Protein AF-A0A959DG23-F1 (afdb_monomer_lite)

Structure (mmCIF, N/CA/C/O backbone):
data_AF-A0A959DG23-F1
#
_entry.id   AF-A0A959DG23-F1
#
loop_
_atom_site.group_PDB
_atom_site.id
_atom_site.type_symbol
_atom_site.label_atom_id
_atom_site.label_alt_id
_atom_site.label_comp_id
_atom_site.label_asym_id
_atom_site.label_entity_id
_atom_site.label_seq_id
_atom_site.pdbx_PDB_ins_code
_atom_site.Cartn_x
_atom_site.Cartn_y
_atom_site.Cartn_z
_atom_site.occupancy
_atom_site.B_iso_or_equiv
_atom_site.auth_seq_id
_atom_site.auth_comp_id
_atom_site.auth_asym_id
_atom_site.auth_atom_id
_atom_site.pdbx_PDB_model_num
ATOM 1 N N . MET A 1 1 ? 65.368 54.607 -29.425 1.00 32.09 1 MET A N 1
ATOM 2 C CA . MET A 1 1 ? 64.258 55.514 -29.789 1.00 32.09 1 MET A CA 1
ATOM 3 C C . MET A 1 1 ? 63.628 55.018 -31.084 1.00 32.09 1 MET A C 1
ATOM 5 O O . MET A 1 1 ? 64.367 54.838 -32.037 1.00 32.09 1 MET A O 1
ATOM 9 N N . LYS A 1 2 ? 62.295 54.864 -31.063 1.00 32.72 2 LYS A N 1
ATOM 10 C CA . LYS A 1 2 ? 61.325 54.755 -32.176 1.00 32.72 2 LYS A CA 1
ATOM 11 C C . LYS A 1 2 ? 61.283 53.463 -33.031 1.00 32.72 2 LYS A C 1
ATOM 13 O O . LYS A 1 2 ? 62.199 53.140 -33.769 1.00 32.72 2 LYS A O 1
ATOM 18 N N . THR A 1 3 ? 60.146 52.776 -32.896 1.00 34.28 3 THR A N 1
ATOM 19 C CA . THR A 1 3 ? 59.499 51.735 -33.731 1.00 34.28 3 THR A CA 1
ATOM 20 C C . THR A 1 3 ? 58.866 52.343 -35.016 1.00 34.28 3 THR A C 1
ATOM 22 O O . THR A 1 3 ? 58.896 53.569 -35.134 1.00 34.28 3 THR A O 1
ATOM 25 N N . PRO A 1 4 ? 58.104 51.612 -35.874 1.00 60.53 4 PRO A N 1
ATOM 26 C CA . PRO A 1 4 ? 58.336 50.338 -36.592 1.00 60.53 4 PRO A CA 1
ATOM 27 C C . PRO A 1 4 ? 57.905 50.412 -38.102 1.00 60.53 4 PRO A C 1
ATOM 29 O O . PRO A 1 4 ? 57.636 51.490 -38.628 1.00 60.53 4 PRO A O 1
ATOM 32 N N . THR A 1 5 ? 57.712 49.238 -38.734 1.00 37.28 5 THR A N 1
ATOM 33 C CA . THR A 1 5 ? 56.614 48.824 -39.661 1.00 37.28 5 THR A CA 1
ATOM 34 C C . THR A 1 5 ? 56.884 48.491 -41.148 1.00 37.28 5 THR A C 1
ATOM 36 O O . THR A 1 5 ? 57.410 49.292 -41.909 1.00 37.28 5 THR A O 1
ATOM 39 N N . PHE A 1 6 ? 56.298 47.336 -41.516 1.00 33.09 6 PHE A N 1
ATOM 40 C CA . PHE A 1 6 ? 55.725 46.877 -42.794 1.00 33.09 6 PHE A CA 1
ATOM 41 C C . PHE A 1 6 ? 56.570 46.108 -43.835 1.00 33.09 6 PHE A C 1
ATOM 43 O O . PHE A 1 6 ? 57.507 46.625 -44.427 1.00 33.09 6 PHE A O 1
ATOM 50 N N . LEU A 1 7 ? 56.028 44.915 -44.151 1.00 34.06 7 LEU A N 1
ATOM 51 C CA . LEU A 1 7 ? 55.887 44.317 -45.489 1.00 34.06 7 LEU A CA 1
ATOM 52 C C . LEU A 1 7 ? 56.872 43.209 -45.907 1.00 34.06 7 LEU A C 1
ATOM 54 O O . LEU A 1 7 ? 57.701 43.460 -46.764 1.00 34.06 7 LEU A O 1
ATOM 58 N N . ILE A 1 8 ? 56.684 41.963 -45.437 1.00 36.12 8 ILE A N 1
ATOM 59 C CA . ILE A 1 8 ? 56.881 40.755 -46.275 1.00 36.12 8 ILE A CA 1
ATOM 60 C C . ILE A 1 8 ? 55.876 39.680 -45.839 1.00 36.12 8 ILE A C 1
ATOM 62 O O . ILE A 1 8 ? 56.111 38.894 -44.928 1.00 36.12 8 ILE A O 1
ATOM 66 N N . GLY A 1 9 ? 54.730 39.677 -46.505 1.00 37.44 9 GLY A N 1
ATOM 67 C CA . GLY A 1 9 ? 53.753 38.602 -46.499 1.00 37.44 9 GLY A CA 1
ATOM 68 C C . GLY A 1 9 ? 53.149 38.588 -47.889 1.00 37.44 9 GLY A C 1
ATOM 69 O O . GLY A 1 9 ? 52.270 39.392 -48.147 1.00 37.44 9 GLY A O 1
ATOM 70 N N . PHE A 1 10 ? 53.744 37.802 -48.784 1.00 34.94 10 PHE A N 1
ATOM 71 C CA . PHE A 1 10 ? 53.268 37.321 -50.089 1.00 34.94 10 PHE A CA 1
ATOM 72 C C . PHE A 1 10 ? 54.523 36.836 -50.834 1.00 34.94 10 PHE A C 1
ATOM 74 O O . PHE A 1 10 ? 55.535 37.525 -50.811 1.00 34.94 10 PHE A O 1
ATOM 81 N N . ILE A 1 11 ? 54.451 35.691 -51.517 1.00 34.09 11 ILE A N 1
ATOM 82 C CA . ILE A 1 11 ? 55.553 34.984 -52.214 1.00 34.09 11 ILE A CA 1
ATOM 83 C C . ILE A 1 11 ? 56.313 33.978 -51.328 1.00 34.09 11 ILE A C 1
ATOM 85 O O . ILE A 1 11 ? 57.493 34.132 -51.038 1.00 34.09 11 ILE A O 1
ATOM 89 N N . LEU A 1 12 ? 55.623 32.903 -50.933 1.00 31.89 12 LEU A N 1
ATOM 90 C CA . LEU A 1 12 ? 56.209 31.554 -50.798 1.00 31.89 12 LEU A CA 1
ATOM 91 C C . LEU A 1 12 ? 55.110 30.466 -50.806 1.00 31.89 12 LEU A C 1
ATOM 93 O O . LEU A 1 12 ? 55.182 29.471 -50.099 1.00 31.89 12 LEU A O 1
ATOM 97 N N . CYS A 1 13 ? 54.079 30.661 -51.639 1.00 31.84 13 CYS A N 1
ATOM 98 C CA . CYS A 1 13 ? 53.029 29.677 -51.937 1.00 31.84 13 CYS A CA 1
ATOM 99 C C . CYS A 1 13 ? 53.093 29.281 -53.414 1.00 31.84 13 CYS A C 1
ATOM 101 O O . CYS A 1 13 ? 52.196 29.648 -54.157 1.00 31.84 13 CYS A O 1
ATOM 103 N N . LEU A 1 14 ? 54.158 28.608 -53.858 1.00 35.09 14 LEU A N 1
ATOM 104 C CA . LEU A 1 14 ? 54.204 27.868 -55.130 1.00 35.09 14 LEU A CA 1
ATOM 105 C C . LEU A 1 14 ? 55.539 27.112 -55.193 1.00 35.09 14 LEU A C 1
ATOM 107 O O . LEU A 1 14 ? 56.569 27.735 -55.425 1.00 35.09 14 LEU A O 1
ATOM 111 N N . ALA A 1 15 ? 55.476 25.793 -54.973 1.00 33.84 15 ALA A N 1
ATOM 112 C CA . ALA A 1 15 ? 56.473 24.754 -55.291 1.00 33.84 15 ALA A CA 1
ATOM 113 C C . ALA A 1 15 ? 56.880 23.866 -54.103 1.00 33.84 15 ALA A C 1
ATOM 115 O O . ALA A 1 15 ? 58.055 23.800 -53.782 1.00 33.84 15 ALA A O 1
ATOM 116 N N . MET A 1 16 ? 55.927 23.133 -53.514 1.00 33.03 16 MET A N 1
ATOM 117 C CA . MET A 1 16 ? 56.118 21.734 -53.082 1.00 33.03 16 MET A CA 1
ATOM 118 C C . MET A 1 16 ? 54.756 21.030 -53.119 1.00 33.03 16 MET A C 1
ATOM 120 O O . MET A 1 16 ? 54.117 20.792 -52.102 1.00 33.03 16 MET A O 1
ATOM 124 N N . GLY A 1 17 ? 54.277 20.765 -54.336 1.00 38.03 17 GLY A N 1
ATOM 125 C CA . GLY A 1 17 ? 53.218 19.794 -54.565 1.00 38.03 17 GLY A CA 1
ATOM 126 C C . GLY A 1 17 ? 53.837 18.405 -54.635 1.00 38.03 17 GLY A C 1
ATOM 127 O O . GLY A 1 17 ? 54.447 18.059 -55.643 1.00 38.03 17 GLY A O 1
ATOM 128 N N . VAL A 1 18 ? 53.672 17.621 -53.574 1.00 33.09 18 VAL A N 1
ATOM 129 C CA . VAL A 1 18 ? 53.654 16.159 -53.645 1.00 33.09 18 VAL A CA 1
ATOM 130 C C . VAL A 1 18 ? 52.468 15.713 -52.805 1.00 33.09 18 VAL A C 1
ATOM 132 O O . VAL A 1 18 ? 52.364 16.065 -51.634 1.00 33.09 18 VAL A O 1
ATOM 135 N N . ASN A 1 19 ? 51.557 14.997 -53.461 1.00 39.34 19 ASN A N 1
ATOM 136 C CA . ASN A 1 19 ? 50.374 14.365 -52.898 1.00 39.34 19 ASN A CA 1
ATOM 137 C C . ASN A 1 19 ? 50.638 13.743 -51.522 1.00 39.34 19 ASN A C 1
ATOM 139 O O . ASN A 1 19 ? 51.314 12.721 -51.419 1.00 39.34 19 ASN A O 1
ATOM 143 N N . THR A 1 20 ? 49.971 14.268 -50.506 1.00 28.95 20 THR A N 1
ATOM 144 C CA . THR A 1 20 ? 49.436 13.451 -49.424 1.00 28.95 20 THR A CA 1
ATOM 145 C C . THR A 1 20 ? 47.932 13.672 -49.425 1.00 28.95 20 THR A C 1
ATOM 147 O O . THR A 1 20 ? 47.417 14.618 -48.837 1.00 28.95 20 THR A O 1
ATOM 150 N N . TYR A 1 21 ? 47.206 12.796 -50.126 1.00 32.31 21 TYR A N 1
ATOM 151 C CA . TYR A 1 21 ? 45.848 12.494 -49.694 1.00 32.31 21 TYR A CA 1
ATOM 152 C C . TYR A 1 21 ? 46.001 12.015 -48.253 1.00 32.31 21 TYR A C 1
ATOM 154 O O . TYR A 1 21 ? 46.529 10.928 -48.019 1.00 32.31 21 TYR A O 1
ATOM 162 N N . ALA A 1 22 ? 45.652 12.863 -47.288 1.00 31.81 22 ALA A N 1
ATOM 163 C CA . ALA A 1 22 ? 45.417 12.394 -45.939 1.00 31.81 22 ALA A CA 1
ATOM 164 C C . ALA A 1 22 ? 44.300 11.358 -46.075 1.00 31.81 22 ALA A C 1
ATOM 166 O O . ALA A 1 22 ? 43.160 11.713 -46.371 1.00 31.81 22 ALA A O 1
ATOM 167 N N . GLN A 1 23 ? 44.651 10.073 -45.970 1.00 31.20 23 GLN A N 1
ATOM 168 C CA . GLN A 1 23 ? 43.669 9.038 -45.694 1.00 31.20 23 GLN A CA 1
ATOM 169 C C . GLN A 1 23 ? 42.925 9.522 -44.453 1.00 31.20 23 GLN A C 1
ATOM 171 O O . GLN A 1 23 ? 43.528 9.637 -43.388 1.00 31.20 23 GLN A O 1
ATOM 176 N N . LYS A 1 24 ? 41.653 9.900 -44.624 1.00 34.75 24 LYS A N 1
ATOM 177 C CA . LYS A 1 24 ? 40.711 10.088 -43.520 1.00 34.75 24 LYS A CA 1
ATOM 178 C C . LYS A 1 24 ? 40.863 8.811 -42.688 1.00 34.75 24 LYS A C 1
ATOM 180 O O . LYS A 1 24 ? 40.666 7.725 -43.237 1.00 34.75 24 LYS A O 1
ATOM 185 N N . GLU A 1 25 ? 41.379 8.919 -41.461 1.00 31.08 25 GLU A N 1
ATOM 186 C CA . GLU A 1 25 ? 41.498 7.755 -40.581 1.00 31.08 25 GLU A CA 1
ATOM 187 C C . GLU A 1 25 ? 40.115 7.116 -40.534 1.00 31.08 25 GLU A C 1
ATOM 189 O O . GLU A 1 25 ? 39.143 7.771 -40.161 1.00 31.08 25 GLU A O 1
ATOM 194 N N . ILE A 1 26 ? 40.021 5.878 -41.021 1.00 36.66 26 ILE A N 1
ATOM 195 C CA . ILE A 1 26 ? 38.779 5.114 -41.012 1.00 36.66 26 ILE A CA 1
ATOM 196 C C . ILE A 1 26 ? 38.348 5.061 -39.544 1.00 36.66 26 ILE A C 1
ATOM 198 O O . ILE A 1 26 ? 39.135 4.559 -38.728 1.00 36.66 26 ILE A O 1
ATOM 202 N N . PRO A 1 27 ? 37.165 5.589 -39.175 1.00 39.25 27 PRO A N 1
ATOM 203 C CA . PRO A 1 27 ? 36.674 5.478 -37.814 1.00 39.25 27 PRO A CA 1
ATOM 204 C C . PRO A 1 27 ? 36.734 4.007 -37.423 1.00 39.25 27 PRO A C 1
ATOM 206 O O . PRO A 1 27 ? 36.262 3.144 -38.166 1.00 39.25 27 PRO A O 1
ATOM 209 N N . LYS A 1 28 ? 37.374 3.698 -36.292 1.00 38.91 28 LYS A N 1
ATOM 210 C CA . LYS A 1 28 ? 37.347 2.349 -35.725 1.00 38.91 28 LYS A CA 1
ATOM 211 C C . LYS A 1 28 ? 35.874 1.998 -35.513 1.00 38.91 28 LYS A C 1
ATOM 213 O O . LYS A 1 28 ? 35.286 2.434 -34.529 1.00 38.91 28 LYS A O 1
ATOM 218 N N . VAL A 1 29 ? 35.283 1.235 -36.432 1.00 47.34 29 VAL A N 1
ATOM 219 C CA . VAL A 1 29 ? 34.018 0.548 -36.176 1.00 47.34 29 VAL A CA 1
ATOM 220 C C . VAL A 1 29 ? 34.244 -0.228 -34.890 1.00 47.34 29 VAL A C 1
ATOM 222 O O . VAL A 1 29 ? 35.260 -0.922 -34.767 1.00 47.34 29 VAL A O 1
ATOM 225 N N . ALA A 1 30 ? 33.374 -0.008 -33.908 1.00 50.06 30 ALA A N 1
ATOM 226 C CA . ALA A 1 30 ? 33.490 -0.608 -32.594 1.00 50.06 30 ALA A CA 1
ATOM 227 C C . ALA A 1 30 ? 33.718 -2.118 -32.761 1.00 50.06 30 ALA A C 1
ATOM 229 O O . ALA A 1 30 ? 32.874 -2.835 -33.284 1.00 50.06 30 ALA A O 1
ATOM 230 N N . GLY A 1 31 ? 34.904 -2.600 -32.383 1.00 56.78 31 GLY A N 1
ATOM 231 C CA . GLY A 1 31 ? 35.269 -4.015 -32.506 1.00 56.78 31 GLY A CA 1
ATOM 232 C C . GLY A 1 31 ? 34.566 -4.917 -31.484 1.00 56.78 31 GLY A C 1
ATOM 233 O O . GLY A 1 31 ? 34.978 -6.066 -31.328 1.00 56.78 31 GLY A O 1
ATOM 234 N N . GLY A 1 32 ? 33.582 -4.380 -30.755 1.00 75.31 32 GLY A N 1
ATOM 235 C CA . GLY A 1 32 ? 32.770 -5.079 -29.769 1.00 75.31 32 GLY A CA 1
ATOM 236 C C . GLY A 1 32 ? 31.591 -5.828 -30.392 1.00 75.31 32 GLY A C 1
ATOM 237 O O . GLY A 1 32 ? 31.325 -5.764 -31.592 1.00 75.31 32 GLY A O 1
ATOM 238 N N . ASN A 1 33 ? 30.889 -6.586 -29.561 1.00 89.12 33 ASN A N 1
ATOM 239 C CA . ASN A 1 33 ? 29.695 -7.326 -29.942 1.00 89.12 33 ASN A CA 1
ATOM 240 C C . ASN A 1 33 ? 28.491 -6.387 -30.095 1.00 89.12 33 ASN A C 1
ATOM 242 O O . ASN A 1 33 ? 28.399 -5.352 -29.436 1.00 89.12 33 ASN A O 1
ATOM 246 N N . VAL A 1 34 ? 27.531 -6.799 -30.924 1.00 90.94 34 VAL A N 1
ATOM 247 C CA . VAL A 1 34 ? 26.253 -6.099 -31.094 1.00 90.94 34 VAL A CA 1
ATOM 248 C C . VAL A 1 34 ? 25.162 -6.851 -30.343 1.00 90.94 34 VAL A C 1
ATOM 250 O O . VAL A 1 34 ? 24.983 -8.057 -30.527 1.00 90.94 34 VAL A O 1
ATOM 253 N N . TYR A 1 35 ? 24.404 -6.131 -29.525 1.00 94.31 35 TYR A N 1
ATOM 254 C CA . TYR A 1 35 ? 23.214 -6.632 -28.852 1.00 94.31 35 TYR A CA 1
ATOM 255 C C . TYR A 1 35 ? 22.010 -5.808 -29.286 1.00 94.31 35 TYR A C 1
ATOM 257 O O . TYR A 1 35 ? 22.102 -4.583 -29.332 1.00 94.31 35 TYR A O 1
ATOM 265 N N . ALA A 1 36 ? 20.875 -6.449 -29.557 1.00 95.19 36 ALA A N 1
ATOM 266 C CA . ALA A 1 36 ? 19.651 -5.734 -29.899 1.00 95.19 36 ALA A CA 1
ATOM 267 C C . ALA A 1 36 ? 18.432 -6.274 -29.148 1.00 95.19 36 ALA A C 1
ATOM 269 O O . ALA A 1 36 ? 18.193 -7.483 -29.119 1.00 95.19 36 ALA A O 1
ATOM 270 N N . VAL A 1 37 ? 17.639 -5.361 -28.588 1.00 97.94 37 VAL A N 1
ATOM 271 C CA . VAL A 1 37 ? 16.274 -5.625 -28.118 1.00 97.94 37 VAL A CA 1
ATOM 272 C C . VAL A 1 37 ? 15.323 -4.915 -29.075 1.00 97.94 37 VAL A C 1
ATOM 274 O O . VAL A 1 37 ? 15.371 -3.694 -29.209 1.00 97.94 37 VAL A O 1
ATOM 277 N N . ILE A 1 38 ? 14.497 -5.694 -29.769 1.00 98.38 38 ILE A N 1
ATOM 278 C CA . ILE A 1 38 ? 13.658 -5.248 -30.884 1.00 98.38 38 ILE A CA 1
ATOM 279 C C . ILE A 1 38 ? 12.207 -5.569 -30.540 1.00 98.38 38 ILE A C 1
ATOM 281 O O . ILE A 1 38 ? 11.853 -6.731 -30.341 1.00 98.38 38 ILE A O 1
ATOM 285 N N . VAL A 1 39 ? 11.371 -4.542 -30.443 1.00 98.44 39 VAL A N 1
ATOM 286 C CA . VAL A 1 39 ? 10.000 -4.645 -29.935 1.00 98.44 39 VAL A CA 1
ATOM 287 C C . VAL A 1 39 ? 9.024 -4.101 -30.967 1.00 98.44 39 VAL A C 1
ATOM 289 O O . VAL A 1 39 ? 9.216 -2.992 -31.461 1.00 98.44 39 VAL A O 1
ATOM 292 N N . GLY A 1 40 ? 7.972 -4.862 -31.268 1.00 97.44 40 GLY A N 1
ATOM 293 C CA . GLY A 1 40 ? 6.925 -4.457 -32.207 1.00 97.44 40 GLY A CA 1
ATOM 294 C C . GLY A 1 40 ? 5.552 -4.943 -31.779 1.00 97.44 40 GLY A C 1
ATOM 295 O O . GLY A 1 40 ? 5.332 -6.147 -31.660 1.00 97.44 40 GLY A O 1
ATOM 296 N N . ILE A 1 41 ? 4.614 -4.035 -31.524 1.00 96.81 41 ILE A N 1
ATOM 297 C CA . ILE A 1 41 ? 3.311 -4.405 -30.957 1.00 96.81 41 ILE A CA 1
ATOM 298 C C . ILE A 1 41 ? 2.200 -3.852 -31.835 1.00 96.81 41 ILE A C 1
ATOM 300 O O . ILE A 1 41 ? 1.977 -2.646 -31.864 1.00 96.81 41 ILE A O 1
ATOM 304 N N . SER A 1 42 ? 1.491 -4.742 -32.527 1.00 94.62 42 SER A N 1
ATOM 305 C CA . SER A 1 42 ? 0.270 -4.398 -33.262 1.00 94.62 42 SER A CA 1
ATOM 306 C C . SER A 1 42 ? -0.987 -4.870 -32.553 1.00 94.62 42 SER A C 1
ATOM 308 O O . SER A 1 42 ? -1.952 -4.121 -32.503 1.00 94.62 42 SER A O 1
ATOM 310 N N . ASP A 1 43 ? -0.956 -6.061 -31.960 1.00 94.62 43 ASP A N 1
ATOM 311 C CA . ASP A 1 43 ? -2.062 -6.636 -31.191 1.00 94.62 43 ASP A CA 1
ATOM 312 C C . ASP A 1 43 ? -1.911 -6.275 -29.704 1.00 94.62 43 ASP A C 1
ATOM 314 O O . ASP A 1 43 ? -1.032 -6.797 -29.001 1.00 94.62 43 ASP A O 1
ATOM 318 N N . TYR A 1 44 ? -2.745 -5.347 -29.235 1.00 92.06 44 TYR A N 1
ATOM 319 C CA . TYR A 1 44 ? -2.808 -4.896 -27.850 1.00 92.06 44 TYR A CA 1
ATOM 320 C C . TYR A 1 44 ? -4.009 -5.523 -27.146 1.00 92.06 44 TYR A C 1
ATOM 322 O O . TYR A 1 44 ? -5.149 -5.434 -27.589 1.00 92.06 44 TYR A O 1
ATOM 330 N N . ARG A 1 45 ? -3.796 -6.063 -25.943 1.00 89.38 45 ARG A N 1
ATOM 331 C CA . ARG A 1 45 ? -4.874 -6.730 -25.198 1.00 89.38 45 ARG A CA 1
ATOM 332 C C . ARG A 1 45 ? -6.024 -5.795 -24.828 1.00 89.38 45 ARG A C 1
ATOM 334 O O . ARG A 1 45 ? -7.180 -6.209 -24.822 1.00 89.38 45 ARG A O 1
ATOM 341 N N . ASN A 1 46 ? -5.696 -4.566 -24.425 1.00 82.31 46 ASN A N 1
ATOM 342 C CA . ASN A 1 46 ? -6.655 -3.651 -23.794 1.00 82.31 46 ASN A CA 1
ATOM 343 C C . ASN A 1 46 ? -6.667 -2.236 -24.406 1.00 82.31 46 ASN A C 1
ATOM 345 O O . ASN A 1 46 ? -7.452 -1.381 -23.983 1.00 82.31 46 ASN A O 1
ATOM 349 N N . ILE A 1 47 ? -5.786 -1.968 -25.370 1.00 84.06 47 ILE A N 1
ATOM 350 C CA . ILE A 1 47 ? -5.640 -0.688 -26.078 1.00 84.06 47 ILE A CA 1
ATOM 351 C C . ILE A 1 47 ? -5.897 -0.949 -27.568 1.00 84.06 47 ILE A C 1
ATOM 353 O O . ILE A 1 47 ? -5.949 -2.095 -27.985 1.00 84.06 47 ILE A O 1
ATOM 357 N N . ASN A 1 48 ? -6.159 0.096 -28.352 1.00 86.75 48 ASN A N 1
ATOM 358 C CA . ASN A 1 48 ? -6.438 -0.056 -29.778 1.00 86.75 48 ASN A CA 1
ATOM 359 C C . ASN A 1 48 ? -5.220 -0.620 -30.525 1.00 86.75 48 ASN A C 1
ATOM 361 O O . ASN A 1 48 ? -4.103 -0.150 -30.310 1.00 86.75 48 ASN A O 1
ATOM 365 N N . ASP A 1 49 ? -5.467 -1.540 -31.450 1.00 90.56 49 ASP A N 1
ATOM 366 C CA . ASP A 1 49 ? -4.428 -2.175 -32.259 1.00 90.56 49 ASP A CA 1
ATOM 367 C C . ASP A 1 49 ? -3.757 -1.220 -33.260 1.00 90.56 49 ASP A C 1
ATOM 369 O O . ASP A 1 49 ? -4.325 -0.206 -33.687 1.00 90.56 49 ASP A O 1
ATOM 373 N N . LEU A 1 50 ? -2.537 -1.584 -33.655 1.00 90.81 50 LEU A N 1
ATOM 374 C CA . LEU A 1 50 ? -1.800 -1.030 -34.793 1.00 90.81 50 LEU A CA 1
ATOM 375 C C . LEU A 1 50 ? -1.816 -2.029 -35.957 1.00 90.81 50 LEU A C 1
ATOM 377 O O . LEU A 1 50 ? -2.355 -3.126 -35.840 1.00 90.81 50 LEU A O 1
ATOM 381 N N . SER A 1 51 ? -1.290 -1.638 -37.117 1.00 92.00 51 SER A N 1
ATOM 382 C CA . SER A 1 51 ? -1.399 -2.462 -38.332 1.00 92.00 51 SER A CA 1
ATOM 383 C C . SER A 1 51 ? -0.116 -3.204 -38.713 1.00 92.00 51 SER A C 1
ATOM 385 O O . SER A 1 51 ? -0.202 -4.271 -39.329 1.00 92.00 51 SER A O 1
ATOM 387 N N . PHE A 1 52 ? 1.051 -2.626 -38.427 1.00 94.25 52 PHE A N 1
ATOM 388 C CA . PHE A 1 52 ? 2.342 -3.049 -38.974 1.00 94.25 52 PHE A CA 1
ATOM 389 C C . PHE A 1 52 ? 3.513 -2.951 -37.988 1.00 94.25 52 PHE A C 1
ATOM 391 O O . PHE A 1 52 ? 4.615 -3.344 -38.353 1.00 94.25 52 PHE A O 1
ATOM 398 N N . ALA A 1 53 ? 3.316 -2.478 -36.756 1.00 94.56 53 ALA A N 1
ATOM 399 C CA . ALA A 1 53 ? 4.393 -2.321 -35.775 1.00 94.56 53 ALA A CA 1
ATOM 400 C C . ALA A 1 53 ? 5.136 -3.633 -35.437 1.00 94.56 53 ALA A C 1
ATOM 402 O O . ALA A 1 53 ? 6.328 -3.624 -35.140 1.00 94.56 53 ALA A O 1
ATOM 403 N N . ASP A 1 54 ? 4.456 -4.780 -35.506 1.00 95.62 54 ASP A N 1
ATOM 404 C CA . ASP A 1 54 ? 5.074 -6.098 -35.330 1.00 95.62 54 ASP A CA 1
ATOM 405 C C . ASP A 1 54 ? 5.930 -6.483 -36.545 1.00 95.62 54 ASP A C 1
ATOM 407 O O . ASP A 1 54 ? 7.074 -6.904 -36.382 1.00 95.62 54 ASP A O 1
ATOM 411 N N . ARG A 1 55 ? 5.428 -6.245 -37.762 1.00 94.06 55 ARG A N 1
ATOM 412 C CA . ARG A 1 55 ? 6.178 -6.440 -39.016 1.00 94.06 55 ARG A CA 1
ATOM 413 C C . ARG A 1 55 ? 7.389 -5.522 -39.121 1.00 94.06 55 ARG A C 1
ATOM 415 O O . ARG A 1 55 ? 8.426 -5.927 -39.632 1.00 94.06 55 ARG A O 1
ATOM 422 N N . ASP A 1 56 ? 7.254 -4.293 -38.643 1.00 95.81 56 ASP A N 1
ATOM 423 C CA . ASP A 1 56 ? 8.326 -3.309 -38.554 1.00 95.81 56 ASP A CA 1
ATOM 424 C C . ASP A 1 56 ? 9.485 -3.845 -37.693 1.00 95.81 56 ASP A C 1
ATOM 426 O O . ASP A 1 56 ? 10.643 -3.819 -38.118 1.00 95.81 56 ASP A O 1
ATOM 430 N N . ALA A 1 57 ? 9.172 -4.434 -36.534 1.00 96.44 57 ALA A N 1
ATOM 431 C CA . ALA A 1 57 ? 10.153 -5.105 -35.684 1.00 96.44 57 ALA A CA 1
ATOM 432 C C . ALA A 1 57 ? 10.753 -6.365 -36.327 1.00 96.44 57 ALA A C 1
ATOM 434 O O . ALA A 1 57 ? 11.959 -6.588 -36.218 1.00 96.44 57 ALA A O 1
ATOM 435 N N . GLU A 1 58 ? 9.953 -7.187 -37.011 1.00 94.94 58 GLU A N 1
ATOM 436 C CA . GLU A 1 58 ? 10.450 -8.367 -37.734 1.00 94.94 58 GLU A CA 1
ATOM 437 C C . GLU A 1 58 ? 11.444 -7.977 -38.837 1.00 94.94 58 GLU A C 1
ATOM 439 O O . GLU A 1 58 ? 12.532 -8.550 -38.915 1.00 94.94 58 GLU A O 1
ATOM 444 N N . ALA A 1 59 ? 11.122 -6.957 -39.636 1.00 93.06 59 ALA A N 1
ATOM 445 C CA . ALA A 1 59 ? 11.987 -6.467 -40.706 1.00 93.06 59 ALA A CA 1
ATOM 446 C C . ALA A 1 59 ? 13.278 -5.829 -40.166 1.00 93.06 59 ALA A C 1
ATOM 448 O O . ALA A 1 59 ? 14.358 -6.043 -40.720 1.00 93.06 59 ALA A O 1
ATOM 449 N N . PHE A 1 60 ? 13.196 -5.091 -39.053 1.00 94.38 60 PHE A N 1
ATOM 450 C CA . PHE A 1 60 ? 14.383 -4.564 -38.379 1.00 94.38 60 PHE A CA 1
ATOM 451 C C . PHE A 1 60 ? 15.253 -5.680 -37.787 1.00 94.38 60 PHE A C 1
ATOM 453 O O . PHE A 1 60 ? 16.477 -5.619 -37.880 1.00 94.38 60 PHE A O 1
ATOM 460 N N . SER A 1 61 ? 14.644 -6.733 -37.236 1.00 94.12 61 SER A N 1
ATOM 461 C CA . SER A 1 61 ? 15.368 -7.918 -36.759 1.00 94.12 61 SER A CA 1
ATOM 462 C C . SER A 1 61 ? 16.123 -8.620 -37.884 1.00 94.12 61 SER A C 1
ATOM 464 O O . SER A 1 61 ? 17.316 -8.887 -37.744 1.00 94.12 61 SER A O 1
ATOM 466 N N . GLU A 1 62 ? 15.475 -8.825 -39.035 1.00 90.81 62 GLU A N 1
ATOM 467 C CA . GLU A 1 62 ? 16.117 -9.414 -40.214 1.00 90.81 62 GLU A CA 1
ATOM 468 C C . GLU A 1 62 ? 17.274 -8.540 -40.729 1.00 90.81 62 GLU A C 1
ATOM 470 O O . GLU A 1 62 ? 18.340 -9.060 -41.061 1.00 90.81 62 GLU A O 1
ATOM 475 N N . TYR A 1 63 ? 17.119 -7.211 -40.719 1.00 89.19 63 TYR A N 1
ATOM 476 C CA . TYR A 1 63 ? 18.206 -6.288 -41.052 1.00 89.19 63 TYR A CA 1
ATOM 477 C C . TYR A 1 63 ? 19.424 -6.466 -40.131 1.00 89.19 63 TYR A C 1
ATOM 479 O O . TYR A 1 63 ? 20.554 -6.563 -40.621 1.00 89.19 63 TYR A O 1
ATOM 487 N N . ILE A 1 64 ? 19.221 -6.529 -38.809 1.00 88.25 64 ILE A N 1
ATOM 488 C CA . ILE A 1 64 ? 20.335 -6.700 -37.867 1.00 88.25 64 ILE A CA 1
ATOM 489 C C . ILE A 1 64 ? 20.985 -8.078 -38.036 1.00 88.25 64 ILE A C 1
ATOM 491 O O . ILE A 1 64 ? 22.210 -8.149 -38.037 1.00 88.25 64 ILE A O 1
ATOM 495 N N . ASP A 1 65 ? 20.210 -9.147 -38.227 1.00 85.94 65 ASP A N 1
ATOM 496 C CA . ASP A 1 65 ? 20.739 -10.506 -38.421 1.00 85.94 65 ASP A CA 1
ATOM 497 C C . ASP A 1 65 ? 21.605 -10.613 -39.691 1.00 85.94 65 ASP A C 1
ATOM 499 O O . ASP A 1 65 ? 22.696 -11.186 -39.673 1.00 85.94 65 ASP A O 1
ATOM 503 N N . ILE A 1 66 ? 21.177 -9.977 -40.790 1.00 83.69 66 ILE A N 1
ATOM 504 C CA . ILE A 1 66 ? 21.946 -9.919 -42.043 1.00 83.69 66 ILE A CA 1
ATOM 505 C C . ILE A 1 66 ? 23.230 -9.098 -41.871 1.00 83.69 66 ILE A C 1
ATOM 507 O O . ILE A 1 66 ? 24.293 -9.507 -42.345 1.00 83.69 66 ILE A O 1
ATOM 511 N N . THR A 1 67 ? 23.132 -7.932 -41.230 1.00 81.44 67 THR A N 1
ATOM 512 C CA . THR A 1 67 ? 24.248 -6.980 -41.099 1.00 81.44 67 THR A CA 1
ATOM 513 C C . THR A 1 67 ? 25.279 -7.457 -40.079 1.00 81.44 67 THR A C 1
ATOM 515 O O . THR A 1 67 ? 26.486 -7.318 -40.279 1.00 81.44 67 THR A O 1
ATOM 518 N N . PHE A 1 68 ? 24.808 -8.080 -39.001 1.00 85.19 68 PHE A N 1
ATOM 519 C CA . PHE A 1 68 ? 25.610 -8.568 -37.891 1.00 85.19 68 PHE A CA 1
ATOM 520 C C . PHE A 1 68 ? 25.233 -10.024 -37.566 1.00 85.19 68 PHE A C 1
ATOM 522 O O . PHE A 1 68 ? 24.600 -10.277 -36.545 1.00 85.19 68 PHE A O 1
ATOM 529 N N . PRO A 1 69 ? 25.707 -11.021 -38.340 1.00 82.69 69 PRO A N 1
ATOM 530 C CA . PRO A 1 69 ? 25.345 -12.437 -38.141 1.00 82.69 69 PRO A CA 1
ATOM 531 C C . PRO A 1 69 ? 25.770 -13.051 -36.796 1.00 82.69 69 PRO A C 1
ATOM 533 O O . PRO A 1 69 ? 25.465 -14.203 -36.500 1.00 82.69 69 PRO A O 1
ATOM 536 N N . LYS A 1 70 ? 26.563 -12.319 -36.005 1.00 85.81 70 LYS A N 1
ATOM 537 C CA . LYS A 1 70 ? 26.984 -12.690 -34.645 1.00 85.81 70 LYS A CA 1
ATOM 538 C C . LYS A 1 70 ? 26.316 -11.832 -33.568 1.00 85.81 70 LYS A C 1
ATOM 540 O O . LYS A 1 70 ? 26.682 -11.954 -32.400 1.00 85.81 70 LYS A O 1
ATOM 545 N N . ALA A 1 71 ? 25.401 -10.941 -33.946 1.00 87.56 71 ALA A N 1
ATOM 546 C CA . ALA A 1 71 ? 24.670 -10.127 -32.997 1.00 87.56 71 ALA A CA 1
ATOM 547 C C . ALA A 1 71 ? 23.786 -11.006 -32.119 1.00 87.56 71 ALA A C 1
ATOM 549 O O . ALA A 1 71 ? 23.245 -12.028 -32.543 1.00 87.56 71 ALA A O 1
ATOM 550 N N . ARG A 1 72 ? 23.618 -10.580 -30.873 1.00 92.69 72 ARG A N 1
ATOM 551 C CA . ARG A 1 72 ? 22.685 -11.212 -29.954 1.00 92.69 72 ARG A CA 1
ATOM 552 C C . ARG A 1 72 ? 21.364 -10.459 -29.975 1.00 92.69 72 ARG A C 1
ATOM 554 O O . ARG A 1 72 ? 21.275 -9.346 -29.459 1.00 92.69 72 ARG A O 1
ATOM 561 N N . LEU A 1 73 ? 20.350 -11.091 -30.556 1.00 91.50 73 LEU A N 1
ATOM 562 C CA . LEU A 1 73 ? 19.046 -10.485 -30.809 1.00 91.50 73 LEU A CA 1
ATOM 563 C C . LEU A 1 73 ? 17.984 -11.045 -29.870 1.00 91.50 73 LEU A C 1
ATOM 565 O O . LEU A 1 73 ? 17.888 -12.256 -29.668 1.00 91.50 73 LEU A O 1
ATOM 569 N N . VAL A 1 74 ? 17.159 -10.153 -29.331 1.00 95.75 74 VAL A N 1
ATOM 570 C CA . VAL A 1 74 ? 15.897 -10.497 -28.680 1.00 95.75 74 VAL A CA 1
ATOM 571 C C . VAL A 1 74 ? 14.791 -9.726 -29.385 1.00 95.75 74 VAL A C 1
ATOM 573 O O . VAL A 1 74 ? 14.714 -8.505 -29.269 1.00 95.75 74 VAL A O 1
ATOM 576 N N . THR A 1 75 ? 13.942 -10.439 -30.123 1.00 97.12 75 THR A N 1
ATOM 577 C CA . THR A 1 75 ? 12.785 -9.860 -30.816 1.00 97.12 75 THR A CA 1
ATOM 578 C C . THR A 1 75 ? 11.511 -10.265 -30.092 1.00 97.12 75 THR A C 1
ATOM 580 O O . THR A 1 75 ? 11.272 -11.454 -29.891 1.00 97.12 75 THR A O 1
ATOM 583 N N . LEU A 1 76 ? 10.713 -9.280 -29.686 1.00 97.81 76 LEU A N 1
ATOM 584 C CA . LEU A 1 76 ? 9.448 -9.473 -28.983 1.00 97.81 76 LEU A CA 1
ATOM 585 C C . LEU A 1 76 ? 8.327 -8.826 -29.796 1.00 97.81 76 LEU A C 1
ATOM 587 O O . LEU A 1 76 ? 8.321 -7.606 -29.973 1.00 97.81 76 LEU A O 1
ATOM 591 N N . THR A 1 77 ? 7.370 -9.631 -30.260 1.00 97.56 77 THR A N 1
ATOM 592 C CA . THR A 1 77 ? 6.195 -9.131 -30.982 1.00 97.56 77 THR A CA 1
ATOM 593 C C . THR A 1 77 ? 4.879 -9.477 -30.295 1.00 97.56 77 THR A C 1
ATOM 595 O O . THR A 1 77 ? 4.723 -10.562 -29.725 1.00 97.56 77 THR A O 1
ATOM 598 N N . ASN A 1 78 ? 3.917 -8.550 -30.354 1.00 96.19 78 ASN A N 1
ATOM 599 C CA . ASN A 1 78 ? 2.546 -8.730 -29.856 1.00 96.19 78 ASN A CA 1
ATOM 600 C C . ASN A 1 78 ? 2.516 -9.292 -28.416 1.00 96.19 78 ASN A C 1
ATOM 602 O O . ASN A 1 78 ? 3.148 -8.723 -27.531 1.00 96.19 78 ASN A O 1
ATOM 606 N N . GLU A 1 79 ? 1.846 -10.424 -28.163 1.00 95.00 79 GLU A N 1
ATOM 607 C CA . GLU A 1 79 ? 1.754 -11.057 -26.832 1.00 95.00 79 GLU A CA 1
ATOM 608 C C . GLU A 1 79 ? 3.124 -11.314 -26.166 1.00 95.00 79 GLU A C 1
ATOM 610 O O . GLU A 1 79 ? 3.252 -11.263 -24.937 1.00 95.00 79 GLU A O 1
ATOM 615 N N . GLN A 1 80 ? 4.175 -11.546 -26.961 1.00 95.38 80 GLN A N 1
ATOM 616 C CA . GLN A 1 80 ? 5.533 -11.752 -26.447 1.00 95.38 80 GLN A CA 1
ATOM 617 C C . GLN A 1 80 ? 6.140 -10.466 -25.880 1.00 95.38 80 GLN A C 1
ATOM 619 O O . GLN A 1 80 ? 7.028 -10.543 -25.036 1.00 95.38 80 GLN A O 1
ATOM 624 N N . ALA A 1 81 ? 5.673 -9.299 -26.319 1.00 95.06 81 ALA A N 1
ATOM 625 C CA . ALA A 1 81 ? 6.095 -7.979 -25.868 1.00 95.06 81 ALA A CA 1
ATOM 626 C C . ALA A 1 81 ? 5.200 -7.470 -24.722 1.00 95.06 81 ALA A C 1
ATOM 628 O O . ALA A 1 81 ? 4.604 -6.393 -24.792 1.00 95.06 81 ALA A O 1
ATOM 629 N N . ASN A 1 82 ? 5.099 -8.269 -23.658 1.00 92.44 82 ASN A N 1
ATOM 630 C CA . ASN A 1 82 ? 4.530 -7.850 -22.375 1.00 92.44 82 ASN A CA 1
ATOM 631 C C . ASN A 1 82 ? 5.597 -7.182 -21.486 1.00 92.44 82 ASN A C 1
ATOM 633 O O . ASN A 1 82 ? 6.793 -7.230 -21.792 1.00 92.44 82 ASN A O 1
ATOM 637 N N . SER A 1 83 ? 5.181 -6.532 -20.395 1.00 89.25 83 SER A N 1
ATOM 638 C CA . SER A 1 83 ? 6.104 -5.762 -19.548 1.00 89.25 83 SER A CA 1
ATOM 639 C C . SER A 1 83 ? 7.225 -6.607 -18.946 1.00 89.25 83 SER A C 1
ATOM 641 O O . SER A 1 83 ? 8.379 -6.173 -18.919 1.00 89.25 83 SER A O 1
ATOM 643 N N . ASP A 1 84 ? 6.915 -7.827 -18.507 1.00 86.00 84 ASP A N 1
ATOM 644 C CA . ASP A 1 84 ? 7.870 -8.679 -17.799 1.00 86.00 84 ASP A CA 1
ATOM 645 C C . ASP A 1 84 ? 8.958 -9.207 -18.743 1.00 86.00 84 ASP A C 1
ATOM 647 O O . ASP A 1 84 ? 10.149 -9.182 -18.411 1.00 86.00 84 ASP A O 1
ATOM 651 N N . THR A 1 85 ? 8.567 -9.669 -19.935 1.00 90.88 85 THR A N 1
ATOM 652 C CA . THR A 1 85 ? 9.502 -10.174 -20.953 1.00 90.88 85 THR A CA 1
ATOM 653 C C . THR A 1 85 ? 10.391 -9.065 -21.499 1.00 90.88 85 THR A C 1
ATOM 655 O O . THR A 1 85 ? 11.595 -9.280 -21.645 1.00 90.88 85 THR A O 1
ATOM 658 N N . LEU A 1 86 ? 9.833 -7.875 -21.735 1.00 94.06 86 LEU A N 1
ATOM 659 C CA . LEU A 1 86 ? 10.587 -6.711 -22.193 1.00 94.06 86 LEU A CA 1
ATOM 660 C C . LEU A 1 86 ? 11.651 -6.288 -21.174 1.00 94.06 86 LEU A C 1
ATOM 662 O O . LEU A 1 86 ? 12.819 -6.131 -21.534 1.00 94.06 86 LEU A O 1
ATOM 666 N N . LEU A 1 87 ? 11.281 -6.154 -19.898 1.00 90.88 87 LEU A N 1
ATOM 667 C CA . LEU A 1 87 ? 12.234 -5.796 -18.844 1.00 90.88 87 LEU A CA 1
ATOM 668 C C . LEU A 1 87 ? 13.355 -6.833 -18.724 1.00 90.88 87 LEU A C 1
ATOM 670 O O . LEU A 1 87 ? 14.528 -6.463 -18.663 1.00 90.88 87 LEU A O 1
ATOM 674 N N . ASN A 1 88 ? 13.024 -8.128 -18.752 1.00 89.56 88 ASN A N 1
ATOM 675 C CA . ASN A 1 88 ? 14.027 -9.195 -18.711 1.00 89.56 88 ASN A CA 1
ATOM 676 C C . ASN A 1 88 ? 14.980 -9.150 -19.920 1.00 89.56 88 ASN A C 1
ATOM 678 O O . ASN A 1 88 ? 16.186 -9.310 -19.738 1.00 89.56 88 ASN A O 1
ATOM 682 N N . ALA A 1 89 ? 14.465 -8.896 -21.128 1.00 93.88 89 ALA A N 1
ATOM 683 C CA . ALA A 1 89 ? 15.279 -8.775 -22.339 1.00 93.88 89 ALA A CA 1
ATOM 684 C C . ALA A 1 89 ? 16.275 -7.609 -22.250 1.00 93.88 89 ALA A C 1
ATOM 686 O O . ALA A 1 89 ? 17.452 -7.772 -22.580 1.00 93.88 89 ALA A O 1
ATOM 687 N N . LEU A 1 90 ? 15.821 -6.456 -21.748 1.00 94.44 90 LEU A N 1
ATOM 688 C CA . LEU A 1 90 ? 16.674 -5.293 -21.511 1.00 94.44 90 LEU A CA 1
ATOM 689 C C . LEU A 1 90 ? 17.771 -5.606 -20.487 1.00 94.44 90 LEU A C 1
ATOM 691 O O . LEU A 1 90 ? 18.941 -5.350 -20.761 1.00 94.44 90 LEU A O 1
ATOM 695 N N . TYR A 1 91 ? 17.436 -6.205 -19.339 1.00 92.19 91 TYR A N 1
ATOM 696 C CA . TYR A 1 91 ? 18.442 -6.594 -18.344 1.00 92.19 91 TYR A CA 1
ATOM 697 C C . TYR A 1 91 ? 19.471 -7.580 -18.901 1.00 92.19 91 TYR A C 1
ATOM 699 O O . TYR A 1 91 ? 20.665 -7.398 -18.672 1.00 92.19 91 TYR A O 1
ATOM 707 N N . ASP A 1 92 ? 19.031 -8.604 -19.635 1.00 90.06 92 ASP A N 1
ATOM 708 C CA . ASP A 1 92 ? 19.935 -9.608 -20.198 1.00 90.06 92 ASP A CA 1
ATOM 709 C C . ASP A 1 92 ? 20.973 -8.953 -21.124 1.00 90.06 92 ASP A C 1
ATOM 711 O O . ASP A 1 92 ? 22.162 -9.239 -20.997 1.00 90.06 92 ASP A O 1
ATOM 715 N N . VAL A 1 93 ? 20.547 -8.042 -22.004 1.00 92.69 93 VAL A N 1
ATOM 716 C CA . VAL A 1 93 ? 21.439 -7.334 -22.935 1.00 92.69 93 VAL A CA 1
ATOM 717 C C . VAL A 1 93 ? 22.343 -6.320 -22.222 1.00 92.69 93 VAL A C 1
ATOM 719 O O . VAL A 1 93 ? 23.550 -6.304 -22.460 1.00 92.69 93 VAL A O 1
ATOM 722 N N . LEU A 1 94 ? 21.794 -5.498 -21.323 1.00 92.81 94 LEU A N 1
ATOM 723 C CA . LEU A 1 94 ? 22.549 -4.442 -20.637 1.00 92.81 94 LEU A CA 1
ATOM 724 C C . LEU A 1 94 ? 23.600 -5.001 -19.661 1.00 92.81 94 LEU A C 1
ATOM 726 O O . LEU A 1 94 ? 24.662 -4.402 -19.481 1.00 92.81 94 LEU A O 1
ATOM 730 N N . ILE A 1 95 ? 23.325 -6.144 -19.025 1.00 92.00 95 ILE A N 1
ATOM 731 C CA . ILE A 1 95 ? 24.277 -6.807 -18.120 1.00 92.00 95 ILE A CA 1
ATOM 732 C C . ILE A 1 95 ? 25.361 -7.544 -18.916 1.00 92.00 95 ILE A C 1
ATOM 734 O O . ILE A 1 95 ? 26.526 -7.549 -18.506 1.00 92.00 95 ILE A O 1
ATOM 738 N N . ASP A 1 96 ? 25.000 -8.158 -20.047 1.00 90.50 96 ASP A N 1
ATOM 739 C CA . ASP A 1 96 ? 25.946 -8.932 -20.854 1.00 90.50 96 ASP A CA 1
ATOM 740 C C . ASP A 1 96 ? 26.932 -8.090 -21.646 1.00 90.50 96 ASP A C 1
ATOM 742 O O . ASP A 1 96 ? 28.050 -8.562 -21.856 1.00 90.50 96 ASP A O 1
ATOM 746 N N . SER A 1 97 ? 26.568 -6.863 -22.014 1.00 90.50 97 SER A N 1
ATOM 747 C CA . SER A 1 97 ? 27.466 -5.955 -22.723 1.00 90.50 97 SER A CA 1
ATOM 748 C C . SER A 1 97 ? 28.766 -5.688 -21.953 1.00 90.50 97 SER A C 1
ATOM 750 O O . SER A 1 97 ? 28.782 -5.549 -20.722 1.00 90.50 97 SER A O 1
ATOM 752 N N . ASP A 1 98 ? 29.862 -5.606 -22.694 1.00 88.06 98 ASP A N 1
ATOM 753 C CA . ASP A 1 98 ? 31.207 -5.262 -22.249 1.00 88.06 98 ASP A CA 1
ATOM 754 C C . ASP A 1 98 ? 31.694 -3.961 -22.905 1.00 88.06 98 ASP A C 1
ATOM 756 O O . ASP A 1 98 ? 30.969 -3.270 -23.631 1.00 88.06 98 ASP A O 1
ATOM 760 N N . GLN A 1 99 ? 32.931 -3.585 -22.581 1.00 87.12 99 GLN A N 1
ATOM 761 C CA . GLN A 1 99 ? 33.514 -2.343 -23.058 1.00 87.12 99 GLN A CA 1
ATOM 762 C C . GLN A 1 99 ? 33.633 -2.308 -24.582 1.00 87.12 99 GLN A C 1
ATOM 764 O O . GLN A 1 99 ? 34.211 -3.209 -25.187 1.00 87.12 99 GLN A O 1
ATOM 769 N N . GLY A 1 100 ? 33.113 -1.235 -25.184 1.00 84.06 100 GLY A N 1
ATOM 770 C CA . GLY A 1 100 ? 33.118 -1.030 -26.633 1.00 84.06 100 GLY A CA 1
ATOM 771 C C . GLY A 1 100 ? 32.073 -1.836 -27.413 1.00 84.06 100 GLY A C 1
ATOM 772 O O . GLY A 1 100 ? 32.115 -1.812 -28.640 1.00 84.06 100 GLY A O 1
ATOM 773 N N . ASP A 1 101 ? 31.155 -2.538 -26.742 1.00 91.19 101 ASP A N 1
ATOM 774 C CA . ASP A 1 101 ? 30.001 -3.176 -27.389 1.00 91.19 101 ASP A CA 1
ATOM 775 C C . ASP A 1 101 ? 28.956 -2.135 -27.839 1.00 91.19 101 ASP A C 1
ATOM 777 O O . ASP A 1 101 ? 28.881 -1.030 -27.294 1.00 91.19 101 ASP A O 1
ATOM 781 N N . THR A 1 102 ? 28.107 -2.505 -28.800 1.00 91.50 102 THR A N 1
ATOM 782 C CA . THR A 1 102 ? 26.973 -1.688 -29.261 1.00 91.50 102 THR A CA 1
ATOM 783 C C . THR A 1 102 ? 25.656 -2.317 -28.819 1.00 91.50 102 THR A C 1
ATOM 785 O O . THR A 1 102 ? 25.415 -3.508 -29.020 1.00 91.50 102 THR A O 1
ATOM 788 N N . ILE A 1 103 ? 24.783 -1.506 -28.232 1.00 94.38 103 ILE A N 1
ATOM 789 C CA . ILE A 1 103 ? 23.475 -1.888 -27.708 1.00 94.38 103 ILE A CA 1
ATOM 790 C C . ILE A 1 103 ? 22.409 -1.126 -28.489 1.00 94.38 103 ILE A C 1
ATOM 792 O O . ILE A 1 103 ? 22.365 0.102 -28.462 1.00 94.38 103 ILE A O 1
ATOM 796 N N . ILE A 1 104 ? 21.534 -1.857 -29.169 1.00 95.69 104 ILE A N 1
ATOM 797 C CA . ILE A 1 104 ? 20.456 -1.306 -29.984 1.00 95.69 104 ILE A CA 1
ATOM 798 C C . ILE A 1 104 ? 19.124 -1.577 -29.288 1.00 95.69 104 ILE A C 1
ATOM 800 O O . ILE A 1 104 ? 18.790 -2.723 -28.983 1.00 95.69 104 ILE A O 1
ATOM 804 N N . PHE A 1 105 ? 18.342 -0.529 -29.060 1.00 97.69 105 PHE A N 1
ATOM 805 C CA . PHE A 1 105 ? 16.957 -0.647 -28.624 1.00 97.69 105 PHE A CA 1
ATOM 806 C C . PHE A 1 105 ? 16.035 -0.116 -29.719 1.00 97.69 105 PHE A C 1
ATOM 808 O O . PHE A 1 105 ? 16.019 1.082 -29.997 1.00 97.69 105 PHE A O 1
ATOM 815 N N . TYR A 1 106 ? 15.283 -1.015 -30.347 1.00 98.00 106 TYR A N 1
ATOM 816 C CA . TYR A 1 106 ? 14.274 -0.680 -31.344 1.00 98.00 106 TYR A CA 1
ATOM 817 C C . TYR A 1 106 ? 12.883 -0.916 -30.756 1.00 98.00 106 TYR A C 1
ATOM 819 O O . TYR A 1 106 ? 12.607 -1.998 -30.233 1.00 98.00 106 TYR A O 1
ATOM 827 N N . PHE A 1 107 ? 12.000 0.072 -30.864 1.00 97.62 107 PHE A N 1
ATOM 828 C CA . PHE A 1 107 ? 10.619 -0.031 -30.404 1.00 97.62 107 PHE A CA 1
ATOM 829 C C . PHE A 1 107 ? 9.660 0.557 -31.440 1.00 97.62 107 PHE A C 1
ATOM 831 O O . PHE A 1 107 ? 9.781 1.732 -31.773 1.00 97.62 107 PHE A O 1
ATOM 838 N N . SER A 1 108 ? 8.680 -0.230 -31.886 1.00 95.94 108 SER A N 1
ATOM 839 C CA . SER A 1 108 ? 7.537 0.219 -32.688 1.00 95.94 108 SER A CA 1
ATOM 840 C C . SER A 1 108 ? 6.230 -0.115 -31.969 1.00 95.94 108 SER A C 1
ATOM 842 O O . SER A 1 108 ? 5.976 -1.269 -31.609 1.00 95.94 108 SER A O 1
ATOM 844 N N . GLY A 1 109 ? 5.414 0.905 -31.697 1.00 92.75 109 GLY A N 1
ATOM 845 C CA . GLY A 1 109 ? 4.207 0.745 -30.890 1.00 92.75 109 GLY A CA 1
ATOM 846 C C . GLY A 1 109 ? 3.582 2.056 -30.411 1.00 92.75 109 GLY A C 1
ATOM 847 O O . GLY A 1 109 ? 3.936 3.155 -30.841 1.00 92.75 109 GLY A O 1
ATOM 848 N N . HIS A 1 110 ? 2.640 1.948 -29.475 1.00 89.06 110 HIS A N 1
ATOM 849 C CA . HIS A 1 110 ? 2.082 3.095 -28.758 1.00 89.06 110 HIS A CA 1
ATOM 850 C C . HIS A 1 110 ? 3.081 3.671 -27.751 1.00 89.06 110 HIS A C 1
ATOM 852 O O . HIS A 1 110 ? 3.758 2.941 -27.023 1.00 89.06 110 HIS A O 1
ATOM 858 N N . GLY A 1 111 ? 3.118 5.000 -27.673 1.00 85.31 111 GLY A N 1
ATOM 859 C CA . GLY A 1 111 ? 3.906 5.748 -26.700 1.00 85.31 111 GLY A CA 1
ATOM 860 C C . GLY A 1 111 ? 3.107 6.950 -26.218 1.00 85.31 111 GLY A C 1
ATOM 861 O O . GLY A 1 111 ? 2.568 7.700 -27.030 1.00 85.31 111 GLY A O 1
ATOM 862 N N . ASP A 1 112 ? 3.014 7.132 -24.905 1.00 78.50 112 ASP A N 1
ATOM 863 C CA . ASP A 1 112 ? 2.094 8.099 -24.301 1.00 78.50 112 ASP A CA 1
ATOM 864 C C . ASP A 1 112 ? 2.667 8.701 -23.007 1.00 78.50 112 ASP A C 1
ATOM 866 O O . ASP A 1 112 ? 3.651 8.201 -22.460 1.00 78.50 112 ASP A O 1
ATOM 870 N N . CYS A 1 113 ? 2.079 9.793 -22.527 1.00 71.94 113 CYS A N 1
ATOM 871 C CA . CYS A 1 113 ? 2.509 10.506 -21.326 1.00 71.94 113 CYS A CA 1
ATOM 872 C C . CYS A 1 113 ? 1.326 10.827 -20.406 1.00 71.94 113 CYS A C 1
ATOM 874 O O . CYS A 1 113 ? 0.244 11.186 -20.870 1.00 71.94 113 CYS A O 1
ATOM 876 N N . GLU A 1 114 ? 1.541 10.763 -19.093 1.00 67.06 114 GLU A N 1
ATOM 877 C CA . GLU A 1 114 ? 0.523 11.156 -18.115 1.00 67.06 114 GLU A CA 1
ATOM 878 C C . GLU A 1 114 ? 0.443 12.685 -18.014 1.00 67.06 114 GLU A C 1
ATOM 880 O O . GLU A 1 114 ? 1.337 13.333 -17.477 1.00 67.06 114 GLU A O 1
ATOM 885 N N . SER A 1 115 ? -0.620 13.292 -18.537 1.00 59.81 115 SER A N 1
ATOM 886 C CA . SER A 1 115 ? -0.715 14.754 -18.662 1.00 59.81 115 SER A CA 1
ATOM 887 C C . SER A 1 115 ? -1.205 15.471 -17.397 1.00 59.81 115 SER A C 1
ATOM 889 O O . SER A 1 115 ? -1.045 16.692 -17.294 1.00 59.81 115 SER A O 1
ATOM 891 N N . ALA A 1 116 ? -1.785 14.746 -16.432 1.00 56.53 116 ALA A N 1
ATOM 892 C CA . ALA A 1 116 ? -2.391 15.334 -15.236 1.00 56.53 116 ALA A CA 1
ATOM 893 C C . ALA A 1 116 ? -1.376 15.775 -14.166 1.00 56.53 116 ALA A C 1
ATOM 895 O O . ALA A 1 116 ? -1.723 16.538 -13.261 1.00 56.53 116 ALA A O 1
ATOM 896 N N . LEU A 1 117 ? -0.119 15.343 -14.273 1.00 59.78 117 LEU A N 1
ATOM 897 C CA . LEU A 1 117 ? 0.952 15.739 -13.362 1.00 59.78 117 LEU A CA 1
ATOM 898 C C . LEU A 1 117 ? 1.849 16.832 -13.939 1.00 59.78 117 LEU A C 1
ATOM 900 O O . LEU A 1 117 ? 1.902 17.060 -15.140 1.00 59.78 117 LEU A O 1
ATOM 904 N N . VAL A 1 118 ? 2.613 17.488 -13.063 1.00 56.50 118 VAL A N 1
ATOM 905 C CA . VAL A 1 118 ? 3.623 18.482 -13.466 1.00 56.50 118 VAL A CA 1
ATOM 906 C C . VAL A 1 118 ? 4.843 17.820 -14.120 1.00 56.50 118 VAL A C 1
ATOM 908 O O . VAL A 1 118 ? 5.425 18.393 -15.032 1.00 56.50 118 VAL A O 1
ATOM 911 N N . ASN A 1 119 ? 5.232 16.624 -13.665 1.00 59.72 119 ASN A N 1
ATOM 912 C CA . ASN A 1 119 ? 6.410 15.892 -14.152 1.00 59.72 119 ASN A CA 1
ATOM 913 C C . ASN A 1 119 ? 6.131 14.974 -15.356 1.00 59.72 119 ASN A C 1
ATOM 915 O O . ASN A 1 119 ? 7.082 14.473 -15.938 1.00 59.72 119 ASN A O 1
ATOM 919 N N . GLN A 1 120 ? 4.857 14.762 -15.696 1.00 69.94 120 GLN A N 1
ATOM 920 C CA . GLN A 1 120 ? 4.369 14.054 -16.884 1.00 69.94 120 GLN A CA 1
ATOM 921 C C . GLN A 1 120 ? 5.184 12.820 -17.304 1.00 69.94 120 GLN A C 1
ATOM 923 O O . GLN A 1 120 ? 5.833 12.844 -18.354 1.00 69.94 120 GLN A O 1
ATOM 928 N N . PRO A 1 121 ? 5.175 11.735 -16.505 1.00 74.56 121 PRO A N 1
ATOM 929 C CA . PRO A 1 121 ? 5.934 10.536 -16.840 1.00 74.56 121 PRO A CA 1
ATOM 930 C C . PRO A 1 121 ? 5.504 9.982 -18.204 1.00 74.56 121 PRO A C 1
ATOM 932 O O . PRO A 1 121 ? 4.311 9.919 -18.517 1.00 74.56 121 PRO A O 1
ATOM 935 N N . GLY A 1 122 ? 6.491 9.599 -19.013 1.00 85.12 122 GLY A N 1
ATOM 936 C CA . GLY A 1 122 ? 6.291 9.016 -20.336 1.00 85.12 122 GLY A CA 1
ATOM 937 C C . GLY A 1 122 ? 6.496 7.503 -20.344 1.00 85.12 122 GLY A C 1
ATOM 938 O O . GLY A 1 122 ? 7.303 6.959 -19.581 1.00 85.12 122 GLY A O 1
ATOM 939 N N . PHE A 1 123 ? 5.771 6.832 -21.233 1.00 88.62 123 PHE A N 1
ATOM 940 C CA . PHE A 1 123 ? 5.673 5.380 -21.299 1.00 88.62 123 PHE A CA 1
ATOM 941 C C . PHE A 1 123 ? 5.719 4.879 -22.743 1.00 88.62 123 PHE A C 1
ATOM 943 O O . PHE A 1 123 ? 5.118 5.472 -23.641 1.00 88.62 123 PHE A O 1
ATOM 950 N N . LEU A 1 124 ? 6.383 3.743 -22.938 1.00 92.38 124 LEU A N 1
ATOM 951 C CA . LEU A 1 124 ? 6.254 2.888 -24.115 1.00 92.38 124 LEU A CA 1
ATOM 952 C C . LEU A 1 124 ? 5.322 1.729 -23.742 1.00 92.38 124 LEU A C 1
ATOM 954 O O . LEU A 1 124 ? 5.593 0.996 -22.784 1.00 92.38 124 LEU A O 1
ATOM 958 N N . LEU A 1 125 ? 4.186 1.609 -24.432 1.00 92.12 125 LEU A N 1
ATOM 959 C CA . LEU A 1 125 ? 3.102 0.719 -24.009 1.00 92.12 125 LEU A CA 1
ATOM 960 C C . LEU A 1 125 ? 3.345 -0.707 -24.513 1.00 92.12 125 LEU A C 1
ATOM 962 O O . LEU A 1 125 ? 3.602 -0.917 -25.699 1.00 92.12 125 LEU A O 1
ATOM 966 N N . THR A 1 126 ? 3.220 -1.679 -23.614 1.00 94.19 126 THR A N 1
ATOM 967 C CA . THR A 1 126 ? 3.360 -3.116 -23.879 1.00 94.19 126 THR A CA 1
ATOM 968 C C . THR A 1 126 ? 2.004 -3.758 -24.183 1.00 94.19 126 THR A C 1
ATOM 970 O O . THR A 1 126 ? 0.951 -3.160 -23.956 1.00 94.19 126 THR A O 1
ATOM 973 N N . HIS A 1 127 ? 2.000 -4.993 -24.695 1.00 93.62 127 HIS A N 1
ATOM 974 C CA . HIS A 1 127 ? 0.769 -5.711 -25.064 1.00 93.62 127 HIS A CA 1
ATOM 975 C C . HIS A 1 127 ? -0.273 -5.771 -23.929 1.00 93.62 127 HIS A C 1
ATOM 977 O O . HIS A 1 127 ? -1.480 -5.729 -24.169 1.00 93.62 127 HIS A O 1
ATOM 983 N N . ASP A 1 128 ? 0.188 -5.867 -22.685 1.00 91.38 128 ASP A N 1
ATOM 984 C CA . ASP A 1 128 ? -0.609 -6.012 -21.471 1.00 91.38 128 ASP A CA 1
ATOM 985 C C . ASP A 1 128 ? -0.927 -4.690 -20.750 1.00 91.38 128 ASP A C 1
ATOM 987 O O . ASP A 1 128 ? -1.604 -4.713 -19.716 1.00 91.38 128 ASP A O 1
ATOM 991 N N . THR A 1 129 ? -0.523 -3.539 -21.301 1.00 90.19 129 THR A N 1
ATOM 992 C CA . THR A 1 129 ? -0.829 -2.224 -20.722 1.00 90.19 129 THR A CA 1
ATOM 993 C C . THR A 1 129 ? -2.345 -2.010 -20.591 1.00 90.19 129 THR A C 1
ATOM 995 O O . THR A 1 129 ? -3.089 -2.218 -21.555 1.00 90.19 129 THR A O 1
ATOM 998 N N . PRO A 1 130 ? -2.852 -1.575 -19.420 1.00 86.75 130 PRO A N 1
ATOM 999 C CA . PRO A 1 130 ? -4.260 -1.236 -19.263 1.00 86.75 130 PRO A CA 1
ATOM 1000 C C . PRO A 1 130 ? -4.560 0.181 -19.808 1.00 86.75 130 PRO A C 1
ATOM 1002 O O . PRO A 1 130 ? -3.741 1.091 -19.670 1.00 86.75 130 PRO A O 1
ATOM 1005 N N . PRO A 1 131 ? -5.757 0.422 -20.374 1.00 80.31 131 PRO A N 1
ATOM 1006 C CA . PRO A 1 131 ? -6.060 1.609 -21.185 1.00 80.31 131 PRO A CA 1
ATOM 1007 C C . PRO A 1 131 ? -6.112 2.936 -20.424 1.00 80.31 131 PRO A C 1
ATOM 1009 O O . PRO A 1 131 ? -6.099 3.990 -21.054 1.00 80.31 131 PRO A O 1
ATOM 1012 N N . HIS A 1 132 ? -6.202 2.890 -19.093 1.00 77.94 132 HIS A N 1
ATOM 1013 C CA . HIS A 1 132 ? -6.371 4.068 -18.237 1.00 77.94 132 HIS A CA 1
ATOM 1014 C C . HIS A 1 132 ? -5.319 4.151 -17.119 1.00 77.94 132 HIS A C 1
ATOM 1016 O O . HIS A 1 132 ? -5.465 4.962 -16.210 1.00 77.94 132 HIS A O 1
ATOM 1022 N N . ASN A 1 133 ? -4.296 3.283 -17.117 1.00 81.81 133 ASN A N 1
ATOM 1023 C CA . ASN A 1 133 ? -3.292 3.268 -16.047 1.00 81.81 133 ASN A CA 1
ATOM 1024 C C . ASN A 1 133 ? -1.945 2.677 -16.488 1.00 81.81 133 ASN A C 1
ATOM 1026 O O . ASN A 1 133 ? -1.648 1.503 -16.266 1.00 81.81 133 ASN A O 1
ATOM 1030 N N . TYR A 1 134 ? -1.084 3.490 -17.088 1.00 84.94 134 TYR A N 1
ATOM 1031 C CA . TYR A 1 134 ? 0.141 2.964 -17.691 1.00 84.94 134 TYR A CA 1
ATOM 1032 C C . TYR A 1 134 ? 1.190 2.472 -16.675 1.00 84.94 134 TYR A C 1
ATOM 1034 O O . TYR A 1 134 ? 2.048 1.676 -17.034 1.00 84.94 134 TYR A O 1
ATOM 1042 N N . LEU A 1 135 ? 1.103 2.824 -15.388 1.00 83.00 135 LEU A N 1
ATOM 1043 C CA . LEU A 1 135 ? 2.132 2.503 -14.378 1.00 83.00 135 LEU A CA 1
ATOM 1044 C C . LEU A 1 135 ? 2.316 1.014 -14.055 1.00 83.00 135 LEU A C 1
ATOM 1046 O O . LEU A 1 135 ? 3.289 0.650 -13.389 1.00 83.00 135 LEU A O 1
ATOM 1050 N N . ILE A 1 136 ? 1.363 0.160 -14.426 1.00 81.00 136 ILE A N 1
ATOM 1051 C CA . ILE A 1 136 ? 1.319 -1.226 -13.939 1.00 81.00 136 ILE A CA 1
ATOM 1052 C C . ILE A 1 136 ? 2.001 -2.206 -14.886 1.00 81.00 136 ILE A C 1
ATOM 1054 O O . ILE A 1 136 ? 2.660 -3.123 -14.403 1.00 81.00 136 ILE A O 1
ATOM 1058 N N . ALA A 1 137 ? 1.855 -2.002 -16.193 1.00 87.12 137 ALA A N 1
ATOM 1059 C CA . ALA A 1 137 ? 2.335 -2.916 -17.223 1.00 87.12 137 ALA A CA 1
ATOM 1060 C C . ALA A 1 137 ? 2.726 -2.118 -18.470 1.00 87.12 137 ALA A C 1
ATOM 1062 O O . ALA A 1 137 ? 2.038 -2.166 -19.477 1.00 87.12 137 ALA A O 1
ATOM 1063 N N . SER A 1 138 ? 3.758 -1.285 -18.364 1.00 89.62 138 SER A N 1
ATOM 1064 C CA . SER A 1 138 ? 4.375 -0.573 -19.490 1.00 89.62 138 SER A CA 1
ATOM 1065 C C . SER A 1 138 ? 5.847 -0.300 -19.172 1.00 89.62 138 SER A C 1
ATOM 1067 O O . SER A 1 138 ? 6.274 -0.451 -18.022 1.00 89.62 138 SER A O 1
ATOM 1069 N N . LEU A 1 139 ? 6.631 0.109 -20.170 1.00 91.50 139 LEU A N 1
ATOM 1070 C CA . LEU A 1 139 ? 8.008 0.543 -19.955 1.00 91.50 139 LEU A CA 1
ATOM 1071 C C . LEU A 1 139 ? 8.039 2.056 -19.723 1.00 91.50 139 LEU A C 1
ATOM 1073 O O . LEU A 1 139 ? 7.866 2.845 -20.654 1.00 91.50 139 LEU A O 1
ATOM 1077 N N . ARG A 1 140 ? 8.291 2.470 -18.478 1.00 90.12 140 ARG A N 1
ATOM 1078 C CA . ARG A 1 140 ? 8.516 3.881 -18.149 1.00 90.12 140 ARG A CA 1
ATOM 1079 C C . ARG A 1 140 ? 9.853 4.337 -18.728 1.00 90.12 140 ARG A C 1
ATOM 1081 O O . ARG A 1 140 ? 10.877 3.680 -18.546 1.00 90.12 140 ARG A O 1
ATOM 1088 N N . ILE A 1 141 ? 9.855 5.492 -19.382 1.00 90.62 141 ILE A N 1
ATOM 1089 C CA . ILE A 1 141 ? 11.046 6.023 -20.057 1.00 90.62 141 ILE A CA 1
ATOM 1090 C C . ILE A 1 141 ? 12.158 6.362 -19.047 1.00 90.62 141 ILE A C 1
ATOM 1092 O O . ILE A 1 141 ? 13.328 6.085 -19.308 1.00 90.62 141 ILE A O 1
ATOM 1096 N N . ASP A 1 142 ? 11.798 6.874 -17.866 1.00 88.38 142 ASP A N 1
ATOM 1097 C CA . ASP A 1 142 ? 12.749 7.123 -16.773 1.00 88.38 142 ASP A CA 1
ATOM 1098 C C . ASP A 1 142 ? 13.417 5.835 -16.269 1.00 88.38 142 ASP A C 1
ATOM 1100 O O . ASP A 1 142 ? 14.610 5.833 -15.951 1.00 88.38 142 ASP A O 1
ATOM 1104 N N . ASP A 1 143 ? 12.665 4.728 -16.218 1.00 89.38 143 ASP A N 1
ATOM 1105 C CA . ASP A 1 143 ? 13.196 3.428 -15.802 1.00 89.38 143 ASP A CA 1
ATOM 1106 C C . ASP A 1 143 ? 14.174 2.902 -16.859 1.00 89.38 143 ASP A C 1
ATOM 1108 O O . ASP A 1 143 ? 15.271 2.474 -16.507 1.00 89.38 143 ASP A O 1
ATOM 1112 N N . LEU A 1 144 ? 13.847 3.030 -18.153 1.00 93.25 144 LEU A N 1
ATOM 1113 C CA . LEU A 1 144 ? 14.761 2.689 -19.250 1.00 93.25 144 LEU A CA 1
ATOM 1114 C C . LEU A 1 144 ? 16.069 3.492 -19.171 1.00 93.25 144 LEU A C 1
ATOM 1116 O O . LEU A 1 144 ? 17.155 2.911 -19.242 1.00 93.25 144 LEU A O 1
ATOM 1120 N N . LYS A 1 145 ? 15.990 4.815 -18.975 1.00 93.81 145 LYS A N 1
ATOM 1121 C CA . LYS A 1 145 ? 17.182 5.663 -18.820 1.00 93.81 145 LYS A CA 1
ATOM 1122 C C . LYS A 1 145 ? 18.007 5.252 -17.600 1.00 93.81 145 LYS A C 1
ATOM 1124 O O . LYS A 1 145 ? 19.230 5.146 -17.688 1.00 93.81 145 LYS A O 1
ATOM 1129 N N . SER A 1 146 ? 17.345 4.981 -16.477 1.00 92.00 146 SER A N 1
ATOM 1130 C CA . SER A 1 146 ? 17.997 4.554 -15.236 1.00 92.00 146 SER A CA 1
ATOM 1131 C C . SER A 1 146 ? 18.663 3.182 -15.366 1.00 92.00 146 SER A C 1
ATOM 1133 O O . SER A 1 146 ? 19.747 2.978 -14.819 1.00 92.00 146 SER A O 1
ATOM 1135 N N . MET A 1 147 ? 18.059 2.255 -16.117 1.00 91.50 147 MET A N 1
ATOM 1136 C CA . MET A 1 147 ? 18.656 0.961 -16.456 1.00 91.50 147 MET A CA 1
ATOM 1137 C C . MET A 1 147 ? 19.927 1.151 -17.283 1.00 91.50 147 MET A C 1
ATOM 1139 O O . MET A 1 147 ? 20.974 0.619 -16.918 1.00 91.50 147 MET A O 1
ATOM 1143 N N . ILE A 1 148 ? 19.867 1.946 -18.355 1.00 92.94 148 ILE A N 1
ATOM 1144 C CA . ILE A 1 148 ? 21.034 2.220 -19.204 1.00 92.94 148 ILE A CA 1
ATOM 1145 C C . ILE A 1 148 ? 22.161 2.852 -18.380 1.00 92.94 148 ILE A C 1
ATOM 1147 O O . ILE A 1 148 ? 23.279 2.342 -18.395 1.00 92.94 148 ILE A O 1
ATOM 1151 N N . ALA A 1 149 ? 21.869 3.881 -17.581 1.00 91.19 149 ALA A N 1
ATOM 1152 C CA . ALA A 1 149 ? 22.865 4.501 -16.709 1.00 91.19 149 ALA A CA 1
ATOM 1153 C C . ALA A 1 149 ? 23.476 3.493 -15.716 1.00 91.19 149 ALA A C 1
ATOM 1155 O O . ALA A 1 149 ? 24.689 3.424 -15.568 1.00 91.19 149 ALA A O 1
ATOM 1156 N N . SER A 1 150 ? 22.658 2.643 -15.089 1.00 88.62 150 SER A N 1
ATOM 1157 C CA . SER A 1 150 ? 23.135 1.706 -14.060 1.00 88.62 150 SER A CA 1
ATOM 1158 C C . SER A 1 150 ? 24.065 0.613 -14.595 1.00 88.62 150 SER A C 1
ATOM 1160 O O . SER A 1 150 ? 24.951 0.166 -13.870 1.00 88.62 150 SER A O 1
ATOM 1162 N N . TYR A 1 151 ? 23.851 0.152 -15.831 1.00 89.00 151 TYR A N 1
ATOM 1163 C CA . TYR A 1 151 ? 24.554 -1.018 -16.373 1.00 89.00 151 TYR A CA 1
ATOM 1164 C C . TYR A 1 151 ? 25.527 -0.702 -17.505 1.00 89.00 151 TYR A C 1
ATOM 1166 O O . TYR A 1 151 ? 26.340 -1.562 -17.838 1.00 89.00 151 TYR A O 1
ATOM 1174 N N . VAL A 1 152 ? 25.462 0.488 -18.102 1.00 88.25 152 VAL A N 1
ATOM 1175 C CA . VAL A 1 152 ? 26.299 0.867 -19.251 1.00 88.25 152 VAL A CA 1
ATOM 1176 C C . VAL A 1 152 ? 27.278 1.987 -18.907 1.00 88.25 152 VAL A C 1
ATOM 1178 O O . VAL A 1 152 ? 28.367 2.043 -19.484 1.00 88.25 152 VAL A O 1
ATOM 1181 N N . GLU A 1 153 ? 26.954 2.856 -17.944 1.00 81.44 153 GLU A N 1
ATOM 1182 C CA . GLU A 1 153 ? 27.853 3.942 -17.550 1.00 81.44 153 GLU A CA 1
ATOM 1183 C C . GLU A 1 153 ? 29.200 3.384 -17.055 1.00 81.44 153 GLU A C 1
ATOM 1185 O O . GLU A 1 153 ? 29.269 2.476 -16.227 1.00 81.44 153 GLU A O 1
ATOM 1190 N N . GLY A 1 154 ? 30.296 3.898 -17.618 1.00 80.12 154 GLY A N 1
ATOM 1191 C CA . GLY A 1 154 ? 31.655 3.421 -17.344 1.00 80.12 154 GLY A CA 1
ATOM 1192 C C . GLY A 1 154 ? 32.130 2.238 -18.198 1.00 80.12 154 GLY A C 1
ATOM 1193 O O . GLY A 1 154 ? 33.312 1.909 -18.127 1.00 80.12 154 GLY A O 1
ATOM 1194 N N . LYS A 1 155 ? 31.272 1.627 -19.031 1.00 83.44 155 LYS A N 1
ATOM 1195 C CA . LYS A 1 155 ? 31.693 0.610 -20.013 1.00 83.44 155 LYS A CA 1
ATOM 1196 C C . LYS A 1 155 ? 32.162 1.209 -21.341 1.00 83.44 155 LYS A C 1
ATOM 1198 O O . LYS A 1 155 ? 32.733 0.489 -22.135 1.00 83.44 155 LYS A O 1
ATOM 1203 N N . GLU A 1 156 ? 31.913 2.486 -21.630 1.00 82.00 156 GLU A N 1
ATOM 1204 C CA . GLU A 1 156 ? 32.131 3.059 -22.979 1.00 82.00 156 GLU A CA 1
ATOM 1205 C C . GLU A 1 156 ? 31.374 2.304 -24.099 1.00 82.00 156 GLU A C 1
ATOM 1207 O O . GLU A 1 156 ? 31.692 2.468 -25.275 1.00 82.00 156 GLU A O 1
ATOM 1212 N N . SER A 1 157 ? 30.382 1.468 -23.758 1.00 86.19 157 SER A N 1
ATOM 1213 C CA . SER A 1 157 ? 29.504 0.835 -24.744 1.00 86.19 157 SER A CA 1
ATOM 1214 C C . SER A 1 157 ? 28.599 1.892 -25.373 1.00 86.19 157 SER A C 1
ATOM 1216 O O . SER A 1 157 ? 28.158 2.841 -24.717 1.00 86.19 157 SER A O 1
ATOM 1218 N N . GLU A 1 158 ? 28.294 1.713 -26.648 1.00 88.50 158 GLU A N 1
ATOM 1219 C CA . GLU A 1 158 ? 27.411 2.601 -27.385 1.00 88.50 158 GLU A CA 1
ATOM 1220 C C . GLU A 1 158 ? 25.957 2.152 -27.255 1.00 88.50 158 GLU A C 1
ATOM 1222 O O . GLU A 1 158 ? 25.656 0.976 -27.430 1.00 88.50 158 GLU A O 1
ATOM 1227 N N . VAL A 1 159 ? 25.048 3.093 -26.988 1.00 92.56 159 VAL A N 1
ATOM 1228 C CA . VAL A 1 159 ? 23.604 2.836 -26.973 1.00 92.56 159 VAL A CA 1
ATOM 1229 C C . VAL A 1 159 ? 22.938 3.627 -28.093 1.00 92.56 159 VAL A C 1
ATOM 1231 O O . VAL A 1 159 ? 23.069 4.853 -28.150 1.00 92.56 159 VAL A O 1
ATOM 1234 N N . ILE A 1 160 ? 22.225 2.914 -28.967 1.00 94.44 160 ILE A N 1
ATOM 1235 C CA . ILE A 1 160 ? 21.469 3.465 -30.095 1.00 94.44 160 ILE A CA 1
ATOM 1236 C C . ILE A 1 160 ? 19.995 3.111 -29.912 1.00 94.44 160 ILE A C 1
ATOM 1238 O O . ILE A 1 160 ? 19.636 1.941 -29.775 1.00 94.44 160 ILE A O 1
ATOM 1242 N N . LEU A 1 161 ? 19.134 4.122 -29.914 1.00 96.62 161 LEU A N 1
ATOM 1243 C CA . LEU A 1 161 ? 17.697 3.977 -29.734 1.00 96.62 161 LEU A CA 1
ATOM 1244 C C . LEU A 1 161 ? 16.965 4.380 -31.017 1.00 96.62 161 LEU A C 1
ATOM 1246 O O . LEU A 1 161 ? 17.144 5.490 -31.515 1.00 96.62 161 LEU A O 1
ATOM 1250 N N . PHE A 1 162 ? 16.095 3.504 -31.513 1.00 96.56 162 PHE A N 1
ATOM 1251 C CA . PHE A 1 162 ? 15.158 3.778 -32.602 1.00 96.56 162 PHE A CA 1
ATOM 1252 C C . PHE A 1 162 ? 13.737 3.624 -32.062 1.00 96.56 162 PHE A C 1
ATOM 1254 O O . PHE A 1 162 ? 13.285 2.509 -31.806 1.00 96.56 162 PHE A O 1
ATOM 1261 N N . ILE A 1 163 ? 13.039 4.739 -31.854 1.00 95.12 163 ILE A N 1
ATOM 1262 C CA . ILE A 1 163 ? 11.714 4.751 -31.231 1.00 95.12 163 ILE A CA 1
ATOM 1263 C C . ILE A 1 163 ? 10.675 5.230 -32.246 1.00 95.12 163 ILE A C 1
ATOM 1265 O O . ILE A 1 163 ? 10.520 6.428 -32.501 1.00 95.12 163 ILE A O 1
ATOM 1269 N N . ASP A 1 164 ? 9.929 4.278 -32.797 1.00 92.56 164 ASP A N 1
ATOM 1270 C CA . ASP A 1 164 ? 8.732 4.496 -33.602 1.00 92.56 164 ASP A CA 1
ATOM 1271 C C . ASP A 1 164 ? 7.473 4.479 -32.720 1.00 92.56 164 ASP A C 1
ATOM 1273 O O . ASP A 1 164 ? 6.603 3.615 -32.823 1.00 92.56 164 ASP A O 1
ATOM 1277 N N . ALA A 1 165 ? 7.406 5.434 -31.787 1.00 78.38 165 ALA A N 1
ATOM 1278 C CA . ALA A 1 165 ? 6.306 5.554 -30.835 1.00 78.38 165 ALA A CA 1
ATOM 1279 C C . ALA A 1 165 ? 5.907 7.016 -30.620 1.00 78.38 165 ALA A C 1
ATOM 1281 O O . ALA A 1 165 ? 6.500 7.749 -29.833 1.00 78.38 165 ALA A O 1
ATOM 1282 N N . CYS A 1 166 ? 4.865 7.429 -31.338 1.00 66.12 166 CYS A N 1
ATOM 1283 C CA . CYS A 1 166 ? 4.230 8.744 -31.213 1.00 66.12 166 CYS A CA 1
ATOM 1284 C C . CYS A 1 166 ? 2.696 8.650 -31.252 1.00 66.12 166 CYS A C 1
ATOM 1286 O O . CYS A 1 166 ? 2.017 9.646 -31.489 1.00 66.12 166 CYS A O 1
ATOM 1288 N N . ARG A 1 167 ? 2.123 7.452 -31.105 1.00 63.25 167 ARG A N 1
ATOM 1289 C CA . ARG A 1 167 ? 0.669 7.278 -31.102 1.00 63.25 167 ARG A CA 1
ATOM 1290 C C . ARG A 1 167 ? 0.157 7.488 -29.687 1.00 63.25 167 ARG A C 1
ATOM 1292 O O . ARG A 1 167 ? 0.406 6.659 -28.818 1.00 63.25 167 ARG A O 1
ATOM 1299 N N . ALA A 1 168 ? -0.504 8.626 -29.483 1.00 56.19 168 ALA A N 1
ATOM 1300 C CA . ALA A 1 168 ? -1.185 8.948 -28.239 1.00 56.19 168 ALA A CA 1
ATOM 1301 C C . ALA A 1 168 ? -2.165 7.819 -27.886 1.00 56.19 168 ALA A C 1
ATOM 1303 O O . ALA A 1 168 ? -3.033 7.474 -28.689 1.00 56.19 168 ALA A O 1
ATOM 1304 N N . GLY A 1 169 ? -2.012 7.240 -26.697 1.00 52.56 169 GLY A N 1
ATOM 1305 C CA . GLY A 1 169 ? -3.011 6.353 -26.121 1.00 52.56 169 GLY A CA 1
ATOM 1306 C C . GLY A 1 169 ? -4.228 7.143 -25.622 1.00 52.56 169 GLY A C 1
ATOM 1307 O O . GLY A 1 169 ? -4.300 8.372 -25.711 1.00 52.56 169 GLY A O 1
ATOM 1308 N N . LYS A 1 170 ? -5.217 6.435 -25.065 1.00 55.31 170 LYS A N 1
ATOM 1309 C CA . LYS A 1 170 ? -6.510 7.016 -24.645 1.00 55.31 170 LYS A CA 1
ATOM 1310 C C . LYS A 1 170 ? -6.384 8.130 -23.590 1.00 55.31 170 LYS A C 1
ATOM 1312 O O . LYS A 1 170 ? -7.294 8.952 -23.485 1.00 55.31 170 LYS A O 1
ATOM 1317 N N . LEU A 1 171 ? -5.297 8.167 -22.809 1.00 54.28 171 LEU A N 1
ATOM 1318 C CA . LEU A 1 171 ? -5.070 9.193 -21.780 1.00 54.28 171 LEU A CA 1
ATOM 1319 C C . LEU A 1 171 ? -4.764 10.577 -22.383 1.00 54.28 171 LEU A C 1
ATOM 1321 O O . LEU A 1 171 ? -5.242 11.585 -21.859 1.00 54.28 171 LEU A O 1
ATOM 1325 N N . ALA A 1 172 ? -4.054 10.644 -23.512 1.00 48.09 172 ALA A N 1
ATOM 1326 C CA . ALA A 1 172 ? -3.761 11.905 -24.197 1.00 48.09 172 ALA A CA 1
ATOM 1327 C C . ALA A 1 172 ? -4.919 12.427 -25.075 1.00 48.09 172 ALA A C 1
ATOM 1329 O O . ALA A 1 172 ? -4.975 13.621 -25.367 1.00 48.09 172 ALA A O 1
ATOM 1330 N N . GLU A 1 173 ? -5.888 11.585 -25.454 1.00 48.81 173 GLU A N 1
ATOM 1331 C CA . GLU A 1 173 ? -7.005 11.984 -26.332 1.00 48.81 173 GLU A CA 1
ATOM 1332 C C . GLU A 1 173 ? -8.038 12.924 -25.670 1.00 48.81 173 GLU A C 1
ATOM 1334 O O . GLU A 1 173 ? -8.816 13.567 -26.378 1.00 48.81 173 GLU A O 1
ATOM 1339 N N . ARG A 1 174 ? -8.092 13.025 -24.328 1.00 50.28 174 ARG A N 1
ATOM 1340 C CA . ARG A 1 174 ? -9.224 13.663 -23.615 1.00 50.28 174 ARG A CA 1
ATOM 1341 C C . ARG A 1 174 ? -8.967 15.021 -22.953 1.00 50.28 174 ARG A C 1
ATOM 1343 O O . ARG A 1 174 ? -9.941 15.639 -22.527 1.00 50.28 174 ARG A O 1
ATOM 1350 N N . ASN A 1 175 ? -7.737 15.543 -22.925 1.00 42.97 175 ASN A N 1
ATOM 1351 C CA . ASN A 1 175 ? -7.451 16.885 -22.396 1.00 42.97 175 ASN A CA 1
ATOM 1352 C C . ASN A 1 175 ? -6.845 17.806 -23.465 1.00 42.97 175 ASN A C 1
ATOM 1354 O O . ASN A 1 175 ? -5.894 17.463 -24.156 1.00 42.97 175 ASN A O 1
ATOM 1358 N N . THR A 1 176 ? -7.395 19.016 -23.584 1.00 38.84 176 THR A N 1
ATOM 1359 C CA . THR A 1 176 ? -7.127 20.049 -24.605 1.00 38.84 176 THR A CA 1
ATOM 1360 C C . THR A 1 176 ? -5.737 20.711 -24.519 1.00 38.84 176 THR A C 1
ATOM 1362 O O . THR A 1 176 ? -5.614 21.929 -24.660 1.00 38.84 176 THR A O 1
ATOM 1365 N N . ARG A 1 177 ? -4.668 19.947 -24.273 1.00 43.00 177 ARG A N 1
ATOM 1366 C CA . ARG A 1 177 ? -3.274 20.409 -24.310 1.00 43.00 177 ARG A CA 1
ATOM 1367 C C . ARG A 1 177 ? -2.397 19.376 -25.025 1.00 43.00 177 ARG A C 1
ATOM 1369 O O . ARG A 1 177 ? -1.899 18.487 -24.362 1.00 43.00 177 ARG A O 1
ATOM 1376 N N . GLY A 1 178 ? -2.225 19.559 -26.340 1.00 44.50 178 GLY A N 1
ATOM 1377 C CA . GLY A 1 178 ? -1.090 19.098 -27.167 1.00 44.50 178 GLY A CA 1
ATOM 1378 C C . GLY A 1 178 ? -0.737 17.594 -27.170 1.00 44.50 178 GLY A C 1
ATOM 1379 O O . GLY A 1 178 ? -0.382 17.059 -26.127 1.00 44.50 178 GLY A O 1
ATOM 1380 N N . PRO A 1 179 ? -0.733 16.899 -28.324 1.00 44.31 179 PRO A N 1
ATOM 1381 C CA . PRO A 1 179 ? -0.222 15.528 -28.398 1.00 44.31 179 PRO A CA 1
ATOM 1382 C C . PRO A 1 179 ? 1.302 15.445 -28.126 1.00 44.31 179 PRO A C 1
ATOM 1384 O O . PRO A 1 179 ? 2.065 16.311 -28.519 1.00 44.31 179 PRO A O 1
ATOM 1387 N N . SER A 1 180 ? 1.771 14.352 -27.521 1.00 54.56 180 SER A N 1
ATOM 1388 C CA . SER A 1 180 ? 3.178 13.901 -27.407 1.00 54.56 180 SER A CA 1
ATOM 1389 C C . SER A 1 180 ? 4.188 14.787 -26.646 1.00 54.56 180 SER A C 1
ATOM 1391 O O . SER A 1 180 ? 5.110 15.363 -27.231 1.00 54.56 180 SER A O 1
ATOM 1393 N N . ASN A 1 181 ? 4.115 14.772 -25.306 1.00 64.50 181 ASN A N 1
ATOM 1394 C CA . ASN A 1 181 ? 5.282 15.068 -24.455 1.00 64.50 181 ASN A CA 1
ATOM 1395 C C . ASN A 1 181 ? 6.274 13.893 -24.369 1.00 64.50 181 ASN A C 1
ATOM 1397 O O . ASN A 1 181 ? 7.406 14.094 -23.938 1.00 64.50 181 ASN A O 1
ATOM 1401 N N . THR A 1 182 ? 5.904 12.693 -24.833 1.00 74.19 182 THR A N 1
ATOM 1402 C CA . THR A 1 182 ? 6.777 11.506 -24.865 1.00 74.19 182 THR A CA 1
ATOM 1403 C C . THR A 1 182 ? 8.037 11.744 -25.699 1.00 74.19 182 THR A C 1
ATOM 1405 O O . THR A 1 182 ? 9.139 11.478 -25.225 1.00 74.19 182 THR A O 1
ATOM 1408 N N . ALA A 1 183 ? 7.902 12.320 -26.900 1.00 79.56 183 ALA A N 1
ATOM 1409 C CA . ALA A 1 183 ? 9.048 12.681 -27.740 1.00 79.56 183 ALA A CA 1
ATOM 1410 C C . ALA A 1 183 ? 9.956 13.727 -27.066 1.00 79.56 183 ALA A C 1
ATOM 1412 O O . ALA A 1 183 ? 11.174 13.570 -27.054 1.00 79.56 183 ALA A O 1
ATOM 1413 N N . SER A 1 184 ? 9.374 14.757 -26.439 1.00 81.31 184 SER A N 1
ATOM 1414 C CA . SER A 1 184 ? 10.133 15.762 -25.678 1.00 81.31 184 SER A CA 1
ATOM 1415 C C . SER A 1 184 ? 10.898 15.137 -24.510 1.00 81.31 184 SER A C 1
ATOM 1417 O O . SER A 1 184 ? 12.053 15.481 -24.274 1.00 81.31 184 SER A O 1
ATOM 1419 N N . LEU A 1 185 ? 10.269 14.210 -23.783 1.00 83.44 185 LEU A N 1
ATOM 1420 C CA . LEU A 1 185 ? 10.886 13.510 -22.661 1.00 83.44 185 LEU A CA 1
ATOM 1421 C C . LEU A 1 185 ? 12.047 12.622 -23.125 1.00 83.44 185 LEU A C 1
ATOM 1423 O O . LEU A 1 185 ? 13.115 12.668 -22.521 1.00 83.44 185 LEU A O 1
ATOM 1427 N N . LEU A 1 186 ? 11.866 11.870 -24.216 1.00 87.81 186 LEU A N 1
ATOM 1428 C CA . LEU A 1 186 ? 12.926 11.056 -24.820 1.00 87.81 186 LEU A CA 1
ATOM 1429 C C . LEU A 1 186 ? 14.123 11.919 -25.234 1.00 87.81 186 LEU A C 1
ATOM 1431 O O . LEU A 1 186 ? 15.249 11.598 -24.870 1.00 87.81 186 LEU A O 1
ATOM 1435 N N . LEU A 1 187 ? 13.891 13.042 -25.919 1.00 87.88 187 LEU A N 1
ATOM 1436 C CA . LEU A 1 187 ? 14.964 13.961 -26.320 1.00 87.88 187 LEU A CA 1
ATOM 1437 C C . LEU A 1 187 ? 15.713 14.549 -25.118 1.00 87.88 187 LEU A C 1
ATOM 1439 O O . LEU A 1 187 ? 16.929 14.692 -25.169 1.00 87.88 187 LEU A O 1
ATOM 1443 N N . ASN A 1 188 ? 14.999 14.875 -24.037 1.00 87.50 188 ASN A N 1
ATOM 1444 C CA . ASN A 1 188 ? 15.605 15.447 -22.836 1.00 87.50 188 ASN A CA 1
ATOM 1445 C C . ASN A 1 188 ? 16.403 14.420 -22.019 1.00 87.50 188 ASN A C 1
ATOM 1447 O O . ASN A 1 188 ? 17.434 14.767 -21.451 1.00 87.50 188 ASN A O 1
ATOM 1451 N N . LEU A 1 189 ? 15.914 13.181 -21.904 1.00 89.06 189 LEU A N 1
ATOM 1452 C CA . LEU A 1 189 ? 16.549 12.145 -21.082 1.00 89.06 189 LEU A CA 1
ATOM 1453 C C . LEU A 1 189 ? 17.707 11.445 -21.794 1.00 89.06 189 LEU A C 1
ATOM 1455 O O . LEU A 1 189 ? 18.653 11.015 -21.136 1.00 89.06 189 LEU A O 1
ATOM 1459 N N . PHE A 1 190 ? 17.634 11.309 -23.117 1.00 90.69 190 PHE A N 1
ATOM 1460 C CA . PHE A 1 190 ? 18.639 10.626 -23.932 1.00 90.69 190 PHE A CA 1
ATOM 1461 C C . PHE A 1 190 ? 19.495 11.629 -24.708 1.00 90.69 190 PHE A C 1
ATOM 1463 O O . PHE A 1 190 ? 19.703 11.495 -25.912 1.00 90.69 190 PHE A O 1
ATOM 1470 N N . ASP A 1 191 ? 19.975 12.658 -24.005 1.00 84.62 191 ASP A N 1
ATOM 1471 C CA . ASP A 1 191 ? 20.785 13.748 -24.554 1.00 84.62 191 ASP A CA 1
ATOM 1472 C C . ASP A 1 191 ? 22.213 13.309 -24.951 1.00 84.62 191 ASP A C 1
ATOM 1474 O O . ASP A 1 191 ? 22.852 13.954 -25.785 1.00 84.62 191 ASP A O 1
ATOM 1478 N N . LYS A 1 192 ? 22.700 12.195 -24.392 1.00 84.44 192 LYS A N 1
ATOM 1479 C CA . LYS A 1 192 ? 24.053 11.649 -24.613 1.00 84.44 192 LYS A CA 1
ATOM 1480 C C . LYS A 1 192 ? 24.090 10.428 -25.531 1.00 84.44 192 LYS A C 1
ATOM 1482 O O . LYS A 1 192 ? 25.149 10.098 -26.063 1.00 84.44 192 LYS A O 1
ATOM 1487 N N . GLU A 1 193 ? 22.974 9.727 -25.667 1.00 91.81 193 GLU A N 1
ATOM 1488 C CA . GLU A 1 193 ? 22.835 8.543 -26.507 1.00 91.81 193 GLU A CA 1
ATOM 1489 C C . GLU A 1 193 ? 22.467 8.924 -27.948 1.00 91.81 193 GLU A C 1
ATOM 1491 O O . GLU A 1 193 ? 21.965 10.019 -28.213 1.00 91.81 193 GLU A O 1
ATOM 1496 N N . VAL A 1 194 ? 22.703 8.010 -28.893 1.00 93.56 194 VAL A N 1
ATOM 1497 C CA . VAL A 1 194 ? 22.198 8.178 -30.260 1.00 93.56 194 VAL A CA 1
ATOM 1498 C C . VAL A 1 194 ? 20.723 7.795 -30.251 1.00 93.56 194 VAL A C 1
ATOM 1500 O O . VAL A 1 194 ? 20.380 6.647 -29.977 1.00 93.56 194 VAL A O 1
ATOM 1503 N N . LEU A 1 195 ? 19.842 8.746 -30.539 1.00 95.06 195 LEU A N 1
ATOM 1504 C CA . LEU A 1 195 ? 18.394 8.561 -30.498 1.00 95.06 195 LEU A CA 1
ATOM 1505 C C . LEU A 1 195 ? 17.781 8.999 -31.823 1.00 95.06 195 LEU A C 1
ATOM 1507 O O . LEU A 1 195 ? 17.965 10.139 -32.235 1.00 95.06 195 LEU A O 1
ATOM 1511 N N . PHE A 1 196 ? 16.983 8.134 -32.439 1.00 95.06 196 PHE A N 1
ATOM 1512 C CA . PHE A 1 196 ? 16.124 8.445 -33.575 1.00 95.06 196 PHE A CA 1
ATOM 1513 C C . PHE A 1 196 ? 14.661 8.259 -33.172 1.00 95.06 196 PHE A C 1
ATOM 1515 O O . PHE A 1 196 ? 14.249 7.173 -32.766 1.00 95.06 196 PHE A O 1
ATOM 1522 N N . LEU A 1 197 ? 13.877 9.324 -33.301 1.00 93.81 197 LEU A N 1
ATOM 1523 C CA . LEU A 1 197 ? 12.442 9.354 -33.043 1.00 93.81 197 LEU A CA 1
ATOM 1524 C C . LEU A 1 197 ? 11.678 9.476 -34.353 1.00 93.81 197 LEU A C 1
ATOM 1526 O O . LEU A 1 197 ? 12.055 10.258 -35.232 1.00 93.81 197 LEU A O 1
ATOM 1530 N N . SER A 1 198 ? 10.554 8.771 -34.454 1.00 91.69 198 SER A N 1
ATOM 1531 C CA . SER A 1 198 ? 9.742 8.805 -35.668 1.00 91.69 198 SER A CA 1
ATOM 1532 C C . SER A 1 198 ? 9.081 10.151 -35.949 1.00 91.69 198 SER A C 1
ATOM 1534 O O . SER A 1 198 ? 8.762 10.425 -37.107 1.00 91.69 198 SER A O 1
ATOM 1536 N N . CYS A 1 199 ? 8.883 11.003 -34.939 1.00 85.75 199 CYS A N 1
ATOM 1537 C CA . CYS A 1 199 ? 8.191 12.280 -35.089 1.00 85.75 199 CYS A CA 1
ATOM 1538 C C . CYS A 1 199 ? 8.656 13.353 -34.075 1.00 85.75 199 CYS A C 1
ATOM 1540 O O . CYS A 1 199 ? 9.194 13.026 -33.014 1.00 85.75 199 CYS A O 1
ATOM 1542 N N . THR A 1 200 ? 8.410 14.640 -34.359 1.00 83.50 200 THR A N 1
ATOM 1543 C CA . THR A 1 200 ? 8.573 15.736 -33.385 1.00 83.50 200 THR A CA 1
ATOM 1544 C C . THR A 1 200 ? 7.460 15.706 -32.333 1.00 83.50 200 THR A C 1
ATOM 1546 O O . THR A 1 200 ? 6.372 15.196 -32.616 1.00 83.50 200 THR A O 1
ATOM 1549 N N . PRO A 1 201 ? 7.643 16.356 -31.167 1.00 75.56 201 PRO A N 1
ATOM 1550 C CA . PRO A 1 201 ? 6.539 16.602 -30.237 1.00 75.56 201 PRO A CA 1
ATOM 1551 C C . PRO A 1 201 ? 5.310 17.195 -30.953 1.00 75.56 201 PRO A C 1
ATOM 1553 O O . PRO A 1 201 ? 5.458 18.068 -31.809 1.00 75.56 201 PRO A O 1
ATOM 1556 N N . ASN A 1 202 ? 4.096 16.769 -30.592 1.00 72.00 202 ASN A N 1
ATOM 1557 C CA . ASN A 1 202 ? 2.820 17.153 -31.232 1.00 72.00 202 ASN A CA 1
ATOM 1558 C C . ASN A 1 202 ? 2.522 16.592 -32.629 1.00 72.00 202 ASN A C 1
ATOM 1560 O O . ASN A 1 202 ? 1.533 17.006 -33.234 1.00 72.00 202 ASN A O 1
ATOM 1564 N N . GLN A 1 203 ? 3.291 15.620 -33.117 1.00 80.56 203 GLN A N 1
ATOM 1565 C CA . GLN A 1 203 ? 2.955 14.843 -34.316 1.00 80.56 203 GLN A CA 1
ATOM 1566 C C . GLN A 1 203 ? 2.642 13.378 -33.972 1.00 80.56 203 GLN A C 1
ATOM 1568 O O . GLN A 1 203 ? 2.913 12.915 -32.866 1.00 80.56 203 GLN A O 1
ATOM 1573 N N . LEU A 1 204 ? 2.053 12.654 -34.929 1.00 81.62 204 LEU A N 1
ATOM 1574 C CA . LEU A 1 204 ? 1.770 11.219 -34.832 1.00 81.62 204 LEU A CA 1
ATOM 1575 C C . LEU A 1 204 ? 2.616 10.456 -35.857 1.00 81.62 204 LEU A C 1
ATOM 1577 O O . LEU A 1 204 ? 2.801 10.934 -36.978 1.00 81.62 204 LEU A O 1
ATOM 1581 N N . SER A 1 205 ? 3.077 9.257 -35.493 1.00 85.69 205 SER A N 1
ATOM 1582 C CA . SER A 1 205 ? 3.740 8.354 -36.443 1.00 85.69 205 SER A CA 1
ATOM 1583 C C . SER A 1 205 ? 2.715 7.577 -37.272 1.00 85.69 205 SER A C 1
ATOM 1585 O O . SER A 1 205 ? 1.784 6.977 -36.719 1.00 85.69 205 SER A O 1
ATOM 1587 N N . GLN A 1 206 ? 2.868 7.599 -38.597 1.00 88.44 206 GLN A N 1
ATOM 1588 C CA . GLN A 1 206 ? 1.912 7.043 -39.554 1.00 88.44 206 GLN A CA 1
ATOM 1589 C C . GLN A 1 206 ? 2.261 5.619 -39.988 1.00 88.44 206 GLN A C 1
ATOM 1591 O O . GLN A 1 206 ? 3.421 5.269 -40.181 1.00 88.44 206 GLN A O 1
ATOM 1596 N N . GLU A 1 207 ? 1.221 4.825 -40.234 1.00 89.25 207 GLU A N 1
ATOM 1597 C CA . GLU A 1 207 ? 1.297 3.535 -40.924 1.00 89.25 207 GLU A CA 1
ATOM 1598 C C . GLU A 1 207 ? 0.622 3.648 -42.284 1.00 89.25 207 GLU A C 1
ATOM 1600 O O . GLU A 1 207 ? -0.439 4.267 -42.411 1.00 89.25 207 GLU A O 1
ATOM 1605 N N . LYS A 1 208 ? 1.217 3.021 -43.298 1.00 90.19 208 LYS A N 1
ATOM 1606 C CA . LYS A 1 208 ? 0.676 3.021 -44.655 1.00 90.19 208 LYS A CA 1
ATOM 1607 C C . LYS A 1 208 ? 0.543 1.601 -45.171 1.00 90.19 208 LYS A C 1
ATOM 1609 O O . LYS A 1 208 ? 1.533 0.902 -45.355 1.00 90.19 208 LYS A O 1
ATOM 1614 N N . SER A 1 209 ? -0.689 1.203 -45.479 1.00 88.38 209 SER A N 1
ATOM 1615 C CA . SER A 1 209 ? -0.983 -0.113 -46.059 1.00 88.38 209 SER A CA 1
ATOM 1616 C C . SER A 1 209 ? -0.284 -0.338 -47.398 1.00 88.38 209 SER A C 1
ATOM 1618 O O . SER A 1 209 ? 0.170 -1.443 -47.667 1.00 88.38 209 SER A O 1
ATOM 1620 N N . GLU A 1 210 ? -0.123 0.718 -48.197 1.00 90.31 210 GLU A N 1
ATOM 1621 C CA . GLU A 1 210 ? 0.658 0.714 -49.442 1.00 90.31 210 GLU A CA 1
ATOM 1622 C C . GLU A 1 210 ? 2.147 0.383 -49.231 1.00 90.31 210 GLU A C 1
ATOM 1624 O O . GLU A 1 210 ? 2.781 -0.148 -50.139 1.00 90.31 210 GLU A O 1
ATOM 1629 N N . LEU A 1 211 ? 2.690 0.641 -48.035 1.00 87.06 211 LEU A N 1
ATOM 1630 C CA . LEU A 1 211 ? 4.063 0.290 -47.664 1.00 87.06 211 LEU A CA 1
ATOM 1631 C C . LEU A 1 211 ? 4.149 -1.028 -46.885 1.00 87.06 211 LEU A C 1
ATOM 1633 O O . LEU A 1 211 ? 5.244 -1.550 -46.745 1.00 87.06 211 LEU A O 1
ATOM 1637 N N . ASN A 1 212 ? 3.031 -1.561 -46.371 1.00 89.25 212 ASN A N 1
ATOM 1638 C CA . ASN A 1 212 ? 2.992 -2.662 -45.392 1.00 89.25 212 ASN A CA 1
ATOM 1639 C C . ASN A 1 212 ? 3.850 -2.429 -44.129 1.00 89.25 212 ASN A C 1
ATOM 1641 O O . ASN A 1 212 ? 4.230 -3.396 -43.471 1.00 89.25 212 ASN A O 1
ATOM 1645 N N . HIS A 1 213 ? 4.116 -1.164 -43.799 1.00 91.25 213 HIS A N 1
ATOM 1646 C CA . HIS A 1 213 ? 5.041 -0.729 -42.753 1.00 91.25 213 HIS A CA 1
ATOM 1647 C C . HIS A 1 213 ? 4.592 0.601 -42.123 1.00 91.25 213 HIS A C 1
ATOM 1649 O O . HIS A 1 213 ? 3.811 1.366 -42.716 1.00 91.25 213 HIS A O 1
ATOM 1655 N N . GLY A 1 214 ? 5.134 0.913 -40.945 1.00 92.38 214 GLY A N 1
ATOM 1656 C CA . GLY A 1 214 ? 5.245 2.281 -40.447 1.00 92.38 214 GLY A CA 1
ATOM 1657 C C . GLY A 1 214 ? 6.115 3.122 -41.385 1.00 92.38 214 GLY A C 1
ATOM 1658 O O . GLY A 1 214 ? 7.139 2.659 -41.889 1.00 92.38 214 GLY A O 1
ATOM 1659 N N . VAL A 1 215 ? 5.719 4.370 -41.664 1.00 94.31 215 VAL A N 1
ATOM 1660 C CA . VAL A 1 215 ? 6.435 5.213 -42.643 1.00 94.31 215 VAL A CA 1
ATOM 1661 C C . VAL A 1 215 ? 7.868 5.489 -42.192 1.00 94.31 215 VAL A C 1
ATOM 1663 O O . VAL A 1 215 ? 8.786 5.451 -43.010 1.00 94.31 215 VAL A O 1
ATOM 1666 N N . PHE A 1 216 ? 8.068 5.727 -40.893 1.00 95.38 216 PHE A N 1
ATOM 1667 C CA . PHE A 1 216 ? 9.400 5.911 -40.330 1.00 95.38 216 PHE A CA 1
ATOM 1668 C C . PHE A 1 216 ? 10.251 4.654 -40.478 1.00 95.38 216 PHE A C 1
ATOM 1670 O O . PHE A 1 216 ? 11.332 4.738 -41.053 1.00 95.38 216 PHE A O 1
ATOM 1677 N N . THR A 1 217 ? 9.757 3.499 -40.022 1.00 94.88 217 THR A N 1
ATOM 1678 C CA . THR A 1 217 ? 10.513 2.243 -40.098 1.00 94.88 217 THR A CA 1
ATOM 1679 C C . THR A 1 217 ? 10.846 1.852 -41.539 1.00 94.88 217 THR A C 1
ATOM 1681 O O . THR A 1 217 ? 11.983 1.479 -41.823 1.00 94.88 217 THR A O 1
ATOM 1684 N N . TYR A 1 218 ? 9.913 2.025 -42.479 1.00 94.38 218 TYR A N 1
ATOM 1685 C CA . TYR A 1 218 ? 10.170 1.803 -43.903 1.00 94.38 218 TYR A CA 1
ATOM 1686 C C . TYR A 1 218 ? 11.350 2.639 -44.420 1.00 94.38 218 TYR A C 1
ATOM 1688 O O . TYR A 1 218 ? 12.266 2.111 -45.054 1.00 94.38 218 TYR A O 1
ATOM 1696 N N . CYS A 1 219 ? 11.345 3.948 -44.143 1.00 95.19 219 CYS A N 1
ATOM 1697 C CA . CYS A 1 219 ? 12.437 4.834 -44.538 1.00 95.19 219 CYS A CA 1
ATOM 1698 C C . CYS A 1 219 ? 13.730 4.476 -43.796 1.00 95.19 219 CYS A C 1
ATOM 1700 O O . CYS A 1 219 ? 14.783 4.401 -44.417 1.00 95.19 219 CYS A O 1
ATOM 1702 N N . LEU A 1 220 ? 13.664 4.186 -42.496 1.00 94.50 220 LEU A N 1
ATOM 1703 C CA . LEU A 1 220 ? 14.816 3.781 -41.695 1.00 94.50 220 LEU A CA 1
ATOM 1704 C C . LEU A 1 220 ? 15.529 2.572 -42.301 1.00 94.50 220 LEU A C 1
ATOM 1706 O O . LEU A 1 220 ? 16.733 2.641 -42.528 1.00 94.50 220 LEU A O 1
ATOM 1710 N N . LEU A 1 221 ? 14.797 1.510 -42.640 1.00 91.88 221 LEU A N 1
ATOM 1711 C CA . LEU A 1 221 ? 15.375 0.311 -43.248 1.00 91.88 221 LEU A CA 1
ATOM 1712 C C . LEU A 1 221 ? 16.048 0.615 -44.591 1.00 91.88 221 LEU A C 1
ATOM 1714 O O . LEU A 1 221 ? 17.148 0.126 -44.840 1.00 91.88 221 LEU A O 1
ATOM 1718 N N . LYS A 1 222 ? 15.452 1.466 -45.438 1.00 89.88 222 LYS A N 1
ATOM 1719 C CA . LYS A 1 222 ? 16.083 1.888 -46.702 1.00 89.88 222 LYS A CA 1
ATOM 1720 C C . LYS A 1 222 ? 17.346 2.713 -46.492 1.00 89.88 222 LYS A C 1
ATOM 1722 O O . LYS A 1 222 ? 18.344 2.472 -47.172 1.00 89.88 222 LYS A O 1
ATOM 1727 N N . GLY A 1 223 ? 17.302 3.658 -45.555 1.00 90.88 223 GLY A N 1
ATOM 1728 C CA . GLY A 1 223 ? 18.436 4.504 -45.197 1.00 90.88 223 GLY A CA 1
ATOM 1729 C C . GLY A 1 223 ? 19.611 3.674 -44.688 1.00 90.88 223 GLY A C 1
ATOM 1730 O O . GLY A 1 223 ? 20.709 3.778 -45.229 1.00 90.88 223 GLY A O 1
ATOM 1731 N N . LEU A 1 224 ? 19.342 2.781 -43.731 1.00 88.44 224 LEU A N 1
ATOM 1732 C CA . LEU A 1 224 ? 20.298 1.810 -43.188 1.00 88.44 224 LEU A CA 1
ATOM 1733 C C . LEU A 1 224 ? 20.845 0.847 -44.256 1.00 88.44 224 LEU A C 1
ATOM 1735 O O . LEU A 1 224 ? 21.996 0.430 -44.188 1.00 88.44 224 LEU A O 1
ATOM 1739 N N . SER A 1 225 ? 20.051 0.554 -45.286 1.00 83.31 225 SER A N 1
ATOM 1740 C CA . SER A 1 225 ? 20.448 -0.256 -46.445 1.00 83.31 225 SER A CA 1
ATOM 1741 C C . SER A 1 225 ? 21.177 0.541 -47.537 1.00 83.31 225 SER A C 1
ATOM 1743 O O . SER A 1 225 ? 21.177 0.129 -48.696 1.00 83.31 225 SER A O 1
ATOM 1745 N N . GLY A 1 226 ? 21.743 1.706 -47.206 1.00 83.56 226 GLY A N 1
ATOM 1746 C CA . GLY A 1 226 ? 22.635 2.473 -48.082 1.00 83.56 226 GLY A CA 1
ATOM 1747 C C . GLY A 1 226 ? 22.003 3.649 -48.822 1.00 83.56 226 GLY A C 1
ATOM 1748 O O . GLY A 1 226 ? 22.728 4.417 -49.442 1.00 83.56 226 GLY A O 1
ATOM 1749 N N . HIS A 1 227 ? 20.685 3.864 -48.739 1.00 88.00 227 HIS A N 1
ATOM 1750 C CA . HIS A 1 227 ? 20.068 5.029 -49.397 1.00 88.00 227 HIS A CA 1
ATOM 1751 C C . HIS A 1 227 ? 20.409 6.351 -48.700 1.00 88.00 227 HIS A C 1
ATOM 1753 O O . HIS A 1 227 ? 20.279 7.413 -49.306 1.00 88.00 227 HIS A O 1
ATOM 1759 N N . ALA A 1 228 ? 20.823 6.285 -47.434 1.00 90.38 228 ALA A N 1
ATOM 1760 C CA . ALA A 1 228 ? 21.254 7.447 -46.674 1.00 90.38 228 ALA A CA 1
ATOM 1761 C C . ALA A 1 228 ? 22.755 7.750 -46.827 1.00 90.38 228 ALA A C 1
ATOM 1763 O O . ALA A 1 228 ? 23.167 8.843 -46.455 1.00 90.38 228 ALA A O 1
ATOM 1764 N N . ASP A 1 229 ? 23.555 6.834 -47.391 1.00 87.12 229 ASP A N 1
ATOM 1765 C CA . ASP A 1 229 ? 24.993 7.027 -47.622 1.00 87.12 229 ASP A CA 1
ATOM 1766 C C . ASP A 1 229 ? 25.218 7.981 -48.809 1.00 87.12 229 ASP A C 1
ATOM 1768 O O . ASP A 1 229 ? 25.357 7.579 -49.969 1.00 87.12 229 ASP A O 1
ATOM 1772 N N . ALA A 1 230 ? 25.184 9.280 -48.510 1.00 85.06 230 ALA A N 1
ATOM 1773 C CA . ALA A 1 230 ? 25.268 10.347 -49.499 1.00 85.06 230 ALA A CA 1
ATOM 1774 C C . ALA A 1 230 ? 26.692 10.546 -50.035 1.00 85.06 230 ALA A C 1
ATOM 1776 O O . ALA A 1 230 ? 26.866 11.094 -51.127 1.00 85.06 230 ALA A O 1
ATOM 1777 N N . ASN A 1 231 ? 27.706 10.159 -49.260 1.00 84.75 231 ASN A N 1
ATOM 1778 C CA . ASN A 1 231 ? 29.111 10.331 -49.614 1.00 84.75 231 ASN A CA 1
ATOM 1779 C C . ASN A 1 231 ? 29.723 9.074 -50.281 1.00 84.75 231 ASN A C 1
ATOM 1781 O O . ASN A 1 231 ? 30.799 9.170 -50.880 1.00 84.75 231 ASN A O 1
ATOM 1785 N N . HIS A 1 232 ? 29.002 7.946 -50.248 1.00 83.50 232 HIS A N 1
ATOM 1786 C CA . HIS A 1 232 ? 29.356 6.647 -50.820 1.00 83.50 232 HIS A CA 1
ATOM 1787 C C . HIS A 1 232 ? 30.632 6.023 -50.233 1.00 83.50 232 HIS A C 1
ATOM 1789 O O . HIS A 1 232 ? 31.368 5.320 -50.938 1.00 83.50 232 HIS A O 1
ATOM 1795 N N . ASP A 1 233 ? 30.925 6.280 -48.957 1.00 79.62 233 ASP A N 1
ATOM 1796 C CA . ASP A 1 233 ? 32.066 5.707 -48.240 1.00 79.62 233 ASP A CA 1
ATOM 1797 C C . ASP A 1 233 ? 31.732 4.395 -47.502 1.00 79.62 233 ASP A C 1
ATOM 1799 O O . ASP A 1 233 ? 32.643 3.722 -47.010 1.00 79.62 233 ASP A O 1
ATOM 1803 N N . ASN A 1 234 ? 30.470 3.949 -47.563 1.00 75.88 234 ASN A N 1
ATOM 1804 C CA . ASN A 1 234 ? 29.902 2.766 -46.904 1.00 75.88 234 ASN A CA 1
ATOM 1805 C C . ASN A 1 234 ? 29.837 2.849 -45.368 1.00 75.88 234 ASN A C 1
ATOM 1807 O O . ASN A 1 234 ? 29.509 1.846 -44.719 1.00 75.88 234 ASN A O 1
ATOM 1811 N N . PHE A 1 235 ? 30.118 4.010 -44.776 1.00 79.44 235 PHE A N 1
ATOM 1812 C CA . PHE A 1 235 ? 29.888 4.293 -43.366 1.00 79.44 235 PHE A CA 1
ATOM 1813 C C . PHE A 1 235 ? 28.708 5.244 -43.242 1.00 79.44 235 PHE A C 1
ATOM 1815 O O . PHE A 1 235 ? 28.725 6.341 -43.774 1.00 79.44 235 PHE A O 1
ATOM 1822 N N . LEU A 1 236 ? 27.677 4.832 -42.507 1.00 87.00 236 LEU A N 1
ATOM 1823 C CA . LEU A 1 236 ? 26.504 5.674 -42.330 1.00 87.00 236 LEU A CA 1
ATOM 1824 C C . LEU A 1 236 ? 26.643 6.532 -41.070 1.00 87.00 236 LEU A C 1
ATOM 1826 O O . LEU A 1 236 ? 26.498 6.018 -39.956 1.00 87.00 236 LEU A O 1
ATOM 1830 N N . GLU A 1 237 ? 26.907 7.829 -41.232 1.00 90.50 237 GLU A N 1
ATOM 1831 C CA . GLU A 1 237 ? 26.966 8.784 -40.118 1.00 90.50 237 GLU A CA 1
ATOM 1832 C C . GLU A 1 237 ? 25.555 9.174 -39.613 1.00 90.50 237 GLU A C 1
ATOM 1834 O O . GLU A 1 237 ? 24.559 9.125 -40.345 1.00 90.50 237 GLU A O 1
ATOM 1839 N N . VAL A 1 238 ? 25.449 9.602 -38.346 1.00 92.00 238 VAL A N 1
ATOM 1840 C CA . VAL A 1 238 ? 24.194 10.073 -37.725 1.00 92.00 238 VAL A CA 1
ATOM 1841 C C . VAL A 1 238 ? 23.561 11.183 -38.562 1.00 92.00 238 VAL A C 1
ATOM 1843 O O . VAL A 1 238 ? 22.352 11.170 -38.791 1.00 92.00 238 VAL A O 1
ATOM 1846 N N . GLU A 1 239 ? 24.363 12.137 -39.037 1.00 93.81 239 GLU A N 1
ATOM 1847 C CA . GLU A 1 239 ? 23.885 13.270 -39.831 1.00 93.81 239 GLU A CA 1
ATOM 1848 C C . GLU A 1 239 ? 23.329 12.854 -41.197 1.00 93.81 239 GLU A C 1
ATOM 1850 O O . GLU A 1 239 ? 22.348 13.436 -41.666 1.00 93.81 239 GLU A O 1
ATOM 1855 N N . GLU A 1 240 ? 23.925 11.846 -41.828 1.00 93.50 240 GLU A N 1
ATOM 1856 C CA . GLU A 1 240 ? 23.486 11.322 -43.121 1.00 93.50 240 GLU A CA 1
ATOM 1857 C C . GLU A 1 240 ? 22.131 10.632 -42.996 1.00 93.50 240 GLU A C 1
ATOM 1859 O O . GLU A 1 240 ? 21.175 10.991 -43.692 1.00 93.50 240 GLU A O 1
ATOM 1864 N N . LEU A 1 241 ? 22.005 9.728 -42.019 1.00 94.31 241 LEU A N 1
ATOM 1865 C CA . LEU A 1 241 ? 20.738 9.066 -41.732 1.00 94.31 241 LEU A CA 1
ATOM 1866 C C . LEU A 1 241 ? 19.663 10.070 -41.300 1.00 94.31 241 LEU A C 1
ATOM 1868 O O . LEU A 1 241 ? 18.522 9.979 -41.753 1.00 94.31 241 LEU A O 1
ATOM 1872 N N . ARG A 1 242 ? 20.014 11.066 -40.477 1.00 95.19 242 ARG A N 1
ATOM 1873 C CA . ARG A 1 242 ? 19.089 12.125 -40.047 1.00 95.19 242 ARG A CA 1
ATOM 1874 C C . ARG A 1 242 ? 18.532 12.908 -41.234 1.00 95.19 242 ARG A C 1
ATOM 1876 O O . ARG A 1 242 ? 17.324 13.136 -41.281 1.00 95.19 242 ARG A O 1
ATOM 1883 N N . ARG A 1 243 ? 19.381 13.344 -42.173 1.00 95.06 243 ARG A N 1
ATOM 1884 C CA . ARG A 1 243 ? 18.943 14.093 -43.367 1.00 95.06 243 ARG A CA 1
ATOM 1885 C C . ARG A 1 243 ? 18.040 13.248 -44.252 1.00 95.06 243 ARG A C 1
ATOM 1887 O O . ARG A 1 243 ? 16.954 13.698 -44.599 1.00 95.06 243 ARG A O 1
ATOM 1894 N N . TYR A 1 244 ? 18.453 12.016 -44.536 1.00 95.88 244 TYR A N 1
ATOM 1895 C CA . TYR A 1 244 ? 17.668 11.087 -45.340 1.00 95.88 244 TYR A CA 1
ATOM 1896 C C . TYR A 1 244 ? 16.279 10.839 -44.739 1.00 95.88 244 TYR A C 1
ATOM 1898 O O . TYR A 1 244 ? 15.265 10.964 -45.424 1.00 95.88 244 TYR A O 1
ATOM 1906 N N . LEU A 1 245 ? 16.220 10.536 -43.438 1.00 96.19 245 LEU A N 1
ATOM 1907 C CA . LEU A 1 245 ? 14.959 10.323 -42.731 1.00 96.19 245 LEU A CA 1
ATOM 1908 C C . LEU A 1 245 ? 14.086 11.577 -42.755 1.00 96.19 245 LEU A C 1
ATOM 1910 O O . LEU A 1 245 ? 12.887 11.472 -43.006 1.00 96.19 245 LEU A O 1
ATOM 1914 N N . LEU A 1 246 ? 14.673 12.752 -42.508 1.00 95.88 246 LEU A N 1
ATOM 1915 C CA . LEU A 1 246 ? 13.950 14.018 -42.539 1.00 95.88 246 LEU A CA 1
ATOM 1916 C C . LEU A 1 246 ? 13.269 14.236 -43.891 1.00 95.88 246 LEU A C 1
ATOM 1918 O O . LEU A 1 246 ? 12.086 14.574 -43.906 1.00 95.88 246 LEU A O 1
ATOM 1922 N N . ASP A 1 247 ? 13.976 14.010 -44.994 1.00 95.19 247 ASP A N 1
ATOM 1923 C CA . ASP A 1 247 ? 13.446 14.223 -46.339 1.00 95.19 247 ASP A CA 1
ATOM 1924 C C . ASP A 1 247 ? 12.392 13.164 -46.703 1.00 95.19 247 ASP A C 1
ATOM 1926 O O . ASP A 1 247 ? 11.240 13.507 -46.984 1.00 95.19 247 ASP A O 1
ATOM 1930 N N . GLU A 1 248 ? 12.728 11.874 -46.606 1.00 96.50 248 GLU A N 1
ATOM 1931 C CA . GLU A 1 248 ? 11.862 10.784 -47.072 1.00 96.50 248 GLU A CA 1
ATOM 1932 C C . GLU A 1 248 ? 10.604 10.599 -46.217 1.00 96.50 248 GLU A C 1
ATOM 1934 O O . GLU A 1 248 ? 9.516 10.370 -46.753 1.00 96.50 248 GLU A O 1
ATOM 1939 N N . VAL A 1 249 ? 10.710 10.700 -44.887 1.00 95.50 249 VAL A N 1
ATOM 1940 C CA . VAL A 1 249 ? 9.536 10.582 -44.005 1.00 95.50 249 VAL A CA 1
ATOM 1941 C C . VAL A 1 249 ? 8.623 11.791 -44.189 1.00 95.50 249 VAL A C 1
ATOM 1943 O O . VAL A 1 249 ? 7.405 11.628 -44.313 1.00 95.50 249 VAL A O 1
ATOM 1946 N N . SER A 1 250 ? 9.188 13.001 -44.276 1.00 93.56 250 SER A N 1
ATOM 1947 C CA . SER A 1 250 ? 8.391 14.209 -44.509 1.00 93.56 250 SER A CA 1
ATOM 1948 C C . SER A 1 250 ? 7.703 14.168 -45.870 1.00 93.56 250 SER A C 1
ATOM 1950 O O . SER A 1 250 ? 6.542 14.549 -45.975 1.00 93.56 250 SER A O 1
ATOM 1952 N N . GLU A 1 251 ? 8.366 13.689 -46.920 1.00 94.69 251 GLU A N 1
ATOM 1953 C CA . GLU A 1 251 ? 7.752 13.564 -48.241 1.00 94.69 251 GLU A CA 1
ATOM 1954 C C . GLU A 1 251 ? 6.625 12.523 -48.244 1.00 94.69 251 GLU A C 1
ATOM 1956 O O . GLU A 1 251 ? 5.490 12.838 -48.614 1.00 94.69 251 GLU A O 1
ATOM 1961 N N . LYS A 1 252 ? 6.885 11.304 -47.750 1.00 94.12 252 LYS A N 1
ATOM 1962 C CA . LYS A 1 252 ? 5.904 10.204 -47.773 1.00 94.12 252 LYS A CA 1
ATOM 1963 C C . LYS A 1 252 ? 4.689 10.442 -46.882 1.00 94.12 252 LYS A C 1
ATOM 1965 O O . LYS A 1 252 ? 3.638 9.859 -47.151 1.00 94.12 252 LYS A O 1
ATOM 1970 N N . THR A 1 253 ? 4.802 11.285 -45.857 1.00 92.94 253 THR A N 1
ATOM 1971 C CA . THR A 1 253 ? 3.682 11.671 -44.978 1.00 92.94 253 THR A CA 1
ATOM 1972 C C . THR A 1 253 ? 3.024 12.997 -45.359 1.00 92.94 253 THR A C 1
ATOM 1974 O O . THR A 1 253 ? 2.129 13.463 -44.655 1.00 92.94 253 THR A O 1
ATOM 1977 N N . GLY A 1 254 ? 3.451 13.650 -46.447 1.00 92.81 254 GLY A N 1
ATOM 1978 C CA . GLY A 1 254 ? 2.941 14.977 -46.801 1.00 92.81 254 GLY A CA 1
ATOM 1979 C C . GLY A 1 254 ? 3.233 16.033 -45.724 1.00 92.81 254 GLY A C 1
ATOM 1980 O O . GLY A 1 254 ? 2.417 16.925 -45.497 1.00 92.81 254 GLY A O 1
ATOM 1981 N N . ARG A 1 255 ? 4.389 15.918 -45.057 1.00 90.12 255 ARG A N 1
ATOM 1982 C CA . ARG A 1 255 ? 4.917 16.776 -43.979 1.00 90.12 255 ARG A CA 1
ATOM 1983 C C . ARG A 1 255 ? 4.100 16.766 -42.688 1.00 90.12 255 ARG A C 1
ATOM 1985 O O . ARG A 1 255 ? 4.156 17.715 -41.912 1.00 90.12 255 ARG A O 1
ATOM 1992 N N . GLN A 1 256 ? 3.343 15.699 -42.456 1.00 87.19 256 GLN A N 1
ATOM 1993 C CA . GLN A 1 256 ? 2.603 15.496 -41.208 1.00 87.19 256 GLN A CA 1
ATOM 1994 C C . GLN A 1 256 ? 3.448 14.813 -40.125 1.00 87.19 256 GLN A C 1
ATOM 1996 O O . GLN A 1 256 ? 3.102 14.885 -38.947 1.00 87.19 256 GLN A O 1
ATOM 2001 N N . GLN A 1 257 ? 4.548 14.172 -40.523 1.00 89.38 257 GLN A N 1
ATOM 2002 C CA . GLN A 1 257 ? 5.504 13.512 -39.648 1.00 89.38 257 GLN A CA 1
ATOM 2003 C C . GLN A 1 257 ? 6.920 13.991 -39.981 1.00 89.38 257 GLN A C 1
ATOM 2005 O O . GLN A 1 257 ? 7.336 13.988 -41.139 1.00 89.38 257 GLN A O 1
ATOM 2010 N N . THR A 1 258 ? 7.654 14.404 -38.957 1.00 91.81 258 THR A N 1
ATOM 2011 C CA . THR A 1 258 ? 9.004 14.957 -39.038 1.00 91.81 258 THR A CA 1
ATOM 2012 C C . THR A 1 258 ? 9.882 14.206 -38.040 1.00 91.81 258 THR A C 1
ATOM 2014 O O . THR A 1 258 ? 9.730 14.431 -36.842 1.00 91.81 258 THR A O 1
ATOM 2017 N N . PRO A 1 259 ? 10.768 13.299 -38.476 1.00 92.44 259 PRO A N 1
ATOM 2018 C CA . PRO A 1 259 ? 11.617 12.555 -37.555 1.00 92.44 259 PRO A CA 1
ATOM 2019 C C . PRO A 1 259 ? 12.635 13.478 -36.879 1.00 92.44 259 PRO A C 1
ATOM 2021 O O . PRO A 1 259 ? 13.051 14.497 -37.440 1.00 92.44 259 PRO A O 1
ATOM 2024 N N . VAL A 1 260 ? 13.035 13.114 -35.663 1.00 91.12 260 VAL A N 1
ATOM 2025 C CA . VAL A 1 260 ? 13.985 13.886 -34.850 1.00 91.12 260 VAL A CA 1
ATOM 2026 C C . VAL A 1 260 ? 15.105 12.978 -34.385 1.00 91.12 260 VAL A C 1
ATOM 2028 O O . VAL A 1 260 ? 14.869 11.824 -34.040 1.00 91.12 260 VAL A O 1
ATOM 2031 N N . THR A 1 261 ? 16.319 13.515 -34.346 1.00 91.75 261 THR A N 1
ATOM 2032 C CA . THR A 1 261 ? 17.508 12.776 -33.929 1.00 91.75 261 THR A CA 1
ATOM 2033 C C . THR A 1 261 ? 18.264 13.546 -32.858 1.00 91.75 261 THR A C 1
ATOM 2035 O O . THR A 1 261 ? 18.327 14.775 -32.913 1.00 91.75 261 THR A O 1
ATOM 2038 N N . ASN A 1 262 ? 18.870 12.817 -31.926 1.00 89.19 262 ASN A N 1
ATOM 2039 C CA . ASN A 1 262 ? 19.905 13.308 -31.030 1.00 89.19 262 ASN A CA 1
ATOM 2040 C C . ASN A 1 262 ? 21.163 12.420 -31.122 1.00 89.19 262 ASN A C 1
ATOM 2042 O O . ASN A 1 262 ? 21.057 11.230 -31.418 1.00 89.19 262 ASN A O 1
ATOM 2046 N N . GLY A 1 263 ? 22.341 13.004 -30.895 1.00 87.69 263 GLY A N 1
ATOM 2047 C CA . GLY A 1 263 ? 23.638 12.323 -30.979 1.00 87.69 263 GLY A CA 1
ATOM 2048 C C . GLY A 1 263 ? 24.703 13.144 -31.711 1.00 87.69 263 GLY A C 1
ATOM 2049 O O . GLY A 1 263 ? 24.397 14.150 -32.351 1.00 87.69 263 GLY A O 1
ATOM 2050 N N . ASP A 1 264 ? 25.965 12.715 -31.611 1.00 87.69 264 ASP A N 1
ATOM 2051 C CA . ASP A 1 264 ? 27.082 13.324 -32.347 1.00 87.69 264 ASP A CA 1
ATOM 2052 C C . ASP A 1 264 ? 26.876 13.139 -33.868 1.00 87.69 264 ASP A C 1
ATOM 2054 O O . ASP A 1 264 ? 26.828 11.994 -34.326 1.00 87.69 264 ASP A O 1
ATOM 2058 N N . PRO A 1 265 ? 26.759 14.230 -34.658 1.00 87.75 265 PRO A N 1
ATOM 2059 C CA . PRO A 1 265 ? 26.485 14.169 -36.095 1.00 87.75 265 PRO A CA 1
ATOM 2060 C C . PRO A 1 265 ? 27.478 13.325 -36.902 1.00 87.75 265 PRO A C 1
ATOM 2062 O O . PRO A 1 265 ? 27.086 12.756 -37.917 1.00 87.75 265 PRO A O 1
ATOM 2065 N N . LEU A 1 266 ? 28.739 13.250 -36.463 1.00 86.38 266 LEU A N 1
ATOM 2066 C CA . LEU A 1 266 ? 29.820 12.549 -37.171 1.00 86.38 266 LEU A CA 1
ATOM 2067 C C . LEU A 1 266 ? 29.993 11.098 -36.712 1.00 86.38 266 LEU A C 1
ATOM 2069 O O . LEU A 1 266 ? 30.914 10.403 -37.143 1.00 86.38 266 LEU A O 1
ATOM 2073 N N . LYS A 1 267 ? 29.147 10.633 -35.791 1.00 86.38 267 LYS A N 1
ATOM 2074 C CA . LYS A 1 267 ? 29.219 9.268 -35.288 1.00 86.38 267 LYS A CA 1
ATOM 2075 C C . LYS A 1 267 ? 28.646 8.298 -36.314 1.00 86.38 267 LYS A C 1
ATOM 2077 O O . LYS A 1 267 ? 27.592 8.556 -36.882 1.00 86.38 267 LYS A O 1
ATOM 2082 N N . VAL A 1 268 ? 29.316 7.170 -36.525 1.00 82.62 268 VAL A N 1
ATOM 2083 C CA . VAL A 1 268 ? 28.819 6.100 -37.402 1.00 82.62 268 VAL A CA 1
ATOM 2084 C C . VAL A 1 268 ? 27.728 5.318 -36.668 1.00 82.62 268 VAL A C 1
ATOM 2086 O O . VAL A 1 268 ? 27.965 4.839 -35.564 1.00 82.62 268 VAL A O 1
ATOM 2089 N N . VAL A 1 269 ? 26.545 5.191 -37.274 1.00 77.06 269 VAL A N 1
ATOM 2090 C CA . VAL A 1 269 ? 25.370 4.528 -36.688 1.00 77.06 269 VAL A CA 1
ATOM 2091 C C . VAL A 1 269 ? 25.472 3.010 -36.839 1.00 77.06 269 VAL A C 1
ATOM 2093 O O . VAL A 1 269 ? 25.502 2.306 -35.837 1.00 77.06 269 VAL A O 1
ATOM 2096 N N . LEU A 1 270 ? 25.531 2.494 -38.075 1.00 70.19 270 LEU A N 1
ATOM 2097 C CA . LEU A 1 270 ? 25.659 1.064 -38.417 1.00 70.19 270 LEU A CA 1
ATOM 2098 C C . LEU A 1 270 ? 26.334 0.909 -39.800 1.00 70.19 270 LEU A C 1
ATOM 2100 O O . LEU A 1 270 ? 26.377 1.860 -40.578 1.00 70.19 270 LEU A O 1
ATOM 2104 N N . MET A 1 271 ? 26.864 -0.281 -40.115 1.00 64.62 271 MET A N 1
ATOM 2105 C CA . MET A 1 271 ? 27.440 -0.590 -41.438 1.00 64.62 271 MET A CA 1
ATOM 2106 C C . MET A 1 271 ? 26.349 -0.985 -42.441 1.00 64.62 271 MET A C 1
ATOM 2108 O O . MET A 1 271 ? 25.400 -1.669 -42.071 1.00 64.62 271 MET A O 1
ATOM 2112 N N . CYS A 1 272 ? 26.513 -0.604 -43.709 1.00 56.19 272 CYS A N 1
ATOM 2113 C CA . CYS A 1 272 ? 25.593 -0.945 -44.796 1.00 56.19 272 CYS A CA 1
ATOM 2114 C C . CYS A 1 272 ? 25.844 -2.386 -45.302 1.00 56.19 272 CYS A C 1
ATOM 2116 O O . CYS A 1 272 ? 26.927 -2.655 -45.836 1.00 56.19 272 CYS A O 1
ATOM 2118 N N . PRO A 1 273 ? 24.900 -3.341 -45.172 1.00 55.06 273 PRO A N 1
ATOM 2119 C CA . PRO A 1 273 ? 24.965 -4.583 -45.940 1.00 55.06 273 PRO A CA 1
ATOM 2120 C C . PRO A 1 273 ? 24.676 -4.290 -47.425 1.00 55.06 273 PRO A C 1
ATOM 2122 O O . PRO A 1 273 ? 23.961 -3.345 -47.739 1.00 55.06 273 PRO A O 1
ATOM 2125 N N . GLU A 1 274 ? 25.203 -5.106 -48.350 1.00 58.19 274 GLU A N 1
ATOM 2126 C CA . GLU A 1 274 ? 24.982 -4.978 -49.808 1.00 58.19 274 GLU A CA 1
ATOM 2127 C C . GLU A 1 274 ? 23.541 -4.526 -50.156 1.00 58.19 274 GLU A C 1
ATOM 2129 O O . GLU A 1 274 ? 22.584 -5.235 -49.825 1.00 58.19 274 GLU A O 1
ATOM 2134 N N . MET A 1 275 ? 23.391 -3.376 -50.841 1.00 54.72 275 MET A N 1
ATOM 2135 C CA . MET A 1 275 ? 22.103 -2.694 -51.111 1.00 54.72 275 MET A CA 1
ATOM 2136 C C . MET A 1 275 ? 20.961 -3.621 -51.576 1.00 54.72 275 MET A C 1
ATOM 2138 O O . MET A 1 275 ? 19.800 -3.404 -51.227 1.00 54.72 275 MET A O 1
ATOM 2142 N N . GLU A 1 276 ? 21.265 -4.670 -52.349 1.00 54.75 276 GLU A N 1
ATOM 2143 C CA . GLU A 1 276 ? 20.271 -5.619 -52.876 1.00 54.75 276 GLU A CA 1
ATOM 2144 C C . GLU A 1 276 ? 19.555 -6.437 -51.784 1.00 54.75 276 GLU A C 1
ATOM 2146 O O . GLU A 1 276 ? 18.378 -6.770 -51.935 1.00 54.75 276 GLU A O 1
ATOM 2151 N N . LYS A 1 277 ? 20.226 -6.752 -50.667 1.00 55.47 277 LYS A N 1
ATOM 2152 C CA . LYS A 1 277 ? 19.631 -7.529 -49.562 1.00 55.47 277 LYS A CA 1
ATOM 2153 C C . LYS A 1 277 ? 18.701 -6.679 -48.704 1.00 55.47 277 LYS A C 1
ATOM 2155 O O . LYS A 1 277 ? 17.657 -7.172 -48.289 1.00 55.47 277 LYS A O 1
ATOM 2160 N N . GLY A 1 278 ? 19.047 -5.411 -48.490 1.00 52.78 278 GLY A N 1
ATOM 2161 C CA . GLY A 1 278 ? 18.236 -4.472 -47.718 1.00 52.78 278 GLY A CA 1
ATOM 2162 C C . GLY A 1 278 ? 16.927 -4.072 -48.408 1.00 52.78 278 GLY A C 1
ATOM 2163 O O . GLY A 1 278 ? 15.883 -3.980 -47.767 1.00 52.78 278 GLY A O 1
ATOM 2164 N N . LEU A 1 279 ? 16.936 -3.936 -49.740 1.00 53.56 279 LEU A N 1
ATOM 2165 C CA . LEU A 1 279 ? 15.727 -3.667 -50.533 1.00 53.56 279 LEU A CA 1
ATOM 2166 C C . LEU A 1 279 ? 14.696 -4.805 -50.446 1.00 53.56 279 LEU A C 1
ATOM 2168 O O . LEU A 1 279 ? 13.499 -4.539 -50.315 1.00 53.56 279 LEU A O 1
ATOM 2172 N N . ALA A 1 280 ? 15.152 -6.063 -50.423 1.00 59.66 280 ALA A N 1
ATOM 2173 C CA . ALA A 1 280 ? 14.280 -7.233 -50.316 1.00 59.66 280 ALA A CA 1
ATOM 2174 C C . ALA A 1 280 ? 13.469 -7.280 -49.003 1.00 59.66 280 ALA A C 1
ATOM 2176 O O . ALA A 1 280 ? 12.384 -7.867 -48.994 1.00 59.66 280 ALA A O 1
ATOM 2177 N N . LEU A 1 281 ? 13.958 -6.642 -47.930 1.00 59.34 281 LEU A N 1
ATOM 2178 C CA . LEU A 1 281 ? 13.264 -6.519 -46.637 1.00 59.34 281 LEU A CA 1
ATOM 2179 C C . LEU A 1 281 ? 12.042 -5.601 -46.726 1.00 59.34 281 LEU A C 1
ATOM 2181 O O . LEU A 1 281 ? 11.044 -5.833 -46.056 1.00 59.34 281 LEU A O 1
ATOM 2185 N N . THR A 1 282 ? 12.096 -4.595 -47.603 1.00 56.28 282 THR A N 1
ATOM 2186 C CA . THR A 1 282 ? 10.991 -3.649 -47.830 1.00 56.28 282 THR A CA 1
ATOM 2187 C C . THR A 1 282 ? 9.974 -4.126 -48.875 1.00 56.28 282 THR A C 1
ATOM 2189 O O . THR A 1 282 ? 8.937 -3.490 -49.058 1.00 56.28 282 THR A O 1
ATOM 2192 N N . GLU A 1 283 ? 10.258 -5.238 -49.570 1.00 53.31 283 GLU A N 1
ATOM 2193 C CA . GLU A 1 283 ? 9.446 -5.772 -50.678 1.00 53.31 283 GLU A CA 1
ATOM 2194 C C . GLU A 1 283 ? 8.801 -7.144 -50.379 1.00 53.31 283 GLU A C 1
ATOM 2196 O O . GLU A 1 283 ? 7.779 -7.492 -50.977 1.00 53.31 283 GLU A O 1
ATOM 2201 N N . LYS A 1 284 ? 9.341 -7.944 -49.444 1.00 49.25 284 LYS A N 1
ATOM 2202 C CA . LYS A 1 284 ? 8.810 -9.279 -49.104 1.00 49.25 284 LYS A CA 1
ATOM 2203 C C . LYS A 1 284 ? 7.728 -9.243 -48.023 1.00 49.25 284 LYS A C 1
ATOM 2205 O O . LYS A 1 284 ? 7.938 -9.639 -46.884 1.00 49.25 284 LYS A O 1
ATOM 2210 N N . GLY A 1 285 ? 6.499 -8.943 -48.426 1.00 44.47 285 GLY A N 1
ATOM 2211 C CA . GLY A 1 285 ? 5.322 -9.432 -47.707 1.00 44.47 285 GLY A CA 1
ATOM 2212 C C . GLY A 1 285 ? 5.005 -10.875 -48.111 1.00 44.47 285 GLY A C 1
ATOM 2213 O O . GLY A 1 285 ? 4.273 -11.055 -49.078 1.00 44.47 285 GLY A O 1
ATOM 2214 N N . ASN A 1 286 ? 5.552 -11.904 -47.439 1.00 33.56 286 ASN A N 1
ATOM 2215 C CA . ASN A 1 286 ? 4.937 -13.249 -47.403 1.00 33.56 286 ASN A CA 1
ATOM 2216 C C . ASN A 1 286 ? 5.606 -14.264 -46.445 1.00 33.56 286 ASN A C 1
ATOM 2218 O O . ASN A 1 286 ? 6.729 -14.712 -46.663 1.00 33.56 286 ASN A O 1
ATOM 2222 N N . ASN A 1 287 ? 4.801 -14.744 -45.488 1.00 34.78 287 ASN A N 1
ATOM 2223 C CA . ASN A 1 287 ? 4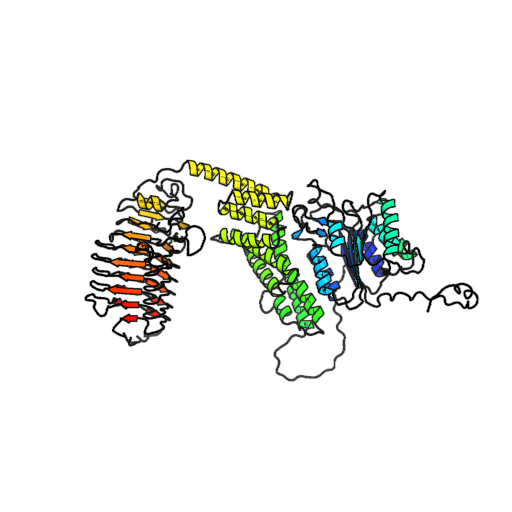.706 -16.128 -45.000 1.00 34.78 287 ASN A CA 1
ATOM 2224 C C . ASN A 1 287 ? 6.006 -16.910 -44.730 1.00 34.78 287 ASN A C 1
ATOM 2226 O O . ASN A 1 287 ? 6.266 -17.941 -45.358 1.00 34.78 287 ASN A O 1
ATOM 2230 N N . LYS A 1 288 ? 6.718 -16.561 -43.658 1.00 31.95 288 LYS A N 1
ATOM 2231 C CA . LYS A 1 288 ? 7.390 -17.579 -42.841 1.00 31.95 288 LYS A CA 1
ATOM 2232 C C . LYS A 1 288 ? 6.921 -17.455 -41.398 1.00 31.95 288 LYS A C 1
ATOM 2234 O O . LYS A 1 288 ? 7.285 -16.528 -40.694 1.00 31.95 288 LYS A O 1
ATOM 2239 N N . ARG A 1 289 ? 6.109 -18.422 -40.954 1.00 30.22 289 ARG A N 1
ATOM 2240 C CA . ARG A 1 289 ? 5.925 -18.687 -39.522 1.00 30.22 289 ARG A CA 1
ATOM 2241 C C . ARG A 1 289 ? 7.302 -18.994 -38.944 1.00 30.22 289 ARG A C 1
ATOM 2243 O O . ARG A 1 289 ? 7.867 -20.041 -39.262 1.00 30.22 289 ARG A O 1
ATOM 2250 N N . PHE A 1 290 ? 7.830 -18.088 -38.133 1.00 31.00 290 PHE A N 1
ATOM 2251 C CA . PHE A 1 290 ? 9.074 -18.319 -37.419 1.00 31.00 290 PHE A CA 1
ATOM 2252 C C . PHE A 1 290 ? 8.893 -19.459 -36.414 1.00 31.00 290 PHE A C 1
ATOM 2254 O O . PHE A 1 290 ? 7.882 -19.567 -35.713 1.00 31.00 290 PHE A O 1
ATOM 2261 N N . HIS A 1 291 ? 9.859 -20.374 -36.409 1.00 27.61 291 HIS A N 1
ATOM 2262 C CA . HIS A 1 291 ? 9.917 -21.459 -35.445 1.00 27.61 291 HIS A CA 1
ATOM 2263 C C . HIS A 1 291 ? 10.100 -20.899 -34.031 1.00 27.61 291 HIS A C 1
ATOM 2265 O O . HIS A 1 291 ? 10.853 -19.953 -33.824 1.00 27.61 291 HIS A O 1
ATOM 2271 N N . ARG A 1 292 ? 9.414 -21.533 -33.068 1.00 24.97 292 ARG A N 1
ATOM 2272 C CA . ARG A 1 292 ? 9.641 -21.383 -31.623 1.00 24.97 292 ARG A CA 1
ATOM 2273 C C . ARG A 1 292 ? 11.143 -21.233 -31.326 1.00 24.97 292 ARG A C 1
ATOM 2275 O O . ARG A 1 292 ? 11.895 -22.115 -31.751 1.00 24.97 292 ARG A O 1
ATOM 2282 N N . PRO A 1 293 ? 11.570 -20.244 -30.524 1.00 28.80 293 PRO A N 1
ATOM 2283 C CA . PRO A 1 293 ? 12.857 -20.341 -29.859 1.00 28.80 293 PRO A CA 1
ATOM 2284 C C . PRO A 1 293 ? 12.820 -21.582 -28.962 1.00 28.80 293 PRO A C 1
ATOM 2286 O O . PRO A 1 293 ? 11.881 -21.766 -28.180 1.00 28.80 293 PRO A O 1
ATOM 2289 N N . ALA A 1 294 ? 13.809 -22.461 -29.091 1.00 25.36 294 ALA A N 1
ATOM 2290 C CA . ALA A 1 294 ? 14.056 -23.451 -28.054 1.00 25.36 294 ALA A CA 1
ATOM 2291 C C . ALA A 1 294 ? 14.455 -22.710 -26.760 1.00 25.36 294 ALA A C 1
ATOM 2293 O O . ALA A 1 294 ? 15.120 -21.672 -26.841 1.00 25.36 294 ALA A O 1
ATOM 2294 N N . PRO A 1 295 ? 14.081 -23.213 -25.569 1.00 27.67 295 PRO A N 1
ATOM 2295 C CA . PRO A 1 295 ? 14.693 -22.758 -24.327 1.00 27.67 295 PRO A CA 1
ATOM 2296 C C . PRO A 1 295 ? 16.215 -22.875 -24.450 1.00 27.67 295 PRO A C 1
ATOM 2298 O O . PRO A 1 295 ? 16.701 -23.843 -25.030 1.00 27.67 295 PRO A O 1
ATOM 2301 N N . PHE A 1 296 ? 16.946 -21.900 -23.908 1.00 33.75 296 PHE A N 1
ATOM 2302 C CA . PHE A 1 296 ? 18.409 -21.889 -23.856 1.00 33.75 296 PHE A CA 1
ATOM 2303 C C . PHE A 1 296 ? 18.966 -23.257 -23.411 1.00 33.75 296 PHE A C 1
ATOM 2305 O O . PHE A 1 296 ? 18.934 -23.588 -22.224 1.00 33.75 296 PHE A O 1
ATOM 2312 N N . GLU A 1 297 ? 19.509 -24.041 -24.346 1.00 28.00 297 GLU A N 1
ATOM 2313 C CA . GLU A 1 297 ? 20.380 -25.165 -24.012 1.00 28.00 297 GLU A CA 1
ATOM 2314 C C . GLU A 1 297 ? 21.758 -24.612 -23.638 1.00 28.00 297 GLU A C 1
ATOM 2316 O O . GLU A 1 297 ? 22.440 -23.954 -24.422 1.00 28.00 297 GLU A O 1
ATOM 2321 N N . GLN A 1 298 ? 22.153 -24.863 -22.392 1.00 31.61 298 GLN A N 1
ATOM 2322 C CA . GLN A 1 298 ? 23.492 -24.591 -21.891 1.00 31.61 298 GLN A CA 1
ATOM 2323 C C . GLN A 1 298 ? 24.437 -25.679 -22.418 1.00 31.61 298 GLN A C 1
ATOM 2325 O O . GLN A 1 298 ? 24.312 -26.840 -22.030 1.00 31.61 298 GLN A O 1
ATOM 2330 N N . HIS A 1 299 ? 25.404 -25.324 -23.263 1.00 26.81 299 HIS A N 1
ATOM 2331 C CA . HIS A 1 299 ? 26.548 -26.197 -23.529 1.00 26.81 299 HIS A CA 1
ATOM 2332 C C . HIS A 1 299 ? 27.632 -25.969 -22.459 1.00 26.81 299 HIS A C 1
ATOM 2334 O O . HIS A 1 299 ? 28.165 -24.861 -22.379 1.00 26.81 299 HIS A O 1
ATOM 2340 N N . PRO A 1 300 ? 27.999 -26.980 -21.649 1.00 29.20 300 PRO A N 1
ATOM 2341 C CA . PRO A 1 300 ? 29.186 -26.904 -20.806 1.00 29.20 300 PRO A CA 1
ATOM 2342 C C . PRO A 1 300 ? 30.448 -27.216 -21.636 1.00 29.20 300 PRO A C 1
ATOM 2344 O O . PRO A 1 300 ? 30.409 -28.113 -22.484 1.00 29.20 300 PRO A O 1
ATOM 2347 N N . PRO A 1 301 ? 31.592 -26.548 -21.404 1.00 31.58 301 PRO A N 1
ATOM 2348 C CA . PRO A 1 301 ? 32.857 -26.980 -21.979 1.00 31.58 301 PRO A CA 1
ATOM 2349 C C . PRO A 1 301 ? 33.326 -28.277 -21.303 1.00 31.58 301 PRO A C 1
ATOM 2351 O O . PRO A 1 301 ? 33.556 -28.336 -20.096 1.00 31.58 301 PRO A O 1
ATOM 2354 N N . SER A 1 302 ? 33.479 -29.333 -22.099 1.00 32.78 302 SER A N 1
ATOM 2355 C CA . SER A 1 302 ? 34.092 -30.597 -21.695 1.00 32.78 302 SER A CA 1
ATOM 2356 C C . SER A 1 302 ? 35.614 -30.457 -21.642 1.00 32.78 302 SER A C 1
ATOM 2358 O O . SER A 1 302 ? 36.239 -30.286 -22.689 1.00 32.78 302 SER A O 1
ATOM 2360 N N . ASN A 1 303 ? 36.189 -30.520 -20.437 1.00 34.53 303 ASN A N 1
ATOM 2361 C CA . ASN A 1 303 ? 37.401 -31.274 -20.066 1.00 34.53 303 ASN A CA 1
ATOM 2362 C C . ASN A 1 303 ? 38.018 -30.682 -18.788 1.00 34.53 303 ASN A C 1
ATOM 2364 O O . ASN A 1 303 ? 38.654 -29.631 -18.831 1.00 34.53 303 ASN A O 1
ATOM 2368 N N . ALA A 1 304 ? 37.902 -31.397 -17.668 1.00 30.80 304 ALA A N 1
ATOM 2369 C CA . ALA A 1 304 ? 38.743 -31.189 -16.491 1.00 30.80 304 ALA A CA 1
ATOM 2370 C C . ALA A 1 304 ? 39.188 -32.553 -15.925 1.00 30.80 304 ALA A C 1
ATOM 2372 O O . ALA A 1 304 ? 38.420 -33.514 -16.025 1.00 30.80 304 ALA A O 1
ATOM 2373 N N . PRO A 1 305 ? 40.419 -32.673 -15.389 1.00 29.62 305 PRO A N 1
ATOM 2374 C CA . PRO A 1 305 ? 40.999 -33.947 -14.987 1.00 29.62 305 PRO A CA 1
ATOM 2375 C C . PRO A 1 305 ? 40.466 -34.428 -13.635 1.00 29.62 305 PRO A C 1
ATOM 2377 O O . PRO A 1 305 ? 40.145 -33.640 -12.749 1.00 29.62 305 PRO A O 1
ATOM 2380 N N . ASP A 1 306 ? 40.444 -35.749 -13.504 1.00 30.12 306 ASP A N 1
ATOM 2381 C CA . ASP A 1 306 ? 40.054 -36.526 -12.334 1.00 30.12 306 ASP A CA 1
ATOM 2382 C C . ASP A 1 306 ? 41.043 -36.352 -11.163 1.00 30.12 306 ASP A C 1
ATOM 2384 O O . ASP A 1 306 ? 42.241 -36.595 -11.318 1.00 30.12 306 ASP A O 1
ATOM 2388 N N . PHE A 1 307 ? 40.538 -35.964 -9.987 1.00 30.02 307 PHE A N 1
ATOM 2389 C CA . PHE A 1 307 ? 41.207 -36.160 -8.698 1.00 30.02 307 PHE A CA 1
ATOM 2390 C C . PHE A 1 307 ? 40.175 -36.484 -7.606 1.00 30.02 307 PHE A C 1
ATOM 2392 O O . PHE A 1 307 ? 39.297 -35.687 -7.277 1.00 30.02 307 PHE A O 1
ATOM 2399 N N . SER A 1 308 ? 40.320 -37.686 -7.042 1.00 27.09 308 SER A N 1
ATOM 2400 C CA . SER A 1 308 ? 39.516 -38.264 -5.957 1.00 27.09 308 SER A CA 1
ATOM 2401 C C . SER A 1 308 ? 39.799 -37.627 -4.570 1.00 27.09 308 SER A C 1
ATOM 2403 O O . SER A 1 308 ? 40.798 -36.921 -4.418 1.00 27.09 308 SER A O 1
ATOM 2405 N N . PRO A 1 309 ? 38.947 -37.867 -3.550 1.00 38.62 309 PRO A N 1
ATOM 2406 C CA . PRO A 1 309 ? 38.483 -36.844 -2.612 1.00 38.62 309 PRO A CA 1
ATOM 2407 C C . PRO A 1 309 ? 39.224 -36.805 -1.270 1.00 38.62 309 PRO A C 1
ATOM 2409 O O . PRO A 1 309 ? 39.750 -37.810 -0.799 1.00 38.62 309 PRO A O 1
ATOM 2412 N N . ASN A 1 310 ? 39.125 -35.659 -0.588 1.00 29.50 310 ASN A N 1
ATOM 2413 C CA . ASN A 1 310 ? 39.268 -35.582 0.865 1.00 29.50 310 ASN A CA 1
ATOM 2414 C C . ASN A 1 310 ? 37.933 -35.152 1.487 1.00 29.50 310 ASN A C 1
ATOM 2416 O O . ASN A 1 310 ? 37.295 -34.190 1.056 1.00 29.50 310 ASN A O 1
ATOM 2420 N N . VAL A 1 311 ? 37.498 -35.945 2.458 1.00 35.69 311 VAL A N 1
ATOM 2421 C CA . VAL A 1 311 ? 36.159 -35.979 3.042 1.00 35.69 311 VAL A CA 1
ATOM 2422 C C . VAL A 1 311 ? 36.123 -35.021 4.229 1.00 35.69 311 VAL A C 1
ATOM 2424 O O . VAL A 1 311 ? 36.606 -35.398 5.284 1.00 35.69 311 VAL A O 1
ATOM 2427 N N . ASP A 1 312 ? 35.601 -33.800 4.040 1.00 33.78 312 ASP A N 1
ATOM 2428 C CA . ASP A 1 312 ? 35.177 -32.912 5.150 1.00 33.78 312 ASP A CA 1
ATOM 2429 C C . ASP A 1 312 ? 34.244 -31.731 4.754 1.00 33.78 312 ASP A C 1
ATOM 2431 O O . ASP A 1 312 ? 33.981 -30.843 5.561 1.00 33.78 312 ASP A O 1
ATOM 2435 N N . ASN A 1 313 ? 33.658 -31.708 3.547 1.00 33.97 313 ASN A N 1
ATOM 2436 C CA . ASN A 1 313 ? 32.657 -30.698 3.152 1.00 33.97 313 ASN A CA 1
ATOM 2437 C C . ASN A 1 313 ? 31.310 -31.360 2.828 1.00 33.97 313 ASN A C 1
ATOM 2439 O O . ASN A 1 313 ? 31.136 -31.944 1.759 1.00 33.97 313 ASN A O 1
ATOM 2443 N N . LEU A 1 314 ? 30.325 -31.232 3.716 1.00 36.16 314 LEU A N 1
ATOM 2444 C CA . LEU A 1 314 ? 28.932 -31.543 3.393 1.00 36.16 314 LEU A CA 1
ATOM 2445 C C . LEU A 1 314 ? 28.396 -30.512 2.373 1.00 36.16 314 LEU A C 1
ATOM 2447 O O . LEU A 1 314 ? 28.023 -29.401 2.734 1.00 36.16 314 LEU A O 1
ATOM 2451 N N . LEU A 1 315 ? 28.411 -30.919 1.095 1.00 48.41 315 LEU A N 1
ATOM 2452 C CA . LEU A 1 315 ? 27.573 -30.490 -0.042 1.00 48.41 315 LEU A CA 1
ATOM 2453 C C . LEU A 1 315 ? 27.415 -28.971 -0.272 1.00 48.41 315 LEU A C 1
ATOM 2455 O O . LEU A 1 315 ? 26.332 -28.417 -0.095 1.00 48.41 315 LEU A O 1
ATOM 2459 N N . ARG A 1 316 ? 28.458 -28.295 -0.773 1.00 67.69 316 ARG A N 1
ATOM 2460 C CA . ARG A 1 316 ? 28.260 -27.033 -1.510 1.00 67.69 316 ARG A CA 1
ATOM 2461 C C . ARG A 1 316 ? 27.991 -27.363 -2.976 1.00 67.69 316 ARG A C 1
ATOM 2463 O O . ARG A 1 316 ? 28.846 -27.964 -3.618 1.00 67.69 316 ARG A O 1
ATOM 2470 N N . LEU A 1 317 ? 26.807 -26.993 -3.463 1.00 82.44 317 LEU A N 1
ATOM 2471 C CA . LEU A 1 317 ? 26.454 -27.065 -4.884 1.00 82.44 317 LEU A CA 1
ATOM 2472 C C . LEU A 1 317 ? 27.453 -26.251 -5.718 1.00 82.44 317 LEU A C 1
ATOM 2474 O O . LEU A 1 317 ? 27.941 -25.215 -5.251 1.00 82.44 317 LEU A O 1
ATOM 2478 N N . SER A 1 318 ? 27.733 -26.689 -6.946 1.00 91.12 318 SER A N 1
ATOM 2479 C CA . SER A 1 318 ? 28.503 -25.867 -7.886 1.00 91.12 318 SER A CA 1
ATOM 2480 C C . SER A 1 318 ? 27.714 -24.601 -8.265 1.00 91.12 318 SER A C 1
ATOM 2482 O O . SER A 1 318 ? 26.480 -24.601 -8.178 1.00 91.12 318 SER A O 1
ATOM 2484 N N . PRO A 1 319 ? 28.369 -23.510 -8.704 1.00 93.06 319 PRO A N 1
ATOM 2485 C CA . PRO A 1 319 ? 27.660 -22.330 -9.199 1.00 93.06 319 PRO A CA 1
ATOM 2486 C C . PRO A 1 319 ? 26.638 -22.676 -10.295 1.00 93.06 319 PRO A C 1
ATOM 2488 O O . PRO A 1 319 ? 25.506 -22.195 -10.251 1.00 93.06 319 PRO A O 1
ATOM 2491 N N . GLU A 1 320 ? 26.972 -23.574 -11.224 1.00 93.62 320 GLU A N 1
ATOM 2492 C CA . GLU A 1 320 ? 26.057 -24.032 -12.278 1.00 93.62 320 GLU A CA 1
ATOM 2493 C C . GLU A 1 320 ? 24.828 -24.749 -11.705 1.00 93.62 320 GLU A C 1
ATOM 2495 O O . GLU A 1 320 ? 23.703 -24.517 -12.152 1.00 93.62 320 GLU A O 1
ATOM 2500 N N . GLU A 1 321 ? 25.013 -25.587 -10.682 1.00 94.12 321 GLU A N 1
ATOM 2501 C CA . GLU A 1 321 ? 23.909 -26.256 -9.992 1.00 94.12 321 GLU A CA 1
ATOM 2502 C C . GLU A 1 321 ? 23.017 -25.262 -9.241 1.00 94.12 321 GLU A C 1
ATOM 2504 O O . GLU A 1 321 ? 21.790 -25.367 -9.316 1.00 94.12 321 GLU A O 1
ATOM 2509 N N . VAL A 1 322 ? 23.605 -24.273 -8.556 1.00 94.81 322 VAL A N 1
ATOM 2510 C CA . VAL A 1 322 ? 22.858 -23.198 -7.880 1.00 94.81 322 VAL A CA 1
ATOM 2511 C C . VAL A 1 322 ? 22.033 -22.405 -8.892 1.00 94.81 322 VAL A C 1
ATOM 2513 O O . VAL A 1 322 ? 20.844 -22.180 -8.667 1.00 94.81 322 VAL A O 1
ATOM 2516 N N . LEU A 1 323 ? 22.626 -22.028 -10.028 1.00 95.00 323 LEU A N 1
ATOM 2517 C CA . LEU A 1 323 ? 21.934 -21.303 -11.095 1.00 95.00 323 LEU A CA 1
ATOM 2518 C C . LEU A 1 323 ? 20.786 -22.135 -11.683 1.00 95.00 323 LEU A C 1
ATOM 2520 O O . LEU A 1 323 ? 19.669 -21.641 -11.833 1.00 95.00 323 LEU A O 1
ATOM 2524 N N . LYS A 1 324 ? 21.019 -23.421 -11.957 1.00 96.31 324 LYS A N 1
ATOM 2525 C CA . LYS A 1 324 ? 19.983 -24.336 -12.451 1.00 96.31 324 LYS A CA 1
ATOM 2526 C C . LYS A 1 324 ? 18.810 -24.439 -11.476 1.00 96.31 324 LYS A C 1
ATOM 2528 O O . LYS A 1 324 ? 17.657 -24.327 -11.891 1.00 96.31 324 LYS A O 1
ATOM 2533 N N . LYS A 1 325 ? 19.086 -24.624 -10.183 1.00 96.62 325 LYS A N 1
ATOM 2534 C CA . LYS A 1 325 ? 18.042 -24.698 -9.153 1.00 96.62 325 LYS A CA 1
ATOM 2535 C C . LYS A 1 325 ? 17.303 -23.374 -8.965 1.00 96.62 325 LYS A C 1
ATOM 2537 O O . LYS A 1 325 ? 16.088 -23.385 -8.778 1.00 96.62 325 LYS A O 1
ATOM 2542 N N . PHE A 1 326 ? 18.002 -22.246 -9.073 1.00 96.94 326 PHE A N 1
ATOM 2543 C CA . PHE A 1 326 ? 17.393 -20.919 -9.085 1.00 96.94 326 PHE A CA 1
ATOM 2544 C C . PHE A 1 326 ? 16.341 -20.796 -10.195 1.00 96.94 326 PHE A C 1
ATOM 2546 O O . PHE A 1 326 ? 15.193 -20.467 -9.903 1.00 96.94 326 PHE A O 1
ATOM 2553 N N . HIS A 1 327 ? 16.688 -21.143 -11.440 1.00 95.12 327 HIS A N 1
ATOM 2554 C CA . HIS A 1 327 ? 15.742 -21.110 -12.562 1.00 95.12 327 HIS A CA 1
ATOM 2555 C C . HIS A 1 327 ? 14.551 -22.053 -12.357 1.00 95.12 327 HIS A C 1
ATOM 2557 O O . HIS A 1 327 ? 13.410 -21.638 -12.543 1.00 95.12 327 HIS A O 1
ATOM 2563 N N . GLN A 1 328 ? 14.788 -23.276 -11.872 1.00 96.25 328 GLN A N 1
ATOM 2564 C CA . GLN A 1 328 ? 13.708 -24.213 -11.537 1.00 96.25 328 GLN A CA 1
ATOM 2565 C C . GLN A 1 328 ? 12.755 -23.661 -10.467 1.00 96.25 328 GLN A C 1
ATOM 2567 O O . GLN A 1 328 ? 11.558 -23.947 -10.495 1.00 96.25 328 GLN A O 1
ATOM 2572 N N . CYS A 1 329 ? 13.263 -22.887 -9.506 1.00 96.38 329 CYS A N 1
ATOM 2573 C CA . CYS A 1 329 ? 12.426 -22.244 -8.497 1.00 96.38 329 CYS A CA 1
ATOM 2574 C C . CYS A 1 329 ? 11.581 -21.112 -9.082 1.00 96.38 329 CYS A C 1
ATOM 2576 O O . CYS A 1 329 ? 10.414 -20.997 -8.706 1.00 96.38 329 CYS A O 1
ATOM 2578 N N . LEU A 1 330 ? 12.133 -20.314 -10.005 1.00 93.06 330 LEU A N 1
ATOM 2579 C CA . LEU A 1 330 ? 11.368 -19.286 -10.717 1.00 93.06 330 LEU A CA 1
ATOM 2580 C C . LEU A 1 330 ? 10.218 -19.915 -11.514 1.00 93.06 330 LEU A C 1
ATOM 2582 O O . LEU A 1 330 ? 9.074 -19.508 -11.341 1.00 93.06 330 LEU A O 1
ATOM 2586 N N . GLU A 1 331 ? 10.489 -20.969 -12.291 1.00 91.94 331 GLU A N 1
ATOM 2587 C CA . GLU A 1 331 ? 9.473 -21.685 -13.084 1.00 91.94 331 GLU A CA 1
ATOM 2588 C C . GLU A 1 331 ? 8.338 -22.259 -12.223 1.00 91.94 331 GLU A C 1
ATOM 2590 O O . GLU A 1 331 ? 7.177 -22.270 -12.630 1.00 91.94 331 GLU A O 1
ATOM 2595 N N . LYS A 1 332 ? 8.657 -22.719 -11.008 1.00 92.44 332 LYS A N 1
ATOM 2596 C CA . LYS A 1 332 ? 7.669 -23.228 -10.043 1.00 92.44 332 LYS A CA 1
ATOM 2597 C C . LYS A 1 332 ? 6.938 -22.123 -9.269 1.00 92.44 332 LYS A C 1
ATOM 2599 O O . LYS A 1 332 ? 5.982 -22.425 -8.559 1.00 92.44 332 LYS A O 1
ATOM 2604 N N . GLY A 1 333 ? 7.392 -20.871 -9.343 1.00 91.62 333 GLY A N 1
ATOM 2605 C CA . GLY A 1 333 ? 6.903 -19.772 -8.504 1.00 91.62 333 GLY A CA 1
ATOM 2606 C C . GLY A 1 333 ? 7.336 -19.860 -7.031 1.00 91.62 333 GLY A C 1
ATOM 2607 O O . GLY A 1 333 ? 6.756 -19.190 -6.171 1.00 91.62 333 GLY A O 1
ATOM 2608 N N . ASN A 1 334 ? 8.357 -20.666 -6.720 1.00 94.69 334 ASN A N 1
ATOM 2609 C CA . ASN A 1 334 ? 8.944 -20.797 -5.385 1.00 94.69 334 ASN A CA 1
ATOM 2610 C C . ASN A 1 334 ? 9.957 -19.667 -5.156 1.00 94.69 334 ASN A C 1
ATOM 2612 O O . ASN A 1 334 ? 11.169 -19.871 -5.215 1.00 94.69 334 ASN A O 1
ATOM 2616 N N . LEU A 1 335 ? 9.473 -18.445 -4.931 1.00 95.31 335 LEU A N 1
ATOM 2617 C CA . LEU A 1 335 ? 10.342 -17.262 -4.894 1.00 95.31 335 LEU A CA 1
ATOM 2618 C C . LEU A 1 335 ? 11.055 -17.084 -3.548 1.00 95.31 335 LEU A C 1
ATOM 2620 O O . LEU A 1 335 ? 12.267 -16.885 -3.503 1.00 95.31 335 LEU A O 1
ATOM 2624 N N . ILE A 1 336 ? 10.304 -17.189 -2.449 1.00 93.88 336 ILE A N 1
ATOM 2625 C CA . ILE A 1 336 ? 10.791 -16.955 -1.072 1.00 93.88 336 ILE A CA 1
ATOM 2626 C C . ILE A 1 336 ? 10.440 -18.089 -0.099 1.00 93.88 336 ILE A C 1
ATOM 2628 O O . ILE A 1 336 ? 10.787 -18.024 1.079 1.00 93.88 336 ILE A O 1
ATOM 2632 N N . ALA A 1 337 ? 9.702 -19.094 -0.569 1.00 89.50 337 ALA A N 1
ATOM 2633 C CA . ALA A 1 337 ? 9.273 -20.240 0.215 1.00 89.50 337 ALA A CA 1
ATOM 2634 C C . ALA A 1 337 ? 9.245 -21.502 -0.669 1.00 89.50 337 ALA A C 1
ATOM 2636 O O . ALA A 1 337 ? 8.866 -21.383 -1.838 1.00 89.50 337 ALA A O 1
ATOM 2637 N N . PRO A 1 338 ? 9.583 -22.686 -0.120 1.00 91.69 338 PRO A N 1
ATOM 2638 C CA . PRO A 1 338 ? 10.151 -22.914 1.221 1.00 91.69 338 PRO A CA 1
ATOM 2639 C C . PRO A 1 338 ? 11.552 -22.285 1.386 1.00 91.69 338 PRO A C 1
ATOM 2641 O O . PRO A 1 338 ? 12.226 -21.988 0.405 1.00 91.69 338 PRO A O 1
ATOM 2644 N N . ALA A 1 339 ? 11.967 -21.998 2.625 1.00 85.81 339 ALA A N 1
ATOM 2645 C CA . ALA A 1 339 ? 13.141 -21.153 2.908 1.00 85.81 339 ALA A CA 1
ATOM 2646 C C . ALA A 1 339 ? 14.488 -21.751 2.444 1.00 85.81 339 ALA A C 1
ATOM 2648 O O . ALA A 1 339 ? 15.458 -21.018 2.253 1.00 85.81 339 ALA A O 1
ATOM 2649 N N . ASP A 1 340 ? 14.539 -23.067 2.273 1.00 86.94 340 ASP A N 1
ATOM 2650 C CA . ASP A 1 340 ? 15.690 -23.877 1.873 1.00 86.94 340 ASP A CA 1
ATOM 2651 C C . ASP A 1 340 ? 15.629 -24.371 0.415 1.00 86.94 340 ASP A C 1
ATOM 2653 O O . ASP A 1 340 ? 16.592 -24.952 -0.073 1.00 86.94 340 ASP A O 1
ATOM 2657 N N . ASP A 1 341 ? 14.529 -24.120 -0.301 1.00 92.44 341 ASP A N 1
ATOM 2658 C CA . ASP A 1 341 ? 14.367 -24.495 -1.712 1.00 92.44 341 ASP A CA 1
ATOM 2659 C C . ASP A 1 341 ? 13.516 -23.452 -2.453 1.00 92.44 341 ASP A C 1
ATOM 2661 O O . ASP A 1 341 ? 12.382 -23.691 -2.876 1.00 92.44 341 ASP A O 1
ATOM 2665 N N . CYS A 1 342 ? 14.064 -22.240 -2.560 1.00 95.19 342 CYS A N 1
ATOM 2666 C CA . CYS A 1 342 ? 13.445 -21.132 -3.281 1.00 95.19 342 CYS A CA 1
ATOM 2667 C C . CYS A 1 342 ? 14.468 -20.290 -4.050 1.00 95.19 342 CYS A C 1
ATOM 2669 O O . CYS A 1 342 ? 15.675 -20.342 -3.803 1.00 95.19 342 CYS A O 1
ATOM 2671 N N . ALA A 1 343 ? 13.983 -19.464 -4.975 1.00 96.69 343 ALA A N 1
ATOM 2672 C CA . ALA A 1 343 ? 14.829 -18.623 -5.811 1.00 96.69 343 ALA A CA 1
ATOM 2673 C C . ALA A 1 343 ? 15.684 -17.658 -4.972 1.00 96.69 343 ALA A C 1
ATOM 2675 O O . ALA A 1 343 ? 16.883 -17.544 -5.205 1.00 96.69 343 ALA A O 1
ATOM 2676 N N . ASN A 1 344 ? 15.126 -17.029 -3.933 1.00 95.75 344 ASN A N 1
ATOM 2677 C CA . ASN A 1 344 ? 15.899 -16.163 -3.040 1.00 95.75 344 ASN A CA 1
ATOM 2678 C C . ASN A 1 344 ? 17.011 -16.923 -2.289 1.00 95.75 344 ASN A C 1
ATOM 2680 O O . ASN A 1 344 ? 18.103 -16.390 -2.112 1.00 95.75 344 ASN A O 1
ATOM 2684 N N . HIS A 1 345 ? 16.766 -18.176 -1.893 1.00 94.44 345 HIS A N 1
ATOM 2685 C CA . HIS A 1 345 ? 17.770 -19.023 -1.243 1.00 94.44 345 HIS A CA 1
ATOM 2686 C C . HIS A 1 345 ? 18.963 -19.293 -2.170 1.00 94.44 345 HIS A C 1
ATOM 2688 O O . HIS A 1 345 ? 20.110 -19.027 -1.807 1.00 94.44 345 HIS A O 1
ATOM 2694 N N . TYR A 1 346 ? 18.698 -19.748 -3.397 1.00 95.69 346 TYR A N 1
ATOM 2695 C CA . TYR A 1 346 ? 19.756 -20.011 -4.376 1.00 95.69 346 TYR A CA 1
ATOM 2696 C C . TYR A 1 346 ? 20.436 -18.729 -4.860 1.00 95.69 346 TYR A C 1
ATOM 2698 O O . TYR A 1 346 ? 21.654 -18.712 -5.029 1.00 95.69 346 TYR A O 1
ATOM 2706 N N . PHE A 1 347 ? 19.693 -17.625 -4.988 1.00 96.25 347 PHE A N 1
ATOM 2707 C CA . PHE A 1 347 ? 20.287 -16.314 -5.224 1.00 96.25 347 PHE A CA 1
ATOM 2708 C C . PHE A 1 347 ? 21.304 -15.980 -4.139 1.00 96.25 347 PHE A C 1
ATOM 2710 O O . PHE A 1 347 ? 22.436 -15.662 -4.476 1.00 96.25 347 PHE A O 1
ATOM 2717 N N . GLN A 1 348 ? 20.965 -16.097 -2.853 1.00 93.38 348 GLN A N 1
ATOM 2718 C CA . GLN A 1 348 ? 21.882 -15.765 -1.757 1.00 93.38 348 GLN A CA 1
ATOM 2719 C C . GLN A 1 348 ? 23.138 -16.650 -1.721 1.00 93.38 348 GLN A C 1
ATOM 2721 O O . GLN A 1 348 ? 24.204 -16.152 -1.366 1.00 93.38 348 GLN A O 1
ATOM 2726 N N . GLN A 1 349 ? 23.041 -17.915 -2.137 1.00 92.38 349 GLN A N 1
ATOM 2727 C CA . GLN A 1 349 ? 24.185 -18.835 -2.194 1.00 92.38 349 GLN A CA 1
ATOM 2728 C C . GLN A 1 349 ? 25.127 -18.603 -3.376 1.00 92.38 349 GLN A C 1
ATOM 2730 O O . GLN A 1 349 ? 26.290 -19.000 -3.307 1.00 92.38 349 GLN A O 1
ATOM 2735 N N . TYR A 1 350 ? 24.643 -17.992 -4.459 1.00 94.19 350 TYR A N 1
ATOM 2736 C CA . TYR A 1 350 ? 25.442 -17.831 -5.669 1.00 94.19 350 TYR A CA 1
ATOM 2737 C C . TYR A 1 350 ? 26.658 -16.912 -5.425 1.00 94.19 350 TYR A C 1
ATOM 2739 O O . TYR A 1 350 ? 26.492 -15.870 -4.775 1.00 94.19 350 TYR A O 1
ATOM 2747 N N . PRO A 1 351 ? 27.862 -17.242 -5.927 1.00 91.38 351 PRO A N 1
ATOM 2748 C CA . PRO A 1 351 ? 29.063 -16.446 -5.675 1.00 91.38 351 PRO A CA 1
ATOM 2749 C C . PRO A 1 351 ? 28.955 -14.998 -6.175 1.00 91.38 351 PRO A C 1
ATOM 2751 O O . PRO A 1 351 ? 28.279 -14.713 -7.164 1.00 91.38 351 PRO A O 1
ATOM 2754 N N . SER A 1 352 ? 29.651 -14.085 -5.491 1.00 90.06 352 SER A N 1
ATOM 2755 C CA . SER A 1 352 ? 29.707 -12.650 -5.830 1.00 90.06 352 SER A CA 1
ATOM 2756 C C . SER A 1 352 ? 31.088 -12.207 -6.336 1.00 90.06 352 SER A C 1
ATOM 2758 O O . SER A 1 352 ? 31.391 -11.016 -6.337 1.00 90.06 352 SER A O 1
ATOM 2760 N N . ASP A 1 353 ? 31.957 -13.149 -6.704 1.00 89.94 353 ASP A N 1
ATOM 2761 C CA . ASP A 1 353 ? 33.264 -12.843 -7.288 1.00 89.94 353 ASP A CA 1
ATOM 2762 C C . ASP A 1 353 ? 33.144 -12.310 -8.730 1.00 89.94 353 ASP A C 1
ATOM 2764 O O . ASP A 1 353 ? 32.079 -12.344 -9.352 1.00 89.94 353 ASP A O 1
ATOM 2768 N N . SER A 1 354 ? 34.250 -11.793 -9.267 1.00 87.00 354 SER A N 1
ATOM 2769 C CA . SER A 1 354 ? 34.281 -11.154 -10.587 1.00 87.00 354 SER A CA 1
ATOM 2770 C C . SER A 1 354 ? 33.870 -12.079 -11.734 1.00 87.00 354 SER A C 1
ATOM 2772 O O . SER A 1 354 ? 33.278 -11.592 -12.696 1.00 87.00 354 SER A O 1
ATOM 2774 N N . LEU A 1 355 ? 34.136 -13.388 -11.636 1.00 89.69 355 LEU A N 1
ATOM 2775 C CA . LEU A 1 355 ? 33.772 -14.369 -12.661 1.00 89.69 355 LEU A CA 1
ATOM 2776 C C . LEU A 1 355 ? 32.251 -14.573 -12.713 1.00 89.69 355 LEU A C 1
ATOM 2778 O O . LEU A 1 355 ? 31.673 -14.703 -13.789 1.00 89.69 355 LEU A O 1
ATOM 2782 N N . HIS A 1 356 ? 31.591 -14.553 -11.555 1.00 91.88 356 HIS A N 1
ATOM 2783 C CA . HIS A 1 356 ? 30.161 -14.838 -11.421 1.00 91.88 356 HIS A CA 1
ATOM 2784 C C . HIS A 1 356 ? 29.268 -13.587 -11.387 1.00 91.88 356 HIS A C 1
ATOM 2786 O O . HIS A 1 356 ? 28.042 -13.714 -11.445 1.00 91.88 356 HIS A O 1
ATOM 2792 N N . ARG A 1 357 ? 29.855 -12.383 -11.337 1.00 90.56 357 ARG A N 1
ATOM 2793 C CA . ARG A 1 357 ? 29.147 -11.100 -11.181 1.00 90.56 357 ARG A CA 1
ATOM 2794 C C . ARG A 1 357 ? 27.978 -10.915 -12.154 1.00 90.56 357 ARG A C 1
ATOM 2796 O O . ARG A 1 357 ? 26.870 -10.646 -11.703 1.00 90.56 357 ARG A O 1
ATOM 2803 N N . LYS A 1 358 ? 28.188 -11.111 -13.464 1.00 91.00 358 LYS A N 1
ATOM 2804 C CA . LYS A 1 358 ? 27.129 -10.930 -14.482 1.00 91.00 358 LYS A CA 1
ATOM 2805 C C . LYS A 1 358 ? 25.938 -11.862 -14.244 1.00 91.00 358 LYS A C 1
ATOM 2807 O O . LYS A 1 358 ? 24.788 -11.433 -14.266 1.00 91.00 358 LYS A O 1
ATOM 2812 N N . ASN A 1 359 ? 26.202 -13.137 -13.953 1.00 92.81 359 ASN A N 1
ATOM 2813 C CA . ASN A 1 359 ? 25.140 -14.096 -13.643 1.00 92.81 359 ASN A CA 1
ATOM 2814 C C . ASN A 1 359 ? 24.412 -13.724 -12.346 1.00 92.81 359 ASN A C 1
ATOM 2816 O O . ASN A 1 359 ? 23.186 -13.784 -12.306 1.00 92.81 359 ASN A O 1
ATOM 2820 N N . LYS A 1 360 ? 25.136 -13.274 -11.314 1.00 94.00 360 LYS A N 1
ATOM 2821 C CA . LYS A 1 360 ? 24.535 -12.802 -10.060 1.00 94.00 360 LYS A CA 1
ATOM 2822 C C . LYS A 1 360 ? 23.600 -11.610 -10.292 1.00 94.00 360 LYS A C 1
ATOM 2824 O O . LYS A 1 360 ? 22.495 -11.597 -9.756 1.00 94.00 360 LYS A O 1
ATOM 2829 N N . GLU A 1 361 ? 24.011 -10.639 -11.102 1.00 92.25 361 GLU A N 1
ATOM 2830 C CA . GLU A 1 361 ? 23.197 -9.468 -11.451 1.00 92.25 361 GLU A CA 1
ATOM 2831 C C . GLU A 1 361 ? 21.938 -9.858 -12.235 1.00 92.25 361 GLU A C 1
ATOM 2833 O O . GLU A 1 361 ? 20.846 -9.391 -11.913 1.00 92.25 361 GLU A O 1
ATOM 2838 N N . LYS A 1 362 ? 22.042 -10.790 -13.189 1.00 92.38 362 LYS A N 1
ATOM 2839 C CA . LYS A 1 362 ? 20.865 -11.328 -13.891 1.00 92.38 362 LYS A CA 1
ATOM 2840 C C . LYS A 1 362 ? 19.920 -12.076 -12.963 1.00 92.38 362 LYS A C 1
ATOM 2842 O O . LYS A 1 362 ? 18.705 -11.926 -13.078 1.00 92.38 362 LYS A O 1
ATOM 2847 N N . MET A 1 363 ? 20.453 -12.881 -12.042 1.00 94.94 363 MET A N 1
ATOM 2848 C CA . MET A 1 363 ? 19.633 -13.558 -11.037 1.00 94.94 363 MET A CA 1
ATOM 2849 C C . MET A 1 363 ? 18.890 -12.537 -10.170 1.00 94.94 363 MET A C 1
ATOM 2851 O O . MET A 1 363 ? 17.702 -12.717 -9.918 1.00 94.94 363 MET A O 1
ATOM 2855 N N . LEU A 1 364 ? 19.557 -11.453 -9.755 1.00 94.31 364 LEU A N 1
ATOM 2856 C CA . LEU A 1 364 ? 18.931 -10.367 -9.001 1.00 94.31 364 LEU A CA 1
ATOM 2857 C C . LEU A 1 364 ? 17.785 -9.727 -9.795 1.00 94.31 364 LEU A C 1
ATOM 2859 O O . LEU A 1 364 ? 16.674 -9.633 -9.277 1.00 94.31 364 LEU A O 1
ATOM 2863 N N . ALA A 1 365 ? 18.037 -9.338 -11.048 1.00 91.50 365 ALA A N 1
ATOM 2864 C CA . ALA A 1 365 ? 17.038 -8.715 -11.913 1.00 91.50 365 ALA A CA 1
ATOM 2865 C C . ALA A 1 365 ? 15.808 -9.618 -12.115 1.00 91.50 365 ALA A C 1
ATOM 2867 O O . ALA A 1 365 ? 14.680 -9.188 -11.875 1.00 91.50 365 ALA A O 1
ATOM 2868 N N . ARG A 1 366 ? 16.022 -10.898 -12.454 1.00 92.31 366 ARG A N 1
ATOM 2869 C CA . ARG A 1 366 ? 14.941 -11.882 -12.643 1.00 92.31 366 ARG A CA 1
ATOM 2870 C C . ARG A 1 366 ? 14.154 -12.135 -11.360 1.00 92.31 366 ARG A C 1
ATOM 2872 O O . ARG A 1 366 ? 12.930 -12.207 -11.398 1.00 92.31 366 ARG A O 1
ATOM 2879 N N . LEU A 1 367 ? 14.840 -12.243 -10.220 1.00 94.88 367 LEU A N 1
ATOM 2880 C CA . LEU A 1 367 ? 14.184 -12.433 -8.929 1.00 94.88 367 LEU A CA 1
ATOM 2881 C C . LEU A 1 367 ? 13.324 -11.220 -8.557 1.00 94.88 367 LEU A C 1
ATOM 2883 O O . LEU A 1 367 ? 12.188 -11.399 -8.133 1.00 94.88 367 LEU A O 1
ATOM 2887 N N . ILE A 1 368 ? 13.832 -9.995 -8.725 1.00 92.88 368 ILE A N 1
ATOM 2888 C CA . ILE A 1 368 ? 13.060 -8.773 -8.456 1.00 92.88 368 ILE A CA 1
ATOM 2889 C C . ILE A 1 368 ? 11.832 -8.699 -9.362 1.00 92.88 368 ILE A C 1
ATOM 2891 O O . ILE A 1 368 ? 10.749 -8.397 -8.864 1.00 92.88 368 ILE A O 1
ATOM 2895 N N . ASN A 1 369 ? 11.986 -9.001 -10.653 1.00 89.62 369 ASN A N 1
ATOM 2896 C CA . ASN A 1 369 ? 10.882 -8.974 -11.607 1.00 89.62 369 ASN A CA 1
ATOM 2897 C C . ASN A 1 369 ? 9.772 -9.966 -11.203 1.00 89.62 369 ASN A C 1
ATOM 2899 O O . ASN A 1 369 ? 8.616 -9.580 -11.044 1.00 89.62 369 ASN A O 1
ATOM 2903 N N . GLU A 1 370 ? 10.132 -11.210 -10.870 1.00 91.12 370 GLU A N 1
ATOM 2904 C CA . GLU A 1 370 ? 9.162 -12.206 -10.392 1.00 91.12 370 GLU A CA 1
ATOM 2905 C C . GLU A 1 370 ? 8.519 -11.840 -9.043 1.00 91.12 370 GLU A C 1
ATOM 2907 O O . GLU A 1 370 ? 7.326 -12.067 -8.838 1.00 91.12 370 GLU A O 1
ATOM 2912 N N . LEU A 1 371 ? 9.268 -11.230 -8.116 1.00 92.56 371 LEU A N 1
ATOM 2913 C CA . LEU A 1 371 ? 8.717 -10.743 -6.843 1.00 92.56 371 LEU A CA 1
ATOM 2914 C C . LEU A 1 371 ? 7.748 -9.564 -7.034 1.00 92.56 371 LEU A C 1
ATOM 2916 O O . LEU A 1 371 ? 6.836 -9.375 -6.228 1.00 92.56 371 LEU A O 1
ATOM 2920 N N . LEU A 1 372 ? 7.938 -8.761 -8.083 1.00 89.94 372 LEU A N 1
ATOM 2921 C CA . LEU A 1 372 ? 7.042 -7.667 -8.456 1.00 89.94 372 LEU A CA 1
ATOM 2922 C C . LEU A 1 372 ? 5.784 -8.169 -9.168 1.00 89.94 372 LEU A C 1
ATOM 2924 O O . LEU A 1 372 ? 4.714 -7.579 -8.976 1.00 89.94 372 LEU A O 1
ATOM 2928 N N . ARG A 1 373 ? 5.887 -9.267 -9.923 1.00 87.50 373 ARG A N 1
ATOM 2929 C CA . ARG A 1 373 ? 4.819 -9.820 -10.766 1.00 87.50 373 ARG A CA 1
ATOM 2930 C C . ARG A 1 373 ? 3.497 -9.988 -10.023 1.00 87.50 373 ARG A C 1
ATOM 2932 O O . ARG A 1 373 ? 2.466 -9.490 -10.472 1.00 87.50 373 ARG A O 1
ATOM 2939 N N . LYS A 1 374 ? 3.515 -10.583 -8.820 1.00 85.94 374 LYS A N 1
ATOM 2940 C CA . LYS A 1 374 ? 2.283 -10.798 -8.036 1.00 85.94 374 LYS A CA 1
ATOM 2941 C C . LYS A 1 374 ? 1.601 -9.490 -7.631 1.00 85.94 374 LYS A C 1
ATOM 2943 O O . LYS A 1 374 ? 0.375 -9.409 -7.624 1.00 85.94 374 LYS A O 1
ATOM 2948 N N . SER A 1 375 ? 2.379 -8.456 -7.307 1.00 88.56 375 SER A N 1
ATOM 2949 C CA . SER A 1 375 ? 1.824 -7.130 -7.011 1.00 88.56 375 SER A CA 1
ATOM 2950 C C . SER A 1 375 ? 1.205 -6.475 -8.251 1.00 88.56 375 SER A C 1
ATOM 2952 O O . SER A 1 375 ? 0.165 -5.830 -8.133 1.00 88.56 375 SER A O 1
ATOM 2954 N N . GLY A 1 376 ? 1.793 -6.696 -9.434 1.00 87.88 376 GLY A N 1
ATOM 2955 C CA . GLY A 1 376 ? 1.242 -6.270 -10.722 1.00 87.88 376 GLY A CA 1
ATOM 2956 C C . GLY A 1 376 ? -0.093 -6.946 -11.037 1.00 87.88 376 GLY A C 1
ATOM 2957 O O . GLY A 1 376 ? -1.059 -6.256 -11.347 1.00 87.88 376 GLY A O 1
ATOM 2958 N N . GLU A 1 377 ? -0.198 -8.266 -10.850 1.00 88.44 377 GLU A N 1
ATOM 2959 C CA . GLU A 1 377 ? -1.459 -9.011 -11.018 1.00 88.44 377 GLU A CA 1
ATOM 2960 C C . GLU A 1 377 ? -2.581 -8.468 -10.122 1.00 88.44 377 GLU A C 1
ATOM 2962 O O . GLU A 1 377 ? -3.708 -8.274 -10.577 1.00 88.44 377 GLU A O 1
ATOM 2967 N N . ILE A 1 378 ? -2.277 -8.209 -8.843 1.00 91.19 378 ILE A N 1
ATOM 2968 C CA . ILE A 1 378 ? -3.246 -7.648 -7.889 1.00 91.19 378 ILE A CA 1
ATOM 2969 C C . ILE A 1 378 ? -3.698 -6.260 -8.343 1.00 91.19 378 ILE A C 1
ATOM 2971 O O . ILE A 1 378 ? -4.887 -5.963 -8.282 1.00 91.19 378 ILE A O 1
ATOM 2975 N N . LEU A 1 379 ? -2.769 -5.423 -8.810 1.00 90.56 379 LEU A N 1
ATOM 2976 C CA . LEU A 1 379 ? -3.075 -4.088 -9.321 1.00 90.56 379 LEU A CA 1
ATOM 2977 C C . LEU A 1 379 ? -3.942 -4.137 -10.584 1.00 90.56 379 LEU A C 1
ATOM 2979 O O . LEU A 1 379 ? -4.927 -3.408 -10.662 1.00 90.56 379 LEU A O 1
ATOM 2983 N N . LEU A 1 380 ? -3.636 -5.016 -11.542 1.00 88.81 380 LEU A N 1
ATOM 2984 C CA . LEU A 1 380 ? -4.474 -5.213 -12.730 1.00 88.81 380 LEU A CA 1
ATOM 2985 C C . LEU A 1 380 ? -5.884 -5.654 -12.331 1.00 88.81 380 LEU A C 1
ATOM 2987 O O . LEU A 1 380 ? -6.867 -5.061 -12.773 1.00 88.81 380 LEU A O 1
ATOM 2991 N N . LYS A 1 381 ? -5.991 -6.642 -11.436 1.00 90.81 381 LYS A N 1
ATOM 2992 C CA . LYS A 1 381 ? -7.281 -7.118 -10.931 1.00 90.81 381 LYS A CA 1
ATOM 2993 C C . LYS A 1 381 ? -8.061 -6.007 -10.232 1.00 90.81 381 LYS A C 1
ATOM 2995 O O . LYS A 1 381 ? -9.243 -5.826 -10.495 1.00 90.81 381 LYS A O 1
ATOM 3000 N N . TYR A 1 382 ? -7.386 -5.223 -9.398 1.00 92.12 382 TYR A N 1
ATOM 3001 C CA . TYR A 1 382 ? -7.970 -4.071 -8.723 1.00 92.12 382 TYR A CA 1
ATOM 3002 C C . TYR A 1 382 ? -8.528 -3.037 -9.708 1.00 92.12 382 TYR A C 1
ATOM 3004 O O . TYR A 1 382 ? -9.617 -2.509 -9.495 1.00 92.12 382 TYR A O 1
ATOM 3012 N N . ILE A 1 383 ? -7.812 -2.760 -10.797 1.00 89.56 383 ILE A N 1
ATOM 3013 C CA . ILE A 1 383 ? -8.252 -1.794 -11.807 1.00 89.56 383 ILE A CA 1
ATOM 3014 C C . ILE A 1 383 ? -9.469 -2.286 -12.582 1.00 89.56 383 ILE A C 1
ATOM 3016 O O . ILE A 1 383 ? -10.369 -1.485 -12.831 1.00 89.56 383 ILE A O 1
ATOM 3020 N N . TYR A 1 384 ? -9.496 -3.564 -12.959 1.00 87.81 384 TYR A N 1
ATOM 3021 C CA . TYR A 1 384 ? -10.561 -4.118 -13.796 1.00 87.81 384 TYR A CA 1
ATOM 3022 C C . TYR A 1 384 ? -11.800 -4.553 -13.012 1.00 87.81 384 TYR A C 1
ATOM 3024 O O . TYR A 1 384 ? -12.913 -4.457 -13.520 1.00 87.81 384 TYR A O 1
ATOM 3032 N N . GLU A 1 385 ? -11.626 -5.026 -11.782 1.00 90.38 385 GLU A N 1
ATOM 3033 C CA . GLU A 1 385 ? -12.678 -5.702 -11.014 1.00 90.38 385 GLU A CA 1
ATOM 3034 C C . GLU A 1 385 ? -12.938 -5.046 -9.643 1.00 90.38 385 GLU A C 1
ATOM 3036 O O . GLU A 1 385 ? -13.868 -5.428 -8.924 1.00 90.38 385 GLU A O 1
ATOM 3041 N N . GLY A 1 386 ? -12.141 -4.042 -9.268 1.00 88.12 386 GLY A N 1
ATOM 3042 C CA . GLY A 1 386 ? -12.195 -3.395 -7.961 1.00 88.12 386 GLY A CA 1
ATOM 3043 C C . GLY A 1 386 ? -11.587 -4.252 -6.848 1.00 88.12 386 GLY A C 1
ATOM 3044 O O . GLY A 1 386 ? -11.104 -5.363 -7.056 1.00 88.12 386 GLY A O 1
ATOM 3045 N N . HIS A 1 387 ? -11.621 -3.750 -5.611 1.00 85.38 387 HIS A N 1
ATOM 3046 C CA . HIS A 1 387 ? -11.028 -4.470 -4.476 1.00 85.38 387 HIS A CA 1
ATOM 3047 C C . HIS A 1 387 ? -11.749 -5.794 -4.163 1.00 85.38 387 HIS A C 1
ATOM 3049 O O . HIS A 1 387 ? -11.135 -6.740 -3.689 1.00 85.38 387 HIS A O 1
ATOM 3055 N N . SER A 1 388 ? -13.050 -5.904 -4.445 1.00 83.69 388 SER A N 1
ATOM 3056 C CA . SER A 1 388 ? -13.872 -7.043 -4.002 1.00 83.69 388 SER A CA 1
ATOM 3057 C C . SER A 1 388 ? -13.436 -8.415 -4.531 1.00 83.69 388 SER A C 1
ATOM 3059 O O . SER A 1 388 ? -13.746 -9.431 -3.910 1.00 83.69 388 SER A O 1
ATOM 3061 N N . SER A 1 389 ? -12.707 -8.460 -5.646 1.00 83.38 389 SER A N 1
ATOM 3062 C CA . SER A 1 389 ? -12.259 -9.707 -6.257 1.00 83.38 389 SER A CA 1
ATOM 3063 C C . SER A 1 389 ? -10.872 -10.160 -5.785 1.00 83.38 389 SER A C 1
ATOM 3065 O O . SER A 1 389 ? -10.421 -11.255 -6.135 1.00 83.38 389 SER A O 1
ATOM 3067 N N . ILE A 1 390 ? -10.176 -9.361 -4.975 1.00 88.06 390 ILE A N 1
ATOM 3068 C CA . ILE A 1 390 ? -8.811 -9.646 -4.524 1.00 88.06 390 ILE A CA 1
ATOM 3069 C C . ILE A 1 390 ? -8.852 -10.574 -3.308 1.00 88.06 390 ILE A C 1
ATOM 3071 O O . ILE A 1 390 ? -9.570 -10.338 -2.336 1.00 88.06 390 ILE A O 1
ATOM 3075 N N . LEU A 1 391 ? -8.059 -11.647 -3.348 1.00 83.56 391 LEU A N 1
ATOM 3076 C CA . LEU A 1 391 ? -8.000 -12.603 -2.248 1.00 83.56 391 LEU A CA 1
ATOM 3077 C C . LEU A 1 391 ? -7.113 -12.061 -1.111 1.00 83.56 391 LEU A C 1
ATOM 3079 O O . LEU A 1 391 ? -5.979 -11.650 -1.370 1.00 83.56 391 LEU A O 1
ATOM 3083 N N . PRO A 1 392 ? -7.541 -12.148 0.164 1.00 81.62 392 PRO A N 1
ATOM 3084 C CA . PRO A 1 392 ? -6.748 -11.671 1.304 1.00 81.62 392 PRO A CA 1
ATOM 3085 C C . PRO A 1 392 ? -5.338 -12.281 1.374 1.00 81.62 392 PRO A C 1
ATOM 3087 O O . PRO A 1 392 ? -4.362 -11.605 1.709 1.00 81.62 392 PRO A O 1
ATOM 3090 N N . ALA A 1 393 ? -5.229 -13.570 1.036 1.00 82.69 393 ALA A N 1
ATOM 3091 C CA . ALA A 1 393 ? -3.966 -14.301 1.028 1.00 82.69 393 ALA A CA 1
ATOM 3092 C C . ALA A 1 393 ? -2.975 -13.754 -0.016 1.00 82.69 393 ALA A C 1
ATOM 3094 O O . ALA A 1 393 ? -1.772 -13.721 0.253 1.00 82.69 393 ALA A O 1
ATOM 3095 N N . ASP A 1 394 ? -3.472 -13.276 -1.162 1.00 86.75 394 ASP A N 1
ATOM 3096 C CA . ASP A 1 394 ? -2.640 -12.728 -2.236 1.00 86.75 394 ASP A CA 1
ATOM 3097 C C . ASP A 1 394 ? -1.991 -11.405 -1.814 1.00 86.75 394 ASP A C 1
ATOM 3099 O O . ASP A 1 394 ? -0.784 -11.238 -1.995 1.00 86.75 394 ASP A O 1
ATOM 3103 N N . CYS A 1 395 ? -2.736 -10.508 -1.154 1.00 86.75 395 CYS A N 1
ATOM 3104 C CA . CYS A 1 395 ? -2.179 -9.266 -0.603 1.00 86.75 395 CYS A CA 1
ATOM 3105 C C . CYS A 1 395 ? -1.072 -9.546 0.422 1.00 86.75 395 CYS A C 1
ATOM 3107 O O . CYS A 1 395 ? 0.015 -8.970 0.352 1.00 86.75 395 CYS A O 1
ATOM 3109 N N . GLY A 1 396 ? -1.320 -10.465 1.363 1.00 86.75 396 GLY A N 1
ATOM 3110 C CA . GLY A 1 396 ? -0.335 -10.831 2.382 1.00 86.75 396 GLY A CA 1
ATOM 3111 C C . GLY A 1 396 ? 0.941 -11.444 1.794 1.00 86.75 396 GLY A C 1
ATOM 3112 O O . GLY A 1 396 ? 2.036 -11.181 2.301 1.00 86.75 396 GLY A O 1
ATOM 3113 N N . LYS A 1 397 ? 0.815 -12.237 0.722 1.00 89.75 397 LYS A N 1
ATOM 3114 C CA . LYS A 1 397 ? 1.949 -12.807 -0.017 1.00 89.75 397 LYS A CA 1
ATOM 3115 C C . LYS A 1 397 ? 2.743 -11.714 -0.738 1.00 89.75 397 LYS A C 1
ATOM 3117 O O . LYS A 1 397 ? 3.939 -11.584 -0.483 1.00 89.75 397 LYS A O 1
ATOM 3122 N N . ALA A 1 398 ? 2.075 -10.868 -1.522 1.00 91.94 398 ALA A N 1
ATOM 3123 C CA . ALA A 1 398 ? 2.717 -9.800 -2.284 1.00 91.94 398 ALA A CA 1
ATOM 3124 C C . ALA A 1 398 ? 3.457 -8.788 -1.386 1.00 91.94 398 ALA A C 1
ATOM 3126 O O . ALA A 1 398 ? 4.584 -8.404 -1.683 1.00 91.94 398 ALA A O 1
ATOM 3127 N N . ILE A 1 399 ? 2.901 -8.414 -0.224 1.00 91.00 399 ILE A N 1
ATOM 3128 C CA . ILE A 1 399 ? 3.586 -7.521 0.735 1.00 91.00 399 ILE A CA 1
ATOM 3129 C C . ILE A 1 399 ? 4.917 -8.120 1.220 1.00 91.00 399 ILE A C 1
ATOM 3131 O O . ILE A 1 399 ? 5.892 -7.383 1.410 1.00 91.00 399 ILE A O 1
ATOM 3135 N N . LYS A 1 400 ? 4.967 -9.441 1.450 1.00 91.00 400 LYS A N 1
ATOM 3136 C CA . LYS A 1 400 ? 6.193 -10.146 1.860 1.00 91.00 400 LYS A CA 1
ATOM 3137 C C . LYS A 1 400 ? 7.199 -10.210 0.714 1.00 91.00 400 LYS A C 1
ATOM 3139 O O . LYS A 1 400 ? 8.375 -9.952 0.949 1.00 91.00 400 LYS A O 1
ATOM 3144 N N . GLU A 1 401 ? 6.742 -10.499 -0.499 1.00 94.25 401 GLU A N 1
ATOM 3145 C CA . GLU A 1 401 ? 7.587 -10.558 -1.697 1.00 94.25 401 GLU A CA 1
ATOM 3146 C C . GLU A 1 401 ? 8.218 -9.197 -2.012 1.00 94.25 401 GLU A C 1
ATOM 3148 O O . GLU A 1 401 ? 9.437 -9.112 -2.147 1.00 94.25 401 GLU A O 1
ATOM 3153 N N . LEU A 1 402 ? 7.442 -8.109 -1.975 1.00 93.56 402 LEU A N 1
ATOM 3154 C CA . LEU A 1 402 ? 7.966 -6.748 -2.145 1.00 93.56 402 LEU A CA 1
ATOM 3155 C C . LEU A 1 402 ? 8.944 -6.349 -1.033 1.00 93.56 402 LEU A C 1
ATOM 3157 O O . LEU A 1 402 ? 9.911 -5.633 -1.289 1.00 93.56 402 LEU A O 1
ATOM 3161 N N . ARG A 1 403 ? 8.740 -6.828 0.205 1.00 93.31 403 ARG A N 1
ATOM 3162 C CA . ARG A 1 403 ? 9.702 -6.609 1.300 1.00 93.31 403 ARG A CA 1
ATOM 3163 C C . ARG A 1 403 ? 11.049 -7.250 0.984 1.00 93.31 403 ARG A C 1
ATOM 3165 O O . ARG A 1 403 ? 12.076 -6.617 1.217 1.00 93.31 403 ARG A O 1
ATOM 3172 N N . VAL A 1 404 ? 11.032 -8.482 0.473 1.00 93.81 404 VAL A N 1
ATOM 3173 C CA . VAL A 1 404 ? 12.249 -9.176 0.043 1.00 93.81 404 VAL A CA 1
ATOM 3174 C C . VAL A 1 404 ? 12.874 -8.426 -1.128 1.00 93.81 404 VAL A C 1
ATOM 3176 O O . VAL A 1 404 ? 14.029 -8.036 -1.008 1.00 93.81 404 VAL A O 1
ATOM 3179 N N . ALA A 1 405 ? 12.114 -8.101 -2.178 1.00 93.94 405 ALA A N 1
ATOM 3180 C CA . ALA A 1 405 ? 12.618 -7.363 -3.339 1.00 93.94 405 ALA A CA 1
ATOM 3181 C C . ALA A 1 405 ? 13.320 -6.056 -2.936 1.00 93.94 405 ALA A C 1
ATOM 3183 O O . ALA A 1 405 ? 14.448 -5.803 -3.349 1.00 93.94 405 ALA A O 1
ATOM 3184 N N . ARG A 1 406 ? 12.708 -5.271 -2.039 1.00 93.12 406 ARG A N 1
ATOM 3185 C CA . ARG A 1 406 ? 13.295 -4.026 -1.525 1.00 93.12 406 ARG A CA 1
ATOM 3186 C C . ARG A 1 406 ? 14.571 -4.252 -0.711 1.00 93.12 406 ARG A C 1
ATOM 3188 O O . ARG A 1 406 ? 15.444 -3.398 -0.727 1.00 93.12 406 ARG A O 1
ATOM 3195 N N . SER A 1 407 ? 14.687 -5.373 0.002 1.00 93.06 407 SER A N 1
ATOM 3196 C CA . SER A 1 407 ? 15.897 -5.712 0.769 1.00 93.06 407 SER A CA 1
ATOM 3197 C C . SER A 1 407 ? 17.073 -6.168 -0.099 1.00 93.06 407 SER A C 1
ATOM 3199 O O . SER A 1 407 ? 18.209 -6.148 0.366 1.00 93.06 407 SER A O 1
ATOM 3201 N N . LEU A 1 408 ? 16.807 -6.571 -1.346 1.00 92.25 408 LEU A N 1
ATOM 3202 C CA . LEU A 1 408 ? 17.826 -7.040 -2.286 1.00 92.25 408 LEU A CA 1
ATOM 3203 C C . LEU A 1 408 ? 18.533 -5.897 -3.033 1.00 92.25 408 LEU A C 1
ATOM 3205 O O . LEU A 1 408 ? 19.552 -6.143 -3.673 1.00 92.25 408 LEU A O 1
ATOM 3209 N N . ILE A 1 409 ? 18.019 -4.665 -2.953 1.00 90.38 409 ILE A N 1
ATOM 3210 C CA . ILE A 1 409 ? 18.561 -3.493 -3.654 1.00 90.38 409 ILE A CA 1
ATOM 3211 C C . ILE A 1 409 ? 18.827 -2.326 -2.695 1.00 90.38 409 ILE A C 1
ATOM 3213 O O . ILE A 1 409 ? 18.115 -2.162 -1.702 1.00 90.38 409 ILE A O 1
ATOM 3217 N N . PRO A 1 410 ? 19.835 -1.481 -2.970 1.00 87.75 410 PRO A N 1
ATOM 3218 C CA . PRO A 1 410 ? 20.108 -0.313 -2.142 1.00 87.75 410 PRO A CA 1
ATOM 3219 C C . PRO A 1 410 ? 19.033 0.779 -2.317 1.00 87.75 410 PRO A C 1
ATOM 3221 O O . PRO A 1 410 ? 18.410 0.858 -3.377 1.00 87.75 410 PRO A O 1
ATOM 3224 N N . PRO A 1 411 ? 18.866 1.699 -1.344 1.00 83.62 411 PRO A N 1
ATOM 3225 C CA . PRO A 1 411 ? 17.909 2.810 -1.436 1.00 83.62 411 PRO A CA 1
ATOM 3226 C C . PRO A 1 411 ? 18.073 3.736 -2.650 1.00 83.62 411 PRO A C 1
ATOM 3228 O O . PRO A 1 411 ? 17.116 4.395 -3.046 1.00 83.62 411 PRO A O 1
ATOM 3231 N N . GLY A 1 412 ? 19.279 3.802 -3.227 1.00 81.75 412 GLY A N 1
ATOM 3232 C CA . GLY A 1 412 ? 19.568 4.579 -4.438 1.00 81.75 412 GLY A CA 1
ATOM 3233 C C . GLY A 1 412 ? 19.219 3.869 -5.750 1.00 81.75 412 GLY A C 1
ATOM 3234 O O . GLY A 1 412 ? 19.318 4.482 -6.805 1.00 81.75 412 GLY A O 1
ATOM 3235 N N . HIS A 1 413 ? 18.827 2.594 -5.710 1.00 86.94 413 HIS A N 1
ATOM 3236 C CA . HIS A 1 413 ? 18.428 1.856 -6.905 1.00 86.94 413 HIS A CA 1
ATOM 3237 C C . HIS A 1 413 ? 17.100 2.402 -7.451 1.00 86.94 413 HIS A C 1
ATOM 3239 O O . HIS A 1 413 ? 16.163 2.623 -6.684 1.00 86.94 413 HIS A O 1
ATOM 3245 N N . PHE A 1 414 ? 16.981 2.556 -8.771 1.00 83.62 414 PHE A N 1
ATOM 3246 C CA . PHE A 1 414 ? 15.823 3.199 -9.411 1.00 83.62 414 PHE A CA 1
ATOM 3247 C C . PHE A 1 414 ? 14.476 2.529 -9.066 1.00 83.62 414 PHE A C 1
ATOM 3249 O O . PHE A 1 414 ? 13.515 3.211 -8.722 1.00 83.62 414 PHE A O 1
ATOM 3256 N N . LEU A 1 415 ? 14.426 1.192 -8.997 1.00 86.44 415 LEU A N 1
ATOM 3257 C CA . LEU A 1 415 ? 13.221 0.457 -8.565 1.00 86.44 415 LEU A CA 1
ATOM 3258 C C . LEU A 1 415 ? 12.856 0.595 -7.075 1.00 86.44 415 LEU A C 1
ATOM 3260 O O . LEU A 1 415 ? 11.742 0.233 -6.694 1.00 86.44 415 LEU A O 1
ATOM 3264 N N . TYR A 1 416 ? 13.750 1.080 -6.205 1.00 87.88 416 TYR A N 1
ATOM 3265 C CA . TYR A 1 416 ? 13.530 1.067 -4.751 1.00 87.88 416 TYR A CA 1
ATOM 3266 C C . TYR A 1 416 ? 12.260 1.826 -4.352 1.00 87.88 416 TYR A C 1
ATOM 3268 O O . TYR A 1 416 ? 11.453 1.337 -3.556 1.00 87.88 416 TYR A O 1
ATOM 3276 N N . ARG A 1 417 ? 12.057 3.006 -4.949 1.00 88.44 417 ARG A N 1
ATOM 3277 C CA . ARG A 1 417 ? 10.883 3.854 -4.705 1.00 88.44 417 ARG A CA 1
ATOM 3278 C C . ARG A 1 417 ? 9.601 3.207 -5.223 1.00 88.44 417 ARG A C 1
ATOM 3280 O O . ARG A 1 417 ? 8.627 3.127 -4.478 1.00 88.44 417 ARG A O 1
ATOM 3287 N N . THR A 1 418 ? 9.623 2.658 -6.435 1.00 85.81 418 THR A N 1
ATOM 3288 C CA . TH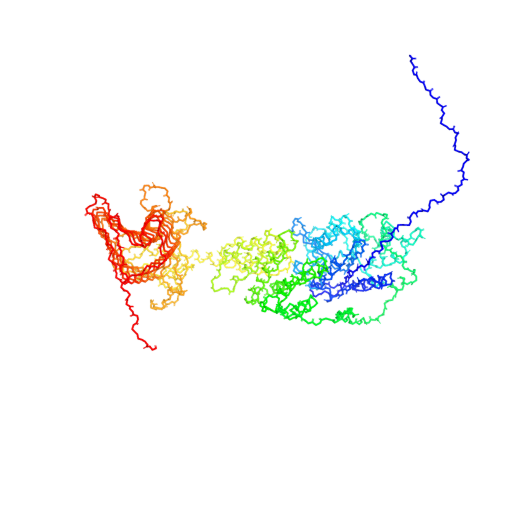R A 1 418 ? 8.474 1.963 -7.037 1.00 85.81 418 THR A CA 1
ATOM 3289 C C . THR A 1 418 ? 8.027 0.770 -6.189 1.00 85.81 418 THR A C 1
ATOM 3291 O O . THR A 1 418 ? 6.837 0.612 -5.912 1.00 85.81 418 THR A O 1
ATOM 3294 N N . ILE A 1 419 ? 8.974 -0.041 -5.701 1.00 91.75 419 ILE A N 1
ATOM 3295 C CA . ILE A 1 419 ? 8.684 -1.180 -4.815 1.00 91.75 419 ILE A CA 1
ATOM 3296 C C . ILE A 1 419 ? 8.093 -0.695 -3.485 1.00 91.75 419 ILE A C 1
ATOM 3298 O O . ILE A 1 419 ? 7.113 -1.268 -3.002 1.00 91.75 419 ILE A O 1
ATOM 3302 N N . ALA A 1 420 ? 8.659 0.364 -2.897 1.00 92.19 420 ALA A N 1
ATOM 3303 C CA . ALA A 1 420 ? 8.162 0.937 -1.649 1.00 92.19 420 ALA A CA 1
ATOM 3304 C C . ALA A 1 420 ? 6.724 1.462 -1.791 1.00 92.19 420 ALA A C 1
ATOM 3306 O O . ALA A 1 420 ? 5.877 1.116 -0.969 1.00 92.19 420 ALA A O 1
ATOM 3307 N N . SER A 1 421 ? 6.427 2.215 -2.855 1.00 93.56 421 SER A N 1
ATOM 3308 C CA . SER A 1 421 ? 5.077 2.728 -3.102 1.00 93.56 421 SER A CA 1
ATOM 3309 C C . SER A 1 421 ? 4.061 1.595 -3.289 1.00 93.56 421 SER A C 1
ATOM 3311 O O . SER A 1 421 ? 3.031 1.583 -2.616 1.00 93.56 421 SER A O 1
ATOM 3313 N N . LYS A 1 422 ? 4.368 0.573 -4.105 1.00 93.50 422 LYS A N 1
ATOM 3314 C CA . LYS A 1 422 ? 3.486 -0.599 -4.278 1.00 93.50 422 LYS A CA 1
ATOM 3315 C C . LYS A 1 422 ? 3.253 -1.349 -2.962 1.00 93.50 422 LYS A C 1
ATOM 3317 O O . LYS A 1 422 ? 2.138 -1.789 -2.690 1.00 93.50 422 LYS A O 1
ATOM 3322 N N . GLN A 1 423 ? 4.280 -1.475 -2.121 1.00 93.75 423 GLN A N 1
ATOM 3323 C CA . GLN A 1 423 ? 4.153 -2.122 -0.815 1.00 93.75 423 GLN A CA 1
ATOM 3324 C C . GLN A 1 423 ? 3.222 -1.347 0.126 1.00 93.75 423 GLN A C 1
ATOM 3326 O O . GLN A 1 423 ? 2.387 -1.959 0.795 1.00 93.75 423 GLN A O 1
ATOM 3331 N N . LEU A 1 424 ? 3.357 -0.021 0.171 1.00 95.44 424 LEU A N 1
ATOM 3332 C CA . LEU A 1 424 ? 2.517 0.870 0.971 1.00 95.44 424 LEU A CA 1
ATOM 3333 C C . LEU A 1 424 ? 1.060 0.857 0.492 1.00 95.44 424 LEU A C 1
ATOM 3335 O O . LEU A 1 424 ? 0.145 0.726 1.307 1.00 95.44 424 LEU A O 1
ATOM 3339 N N . PHE A 1 425 ? 0.846 0.879 -0.825 1.00 96.06 425 PHE A N 1
ATOM 3340 C CA . PHE A 1 425 ? -0.475 0.698 -1.421 1.00 96.06 425 PHE A CA 1
ATOM 3341 C C . PHE A 1 425 ? -1.132 -0.614 -0.976 1.00 96.06 425 PHE A C 1
ATOM 3343 O O . PHE A 1 425 ? -2.256 -0.607 -0.473 1.00 96.06 425 PHE A O 1
ATOM 3350 N N . LEU A 1 426 ? -0.419 -1.740 -1.096 1.00 94.88 426 LEU A N 1
ATOM 3351 C CA . LEU A 1 426 ? -0.950 -3.042 -0.687 1.00 94.88 426 LEU A CA 1
ATOM 3352 C C . LEU A 1 426 ? -1.238 -3.109 0.817 1.00 94.88 426 LEU A C 1
ATOM 3354 O O . LEU A 1 426 ? -2.162 -3.812 1.221 1.00 94.88 426 LEU A O 1
ATOM 3358 N N . HIS A 1 427 ? -0.486 -2.380 1.648 1.00 91.44 427 HIS A N 1
ATOM 3359 C CA . HIS A 1 427 ? -0.769 -2.274 3.080 1.00 91.44 427 HIS A CA 1
ATOM 3360 C C . HIS A 1 427 ? -2.118 -1.593 3.345 1.00 91.44 427 HIS A C 1
ATOM 3362 O O . HIS A 1 427 ? -2.902 -2.085 4.159 1.00 91.44 427 HIS A O 1
ATOM 3368 N N . GLY A 1 428 ? -2.410 -0.502 2.630 1.00 93.31 428 GLY A N 1
ATOM 3369 C CA . GLY A 1 428 ? -3.710 0.168 2.686 1.00 93.31 428 GLY A CA 1
ATOM 3370 C C . GLY A 1 428 ? -4.843 -0.729 2.189 1.00 93.31 428 GLY A C 1
ATOM 3371 O O . GLY A 1 428 ? -5.826 -0.939 2.898 1.00 93.31 428 GLY A O 1
ATOM 3372 N N . LEU A 1 429 ? -4.658 -1.347 1.021 1.00 94.06 429 LEU A N 1
ATOM 3373 C CA . LEU A 1 429 ? -5.628 -2.265 0.419 1.00 94.06 429 LEU A CA 1
ATOM 3374 C C . LEU A 1 429 ? -5.921 -3.487 1.311 1.00 94.06 429 LEU A C 1
ATOM 3376 O O . LEU A 1 429 ? -7.051 -3.967 1.368 1.00 94.06 429 LEU A O 1
ATOM 3380 N N . ALA A 1 430 ? -4.928 -3.995 2.045 1.00 92.50 430 ALA A N 1
ATOM 3381 C CA . ALA A 1 430 ? -5.105 -5.146 2.928 1.00 92.50 430 ALA A CA 1
ATOM 3382 C C . ALA A 1 430 ? -6.121 -4.899 4.060 1.00 92.50 430 ALA A C 1
ATOM 3384 O O . ALA A 1 430 ? -6.699 -5.864 4.570 1.00 92.50 430 ALA A O 1
ATOM 3385 N N . GLN A 1 431 ? -6.392 -3.639 4.427 1.00 92.00 431 GLN A N 1
ATOM 3386 C CA . GLN A 1 431 ? -7.354 -3.306 5.485 1.00 92.00 431 GLN A CA 1
ATOM 3387 C C . GLN A 1 431 ? -8.794 -3.696 5.139 1.00 92.00 431 GLN A C 1
ATOM 3389 O O . GLN A 1 431 ? -9.600 -3.900 6.044 1.00 92.00 431 GLN A O 1
ATOM 3394 N N . HIS A 1 432 ? -9.122 -3.902 3.862 1.00 88.00 432 HIS A N 1
ATOM 3395 C CA . HIS A 1 432 ? -10.427 -4.442 3.464 1.00 88.00 432 HIS A CA 1
ATOM 3396 C C . HIS A 1 432 ? -10.685 -5.865 3.973 1.00 88.00 432 HIS A C 1
ATOM 3398 O O . HIS A 1 432 ? -11.842 -6.270 4.076 1.00 88.00 432 HIS A O 1
ATOM 3404 N N . TYR A 1 433 ? -9.635 -6.625 4.299 1.00 87.06 433 TYR A N 1
ATOM 3405 C CA . TYR A 1 433 ? -9.727 -8.070 4.535 1.00 87.06 433 TYR A CA 1
ATOM 3406 C C . TYR A 1 433 ? -9.439 -8.507 5.970 1.00 87.06 433 TYR A C 1
ATOM 3408 O O . TYR A 1 433 ? -9.446 -9.703 6.266 1.00 87.06 433 TYR A O 1
ATOM 3416 N N . VAL A 1 434 ? -9.159 -7.564 6.865 1.00 82.81 434 VAL A N 1
ATOM 3417 C CA . VAL A 1 434 ? -8.876 -7.860 8.272 1.00 82.81 434 VAL A CA 1
ATOM 3418 C C . VAL A 1 434 ? -10.137 -7.718 9.122 1.00 82.81 434 VAL A C 1
ATOM 3420 O O . VAL A 1 434 ? -11.012 -6.906 8.835 1.00 82.81 434 VAL A O 1
ATOM 3423 N N . ALA A 1 435 ? -10.237 -8.509 10.194 1.00 79.88 435 ALA A N 1
ATOM 3424 C CA . ALA A 1 435 ? -11.423 -8.529 11.060 1.00 79.88 435 ALA A CA 1
ATOM 3425 C C . ALA A 1 435 ? -11.709 -7.171 11.734 1.00 79.88 435 ALA A C 1
ATOM 3427 O O . ALA A 1 435 ? -12.867 -6.838 11.981 1.00 79.88 435 ALA A O 1
ATOM 3428 N N . SER A 1 436 ? -10.655 -6.390 11.990 1.00 84.75 436 SER A N 1
ATOM 3429 C CA . SER A 1 436 ? -10.718 -5.054 12.588 1.00 84.75 436 SER A CA 1
ATOM 3430 C C . SER A 1 436 ? -9.876 -4.078 11.758 1.00 84.75 436 SER A C 1
ATOM 3432 O O . SER A 1 436 ? -8.710 -3.872 12.094 1.00 84.75 436 SER A O 1
ATOM 3434 N N . PRO A 1 437 ? -10.424 -3.516 10.663 1.00 87.44 437 PRO A N 1
ATOM 3435 C CA . PRO A 1 437 ? -9.694 -2.602 9.786 1.00 87.44 437 PRO A CA 1
ATOM 3436 C C . PRO A 1 437 ? -9.209 -1.346 10.512 1.00 87.44 437 PRO A C 1
ATOM 3438 O O . PRO A 1 437 ? -10.006 -0.644 11.144 1.00 87.44 437 PRO A O 1
ATOM 3441 N N . ASP A 1 438 ? -7.925 -1.030 10.362 1.00 91.00 438 ASP A N 1
ATOM 3442 C CA . ASP A 1 438 ? -7.349 0.250 10.769 1.00 91.00 438 ASP A CA 1
ATOM 3443 C C . ASP A 1 438 ? -7.263 1.188 9.558 1.00 91.00 438 ASP A C 1
ATOM 3445 O O . ASP A 1 438 ? -6.256 1.278 8.854 1.00 91.00 438 ASP A O 1
ATOM 3449 N N . TRP A 1 439 ? -8.368 1.889 9.298 1.00 92.81 439 TRP A N 1
ATOM 3450 C CA . TRP A 1 439 ? -8.461 2.821 8.174 1.00 92.81 439 TRP A CA 1
ATOM 3451 C C . TRP A 1 439 ? -7.558 4.050 8.325 1.00 92.81 439 TRP A C 1
ATOM 3453 O O . TRP A 1 439 ? -7.240 4.673 7.316 1.00 92.81 439 TRP A O 1
ATOM 3463 N N . GLN A 1 440 ? -7.133 4.402 9.544 1.00 92.62 440 GLN A N 1
ATOM 3464 C CA . GLN A 1 440 ? -6.203 5.515 9.733 1.00 92.62 440 GLN A CA 1
ATOM 3465 C C . GLN A 1 440 ? -4.799 5.093 9.301 1.00 92.62 440 GLN A C 1
ATOM 3467 O O . GLN A 1 440 ? -4.187 5.773 8.482 1.00 92.62 440 GLN A O 1
ATOM 3472 N N . SER A 1 441 ? -4.351 3.914 9.740 1.00 89.69 441 SER A N 1
ATOM 3473 C CA . SER A 1 441 ? -3.090 3.327 9.280 1.00 89.69 441 SER A CA 1
ATOM 3474 C C . SER A 1 441 ? -3.068 3.093 7.760 1.00 89.69 441 SER A C 1
ATOM 3476 O O . SER A 1 441 ? -2.036 3.319 7.119 1.00 89.69 441 SER A O 1
ATOM 3478 N N . ALA A 1 442 ? -4.206 2.714 7.155 1.00 93.81 442 ALA A N 1
ATOM 3479 C CA . ALA A 1 442 ? -4.333 2.667 5.695 1.00 93.81 442 ALA A CA 1
ATOM 3480 C C . ALA A 1 442 ? -4.092 4.033 5.051 1.00 93.81 442 ALA A C 1
ATOM 3482 O O . ALA A 1 442 ? -3.305 4.113 4.112 1.00 93.81 442 ALA A O 1
ATOM 3483 N N . ILE A 1 443 ? -4.743 5.096 5.541 1.00 96.69 443 ILE A N 1
ATOM 3484 C CA . ILE A 1 443 ? -4.543 6.452 5.014 1.00 96.69 443 ILE A CA 1
ATOM 3485 C C . ILE A 1 443 ? -3.081 6.869 5.132 1.00 96.69 443 ILE A C 1
ATOM 3487 O O . ILE A 1 443 ? -2.544 7.411 4.171 1.00 96.69 443 ILE A O 1
ATOM 3491 N N . ASP A 1 444 ? -2.441 6.620 6.272 1.00 93.38 444 ASP A N 1
ATOM 3492 C CA . ASP A 1 444 ? -1.051 7.021 6.496 1.00 93.38 444 ASP A CA 1
ATOM 3493 C C . ASP A 1 444 ? -0.112 6.310 5.506 1.00 93.38 444 ASP A C 1
ATOM 3495 O O . ASP A 1 444 ? 0.685 6.961 4.832 1.00 93.38 444 ASP A O 1
ATOM 3499 N N . SER A 1 445 ? -0.299 4.998 5.315 1.00 93.88 445 SER A N 1
ATOM 3500 C CA . SER A 1 445 ? 0.463 4.214 4.330 1.00 93.88 445 SER A CA 1
ATOM 3501 C C . SER A 1 445 ? 0.211 4.690 2.896 1.00 93.88 445 SER A C 1
ATOM 3503 O O . SER A 1 445 ? 1.137 4.858 2.106 1.00 93.88 445 SER A O 1
ATOM 3505 N N . LEU A 1 446 ? -1.052 4.921 2.533 1.00 97.94 446 LEU A N 1
ATOM 3506 C CA . LEU A 1 446 ? -1.428 5.330 1.182 1.00 97.94 446 LEU A CA 1
ATOM 3507 C C . LEU A 1 446 ? -0.978 6.761 0.858 1.00 97.94 446 LEU A C 1
ATOM 3509 O O . LEU A 1 446 ? -0.636 7.037 -0.289 1.00 97.94 446 LEU A O 1
ATOM 3513 N N . LYS A 1 447 ? -0.933 7.661 1.847 1.00 97.44 447 LYS A N 1
ATOM 3514 C CA . LYS A 1 447 ? -0.350 9.000 1.688 1.00 97.44 447 LYS A CA 1
ATOM 3515 C C . LYS A 1 447 ? 1.134 8.916 1.366 1.00 97.44 447 LYS A C 1
ATOM 3517 O O . LYS A 1 447 ? 1.564 9.518 0.392 1.00 97.44 447 LYS A O 1
ATOM 3522 N N . GLU A 1 448 ? 1.886 8.110 2.113 1.00 95.38 448 GLU A N 1
ATOM 3523 C CA . GLU A 1 448 ? 3.303 7.874 1.817 1.00 95.38 448 GLU A CA 1
ATOM 3524 C C . GLU A 1 448 ? 3.480 7.245 0.418 1.00 95.38 448 GLU A C 1
ATOM 3526 O O . GLU A 1 448 ? 4.378 7.622 -0.332 1.00 95.38 448 GLU A O 1
ATOM 3531 N N . SER A 1 449 ? 2.575 6.347 0.005 1.00 95.56 449 SER A N 1
ATOM 3532 C CA . SER A 1 449 ? 2.579 5.763 -1.346 1.00 95.56 449 SER A CA 1
ATOM 3533 C C . SER A 1 449 ? 2.453 6.821 -2.448 1.00 95.56 449 SER A C 1
ATOM 3535 O O . SER A 1 449 ? 3.248 6.787 -3.392 1.00 95.56 449 SER A O 1
ATOM 3537 N N . VAL A 1 450 ? 1.505 7.761 -2.333 1.00 94.69 450 VAL A N 1
ATOM 3538 C CA . VAL A 1 450 ? 1.305 8.825 -3.337 1.00 94.69 450 VAL A CA 1
ATOM 3539 C C . VAL A 1 450 ? 2.331 9.954 -3.234 1.00 94.69 450 VAL A C 1
ATOM 3541 O O . VAL A 1 450 ? 2.571 10.644 -4.215 1.00 94.69 450 VAL A O 1
ATOM 3544 N N . GLU A 1 451 ? 2.985 10.141 -2.086 1.00 93.50 451 GLU A N 1
ATOM 3545 C CA . GLU A 1 451 ? 4.147 11.034 -1.980 1.00 93.50 451 GLU A CA 1
ATOM 3546 C C . GLU A 1 451 ? 5.356 10.476 -2.743 1.00 93.50 451 GLU A C 1
ATOM 3548 O O . GLU A 1 451 ? 6.101 11.228 -3.373 1.00 93.50 451 GLU A O 1
ATOM 3553 N N . ILE A 1 452 ? 5.542 9.152 -2.713 1.00 90.56 452 ILE A N 1
ATOM 3554 C CA . ILE A 1 452 ? 6.608 8.471 -3.456 1.00 90.56 452 ILE A CA 1
ATOM 3555 C C . ILE A 1 452 ? 6.278 8.386 -4.950 1.00 90.56 452 ILE A C 1
ATOM 3557 O O . ILE A 1 452 ? 7.162 8.613 -5.774 1.00 90.56 452 ILE A O 1
ATOM 3561 N N . GLU A 1 453 ? 5.034 8.045 -5.294 1.00 88.88 453 GLU A N 1
ATOM 3562 C CA . GLU A 1 453 ? 4.556 7.905 -6.673 1.00 88.88 453 GLU A CA 1
ATOM 3563 C C . GLU A 1 453 ? 3.256 8.709 -6.877 1.00 88.88 453 GLU A C 1
ATOM 3565 O O . GLU A 1 453 ? 2.159 8.145 -6.812 1.00 88.88 453 GLU A O 1
ATOM 3570 N N . PRO A 1 454 ? 3.353 10.026 -7.148 1.00 89.50 454 PRO A N 1
ATOM 3571 C CA . PRO A 1 454 ? 2.187 10.901 -7.322 1.00 89.50 454 PRO A CA 1
ATOM 3572 C C . PRO A 1 454 ? 1.292 10.537 -8.509 1.00 89.50 454 PRO A C 1
ATOM 3574 O O . PRO A 1 454 ? 0.167 11.014 -8.607 1.00 89.50 454 PRO A O 1
ATOM 3577 N N . SER A 1 455 ? 1.783 9.699 -9.422 1.00 86.12 455 SER A N 1
ATOM 3578 C CA . SER A 1 455 ? 1.033 9.225 -10.587 1.00 86.12 455 SER A CA 1
ATOM 3579 C C . SER A 1 455 ? 0.119 8.036 -10.277 1.00 86.12 455 SER A C 1
ATOM 3581 O O . SER A 1 455 ? -0.729 7.682 -11.095 1.00 86.12 455 SER A O 1
ATOM 3583 N N . ALA A 1 456 ? 0.231 7.434 -9.086 1.00 90.56 456 ALA A N 1
ATOM 3584 C CA . ALA A 1 456 ? -0.507 6.239 -8.687 1.00 90.56 456 ALA A CA 1
ATOM 3585 C C . ALA A 1 456 ? -2.005 6.512 -8.428 1.00 90.56 456 ALA A C 1
ATOM 3587 O O . ALA A 1 456 ? -2.473 6.514 -7.287 1.00 90.56 456 ALA A O 1
ATOM 3588 N N . SER A 1 457 ? -2.794 6.680 -9.492 1.00 92.19 457 SER A N 1
ATOM 3589 C CA . SER A 1 457 ? -4.252 6.899 -9.430 1.00 92.19 457 SER A CA 1
ATOM 3590 C C . SER A 1 457 ? -4.990 5.837 -8.603 1.00 92.19 457 SER A C 1
ATOM 3592 O O . SER A 1 457 ? -5.917 6.153 -7.853 1.00 92.19 457 SER A O 1
ATOM 3594 N N . TYR A 1 458 ? -4.531 4.583 -8.654 1.00 93.94 458 TYR A N 1
ATOM 3595 C CA . TYR A 1 458 ? -5.077 3.477 -7.866 1.00 93.94 458 TYR A CA 1
ATOM 3596 C C . TYR A 1 458 ? -4.956 3.697 -6.347 1.00 93.94 458 TYR A C 1
ATOM 3598 O O . TYR A 1 458 ? -5.855 3.302 -5.599 1.00 93.94 458 TYR A O 1
ATOM 3606 N N . ALA A 1 459 ? -3.888 4.360 -5.890 1.00 96.31 459 ALA A N 1
ATOM 3607 C CA . ALA A 1 459 ? -3.663 4.669 -4.481 1.00 96.31 459 ALA A CA 1
ATOM 3608 C C . ALA A 1 459 ? -4.540 5.841 -4.020 1.00 96.31 459 ALA A C 1
ATOM 3610 O O . ALA A 1 459 ? -5.071 5.798 -2.912 1.00 96.31 459 ALA A O 1
ATOM 3611 N N . TYR A 1 460 ? -4.793 6.827 -4.887 1.00 97.25 460 TYR A N 1
ATOM 3612 C CA . TYR A 1 460 ? -5.780 7.879 -4.624 1.00 97.25 460 TYR A CA 1
ATOM 3613 C C . TYR A 1 460 ? -7.208 7.333 -4.508 1.00 97.25 460 TYR A C 1
ATOM 3615 O O . TYR A 1 460 ? -7.942 7.741 -3.609 1.00 97.25 460 TYR A O 1
ATOM 3623 N N . ASN A 1 461 ? -7.601 6.363 -5.339 1.00 97.38 461 ASN A N 1
ATOM 3624 C CA . ASN A 1 461 ? -8.906 5.712 -5.181 1.00 97.38 461 ASN A CA 1
ATOM 3625 C C . ASN A 1 461 ? -9.026 5.015 -3.814 1.00 97.38 461 ASN A C 1
ATOM 3627 O O . ASN A 1 461 ? -10.023 5.194 -3.117 1.00 97.38 461 ASN A O 1
ATOM 3631 N N . GLU A 1 462 ? -7.992 4.282 -3.381 1.00 97.56 462 GLU A N 1
ATOM 3632 C CA . GLU A 1 462 ? -7.987 3.665 -2.046 1.00 97.56 462 GLU A CA 1
ATOM 3633 C C . GLU A 1 462 ? -7.958 4.700 -0.909 1.00 97.56 462 GLU A C 1
ATOM 3635 O O . GLU A 1 462 ? -8.640 4.510 0.099 1.00 97.56 462 GLU A O 1
ATOM 3640 N N . LEU A 1 463 ? -7.255 5.831 -1.068 1.00 98.25 463 LEU A N 1
ATOM 3641 C CA . LEU A 1 463 ? -7.322 6.950 -0.116 1.00 98.25 463 LEU A CA 1
ATOM 3642 C C . LEU A 1 463 ? -8.753 7.464 0.032 1.00 98.25 463 LEU A C 1
ATOM 3644 O O . LEU A 1 463 ? -9.213 7.690 1.153 1.00 98.25 463 LEU A O 1
ATOM 3648 N N . GLY A 1 464 ? -9.466 7.615 -1.085 1.00 97.88 464 GLY A N 1
ATOM 3649 C CA . GLY A 1 464 ? -10.868 8.017 -1.099 1.00 97.88 464 GLY A CA 1
ATOM 3650 C C . GLY A 1 464 ? -11.754 7.036 -0.334 1.00 97.88 464 GLY A C 1
ATOM 3651 O O . GLY A 1 464 ? -12.550 7.440 0.521 1.00 97.88 464 GLY A O 1
ATOM 3652 N N . ILE A 1 465 ? -11.569 5.733 -0.567 1.00 97.31 465 ILE A N 1
ATOM 3653 C CA . ILE A 1 465 ? -12.319 4.686 0.134 1.00 97.31 465 ILE A CA 1
ATOM 3654 C C . ILE A 1 465 ? -12.014 4.718 1.636 1.00 97.31 465 ILE A C 1
ATOM 3656 O O . ILE A 1 465 ? -12.946 4.776 2.444 1.00 97.31 465 ILE A O 1
ATOM 3660 N N . ALA A 1 466 ? -10.739 4.736 2.028 1.00 97.12 466 ALA A N 1
ATOM 3661 C CA . ALA A 1 466 ? -10.324 4.755 3.429 1.00 97.12 466 ALA A CA 1
ATOM 3662 C C . ALA A 1 466 ? -10.834 6.011 4.165 1.00 97.12 466 ALA A C 1
ATOM 3664 O O . ALA A 1 466 ? -11.420 5.906 5.247 1.00 97.12 466 ALA A O 1
ATOM 3665 N N . ALA A 1 467 ? -10.732 7.189 3.541 1.00 97.00 467 ALA A N 1
ATOM 3666 C CA . ALA A 1 467 ? -11.292 8.439 4.060 1.00 97.00 467 ALA A CA 1
ATOM 3667 C C . ALA A 1 467 ? -12.819 8.357 4.224 1.00 97.00 467 ALA A C 1
ATOM 3669 O O . ALA A 1 467 ? -13.366 8.752 5.260 1.00 97.00 467 ALA A O 1
ATOM 3670 N N . SER A 1 468 ? -13.523 7.761 3.257 1.00 95.75 468 SER A N 1
ATOM 3671 C CA . SER A 1 468 ? -14.967 7.530 3.346 1.00 95.75 468 SER A CA 1
ATOM 3672 C C . SER A 1 468 ? -15.335 6.603 4.514 1.00 95.75 468 SER A C 1
ATOM 3674 O O . SER A 1 468 ? -16.351 6.835 5.175 1.00 95.75 468 SER A O 1
ATOM 3676 N N . LYS A 1 469 ? -14.525 5.578 4.821 1.00 94.19 469 LYS A N 1
ATOM 3677 C CA . LYS A 1 469 ? -14.739 4.682 5.979 1.00 94.19 469 LYS A CA 1
ATOM 3678 C C . LYS A 1 469 ? -14.577 5.409 7.317 1.00 94.19 469 LYS A C 1
ATOM 3680 O O . LYS A 1 469 ? -15.286 5.086 8.274 1.00 94.19 469 LYS A O 1
ATOM 3685 N N . LEU A 1 470 ? -13.723 6.431 7.370 1.00 92.62 470 LEU A N 1
ATOM 3686 C CA . LEU A 1 470 ? -13.553 7.315 8.529 1.00 92.62 470 LEU A CA 1
ATOM 3687 C C . LEU A 1 470 ? -14.552 8.482 8.582 1.00 92.62 470 LEU A C 1
ATOM 3689 O O . LEU A 1 470 ? -14.604 9.195 9.584 1.00 92.62 470 LEU A O 1
ATOM 3693 N N . ASN A 1 471 ? -15.441 8.611 7.591 1.00 92.50 471 ASN A N 1
ATOM 3694 C CA . ASN A 1 471 ? -16.395 9.722 7.429 1.00 92.50 471 ASN A CA 1
ATOM 3695 C C . ASN A 1 471 ? -15.746 11.072 7.109 1.00 92.50 471 ASN A C 1
ATOM 3697 O O . ASN A 1 471 ? -16.354 12.120 7.335 1.00 92.50 471 ASN A O 1
ATOM 3701 N N . GLU A 1 472 ? -14.531 11.061 6.572 1.00 94.12 472 GLU A N 1
ATOM 3702 C CA . GLU A 1 472 ? -13.835 12.250 6.089 1.00 94.12 472 GLU A CA 1
ATOM 3703 C C . GLU A 1 472 ? -14.279 12.575 4.653 1.00 94.12 472 GLU A C 1
ATOM 3705 O O . GLU A 1 472 ? -13.484 12.567 3.716 1.00 94.12 472 GLU A O 1
ATOM 3710 N N . PHE A 1 473 ? -15.579 12.814 4.461 1.00 93.94 473 PHE A N 1
ATOM 3711 C CA . PHE A 1 473 ? -16.211 12.831 3.135 1.00 93.94 473 PHE A CA 1
ATOM 3712 C C . PHE A 1 473 ? -15.632 13.872 2.171 1.00 93.94 473 PHE A C 1
ATOM 3714 O O . PHE A 1 473 ? -15.470 13.571 0.995 1.00 93.94 473 PHE A O 1
ATOM 3721 N N . GLN A 1 474 ? -15.260 15.059 2.660 1.00 92.75 474 GLN A N 1
ATOM 3722 C CA . GLN A 1 474 ? -14.639 16.092 1.823 1.00 92.75 474 GLN A CA 1
ATOM 3723 C C . GLN A 1 474 ? -13.254 15.671 1.318 1.00 92.75 474 GLN A C 1
ATOM 3725 O O . GLN A 1 474 ? -12.896 15.954 0.180 1.00 92.75 474 GLN A O 1
ATOM 3730 N N . LYS A 1 475 ? -12.469 14.983 2.157 1.00 95.06 475 LYS A N 1
ATOM 3731 C CA . LYS A 1 475 ? -11.167 14.452 1.736 1.00 95.06 475 LYS A CA 1
ATOM 3732 C C . LYS A 1 475 ? -11.348 13.294 0.763 1.00 95.06 475 LYS A C 1
ATOM 3734 O O . LYS A 1 475 ? -10.623 13.217 -0.218 1.00 95.06 475 LYS A O 1
ATOM 3739 N N . ALA A 1 476 ? -12.326 12.424 1.025 1.00 97.69 476 ALA A N 1
ATOM 3740 C CA . ALA A 1 476 ? -12.648 11.317 0.137 1.00 97.69 476 ALA A CA 1
ATOM 3741 C C . ALA A 1 476 ? -12.979 11.811 -1.279 1.00 97.6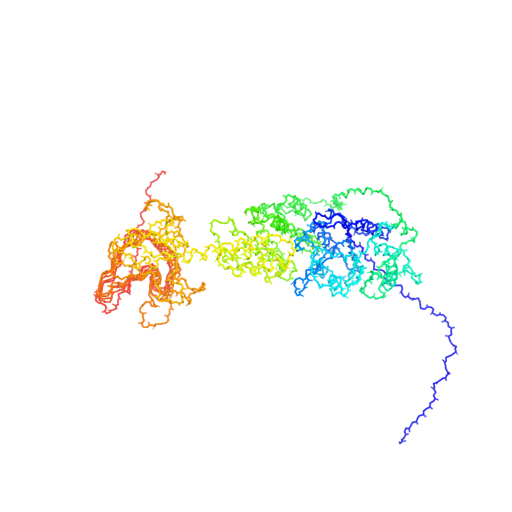9 476 ALA A C 1
ATOM 3743 O O . ALA A 1 476 ? -12.432 11.286 -2.242 1.00 97.69 476 ALA A O 1
ATOM 3744 N N . GLU A 1 477 ? -13.802 12.858 -1.393 1.00 97.06 477 GLU A N 1
ATOM 3745 C CA . GLU A 1 477 ? -14.126 13.505 -2.669 1.00 97.06 477 GLU A CA 1
ATOM 3746 C C . GLU A 1 477 ? -12.880 14.021 -3.393 1.00 97.06 477 GLU A C 1
ATOM 3748 O O . GLU A 1 477 ? -12.650 13.633 -4.534 1.00 97.06 477 GLU A O 1
ATOM 3753 N N . LEU A 1 478 ? -12.013 14.767 -2.699 1.00 96.75 478 LEU A N 1
ATOM 3754 C CA . LEU A 1 478 ? -10.755 15.252 -3.275 1.00 96.75 478 LEU A CA 1
ATOM 3755 C C . LEU A 1 478 ? -9.879 14.109 -3.818 1.00 96.75 478 LEU A C 1
ATOM 3757 O O . LEU A 1 478 ? -9.295 14.223 -4.897 1.00 96.75 478 LEU A O 1
ATOM 3761 N N . TYR A 1 479 ? -9.774 13.003 -3.078 1.00 98.12 479 TYR A N 1
ATOM 3762 C CA . TYR A 1 479 ? -8.984 11.847 -3.495 1.00 98.12 479 TYR A CA 1
ATOM 3763 C C . TYR A 1 479 ? -9.576 11.137 -4.718 1.00 98.12 479 TYR A C 1
ATOM 3765 O O . TYR A 1 479 ? -8.824 10.797 -5.631 1.00 98.12 479 TYR A O 1
ATOM 3773 N N . PHE A 1 480 ? -10.899 10.963 -4.788 1.00 97.81 480 PHE A N 1
ATOM 3774 C CA . PHE A 1 480 ? -11.544 10.403 -5.980 1.00 97.81 480 PHE A CA 1
ATOM 3775 C C . PHE A 1 480 ? -11.397 11.318 -7.197 1.00 97.81 480 PHE A C 1
ATOM 3777 O O . PHE A 1 480 ? -11.065 10.827 -8.274 1.00 97.81 480 PHE A O 1
ATOM 3784 N N . ASP A 1 481 ? -11.550 12.633 -7.028 1.00 94.56 481 ASP A N 1
ATOM 3785 C CA . ASP A 1 481 ? -11.340 13.609 -8.104 1.00 94.56 481 ASP A CA 1
ATOM 3786 C C . ASP A 1 481 ? -9.905 13.551 -8.642 1.00 94.56 481 ASP A C 1
ATOM 3788 O O . ASP A 1 481 ? -9.681 13.578 -9.853 1.00 94.56 481 ASP A O 1
ATOM 3792 N N . THR A 1 482 ? -8.929 13.381 -7.747 1.00 93.88 482 THR A N 1
ATOM 3793 C CA . THR A 1 482 ? -7.518 13.225 -8.125 1.00 93.88 482 THR A CA 1
ATOM 3794 C C . THR A 1 482 ? -7.292 11.921 -8.891 1.00 93.88 482 THR A C 1
ATOM 3796 O O . THR A 1 482 ? -6.634 11.922 -9.929 1.00 93.88 482 THR A O 1
ATOM 3799 N N . ALA A 1 483 ? -7.883 10.811 -8.434 1.00 93.50 483 ALA A N 1
ATOM 3800 C CA . ALA A 1 483 ? -7.801 9.527 -9.126 1.00 93.50 483 ALA A CA 1
ATOM 3801 C C . ALA A 1 483 ? -8.401 9.592 -10.544 1.00 93.50 483 ALA A C 1
ATOM 3803 O O . ALA A 1 483 ? -7.802 9.058 -11.473 1.00 93.50 483 ALA A O 1
ATOM 3804 N N . MET A 1 484 ? -9.539 10.275 -10.725 1.00 91.06 484 MET A N 1
ATOM 3805 C CA . MET A 1 484 ? -10.175 10.465 -12.038 1.00 91.06 484 MET A CA 1
ATOM 3806 C C . MET A 1 484 ? -9.363 11.378 -12.960 1.00 91.06 484 MET A C 1
ATOM 3808 O O . MET A 1 484 ? -9.334 11.148 -14.166 1.00 91.06 484 MET A O 1
ATOM 3812 N N . ALA A 1 485 ? -8.695 12.396 -12.410 1.00 86.81 485 ALA A N 1
ATOM 3813 C CA . ALA A 1 485 ? -7.824 13.273 -13.184 1.00 86.81 485 ALA A CA 1
ATOM 3814 C C . ALA A 1 485 ? -6.584 12.531 -13.710 1.00 86.81 485 ALA A C 1
ATOM 3816 O O . ALA A 1 485 ? -6.216 12.728 -14.862 1.00 86.81 485 ALA A O 1
ATOM 3817 N N . LEU A 1 486 ? -5.984 11.667 -12.882 1.00 84.94 486 LEU A N 1
ATOM 3818 C CA . LEU A 1 486 ? -4.814 10.843 -13.222 1.00 84.94 486 LEU A CA 1
ATOM 3819 C C . LEU A 1 486 ? -5.148 9.605 -14.070 1.00 84.94 486 LEU A C 1
ATOM 3821 O O . LEU A 1 486 ? -4.254 8.990 -14.630 1.00 84.94 486 LEU A O 1
ATOM 3825 N N . ALA A 1 487 ? -6.407 9.170 -14.103 1.00 85.75 487 ALA A N 1
ATOM 3826 C CA . ALA A 1 487 ? -6.849 8.033 -14.908 1.00 85.75 487 ALA A CA 1
ATOM 3827 C C . ALA A 1 487 ? -8.230 8.292 -15.539 1.00 85.75 487 ALA A C 1
ATOM 3829 O O . ALA A 1 487 ? -9.216 7.640 -15.166 1.00 85.75 487 ALA A O 1
ATOM 3830 N N . PRO A 1 488 ? -8.346 9.234 -16.499 1.00 81.50 488 PRO A N 1
ATOM 3831 C CA . PRO A 1 488 ? -9.616 9.537 -17.143 1.00 81.50 488 PRO A CA 1
ATOM 3832 C C . PRO A 1 488 ? -10.242 8.306 -17.806 1.00 81.50 488 PRO A C 1
ATOM 3834 O O . PRO A 1 488 ? -9.631 7.649 -18.649 1.00 81.50 488 PRO A O 1
ATOM 3837 N N . GLY A 1 489 ? -11.500 8.025 -17.461 1.00 82.75 489 GLY A N 1
ATOM 3838 C CA . GLY A 1 489 ? -12.246 6.866 -17.963 1.00 82.75 489 GLY A CA 1
ATOM 3839 C C . GLY A 1 489 ? -12.162 5.616 -17.083 1.00 82.75 489 GLY A C 1
ATOM 3840 O O . GLY A 1 489 ? -12.864 4.651 -17.365 1.00 82.75 489 GLY A O 1
ATOM 3841 N N . TRP A 1 490 ? -11.376 5.627 -16.002 1.00 89.00 490 TRP A N 1
ATOM 3842 C CA . TRP A 1 490 ? -11.450 4.576 -14.988 1.00 89.00 490 TRP A CA 1
ATOM 3843 C C . TRP A 1 490 ? -12.706 4.762 -14.117 1.00 89.00 490 TRP A C 1
ATOM 3845 O O . TRP A 1 490 ? -12.830 5.749 -13.398 1.00 89.00 490 TRP A O 1
ATOM 3855 N N . GLU A 1 491 ? -13.654 3.823 -14.191 1.00 91.19 491 GLU A N 1
ATOM 3856 C CA . GLU A 1 491 ? -15.016 3.993 -13.645 1.00 91.19 491 GLU A CA 1
ATOM 3857 C C . GLU A 1 491 ? -15.108 3.877 -12.108 1.00 91.19 491 GLU A C 1
ATOM 3859 O O . GLU A 1 491 ? -15.999 4.454 -11.480 1.00 91.19 491 GLU A O 1
ATOM 3864 N N . PHE A 1 492 ? -14.194 3.140 -11.467 1.00 93.69 492 PHE A N 1
ATOM 3865 C CA . PHE A 1 492 ? -14.287 2.829 -10.033 1.00 93.69 492 PHE A CA 1
ATOM 3866 C C . PHE A 1 492 ? -14.244 4.057 -9.104 1.00 93.69 492 PHE A C 1
ATOM 3868 O O . PHE A 1 492 ? -15.077 4.115 -8.193 1.00 93.69 492 PHE A O 1
ATOM 3875 N N . PRO A 1 493 ? -13.349 5.047 -9.293 1.00 95.56 493 PRO A N 1
ATOM 3876 C CA . PRO A 1 493 ? -13.376 6.285 -8.514 1.00 95.56 493 PRO A CA 1
ATOM 3877 C C . PRO A 1 493 ? -14.717 7.023 -8.554 1.00 95.56 493 PRO A C 1
ATOM 3879 O O . PRO A 1 493 ? -15.187 7.481 -7.514 1.00 95.56 493 PRO A O 1
ATOM 3882 N N . GLU A 1 494 ? -15.375 7.087 -9.715 1.00 95.06 494 GLU A N 1
ATOM 3883 C CA . GLU A 1 494 ? -16.676 7.753 -9.857 1.00 95.06 494 GLU A CA 1
ATOM 3884 C C . GLU A 1 494 ? -17.777 7.000 -9.092 1.00 95.06 494 GLU A C 1
ATOM 3886 O O . GLU A 1 494 ? -18.563 7.596 -8.344 1.00 95.06 494 GLU A O 1
ATOM 3891 N N . ILE A 1 495 ? -17.799 5.669 -9.218 1.00 95.06 495 ILE A N 1
ATOM 3892 C CA . ILE A 1 495 ? -18.724 4.799 -8.479 1.00 95.06 495 ILE A CA 1
ATOM 3893 C C . ILE A 1 495 ? -18.534 4.984 -6.968 1.00 95.06 495 ILE A C 1
ATOM 3895 O O . ILE A 1 495 ? -19.508 5.152 -6.224 1.00 95.06 495 ILE A O 1
ATOM 3899 N N . ASN A 1 496 ? -17.284 4.986 -6.506 1.00 96.69 496 ASN A N 1
ATOM 3900 C CA . ASN A 1 496 ? -16.955 5.159 -5.098 1.00 96.69 496 ASN A CA 1
ATOM 3901 C C . ASN A 1 496 ? -17.345 6.550 -4.587 1.00 96.69 496 ASN A C 1
ATOM 3903 O O . ASN A 1 496 ? -17.972 6.646 -3.532 1.00 96.69 496 ASN A O 1
ATOM 3907 N N . LEU A 1 497 ? -17.084 7.607 -5.360 1.00 97.00 497 LEU A N 1
ATOM 3908 C CA . LEU A 1 497 ? -17.501 8.972 -5.042 1.00 97.00 497 LEU A CA 1
ATOM 3909 C C . LEU A 1 497 ? -19.019 9.076 -4.861 1.00 97.00 497 LEU A C 1
ATOM 3911 O O . LEU A 1 497 ? -19.496 9.642 -3.872 1.00 97.00 497 LEU A O 1
ATOM 3915 N N . LYS A 1 498 ? -19.795 8.494 -5.782 1.00 96.25 498 LYS A N 1
ATOM 3916 C CA . LYS A 1 498 ? -21.262 8.469 -5.696 1.00 96.25 498 LYS A CA 1
ATOM 3917 C C . LYS A 1 498 ? -21.736 7.753 -4.430 1.00 96.25 498 LYS A C 1
ATOM 3919 O O . LYS A 1 498 ? -22.590 8.277 -3.714 1.00 96.25 498 LYS A O 1
ATOM 3924 N N . ASN A 1 499 ? -21.151 6.597 -4.115 1.00 94.88 499 ASN A N 1
ATOM 3925 C CA . ASN A 1 499 ? -21.449 5.851 -2.889 1.00 94.88 499 ASN A CA 1
ATOM 3926 C C . ASN A 1 499 ? -21.125 6.665 -1.629 1.00 94.88 499 ASN A C 1
ATOM 3928 O O . ASN A 1 499 ? -21.934 6.727 -0.700 1.00 94.88 499 ASN A O 1
ATOM 3932 N N . THR A 1 500 ? -19.978 7.340 -1.608 1.00 95.56 500 THR A N 1
ATOM 3933 C CA . THR A 1 500 ? -19.556 8.213 -0.510 1.00 95.56 500 THR A CA 1
ATOM 3934 C C . THR A 1 500 ? -20.528 9.373 -0.294 1.00 95.56 500 THR A C 1
ATOM 3936 O O . THR A 1 500 ? -20.919 9.625 0.849 1.00 95.56 500 THR A O 1
ATOM 3939 N N . LYS A 1 501 ? -20.982 10.038 -1.365 1.00 94.25 501 LYS A N 1
ATOM 3940 C CA . LYS A 1 501 ? -21.968 11.130 -1.289 1.00 94.25 501 LYS A CA 1
ATOM 3941 C C . LYS A 1 501 ? -23.304 10.658 -0.708 1.00 94.25 501 LYS A C 1
ATOM 3943 O O . LYS A 1 501 ? -23.806 11.282 0.225 1.00 94.25 501 LYS A O 1
ATOM 3948 N N . MET A 1 502 ? -23.817 9.508 -1.155 1.00 93.06 502 MET A N 1
ATOM 3949 C CA . MET A 1 502 ? -25.047 8.922 -0.598 1.00 93.06 502 MET A CA 1
ATOM 3950 C C . MET A 1 502 ? -24.923 8.628 0.908 1.00 93.06 502 MET A C 1
ATOM 3952 O O . MET A 1 502 ? -25.805 8.984 1.691 1.00 93.06 502 MET A O 1
ATOM 3956 N N . ILE A 1 503 ? -23.806 8.030 1.344 1.00 89.00 503 ILE A N 1
ATOM 3957 C CA . ILE A 1 503 ? -23.551 7.741 2.767 1.00 89.00 503 ILE A CA 1
ATOM 3958 C C . ILE A 1 503 ? -23.472 9.038 3.589 1.00 89.00 503 ILE A C 1
ATOM 3960 O O . ILE A 1 503 ? -23.974 9.097 4.718 1.00 89.00 503 ILE A O 1
ATOM 3964 N N . ALA A 1 504 ? -22.838 10.080 3.047 1.00 89.06 504 ALA A N 1
ATOM 3965 C CA . ALA A 1 504 ? -22.724 11.378 3.705 1.00 89.06 504 ALA A CA 1
ATOM 3966 C C . ALA A 1 504 ? -24.101 12.034 3.914 1.00 89.06 504 ALA A C 1
ATOM 3968 O O . ALA A 1 504 ? -24.394 12.526 5.011 1.00 89.06 504 ALA A O 1
ATOM 3969 N N . GLU A 1 505 ? -24.969 11.990 2.902 1.00 87.12 505 GLU A N 1
ATOM 3970 C CA . GLU A 1 505 ? -26.340 12.506 2.963 1.00 87.12 505 GLU A CA 1
ATOM 3971 C C . GLU A 1 505 ? -27.196 11.755 3.985 1.00 87.12 505 GLU A C 1
ATOM 3973 O O . GLU A 1 505 ? -27.871 12.387 4.806 1.00 87.12 505 GLU A O 1
ATOM 3978 N N . GLU A 1 506 ? -27.130 10.422 3.998 1.00 83.19 506 GLU A N 1
ATOM 3979 C CA . GLU A 1 506 ? -27.864 9.593 4.954 1.00 83.19 506 GLU A CA 1
ATOM 3980 C C . GLU A 1 506 ? -27.450 9.912 6.399 1.00 83.19 506 GLU A C 1
ATOM 3982 O O . GLU A 1 506 ? -28.293 10.107 7.282 1.00 83.19 506 GLU A O 1
ATOM 3987 N N . LYS A 1 507 ? -26.142 10.045 6.658 1.00 80.38 507 LYS A N 1
ATOM 3988 C CA . LYS A 1 507 ? -25.632 10.410 7.989 1.00 80.38 507 LYS A CA 1
ATOM 3989 C C . LYS A 1 507 ? -26.002 11.834 8.387 1.00 80.38 507 LYS A C 1
ATOM 3991 O O . LYS A 1 507 ? -26.276 12.075 9.564 1.00 80.38 507 LYS A O 1
ATOM 3996 N N . SER A 1 508 ? -26.039 12.765 7.437 1.00 74.19 508 SER A N 1
ATOM 3997 C CA . SER A 1 508 ? -26.514 14.133 7.667 1.00 74.19 508 SER A CA 1
ATOM 3998 C C . SER A 1 508 ? -27.986 14.147 8.096 1.00 74.19 508 SER A C 1
ATOM 4000 O O . SER A 1 508 ? -28.330 14.784 9.095 1.00 74.19 508 SER A O 1
ATOM 4002 N N . HIS A 1 509 ? -28.843 13.367 7.429 1.00 68.75 509 HIS A N 1
ATOM 4003 C CA . HIS A 1 509 ? -30.255 13.219 7.797 1.00 68.75 509 HIS A CA 1
ATOM 4004 C C . HIS A 1 509 ? -30.434 12.580 9.180 1.00 68.75 509 HIS A C 1
ATOM 4006 O O . HIS A 1 509 ? -31.178 13.106 10.007 1.00 68.75 509 HIS A O 1
ATOM 4012 N N . ARG A 1 510 ? -29.701 11.500 9.485 1.00 65.62 510 ARG A N 1
ATOM 4013 C CA . ARG A 1 510 ? -29.746 10.847 10.807 1.00 65.62 510 ARG A CA 1
ATOM 4014 C C . ARG A 1 510 ? -29.279 11.774 11.936 1.00 65.62 510 ARG A C 1
ATOM 4016 O O . ARG A 1 510 ? -29.892 11.787 12.998 1.00 65.62 510 ARG A O 1
ATOM 4023 N N . ARG A 1 511 ? -28.245 12.597 11.708 1.00 63.00 511 ARG A N 1
ATOM 4024 C CA . ARG A 1 511 ? -27.771 13.600 12.685 1.00 63.00 511 ARG A CA 1
ATOM 4025 C C . ARG A 1 511 ? -28.815 14.676 12.988 1.00 63.00 511 ARG A C 1
ATOM 4027 O O . ARG A 1 511 ? -28.915 15.089 14.139 1.00 63.00 511 ARG A O 1
ATOM 4034 N N . LYS A 1 512 ? -29.591 15.112 11.990 1.00 59.22 512 LYS A N 1
ATOM 4035 C CA . LYS A 1 512 ? -30.661 16.111 12.173 1.00 59.22 512 LYS A CA 1
ATOM 4036 C C . LYS A 1 512 ? -31.825 15.598 13.036 1.00 59.22 512 LYS A C 1
ATOM 4038 O O . LYS A 1 512 ? -32.504 16.410 13.649 1.00 59.22 512 LYS A O 1
ATOM 4043 N N . ASN A 1 513 ? -31.994 14.278 13.152 1.00 56.38 513 ASN A N 1
ATOM 4044 C CA . ASN A 1 513 ? -33.063 13.632 13.924 1.00 56.38 513 ASN A CA 1
ATOM 4045 C C . ASN A 1 513 ? -32.603 13.075 15.290 1.00 56.38 513 ASN A C 1
ATOM 4047 O O . ASN A 1 513 ? -33.232 12.155 15.814 1.00 56.38 513 ASN A O 1
ATOM 4051 N N . LYS A 1 514 ? -31.511 13.591 15.880 1.00 57.06 514 LYS A N 1
ATOM 4052 C CA . LYS A 1 514 ? -30.978 13.087 17.161 1.00 57.06 514 LYS A CA 1
ATOM 4053 C C . LYS A 1 514 ? -32.001 13.260 18.296 1.00 57.06 514 LYS A C 1
ATOM 4055 O O . LYS A 1 514 ? -32.310 14.376 18.707 1.00 57.06 514 LYS A O 1
ATOM 4060 N N . SER A 1 515 ? -32.519 12.143 18.805 1.00 59.66 515 SER A N 1
ATOM 4061 C CA . SER A 1 515 ? -33.496 12.096 19.899 1.00 59.66 515 SER A CA 1
ATOM 4062 C C . SER A 1 515 ? -32.837 12.300 21.269 1.00 59.66 515 SER A C 1
ATOM 4064 O O . SER A 1 515 ? -31.744 11.790 21.508 1.00 59.66 515 SER A O 1
ATOM 4066 N N . ILE A 1 516 ? -33.526 12.989 22.185 1.00 71.81 516 ILE A N 1
ATOM 4067 C CA . ILE A 1 516 ? -33.116 13.152 23.593 1.00 71.81 516 ILE A CA 1
ATOM 4068 C C . ILE A 1 516 ? -32.936 11.768 24.242 1.00 71.81 516 ILE A C 1
ATOM 4070 O O . ILE A 1 516 ? -33.802 10.906 24.085 1.00 71.81 516 ILE A O 1
ATOM 4074 N N . ILE A 1 517 ? -31.829 11.554 24.964 1.00 76.19 517 ILE A N 1
ATOM 4075 C CA . ILE A 1 517 ? -31.530 10.275 25.628 1.00 76.19 517 ILE A CA 1
ATOM 4076 C C . ILE A 1 517 ? -32.595 9.952 26.685 1.00 76.19 517 ILE A C 1
ATOM 4078 O O . ILE A 1 517 ? -32.982 10.797 27.491 1.00 76.19 517 ILE A O 1
ATOM 4082 N N . SER A 1 518 ? -33.059 8.706 26.679 1.00 76.19 518 SER A N 1
ATOM 4083 C CA . SER A 1 518 ? -34.008 8.150 27.633 1.00 76.19 518 SER A CA 1
ATOM 4084 C C . SER A 1 518 ? -33.269 7.632 28.866 1.00 76.19 518 SER A C 1
ATOM 4086 O O . SER A 1 518 ? -32.444 6.724 28.775 1.00 76.19 518 SER A O 1
ATOM 4088 N N . CYS A 1 519 ? -33.591 8.180 30.039 1.00 79.88 519 CYS A N 1
ATOM 4089 C CA . CYS A 1 519 ? -33.056 7.757 31.340 1.00 79.88 519 CYS A CA 1
ATOM 4090 C C . CYS A 1 519 ? -33.734 6.467 31.845 1.00 79.88 519 CYS A C 1
ATOM 4092 O O . CYS A 1 519 ? -34.346 6.452 32.919 1.00 79.88 519 CYS A O 1
ATOM 4094 N N . GLY A 1 520 ? -33.704 5.413 31.029 1.00 81.25 520 GLY A N 1
ATOM 4095 C CA . GLY A 1 520 ? -34.314 4.119 31.322 1.00 81.25 520 GLY A CA 1
ATOM 4096 C C . GLY A 1 520 ? -33.547 3.299 32.364 1.00 81.25 520 GLY A C 1
ATOM 4097 O O . GLY A 1 520 ? -32.457 3.658 32.801 1.00 81.25 520 GLY A O 1
ATOM 4098 N N . ARG A 1 521 ? -34.116 2.148 32.749 1.00 88.44 521 ARG A N 1
ATOM 4099 C CA . ARG A 1 521 ? -33.455 1.181 33.647 1.00 88.44 521 ARG A CA 1
ATOM 4100 C C . ARG A 1 521 ? -32.188 0.582 33.024 1.00 88.44 521 ARG A C 1
ATOM 4102 O O . ARG A 1 521 ? -31.247 0.284 33.754 1.00 88.44 521 ARG A O 1
ATOM 4109 N N . VAL A 1 522 ? -32.188 0.401 31.704 1.00 94.69 522 VAL A N 1
ATOM 4110 C CA . VAL A 1 522 ? -31.024 0.013 30.900 1.00 94.69 522 VAL A CA 1
ATOM 4111 C C . VAL A 1 522 ? -30.854 1.056 29.801 1.00 94.69 522 VAL A C 1
ATOM 4113 O O . VAL A 1 522 ? -31.840 1.410 29.154 1.00 94.69 522 VAL A O 1
ATOM 4116 N N . ILE A 1 523 ? -29.632 1.550 29.614 1.00 95.44 523 ILE A N 1
ATOM 4117 C CA . ILE A 1 523 ? -29.275 2.507 28.564 1.00 95.44 523 ILE A CA 1
ATOM 4118 C C . ILE A 1 523 ? -28.246 1.860 27.639 1.00 95.44 523 ILE A C 1
ATOM 4120 O O . ILE A 1 523 ? -27.193 1.407 28.088 1.00 95.44 523 ILE A O 1
ATOM 4124 N N . PHE A 1 524 ? -28.548 1.835 26.345 1.00 96.25 524 PHE A N 1
ATOM 4125 C CA . PHE A 1 524 ? -27.735 1.189 25.319 1.00 96.25 524 PHE A CA 1
ATOM 4126 C C . PHE A 1 524 ? -26.863 2.207 24.585 1.00 96.25 524 PHE A C 1
ATOM 4128 O O . PHE A 1 524 ? -27.356 3.197 24.035 1.00 96.25 524 PHE A O 1
ATOM 4135 N N . VAL A 1 525 ? -25.556 1.951 24.551 1.00 96.44 525 VAL A N 1
ATOM 4136 C CA . VAL A 1 525 ? -24.553 2.846 23.967 1.00 96.44 525 VAL A CA 1
ATOM 4137 C C . VAL A 1 525 ? -23.775 2.110 22.878 1.00 96.44 525 VAL A C 1
ATOM 4139 O O . VAL A 1 525 ? -23.139 1.091 23.136 1.00 96.44 525 VAL A O 1
ATOM 4142 N N . LYS A 1 526 ? -23.778 2.637 21.651 1.00 94.75 526 LYS A N 1
ATOM 4143 C CA . LYS A 1 526 ? -23.134 2.029 20.474 1.00 94.75 526 LYS A CA 1
ATOM 4144 C C . LYS A 1 526 ? -22.494 3.106 19.605 1.00 94.75 526 LYS A C 1
ATOM 4146 O O . LYS A 1 526 ? -23.125 4.119 19.309 1.00 94.75 526 LYS A O 1
ATOM 4151 N N . LYS A 1 527 ? -21.243 2.900 19.177 1.00 90.81 527 LYS A N 1
ATOM 4152 C CA . LYS A 1 527 ? -20.545 3.839 18.283 1.00 90.81 527 LYS A CA 1
ATOM 4153 C C . LYS A 1 527 ? -21.377 4.079 17.017 1.00 90.81 527 LYS A C 1
ATOM 4155 O O . LYS A 1 527 ? -21.796 3.134 16.356 1.00 90.81 527 LYS A O 1
ATOM 4160 N N . GLY A 1 528 ? -21.609 5.350 16.686 1.00 83.94 528 GLY A N 1
ATOM 4161 C CA . GLY A 1 528 ? -22.448 5.736 15.547 1.00 83.94 528 GLY A CA 1
ATOM 4162 C C . GLY A 1 528 ? -23.956 5.579 15.777 1.00 83.94 528 GLY A C 1
ATOM 4163 O O . GLY A 1 528 ? -24.716 5.701 14.821 1.00 83.94 528 GLY A O 1
ATOM 4164 N N . GLY A 1 529 ? -24.396 5.311 17.009 1.00 85.38 529 GLY A N 1
ATOM 4165 C CA . GLY A 1 529 ? -25.801 5.358 17.396 1.00 85.38 529 GLY A CA 1
ATOM 4166 C C . GLY A 1 529 ? -26.345 6.791 17.414 1.00 85.38 529 GLY A C 1
ATOM 4167 O O . GLY A 1 529 ? -25.663 7.725 17.828 1.00 85.38 529 GLY A O 1
ATOM 4168 N N . TYR A 1 530 ? -27.584 6.977 16.966 1.00 83.06 530 TYR A N 1
ATOM 4169 C CA . TYR A 1 530 ? -28.256 8.287 16.942 1.00 83.06 530 TYR A CA 1
ATOM 4170 C C . TYR A 1 530 ? -29.576 8.294 17.723 1.00 83.06 530 TYR A C 1
ATOM 4172 O O . TYR A 1 530 ? -30.260 9.318 17.753 1.00 83.06 530 TYR A O 1
ATOM 4180 N N . GLY A 1 531 ? -29.941 7.156 18.321 1.00 86.88 531 GLY A N 1
ATOM 4181 C CA . GLY A 1 531 ? -31.180 7.004 19.069 1.00 86.88 531 GLY A CA 1
ATOM 4182 C C . GLY A 1 531 ? -31.055 7.476 20.517 1.00 86.88 531 GLY A C 1
ATOM 4183 O O . GLY A 1 531 ? -30.051 8.050 20.941 1.00 86.88 531 GLY A O 1
ATOM 4184 N N . ASN A 1 532 ? -32.107 7.230 21.291 1.00 88.38 532 ASN A N 1
ATOM 4185 C CA . ASN A 1 532 ? -32.248 7.696 22.671 1.00 88.38 532 ASN A CA 1
ATOM 4186 C C . ASN A 1 532 ? -31.657 6.744 23.732 1.00 88.38 532 ASN A C 1
ATOM 4188 O O . ASN A 1 532 ? -31.828 6.976 24.922 1.00 88.38 532 ASN A O 1
ATOM 4192 N N . GLY A 1 533 ? -30.999 5.659 23.345 1.00 92.56 533 GLY A N 1
ATOM 4193 C CA . GLY A 1 533 ? -30.449 4.649 24.245 1.00 92.56 533 GLY A CA 1
ATOM 4194 C C . GLY A 1 533 ? -31.469 3.679 24.848 1.00 92.56 533 GLY A C 1
ATOM 4195 O O . GLY A 1 533 ? -31.116 2.995 25.799 1.00 92.56 533 GLY A O 1
ATOM 4196 N N . SER A 1 534 ? -32.708 3.594 24.345 1.00 92.12 534 SER A N 1
ATOM 4197 C CA . SER A 1 534 ? -33.746 2.703 24.910 1.00 92.12 534 SER A CA 1
ATOM 4198 C C . SER A 1 534 ? -33.662 1.230 24.477 1.00 92.12 534 SER A C 1
ATOM 4200 O O . SER A 1 534 ? -34.202 0.367 25.166 1.00 92.12 534 SER A O 1
ATOM 4202 N N . SER A 1 535 ? -32.977 0.934 23.370 1.00 93.88 535 SER A N 1
ATOM 4203 C CA . SER A 1 535 ? -32.679 -0.418 22.868 1.00 93.88 535 SER A CA 1
ATOM 4204 C C . SER A 1 535 ? -31.377 -0.401 22.060 1.00 93.88 535 SER A C 1
ATOM 4206 O O . SER A 1 535 ? -30.822 0.674 21.823 1.00 93.88 535 SER A O 1
ATOM 4208 N N . TRP A 1 536 ? -30.890 -1.555 21.592 1.00 93.69 536 TRP A N 1
ATOM 4209 C CA . TRP A 1 536 ? -29.731 -1.597 20.691 1.00 93.69 536 TRP A CA 1
ATOM 4210 C C . TRP A 1 536 ? -29.982 -0.896 19.350 1.00 93.69 536 TRP A C 1
ATOM 4212 O O . TRP A 1 536 ? -29.094 -0.210 18.842 1.00 93.69 536 TRP A O 1
ATOM 4222 N N . GLU A 1 537 ? -31.190 -1.008 18.795 1.00 90.69 537 GLU A N 1
ATOM 4223 C CA . GLU A 1 537 ? -31.612 -0.300 17.579 1.00 90.69 537 GLU A CA 1
ATOM 4224 C C . GLU A 1 537 ? -31.678 1.211 17.812 1.00 90.69 537 GLU A C 1
ATOM 4226 O O . GLU A 1 537 ? -31.354 1.997 16.924 1.00 90.69 537 GLU A O 1
ATOM 4231 N N . GLN A 1 538 ? -32.070 1.616 19.022 1.00 90.94 538 GLN A N 1
ATOM 4232 C CA . GLN A 1 538 ? -32.134 3.009 19.451 1.00 90.94 538 GLN A CA 1
ATOM 4233 C C . GLN A 1 538 ? -30.891 3.445 20.232 1.00 90.94 538 GLN A C 1
ATOM 4235 O O . GLN A 1 538 ? -30.964 4.426 20.961 1.00 90.94 538 GLN A O 1
ATOM 4240 N N . ALA A 1 539 ? -29.751 2.762 20.115 1.00 92.88 539 ALA A N 1
ATOM 4241 C CA . ALA A 1 539 ? -28.578 3.079 20.924 1.00 92.88 539 ALA A CA 1
ATOM 4242 C C . ALA A 1 539 ? -28.042 4.499 20.646 1.00 92.88 539 ALA A C 1
ATOM 4244 O O . ALA A 1 539 ? -28.095 4.997 19.516 1.00 92.88 539 ALA A O 1
ATOM 4245 N N . THR A 1 540 ? -27.498 5.141 21.680 1.00 92.62 540 THR A N 1
ATOM 4246 C CA . THR A 1 540 ? -26.838 6.456 21.579 1.00 92.62 540 THR A CA 1
ATOM 4247 C C . THR A 1 540 ? -25.327 6.308 21.362 1.00 92.62 540 THR A C 1
ATOM 4249 O O . THR A 1 540 ? -24.723 5.348 21.840 1.00 92.62 540 THR A O 1
ATOM 4252 N N . ASP A 1 541 ? -24.688 7.258 20.671 1.00 91.38 541 ASP A N 1
ATOM 4253 C CA . ASP A 1 541 ? -23.222 7.354 20.573 1.00 91.38 541 ASP A CA 1
ATOM 4254 C C . ASP A 1 541 ? -22.572 8.070 21.766 1.00 91.38 541 ASP A C 1
ATOM 4256 O O . ASP A 1 541 ? -21.344 8.109 21.863 1.00 91.38 541 ASP A O 1
ATOM 4260 N N . ASN A 1 542 ? -23.370 8.666 22.655 1.00 89.88 542 ASN A N 1
ATOM 4261 C CA . ASN A 1 542 ? -22.879 9.562 23.693 1.00 89.88 542 ASN A CA 1
ATOM 4262 C C . ASN A 1 542 ? -22.878 8.898 25.074 1.00 89.88 542 ASN A C 1
ATOM 4264 O O . ASN A 1 542 ? -23.822 9.038 25.854 1.00 89.88 542 ASN A O 1
ATOM 4268 N N . LEU A 1 543 ? -21.785 8.195 25.387 1.00 93.88 543 LEU A N 1
ATOM 4269 C CA . LEU A 1 543 ? -21.588 7.580 26.702 1.00 93.88 543 LEU A CA 1
ATOM 4270 C C . LEU A 1 543 ? -21.594 8.619 27.837 1.00 93.88 543 LEU A C 1
ATOM 4272 O O . LEU A 1 543 ? -22.108 8.337 28.915 1.00 93.88 543 LEU A O 1
ATOM 4276 N N . GLN A 1 544 ? -21.070 9.825 27.598 1.00 90.25 544 GLN A N 1
ATOM 4277 C CA . GLN A 1 544 ? -21.007 10.869 28.622 1.00 90.25 544 GLN A CA 1
ATOM 4278 C C . GLN A 1 544 ? -22.408 11.332 29.037 1.00 90.25 544 GLN A C 1
ATOM 4280 O O . GLN A 1 544 ? -22.708 11.422 30.224 1.00 90.25 544 GLN A O 1
ATOM 4285 N N . GLU A 1 545 ? -23.288 11.597 28.072 1.00 88.69 545 GLU A N 1
ATOM 4286 C CA . GLU A 1 545 ? -24.677 11.957 28.373 1.00 88.69 545 GLU A CA 1
ATOM 4287 C C . GLU A 1 545 ? -25.445 10.785 28.995 1.00 88.69 545 GLU A C 1
ATOM 4289 O O . GLU A 1 545 ? -26.225 11.001 29.922 1.00 88.69 545 GLU A O 1
ATOM 4294 N N . ALA A 1 546 ? -25.190 9.547 28.551 1.00 92.38 546 ALA A N 1
ATOM 4295 C CA . ALA A 1 546 ? -25.772 8.357 29.170 1.00 92.38 546 ALA A CA 1
ATOM 4296 C C . ALA A 1 546 ? -25.406 8.264 30.664 1.00 92.38 546 ALA A C 1
ATOM 4298 O O . ALA A 1 546 ? -26.290 8.061 31.493 1.00 92.38 546 ALA A O 1
ATOM 4299 N N . LEU A 1 547 ? -24.136 8.498 31.014 1.00 91.81 547 LEU A N 1
ATOM 4300 C CA . LEU A 1 547 ? -23.654 8.536 32.400 1.00 91.81 547 LEU A CA 1
ATOM 4301 C C . LEU A 1 547 ? -24.275 9.678 33.216 1.00 91.81 547 LEU A C 1
ATOM 4303 O O . LEU A 1 547 ? -24.628 9.474 34.374 1.00 91.81 547 LEU A O 1
ATOM 4307 N N . LEU A 1 548 ? -24.431 10.866 32.623 1.00 88.62 548 LEU A N 1
ATOM 4308 C CA . LEU A 1 548 ? -25.014 12.033 33.297 1.00 88.62 548 LEU A CA 1
ATOM 4309 C C . LEU A 1 548 ? -26.509 11.870 33.589 1.00 88.62 548 LEU A C 1
ATOM 4311 O O . LEU A 1 548 ? -27.006 12.389 34.586 1.00 88.62 548 LEU A O 1
ATOM 4315 N N . CYS A 1 549 ? -27.236 11.192 32.704 1.00 86.12 549 CYS A N 1
ATOM 4316 C CA . CYS A 1 549 ? -28.688 11.084 32.785 1.00 86.12 549 CYS A CA 1
ATOM 4317 C C . CYS A 1 549 ? -29.161 9.874 33.618 1.00 86.12 549 CYS A C 1
ATOM 4319 O O . CYS A 1 549 ? -30.310 9.831 34.067 1.00 86.12 549 CYS A O 1
ATOM 4321 N N . ALA A 1 550 ? -28.293 8.880 33.817 1.00 87.50 550 ALA A N 1
ATOM 4322 C CA . ALA A 1 550 ? -28.624 7.642 34.503 1.00 87.50 550 ALA A CA 1
ATOM 4323 C C . ALA A 1 550 ? -28.842 7.857 36.014 1.00 87.50 550 ALA A C 1
ATOM 4325 O O . ALA A 1 550 ? -28.148 8.627 36.675 1.00 87.50 550 ALA A O 1
ATOM 4326 N N . LYS A 1 551 ? -29.833 7.157 36.580 1.00 87.88 551 LYS A N 1
ATOM 4327 C CA . LYS A 1 551 ? -30.198 7.241 38.009 1.00 87.88 551 LYS A CA 1
ATOM 4328 C C . LYS A 1 551 ? -29.613 6.064 38.790 1.00 87.88 551 LYS A C 1
ATOM 4330 O O . LYS A 1 551 ? -29.607 4.971 38.224 1.00 87.88 551 LYS A O 1
ATOM 4335 N N . PRO A 1 552 ? -29.220 6.202 40.072 1.00 85.94 552 PRO A N 1
ATOM 4336 C CA . PRO A 1 552 ? -28.708 5.085 40.873 1.00 85.94 552 PRO A CA 1
ATOM 4337 C C . PRO A 1 552 ? -29.537 3.800 40.702 1.00 85.94 552 PRO A C 1
ATOM 4339 O O . PRO A 1 552 ? -30.760 3.821 40.826 1.00 85.94 552 PRO A O 1
ATOM 4342 N N . GLY A 1 553 ? -28.873 2.692 40.367 1.00 84.88 553 GLY A N 1
ATOM 4343 C CA . GLY A 1 553 ? -29.497 1.409 40.028 1.00 84.88 553 GLY A CA 1
ATOM 4344 C C . GLY A 1 553 ? -29.689 1.135 38.530 1.00 84.88 553 GLY A C 1
ATOM 4345 O O . GLY A 1 553 ? -29.986 -0.011 38.187 1.00 84.88 553 GLY A O 1
ATOM 4346 N N . SER A 1 554 ? -29.500 2.124 37.646 1.00 91.75 554 SER A N 1
ATOM 4347 C CA . SER A 1 554 ? -29.542 1.896 36.190 1.00 91.75 554 SER A CA 1
ATOM 4348 C C . SER A 1 554 ? -28.325 1.100 35.711 1.00 91.75 554 SER A C 1
ATOM 4350 O O . SER A 1 554 ? -27.244 1.152 36.309 1.00 91.75 554 SER A O 1
ATOM 4352 N N . GLU A 1 555 ? -28.506 0.379 34.609 1.00 95.44 555 GLU A N 1
ATOM 4353 C CA . GLU A 1 555 ? -27.429 -0.290 33.888 1.00 95.44 555 GLU A CA 1
ATOM 4354 C C . GLU A 1 555 ? -27.126 0.452 32.581 1.00 95.44 555 GLU A C 1
ATOM 4356 O O . GLU A 1 555 ? -28.036 0.877 31.875 1.00 95.44 555 GLU A O 1
ATOM 4361 N N . ILE A 1 556 ? -25.851 0.593 32.237 1.00 97.06 556 ILE A N 1
ATOM 4362 C CA . ILE A 1 556 ? -25.403 1.131 30.952 1.00 97.06 556 ILE A CA 1
ATOM 4363 C C . ILE A 1 556 ? -24.662 0.016 30.228 1.00 97.06 556 ILE A C 1
ATOM 4365 O O . ILE A 1 556 ? -23.668 -0.504 30.738 1.00 97.06 556 ILE A O 1
ATOM 4369 N N . TRP A 1 557 ? -25.173 -0.380 29.068 1.00 97.88 557 TRP A N 1
ATOM 4370 C CA . TRP A 1 557 ? -24.610 -1.441 28.242 1.00 97.88 557 TRP A CA 1
ATOM 4371 C C . TRP A 1 557 ? -23.907 -0.809 27.048 1.00 97.88 557 TRP A C 1
ATOM 4373 O O . TRP A 1 557 ? -24.525 -0.101 26.251 1.00 97.88 557 TRP A O 1
ATOM 4383 N N . VAL A 1 558 ? -22.602 -1.041 26.942 1.00 98.31 558 VAL A N 1
ATOM 4384 C CA . VAL A 1 558 ? -21.734 -0.379 25.971 1.00 98.31 558 VAL A CA 1
ATOM 4385 C C . VAL A 1 558 ? -21.205 -1.411 24.982 1.00 98.31 558 VAL A C 1
ATOM 4387 O O . VAL A 1 558 ? -20.533 -2.370 25.363 1.00 98.31 558 VAL A O 1
ATOM 4390 N N . ALA A 1 559 ? -21.530 -1.218 23.706 1.00 97.50 559 ALA A N 1
ATOM 4391 C CA . ALA A 1 559 ? -21.050 -2.072 22.629 1.00 97.50 559 ALA A CA 1
ATOM 4392 C C . ALA A 1 559 ? -19.534 -1.927 22.411 1.00 97.50 559 ALA A C 1
ATOM 4394 O O . ALA A 1 559 ? -18.892 -1.002 22.914 1.00 97.50 559 ALA A O 1
ATOM 4395 N N . PHE A 1 560 ? -18.951 -2.849 21.652 1.00 95.75 560 PHE A N 1
ATOM 4396 C CA . PHE A 1 560 ? -17.555 -2.807 21.246 1.00 95.75 560 PHE A CA 1
ATOM 4397 C C . PHE A 1 560 ? -17.242 -1.489 20.522 1.00 95.75 560 PHE A C 1
ATOM 4399 O O . PHE A 1 560 ? -18.068 -0.930 19.792 1.00 95.75 560 PHE A O 1
ATOM 4406 N N . GLY A 1 561 ? -16.025 -0.994 20.713 1.00 94.00 561 GLY A N 1
ATOM 4407 C CA . GLY A 1 561 ? -15.570 0.258 20.120 1.00 94.00 561 GLY A CA 1
ATOM 4408 C C . GLY A 1 561 ? -14.792 1.138 21.090 1.00 94.00 561 GLY A C 1
ATOM 4409 O O . GLY A 1 561 ? -14.711 0.861 22.284 1.00 94.00 561 GLY A O 1
ATOM 4410 N N . LYS A 1 562 ? -14.210 2.211 20.547 1.00 94.06 562 LYS A N 1
ATOM 4411 C CA . LYS A 1 562 ? -13.437 3.220 21.284 1.00 94.06 562 LYS A CA 1
ATOM 4412 C C . LYS A 1 562 ? -14.311 4.443 21.571 1.00 94.06 562 LYS A C 1
ATOM 4414 O O . LYS A 1 562 ? -14.892 5.008 20.641 1.00 94.06 562 LYS A O 1
ATOM 4419 N N . TYR A 1 563 ? -14.395 4.825 22.841 1.00 95.31 563 TYR A N 1
ATOM 4420 C CA . TYR A 1 563 ? -15.184 5.939 23.363 1.00 95.31 563 TYR A CA 1
ATOM 4421 C C . TYR A 1 563 ? -14.252 6.940 24.042 1.00 95.31 563 TYR A C 1
ATOM 4423 O O . TYR A 1 563 ? -13.460 6.563 24.904 1.00 95.31 563 TYR A O 1
ATOM 4431 N N . PHE A 1 564 ? -14.361 8.208 23.656 1.00 93.94 564 PHE A N 1
ATOM 4432 C CA . PHE A 1 564 ? -13.468 9.279 24.102 1.00 93.94 564 PHE A CA 1
ATOM 4433 C C . PHE A 1 564 ? -14.108 10.111 25.212 1.00 93.94 564 PHE A C 1
ATOM 4435 O O . PHE A 1 564 ? -15.325 10.323 25.198 1.00 93.94 564 PHE A O 1
ATOM 4442 N N . THR A 1 565 ? -13.296 10.593 26.154 1.00 92.62 565 THR A N 1
ATOM 4443 C CA . THR A 1 565 ? -13.759 11.414 27.288 1.00 92.62 565 THR A CA 1
ATOM 4444 C C . THR A 1 565 ? -14.399 12.733 26.853 1.00 92.62 565 THR A C 1
ATOM 4446 O O . THR A 1 565 ? -15.267 13.264 27.548 1.00 92.62 565 THR A O 1
ATOM 4449 N N . THR A 1 566 ? -13.993 13.273 25.702 1.00 88.75 566 THR A N 1
ATOM 4450 C CA . THR A 1 566 ? -14.577 14.476 25.112 1.00 88.75 566 THR A CA 1
ATOM 4451 C C . THR A 1 566 ? -14.449 14.488 23.586 1.00 88.75 566 THR A C 1
ATOM 4453 O O . THR A 1 566 ? -13.675 13.733 23.003 1.00 88.75 566 THR A O 1
ATOM 4456 N N . LYS A 1 567 ? -15.251 15.339 22.935 1.00 84.56 567 LYS A N 1
ATOM 4457 C CA . LYS A 1 567 ? -15.146 15.674 21.503 1.00 84.56 567 LYS A CA 1
ATOM 4458 C C . LYS A 1 567 ? -14.460 17.030 21.269 1.00 84.56 567 LYS A C 1
ATOM 4460 O O . LYS A 1 567 ? -14.215 17.385 20.121 1.00 84.56 567 LYS A O 1
ATOM 4465 N N . ASP A 1 568 ? -14.212 17.796 22.331 1.00 87.25 568 ASP A N 1
ATOM 4466 C CA . ASP A 1 568 ? -13.479 19.067 22.301 1.00 87.25 568 ASP A CA 1
ATOM 4467 C C . ASP A 1 568 ? -12.018 18.872 22.747 1.00 87.25 568 ASP A C 1
ATOM 4469 O O . ASP A 1 568 ? -11.578 17.753 22.980 1.00 87.25 568 ASP A O 1
ATOM 4473 N N . SER A 1 569 ? -11.250 19.955 22.870 1.00 86.75 569 SER A N 1
ATOM 4474 C CA . SER A 1 569 ? -9.840 19.910 23.280 1.00 86.75 569 SER A CA 1
ATOM 4475 C C . SER A 1 569 ? -9.626 19.919 24.806 1.00 86.75 569 SER A C 1
ATOM 4477 O O . SER A 1 569 ? -8.532 20.235 25.278 1.00 86.75 569 SER A O 1
ATOM 4479 N N . ASN A 1 570 ? -10.662 19.671 25.615 1.00 88.00 570 ASN A N 1
ATOM 4480 C CA . ASN A 1 570 ? -10.589 19.841 27.063 1.00 88.00 570 ASN A CA 1
ATOM 4481 C C . ASN A 1 570 ? -10.078 18.583 27.785 1.00 88.00 570 ASN A C 1
ATOM 4483 O O . ASN A 1 570 ? -10.838 17.673 28.117 1.00 88.00 570 ASN A O 1
ATOM 4487 N N . ARG A 1 571 ? -8.796 18.614 28.160 1.00 90.94 571 ARG A N 1
ATOM 4488 C CA . ARG A 1 571 ? -8.095 17.549 28.902 1.00 90.94 571 ARG A CA 1
ATOM 4489 C C . ARG A 1 571 ? -8.665 17.221 30.284 1.00 90.94 571 ARG A C 1
ATOM 4491 O O . ARG A 1 571 ? -8.350 16.177 30.845 1.00 90.94 571 ARG A O 1
ATOM 4498 N N . THR A 1 572 ? -9.483 18.101 30.860 1.00 90.25 572 THR A N 1
ATOM 4499 C CA . THR A 1 572 ? -10.073 17.904 32.199 1.00 90.25 572 THR A CA 1
ATOM 4500 C C . THR A 1 572 ? -11.339 17.046 32.186 1.00 90.25 572 THR A C 1
ATOM 4502 O O . THR A 1 572 ? -11.933 16.801 33.236 1.00 90.25 572 THR A O 1
ATOM 4505 N N . LYS A 1 573 ? -11.794 16.611 31.006 1.00 91.88 573 LYS A N 1
ATOM 4506 C CA . LYS A 1 573 ? -12.979 15.768 30.863 1.00 91.88 573 LYS A CA 1
ATOM 4507 C C . LYS A 1 573 ? -12.640 14.304 31.132 1.00 91.88 573 LYS A C 1
ATOM 4509 O O . LYS A 1 573 ? -11.647 13.783 30.636 1.00 91.88 573 LYS A O 1
ATOM 4514 N N . SER A 1 574 ? -13.528 13.647 31.870 1.00 94.19 574 SER A N 1
ATOM 4515 C CA . SER A 1 574 ? -13.454 12.230 32.229 1.00 94.19 574 SER A CA 1
ATOM 4516 C C . SER A 1 574 ? -14.838 11.599 32.118 1.00 94.19 574 SER A C 1
ATOM 4518 O O . SER A 1 574 ? -15.860 12.285 32.260 1.00 94.19 574 SER A O 1
ATOM 4520 N N . PHE A 1 575 ? -14.880 10.278 31.972 1.00 95.75 575 PHE A N 1
ATOM 4521 C CA . PHE A 1 575 ? -16.084 9.504 32.239 1.00 95.75 575 PHE A CA 1
ATOM 4522 C C . PHE A 1 575 ? -16.345 9.511 33.746 1.00 95.75 575 PHE A C 1
ATOM 4524 O O . PHE A 1 575 ? -15.715 8.780 34.512 1.00 95.75 575 PHE A O 1
ATOM 4531 N N . VAL A 1 576 ? -17.248 10.389 34.179 1.00 94.31 576 VAL A N 1
ATOM 4532 C CA . VAL A 1 576 ? -17.655 10.487 35.582 1.00 94.31 576 VAL A CA 1
ATOM 4533 C C . VAL A 1 576 ? -18.721 9.432 35.833 1.00 94.31 576 VAL A C 1
ATOM 4535 O O . VAL A 1 576 ? -19.789 9.499 35.230 1.00 94.31 576 VAL A O 1
ATOM 4538 N N . ILE A 1 577 ? -18.438 8.470 36.711 1.00 93.94 577 ILE A N 1
ATOM 4539 C CA . ILE A 1 577 ? -19.373 7.388 37.042 1.00 93.94 577 ILE A CA 1
ATOM 4540 C C . ILE A 1 577 ? -19.996 7.671 38.419 1.00 93.94 577 ILE A C 1
ATOM 4542 O O . ILE A 1 577 ? -19.299 7.588 39.435 1.00 93.94 577 ILE A O 1
ATOM 4546 N N . PRO A 1 578 ? -21.298 8.015 38.484 1.00 89.19 578 PRO A N 1
ATOM 4547 C CA . PRO A 1 578 ? -21.987 8.239 39.751 1.00 89.19 578 PRO A CA 1
ATOM 4548 C C . PRO A 1 578 ? -22.083 6.978 40.621 1.00 89.19 578 PRO A C 1
ATOM 4550 O O . PRO A 1 578 ? -22.108 5.849 40.127 1.00 89.19 578 PRO A O 1
ATOM 4553 N N . GLY A 1 579 ? -22.219 7.175 41.934 1.00 89.44 579 GLY A N 1
ATOM 4554 C CA . GLY A 1 579 ? -22.461 6.083 42.873 1.00 89.44 579 GLY A CA 1
ATOM 4555 C C . GLY A 1 579 ? -23.760 5.318 42.580 1.00 89.44 579 GLY A C 1
ATOM 4556 O O . GLY A 1 579 ? -24.801 5.903 42.286 1.00 89.44 579 GLY A O 1
ATOM 4557 N N . GLY A 1 580 ? -23.702 3.989 42.677 1.00 90.25 580 GLY A N 1
ATOM 4558 C CA . GLY A 1 580 ? -24.828 3.079 42.463 1.00 90.25 580 GLY A CA 1
ATOM 4559 C C . GLY A 1 580 ? -25.105 2.724 41.002 1.00 90.25 580 GLY A C 1
ATOM 4560 O O . GLY A 1 580 ? -26.124 2.091 40.723 1.00 90.25 580 GLY A O 1
ATOM 4561 N N . MET A 1 581 ? -24.235 3.123 40.073 1.00 91.88 581 MET A N 1
ATOM 4562 C CA . MET A 1 581 ? -24.365 2.835 38.642 1.00 91.88 581 MET A CA 1
ATOM 4563 C C . MET A 1 581 ? -23.684 1.533 38.243 1.00 91.88 581 MET A C 1
ATOM 4565 O O . MET A 1 581 ? -22.616 1.207 38.753 1.00 91.88 581 MET A O 1
ATOM 4569 N N . LYS A 1 582 ? -24.261 0.808 37.282 1.00 95.81 582 LYS A N 1
ATOM 4570 C CA . LYS A 1 582 ? -23.635 -0.389 36.714 1.00 95.81 582 LYS A CA 1
ATOM 4571 C C . LYS A 1 582 ? -23.318 -0.150 35.247 1.00 95.81 582 LYS A C 1
ATOM 4573 O O . LYS A 1 582 ? -24.228 -0.001 34.441 1.00 95.81 582 LYS A O 1
ATOM 4578 N N . VAL A 1 583 ? -22.043 -0.112 34.902 1.00 97.44 583 VAL A N 1
ATOM 4579 C CA . VAL A 1 583 ? -21.557 0.149 33.548 1.00 97.44 583 VAL A CA 1
ATOM 4580 C C . VAL A 1 583 ? -20.866 -1.110 33.044 1.00 97.44 583 VAL A C 1
ATOM 4582 O O . VAL A 1 583 ? -19.984 -1.656 33.706 1.00 97.44 583 VAL A O 1
ATOM 4585 N N . TYR A 1 584 ? -21.292 -1.588 31.882 1.00 98.31 584 TYR A N 1
ATOM 4586 C CA . TYR A 1 584 ? -20.913 -2.888 31.354 1.00 98.31 584 TYR A CA 1
ATOM 4587 C C . TYR A 1 584 ? -20.434 -2.779 29.903 1.00 98.31 584 TYR A C 1
ATOM 4589 O O . TYR A 1 584 ? -21.183 -2.306 29.049 1.00 98.31 584 TYR A O 1
ATOM 4597 N N . GLY A 1 585 ? -19.214 -3.240 29.633 1.00 97.81 585 GLY A N 1
ATOM 4598 C CA . GLY A 1 585 ? -18.657 -3.425 28.292 1.00 97.81 585 GLY A CA 1
ATOM 4599 C C . GLY A 1 585 ? -18.775 -4.879 27.821 1.00 97.81 585 GLY A C 1
ATOM 4600 O O . GLY A 1 585 ? -19.328 -5.731 28.523 1.00 97.81 585 GLY A O 1
ATOM 4601 N N . GLY A 1 586 ? -18.254 -5.177 26.630 1.00 96.56 586 GLY A N 1
ATOM 4602 C CA . GLY A 1 586 ? -18.237 -6.544 26.091 1.00 96.56 586 GLY A CA 1
ATOM 4603 C C . GLY A 1 586 ? -19.434 -6.921 25.213 1.00 96.56 586 GLY A C 1
ATOM 4604 O O . GLY A 1 586 ? -19.621 -8.102 24.914 1.00 96.56 586 GLY A O 1
ATOM 4605 N N . PHE A 1 587 ? -20.258 -5.957 24.800 1.00 98.00 587 PHE A N 1
ATOM 4606 C CA . PHE A 1 587 ? -21.416 -6.215 23.938 1.00 98.00 587 PHE A CA 1
ATOM 4607 C C . PHE A 1 587 ? -21.074 -6.046 22.449 1.00 98.00 587 PHE A C 1
ATOM 4609 O O . PHE A 1 587 ? -20.362 -5.127 22.062 1.00 98.00 587 PHE A O 1
ATOM 4616 N N . ALA A 1 588 ? -21.618 -6.883 21.578 1.00 92.94 588 ALA A N 1
ATOM 4617 C CA . ALA A 1 588 ? -21.614 -6.715 20.129 1.00 92.94 588 ALA A CA 1
ATOM 4618 C C . ALA A 1 588 ? -22.667 -5.682 19.673 1.00 92.94 588 ALA A C 1
ATOM 4620 O O . ALA A 1 588 ? -22.538 -5.062 18.613 1.00 92.94 588 ALA A O 1
ATOM 4621 N N . GLY A 1 589 ? -23.689 -5.443 20.499 1.00 93.44 589 GLY A N 1
ATOM 4622 C CA . GLY A 1 589 ? -24.716 -4.431 20.283 1.00 93.44 589 GLY A CA 1
ATOM 4623 C C . GLY A 1 589 ? -25.957 -4.967 19.573 1.00 93.44 589 GLY A C 1
ATOM 4624 O O . GLY A 1 589 ? -26.493 -4.269 18.705 1.00 93.44 589 GLY A O 1
ATOM 4625 N N . TYR A 1 590 ? -26.341 -6.204 19.896 1.00 91.31 590 TYR A N 1
ATOM 4626 C CA . TYR A 1 590 ? -27.580 -6.879 19.477 1.00 91.31 590 TYR A CA 1
ATOM 4627 C C . TYR A 1 590 ? -28.074 -7.920 20.507 1.00 91.31 590 TYR A C 1
ATOM 4629 O O . TYR A 1 590 ? -28.992 -8.689 20.234 1.00 91.31 590 TYR A O 1
ATOM 4637 N N . GLU A 1 591 ? -27.461 -7.981 21.689 1.00 94.19 591 GLU A N 1
ATOM 4638 C CA . GLU A 1 591 ? -27.782 -8.939 22.743 1.00 94.19 591 GLU A CA 1
ATOM 4639 C C . GLU A 1 591 ? -29.126 -8.656 23.414 1.00 94.19 591 GLU A C 1
ATOM 4641 O O . GLU A 1 591 ? -29.455 -7.513 23.735 1.00 94.19 591 GLU A O 1
ATOM 4646 N N . SER A 1 592 ? -29.861 -9.721 23.723 1.00 90.25 592 SER A N 1
ATOM 4647 C CA . SER A 1 592 ? -31.121 -9.662 24.466 1.00 90.25 592 SER A CA 1
ATOM 4648 C C . SER A 1 592 ? -30.930 -9.745 25.983 1.00 90.25 592 SER A C 1
ATOM 4650 O O . SER A 1 592 ? -31.852 -9.426 26.731 1.00 90.25 592 SER A O 1
ATOM 4652 N N . SER A 1 593 ? -29.767 -10.206 26.459 1.00 93.62 593 SER A N 1
ATOM 4653 C CA . SER A 1 593 ? -29.458 -10.291 27.891 1.00 93.62 593 SER A CA 1
ATOM 4654 C C . SER A 1 593 ? -27.992 -9.978 28.195 1.00 93.62 593 SER A C 1
ATOM 4656 O O . SER A 1 593 ? -27.124 -10.016 27.325 1.00 93.62 593 SER A O 1
ATOM 4658 N N . LYS A 1 594 ? -27.713 -9.671 29.464 1.00 94.31 594 LYS A N 1
ATOM 4659 C CA . LYS A 1 594 ? -26.387 -9.266 29.940 1.00 94.31 594 LYS A CA 1
ATOM 4660 C C . LYS A 1 594 ? -25.359 -10.397 29.856 1.00 94.31 594 LYS A C 1
ATOM 4662 O O . LYS A 1 594 ? -24.176 -10.151 29.644 1.00 94.31 594 LYS A O 1
ATOM 4667 N N . GLU A 1 595 ? -25.827 -11.624 30.041 1.00 95.19 595 GLU A N 1
ATOM 4668 C CA . GLU A 1 595 ? -25.043 -12.857 30.106 1.00 95.19 595 GLU A CA 1
ATOM 4669 C C . GLU A 1 595 ? -24.489 -13.273 28.736 1.00 95.19 595 GLU A C 1
ATOM 4671 O O . GLU A 1 595 ? -23.572 -14.082 28.679 1.00 95.19 595 GLU A O 1
ATOM 4676 N N . GLN A 1 596 ? -25.014 -12.706 27.644 1.00 94.69 596 GLN A N 1
ATOM 4677 C CA . GLN A 1 596 ? -24.543 -12.951 26.276 1.00 94.69 596 GLN A CA 1
ATOM 4678 C C . GLN A 1 596 ? -23.275 -12.164 25.915 1.00 94.69 596 GLN A C 1
ATOM 4680 O O . GLN A 1 596 ? -22.725 -12.375 24.834 1.00 94.69 596 GLN A O 1
ATOM 4685 N N . ARG A 1 597 ? -22.816 -11.251 26.784 1.00 95.12 597 ARG A N 1
ATOM 4686 C CA . ARG A 1 597 ? -21.596 -10.477 26.536 1.00 95.12 597 ARG A CA 1
ATOM 4687 C C . ARG A 1 597 ? -20.385 -11.395 26.370 1.00 95.12 597 ARG A C 1
ATOM 4689 O O . ARG A 1 597 ? -20.258 -12.409 27.054 1.00 95.12 597 ARG A O 1
ATOM 4696 N N . ASP A 1 598 ? -19.432 -10.951 25.566 1.00 93.31 598 ASP A N 1
ATOM 4697 C CA . ASP A 1 598 ? -18.117 -11.573 25.442 1.00 93.31 598 ASP A CA 1
ATOM 4698 C C . ASP A 1 598 ? -17.049 -10.484 25.571 1.00 93.31 598 ASP A C 1
ATOM 4700 O O . ASP A 1 598 ? -16.735 -9.767 24.621 1.00 93.31 598 ASP A O 1
ATOM 4704 N N . VAL A 1 599 ? -16.506 -10.341 26.782 1.00 93.00 599 VAL A N 1
ATOM 4705 C CA . VAL A 1 599 ? -15.538 -9.284 27.124 1.00 93.00 599 VAL A CA 1
ATOM 4706 C C . VAL A 1 599 ? -14.176 -9.464 26.448 1.00 93.00 599 VAL A C 1
ATOM 4708 O O . VAL A 1 599 ? -13.407 -8.509 26.390 1.00 93.00 599 VAL A O 1
ATOM 4711 N N . LEU A 1 600 ? -13.862 -10.664 25.944 1.00 85.62 600 LEU A N 1
ATOM 4712 C CA . LEU A 1 600 ? -12.606 -10.933 25.238 1.00 85.62 600 LEU A CA 1
ATOM 4713 C C . LEU A 1 600 ? -12.741 -10.656 23.740 1.00 85.62 600 LEU A C 1
ATOM 4715 O O . LEU A 1 600 ? -11.796 -10.168 23.123 1.00 85.62 600 LEU A O 1
ATOM 4719 N N . LYS A 1 601 ? -13.911 -10.943 23.160 1.00 88.00 601 LYS A N 1
ATOM 4720 C CA . LYS A 1 601 ? -14.186 -10.724 21.735 1.00 88.00 601 LYS A CA 1
ATOM 4721 C C . LYS A 1 601 ? -14.611 -9.289 21.422 1.00 88.00 601 LYS A C 1
ATOM 4723 O O . LYS A 1 601 ? -14.155 -8.713 20.438 1.00 88.00 601 LYS A O 1
ATOM 4728 N N . ASN A 1 602 ? -15.477 -8.704 22.245 1.00 93.19 602 ASN A N 1
ATOM 4729 C CA . ASN A 1 602 ? -16.116 -7.415 21.983 1.00 93.19 602 ASN A CA 1
ATOM 4730 C C . ASN A 1 602 ? -15.454 -6.305 22.808 1.00 93.19 602 ASN A C 1
ATOM 4732 O O . ASN A 1 602 ? -16.034 -5.793 23.763 1.00 93.19 602 ASN A O 1
ATOM 4736 N N . LEU A 1 603 ? -14.223 -5.935 22.456 1.00 94.25 603 LEU A N 1
ATOM 4737 C CA . LEU A 1 603 ? -13.456 -4.959 23.233 1.00 94.25 603 LEU A CA 1
ATOM 4738 C C . LEU A 1 603 ? -14.142 -3.583 23.271 1.00 94.25 603 LEU A C 1
ATOM 4740 O O . LEU A 1 603 ? -14.312 -2.915 22.246 1.00 94.25 603 LEU A O 1
ATOM 4744 N N . THR A 1 604 ? -14.485 -3.138 24.479 1.00 97.88 604 THR A N 1
ATOM 4745 C CA . THR A 1 604 ? -15.008 -1.797 24.747 1.00 97.88 604 THR A CA 1
ATOM 4746 C C . THR A 1 604 ? -13.915 -0.948 25.390 1.00 97.88 604 THR A C 1
ATOM 4748 O O . THR A 1 604 ? -13.493 -1.210 26.515 1.00 97.88 604 THR A O 1
ATOM 4751 N N . ILE A 1 605 ? -13.441 0.066 24.669 1.00 97.81 605 ILE A N 1
ATOM 4752 C CA . ILE A 1 605 ? -12.279 0.877 25.043 1.00 97.81 605 ILE A CA 1
ATOM 4753 C C . ILE A 1 605 ? -12.749 2.263 25.493 1.00 97.81 605 ILE A C 1
ATOM 4755 O O . ILE A 1 605 ? -13.340 3.004 24.707 1.00 97.81 605 ILE A O 1
ATOM 4759 N N . LEU A 1 606 ? -12.449 2.635 26.736 1.00 98.06 606 LEU A N 1
ATOM 4760 C CA . LEU A 1 606 ? -12.546 4.001 27.246 1.00 98.06 606 LEU A CA 1
ATOM 4761 C C . LEU A 1 606 ? -11.179 4.664 27.088 1.00 98.06 606 LEU A C 1
ATOM 4763 O O . LEU A 1 606 ? -10.187 4.197 27.652 1.00 98.06 606 LEU A O 1
ATOM 4767 N N . SER A 1 607 ? -11.122 5.719 26.281 1.00 96.06 607 SER A N 1
ATOM 4768 C CA . SER A 1 607 ? -9.872 6.354 25.882 1.00 96.06 607 SER A CA 1
ATOM 4769 C C . SER A 1 607 ? -9.786 7.802 26.342 1.00 96.06 607 SER A C 1
ATOM 4771 O O . SER A 1 607 ? -10.733 8.572 26.175 1.00 96.06 607 SER A O 1
ATOM 4773 N N . GLY A 1 608 ? -8.623 8.159 26.884 1.00 94.12 608 GLY A N 1
ATOM 4774 C CA . GLY A 1 608 ? -8.239 9.540 27.157 1.00 94.12 608 GLY A CA 1
ATOM 4775 C C . GLY A 1 608 ? -7.731 10.298 25.933 1.00 94.12 608 GLY A C 1
ATOM 4776 O O . GLY A 1 608 ? -7.426 11.473 26.069 1.00 94.12 608 GLY A O 1
ATOM 4777 N N . GLU A 1 609 ? -7.637 9.677 24.755 1.00 93.38 609 GLU A N 1
ATOM 4778 C CA . GLU A 1 609 ? -7.168 10.375 23.555 1.00 93.38 609 GLU A CA 1
ATOM 4779 C C . GLU A 1 609 ? -8.076 11.544 23.170 1.00 93.38 609 GLU A C 1
ATOM 4781 O O . GLU A 1 609 ? -9.303 11.428 23.144 1.00 93.38 609 GLU A O 1
ATOM 4786 N N . ILE A 1 610 ? -7.453 12.673 22.850 1.00 88.12 610 ILE A N 1
ATOM 4787 C CA . ILE A 1 610 ? -8.109 13.877 22.348 1.00 88.12 610 ILE A CA 1
ATOM 4788 C C . ILE A 1 610 ? -7.274 14.343 21.169 1.00 88.12 610 ILE A C 1
ATOM 4790 O O . ILE A 1 610 ? -6.093 14.564 21.348 1.00 88.12 610 ILE A O 1
ATOM 4794 N N . GLY A 1 611 ? -7.867 14.544 19.993 1.00 79.69 611 GLY A N 1
ATOM 4795 C CA . GLY A 1 611 ? -7.115 15.067 18.852 1.00 79.69 611 GLY A CA 1
ATOM 4796 C C . GLY A 1 611 ? -6.168 14.037 18.235 1.00 79.69 611 GLY A C 1
ATOM 4797 O O . GLY A 1 611 ? -6.633 13.060 17.648 1.00 79.69 611 GLY A O 1
ATOM 4798 N N . GLN A 1 612 ? -4.864 14.309 18.278 1.00 73.00 612 GLN A N 1
ATOM 4799 C CA . GLN A 1 612 ? -3.834 13.465 17.670 1.00 73.00 612 GLN A CA 1
ATOM 4800 C C . GLN A 1 612 ? -3.413 12.356 18.648 1.00 73.00 612 GLN A C 1
ATOM 4802 O O . GLN A 1 612 ? -3.628 12.486 19.848 1.00 73.00 612 GLN A O 1
ATOM 4807 N N . PRO A 1 613 ? -2.804 11.249 18.190 1.00 75.44 613 PRO A N 1
ATOM 4808 C CA . PRO A 1 613 ? -2.367 10.167 19.075 1.00 75.44 613 PRO A CA 1
ATOM 4809 C C . PRO A 1 613 ? -1.071 10.533 19.827 1.00 75.44 613 PRO A C 1
ATOM 4811 O O . PRO A 1 613 ? -0.074 9.813 19.765 1.00 75.44 613 PRO A O 1
ATOM 4814 N N . THR A 1 614 ? -1.055 11.672 20.525 1.00 77.75 614 THR A N 1
ATOM 4815 C CA . THR A 1 614 ? 0.074 12.130 21.343 1.00 77.75 614 THR A CA 1
ATOM 4816 C C . THR A 1 614 ? -0.296 12.114 22.821 1.00 77.75 614 THR A C 1
ATOM 4818 O O . THR A 1 614 ? -1.459 12.139 23.191 1.00 77.75 614 THR A O 1
ATOM 4821 N N . LYS A 1 615 ? 0.692 12.078 23.718 1.00 78.88 615 LYS A N 1
ATOM 4822 C CA . LYS A 1 615 ? 0.412 12.163 25.162 1.00 78.88 615 LYS A CA 1
ATOM 4823 C C . LYS A 1 615 ? 0.072 13.587 25.630 1.00 78.88 615 LYS A C 1
ATOM 4825 O O . LYS A 1 615 ? -0.338 13.755 26.780 1.00 78.88 615 LYS A O 1
ATOM 4830 N N . ASP A 1 616 ? 0.291 14.598 24.791 1.00 83.62 616 ASP A N 1
ATOM 4831 C CA . ASP A 1 616 ? 0.291 16.009 25.193 1.00 83.62 616 ASP A CA 1
ATOM 4832 C C . ASP A 1 616 ? -1.114 16.626 25.191 1.00 83.62 616 ASP A C 1
ATOM 4834 O O . ASP A 1 616 ? -1.401 17.531 25.980 1.00 83.62 616 ASP A O 1
ATOM 4838 N N . ASP A 1 617 ? -2.005 16.108 24.349 1.00 86.06 617 ASP A N 1
ATOM 4839 C CA . ASP A 1 617 ? -3.415 16.482 24.251 1.00 86.06 617 ASP A CA 1
ATOM 4840 C C . ASP A 1 617 ? -4.352 15.524 24.995 1.00 86.06 617 ASP A C 1
ATOM 4842 O O . ASP A 1 617 ? -5.472 15.914 25.307 1.00 86.06 617 ASP A O 1
ATOM 4846 N N . ASN A 1 618 ? -3.897 14.333 25.385 1.00 91.50 618 ASN A N 1
ATOM 4847 C CA . ASN A 1 618 ? -4.712 13.356 26.111 1.00 91.50 618 ASN A CA 1
ATOM 4848 C C . ASN A 1 618 ? -5.306 13.878 27.432 1.00 91.50 618 ASN A C 1
ATOM 4850 O O . ASN A 1 618 ? -4.662 14.596 28.206 1.00 91.50 618 ASN A O 1
ATOM 4854 N N . ALA A 1 619 ? -6.526 13.442 27.738 1.00 92.75 619 ALA A N 1
ATOM 4855 C CA . ALA A 1 619 ? -7.209 13.689 28.997 1.00 92.75 619 ALA A CA 1
ATOM 4856 C C . ALA A 1 619 ? -6.354 13.265 30.196 1.00 92.75 619 ALA A C 1
ATOM 4858 O O . ALA A 1 619 ? -5.689 12.228 30.171 1.00 92.75 619 ALA A O 1
ATOM 4859 N N . TYR A 1 620 ? -6.400 14.057 31.267 1.00 93.25 620 TYR A N 1
ATOM 4860 C CA . TYR A 1 620 ? -5.622 13.766 32.469 1.00 93.25 620 TYR A CA 1
ATOM 4861 C C . TYR A 1 620 ? -6.067 12.460 33.122 1.00 93.25 620 TYR A C 1
ATOM 4863 O O . TYR A 1 620 ? -5.225 11.648 33.477 1.00 93.25 620 TYR A O 1
ATOM 4871 N N . THR A 1 621 ? -7.378 12.239 33.217 1.00 94.81 621 THR A N 1
ATOM 4872 C CA . THR A 1 621 ? -7.986 11.057 33.834 1.00 94.81 621 THR A CA 1
ATOM 4873 C C . THR A 1 621 ? -9.081 10.519 32.917 1.00 94.81 621 THR A C 1
ATOM 4875 O O . THR A 1 621 ? -9.987 11.267 32.543 1.00 94.81 621 THR A O 1
ATOM 4878 N N . VAL A 1 622 ? -9.048 9.228 32.573 1.00 96.94 622 VAL A N 1
ATOM 4879 C CA . VAL A 1 622 ? -10.089 8.604 31.737 1.00 96.94 622 VAL A CA 1
ATOM 4880 C C . VAL A 1 622 ? -11.373 8.386 32.535 1.00 96.94 622 VAL A C 1
ATOM 4882 O O . VAL A 1 622 ? -12.442 8.818 32.104 1.00 96.94 622 VAL A O 1
ATOM 4885 N N . ILE A 1 623 ? -11.279 7.754 33.708 1.00 97.38 623 ILE A N 1
ATOM 4886 C CA . ILE A 1 623 ? -12.427 7.466 34.579 1.00 97.38 623 ILE A CA 1
ATOM 4887 C C . ILE A 1 623 ? -12.275 8.192 35.912 1.00 97.38 623 ILE A C 1
ATOM 4889 O O . ILE A 1 623 ? -11.258 8.068 36.594 1.00 97.38 623 ILE A O 1
ATOM 4893 N N . TYR A 1 624 ? -13.324 8.900 36.321 1.00 95.69 624 TYR A N 1
ATOM 4894 C CA . TYR A 1 624 ? -13.380 9.549 37.624 1.00 95.69 624 TYR A CA 1
ATOM 4895 C C . TYR A 1 624 ? -14.573 9.041 38.431 1.00 95.69 624 TYR A C 1
ATOM 4897 O O . TYR A 1 624 ? -15.713 9.040 37.958 1.00 95.69 624 TYR A O 1
ATOM 4905 N N . THR A 1 625 ? -14.318 8.653 39.678 1.00 95.00 625 THR A N 1
ATOM 4906 C CA . THR A 1 625 ? -15.365 8.318 40.646 1.00 95.00 625 THR A CA 1
ATOM 4907 C C . THR A 1 625 ? -15.159 9.086 41.935 1.00 95.00 625 THR A C 1
ATOM 4909 O O . THR A 1 625 ? -14.058 9.109 42.479 1.00 95.00 625 THR A O 1
ATOM 4912 N N . LYS A 1 626 ? -16.248 9.649 42.464 1.00 93.56 626 LYS A N 1
ATOM 4913 C CA . LYS A 1 626 ? -16.291 10.232 43.803 1.00 93.56 626 LYS A CA 1
ATOM 4914 C C . LYS A 1 626 ? -17.506 9.712 44.547 1.00 93.56 626 LYS A C 1
ATOM 4916 O O . LYS A 1 626 ? -18.613 9.744 44.013 1.00 93.56 626 LYS A O 1
ATOM 4921 N N . ASN A 1 627 ? -17.299 9.262 45.780 1.00 91.44 627 ASN A N 1
ATOM 4922 C CA . ASN A 1 627 ? -18.350 8.692 46.625 1.00 91.44 627 ASN A CA 1
ATOM 4923 C C . ASN A 1 627 ? -19.106 7.509 45.978 1.00 91.44 627 ASN A C 1
ATOM 4925 O O . ASN A 1 627 ? -20.325 7.378 46.122 1.00 91.44 627 ASN A O 1
ATOM 4929 N N . ALA A 1 628 ? -18.405 6.663 45.217 1.00 93.19 628 ALA A N 1
ATOM 4930 C CA . ALA A 1 628 ? -19.020 5.511 44.569 1.00 93.19 628 ALA A CA 1
ATOM 4931 C C . ALA A 1 628 ? -19.318 4.409 45.598 1.00 93.19 628 ALA A C 1
ATOM 4933 O O . ALA A 1 628 ? -18.422 3.904 46.261 1.00 93.19 628 ALA A O 1
ATOM 4934 N N . SER A 1 629 ? -20.575 3.992 45.738 1.00 90.56 629 SER A N 1
ATOM 4935 C CA . SER A 1 629 ? -20.948 2.888 46.636 1.00 90.56 629 SER A CA 1
ATOM 4936 C C . SER A 1 629 ? -20.472 1.527 46.110 1.00 90.56 629 SER A C 1
ATOM 4938 O O . SER A 1 629 ? -20.185 1.375 44.923 1.00 90.56 629 SER A O 1
ATOM 4940 N N . ASN A 1 630 ? -20.525 0.496 46.957 1.00 89.75 630 ASN A N 1
ATOM 4941 C CA . ASN A 1 630 ? -20.313 -0.909 46.569 1.00 89.75 630 ASN A CA 1
ATOM 4942 C C . ASN A 1 630 ? -21.404 -1.492 45.648 1.00 89.75 630 ASN A C 1
ATOM 4944 O O . ASN A 1 630 ? -21.289 -2.628 45.195 1.00 89.75 630 ASN A O 1
ATOM 4948 N N . SER A 1 631 ? -22.458 -0.727 45.354 1.00 92.88 631 SER A N 1
ATOM 4949 C CA . SER A 1 631 ? -23.417 -1.030 44.289 1.00 92.88 631 SER A CA 1
ATOM 4950 C C . SER A 1 631 ? -22.999 -0.466 42.926 1.00 92.88 631 SER A C 1
ATOM 4952 O O . SER A 1 631 ? -23.643 -0.783 41.925 1.00 92.88 631 SER A O 1
ATOM 4954 N N . THR A 1 632 ? -21.926 0.332 42.878 1.00 96.56 632 THR A N 1
ATOM 4955 C CA . THR A 1 632 ? -21.316 0.824 41.638 1.00 96.56 632 THR A CA 1
ATOM 4956 C C . THR A 1 632 ? -20.464 -0.281 41.025 1.00 96.56 632 THR A C 1
ATOM 4958 O O . THR A 1 632 ? -19.565 -0.795 41.689 1.00 96.56 632 THR A O 1
ATOM 4961 N N . VAL A 1 633 ? -20.733 -0.650 39.775 1.00 97.62 633 VAL A N 1
ATOM 4962 C CA . VAL A 1 633 ? -20.027 -1.724 39.063 1.00 97.62 633 VAL A CA 1
ATOM 4963 C C . VAL A 1 633 ? -19.502 -1.192 37.739 1.00 97.62 633 VAL A C 1
ATOM 4965 O O . VAL A 1 633 ? -20.266 -0.609 36.977 1.00 97.62 633 VAL A O 1
ATOM 4968 N N . VAL A 1 634 ? -18.230 -1.439 37.444 1.00 98.19 634 VAL A N 1
ATOM 4969 C CA . VAL A 1 634 ? -17.640 -1.233 36.116 1.00 98.19 634 VAL A CA 1
ATOM 4970 C C . VAL A 1 634 ? -16.983 -2.533 35.695 1.00 98.19 634 VAL A C 1
ATOM 4972 O O . VAL A 1 634 ? -16.135 -3.060 36.416 1.00 98.19 634 VAL A O 1
ATOM 4975 N N . ASP A 1 635 ? -17.422 -3.083 34.569 1.00 98.38 635 ASP A N 1
ATOM 4976 C CA . ASP A 1 635 ? -17.077 -4.451 34.189 1.00 98.38 635 ASP A CA 1
ATOM 4977 C C . ASP A 1 635 ? -16.899 -4.599 32.672 1.00 98.38 635 ASP A C 1
ATOM 4979 O O . ASP A 1 635 ? -17.791 -4.226 31.908 1.00 98.38 635 ASP A O 1
ATOM 4983 N N . GLY A 1 636 ? -15.748 -5.133 32.250 1.00 97.94 636 GLY A N 1
ATOM 4984 C CA . GLY A 1 636 ? -15.463 -5.481 30.852 1.00 97.94 636 GLY A CA 1
ATOM 4985 C C . GLY A 1 636 ? -14.934 -4.342 29.972 1.00 97.94 636 GLY A C 1
ATOM 4986 O O . GLY A 1 636 ? -15.295 -4.277 28.798 1.00 97.94 636 GLY A O 1
ATOM 4987 N N . PHE A 1 637 ? -14.110 -3.436 30.513 1.00 98.62 637 PHE A N 1
ATOM 4988 C CA . PHE A 1 637 ? -13.544 -2.304 29.761 1.00 98.62 637 PHE A CA 1
ATOM 4989 C C . PHE A 1 637 ? -12.022 -2.358 29.629 1.00 98.62 637 PHE A C 1
ATOM 4991 O O . PHE A 1 637 ? -11.312 -2.721 30.565 1.00 98.62 637 PHE A O 1
ATOM 4998 N N . VAL A 1 638 ? -11.515 -1.883 28.493 1.00 98.50 638 VAL A N 1
ATOM 4999 C CA . VAL A 1 638 ? -10.120 -1.449 28.350 1.00 98.50 638 VAL A CA 1
ATOM 5000 C C . VAL A 1 638 ? -10.053 0.051 28.639 1.00 98.50 638 VAL A C 1
ATOM 5002 O O . VAL A 1 638 ? -10.809 0.818 28.054 1.00 98.50 638 VAL A O 1
ATOM 5005 N N . VAL A 1 639 ? -9.162 0.478 29.527 1.00 98.62 639 VAL A N 1
ATOM 5006 C CA . VAL A 1 639 ? -8.976 1.873 29.947 1.00 98.62 639 VAL A CA 1
ATOM 5007 C C . VAL A 1 639 ? -7.563 2.305 29.572 1.00 98.62 639 VAL A C 1
ATOM 5009 O O . VAL A 1 639 ? -6.589 1.760 30.102 1.00 98.62 639 VAL A O 1
ATOM 5012 N N . MET A 1 640 ? -7.443 3.250 28.638 1.00 97.12 640 MET A N 1
ATOM 5013 C CA . MET A 1 640 ? -6.140 3.628 28.083 1.00 97.12 640 MET A CA 1
ATOM 5014 C C . MET A 1 640 ? -6.021 5.091 27.661 1.00 97.12 640 MET A C 1
ATOM 5016 O O . MET A 1 640 ? -7.016 5.771 27.405 1.00 97.12 640 MET A O 1
ATOM 5020 N N . GLY A 1 641 ? -4.781 5.546 27.488 1.00 92.50 641 GLY A N 1
ATOM 5021 C CA . GLY A 1 641 ? -4.482 6.861 26.929 1.00 92.50 641 GLY A CA 1
ATOM 5022 C C . GLY A 1 641 ? -4.740 8.019 27.891 1.00 92.50 641 GLY A C 1
ATOM 5023 O O . GLY A 1 641 ? -4.831 9.150 27.435 1.00 92.50 641 GLY A O 1
ATOM 5024 N N . GLY A 1 642 ? -4.864 7.781 29.199 1.00 95.12 642 GLY A N 1
ATOM 5025 C CA . GLY A 1 642 ? -4.800 8.866 30.182 1.00 95.12 642 GLY A CA 1
ATOM 5026 C C . GLY A 1 642 ? -3.377 9.426 30.296 1.00 95.12 642 GLY A C 1
ATOM 5027 O O . GLY A 1 642 ? -2.413 8.657 30.271 1.00 95.12 642 GLY A O 1
ATOM 5028 N N . SER A 1 643 ? -3.236 10.747 30.438 1.00 93.62 643 SER A N 1
ATOM 5029 C CA . SER A 1 643 ? -1.939 11.436 30.528 1.00 93.62 643 SER A CA 1
ATOM 5030 C C . SER A 1 643 ? -1.949 12.559 31.571 1.00 93.62 643 SER A C 1
ATOM 5032 O O . SER A 1 643 ? -2.296 13.702 31.273 1.00 93.62 643 SER A O 1
ATOM 5034 N N . ALA A 1 644 ? -1.532 12.240 32.797 1.00 88.69 644 ALA A N 1
ATOM 5035 C CA . ALA A 1 644 ? -1.400 13.138 33.949 1.00 88.69 644 ALA A CA 1
ATOM 5036 C C . ALA A 1 644 ? 0.073 13.353 34.357 1.00 88.69 644 ALA A C 1
ATOM 5038 O O . ALA A 1 644 ? 0.421 13.251 35.532 1.00 88.69 644 ALA A O 1
ATOM 5039 N N . ALA A 1 645 ? 0.947 13.587 33.371 1.00 74.50 645 ALA A N 1
ATOM 5040 C CA . ALA A 1 645 ? 2.407 13.721 33.515 1.00 74.50 645 ALA A CA 1
ATOM 5041 C C . ALA A 1 645 ? 2.901 15.189 33.557 1.00 74.50 645 ALA A C 1
ATOM 5043 O O . ALA A 1 645 ? 4.023 15.501 33.174 1.00 74.50 645 ALA A O 1
ATOM 5044 N N . GLY A 1 646 ? 2.028 16.140 33.908 1.00 64.00 646 GLY A N 1
ATOM 5045 C CA . GLY A 1 646 ? 2.369 17.567 33.898 1.00 64.00 646 GLY A CA 1
ATOM 5046 C C . GLY A 1 646 ? 3.148 18.013 35.140 1.00 64.00 646 GLY A C 1
ATOM 5047 O O . GLY A 1 646 ? 3.042 17.418 36.205 1.00 64.00 646 GLY A O 1
ATOM 5048 N N . SER A 1 647 ? 3.880 19.129 35.051 1.00 54.19 647 SER A N 1
ATOM 5049 C CA . SER A 1 647 ? 4.448 19.787 36.240 1.00 54.19 647 SER A CA 1
ATOM 5050 C C . SER A 1 647 ? 3.329 20.339 37.137 1.00 54.19 647 SER A C 1
ATOM 5052 O O . SER A 1 647 ? 2.299 20.781 36.629 1.00 54.19 647 SER A O 1
ATOM 5054 N N . ALA A 1 648 ? 3.522 20.287 38.460 1.00 52.16 648 ALA A N 1
ATOM 5055 C CA . ALA A 1 648 ? 2.536 20.469 39.534 1.00 52.16 648 ALA A CA 1
ATOM 5056 C C . ALA A 1 648 ? 1.567 21.675 39.389 1.00 52.16 648 ALA A C 1
ATOM 5058 O O . ALA A 1 648 ? 1.681 22.686 40.076 1.00 52.16 648 ALA A O 1
ATOM 5059 N N . SER A 1 649 ? 0.551 21.575 38.530 1.00 52.19 649 SER A N 1
ATOM 5060 C CA . SER A 1 649 ? -0.639 22.426 38.573 1.00 52.19 649 SER A CA 1
ATOM 5061 C C . SER A 1 649 ? -1.442 22.192 39.858 1.00 52.19 649 SER A C 1
ATOM 5063 O O . SER A 1 649 ? -1.595 21.053 40.290 1.00 52.19 649 SER A O 1
ATOM 5065 N N . HIS A 1 650 ? -2.060 23.246 40.393 1.00 51.38 650 HIS A N 1
ATOM 5066 C CA . HIS A 1 650 ? -2.835 23.257 41.646 1.00 51.38 650 HIS A CA 1
ATOM 5067 C C . HIS A 1 650 ? -4.070 22.322 41.700 1.00 51.38 650 HIS A C 1
ATOM 5069 O O . HIS A 1 650 ? -4.723 22.253 42.738 1.00 51.38 650 HIS A O 1
ATOM 5075 N N . ASN A 1 651 ? -4.416 21.611 40.617 1.00 62.03 651 ASN A N 1
ATOM 5076 C CA . ASN A 1 651 ? -5.529 20.659 40.589 1.00 62.03 651 ASN A CA 1
ATOM 5077 C C . ASN A 1 651 ? -5.023 19.204 40.720 1.00 62.03 651 ASN A C 1
ATOM 5079 O O . ASN A 1 651 ? -4.309 18.738 39.828 1.00 62.03 651 ASN A O 1
ATOM 5083 N N . PRO A 1 652 ? -5.419 18.459 41.772 1.00 58.84 652 PRO A N 1
ATOM 5084 C CA . PRO A 1 652 ? -5.051 17.053 41.964 1.00 58.84 652 PRO A CA 1
ATOM 5085 C C . PRO A 1 652 ? -5.400 16.135 40.784 1.00 58.84 652 PRO A C 1
ATOM 5087 O O . PRO A 1 652 ? -4.711 15.139 40.582 1.00 58.84 652 PRO A O 1
ATOM 5090 N N . LEU A 1 653 ? -6.427 16.480 39.994 1.00 61.94 653 LEU A N 1
ATOM 5091 C CA . LEU A 1 653 ? -6.847 15.736 38.796 1.00 61.94 653 LEU A CA 1
ATOM 5092 C C . LEU A 1 653 ? -5.805 15.744 37.669 1.00 61.94 653 LEU A C 1
ATOM 5094 O O . LEU A 1 653 ? -5.916 14.959 36.741 1.00 61.94 653 LEU A O 1
ATOM 5098 N N . HIS A 1 654 ? -4.815 16.637 37.708 1.00 69.38 654 HIS A N 1
ATOM 5099 C CA . HIS A 1 654 ? -3.863 16.810 36.605 1.00 69.38 654 HIS A CA 1
ATOM 5100 C C . HIS A 1 654 ? -2.570 15.995 36.778 1.00 69.38 654 HIS A C 1
ATOM 5102 O O . HIS A 1 654 ? -1.730 16.004 35.881 1.00 69.38 654 HIS A O 1
ATOM 5108 N N . HIS A 1 655 ? -2.413 15.297 37.912 1.00 76.81 655 HIS A N 1
ATOM 5109 C CA . HIS A 1 655 ? -1.179 14.571 38.272 1.00 76.81 655 HIS A CA 1
ATOM 5110 C C . HIS A 1 655 ? -1.405 13.123 38.704 1.00 76.81 655 HIS A C 1
ATOM 5112 O O . HIS A 1 655 ? -0.442 12.418 39.004 1.00 76.81 655 HIS A O 1
ATOM 5118 N N . LYS A 1 656 ? -2.663 12.687 38.823 1.00 87.25 656 LYS A N 1
ATOM 5119 C CA . LYS A 1 656 ? -3.023 11.452 39.526 1.00 87.25 656 LYS A CA 1
ATOM 5120 C C . LYS A 1 656 ? -4.062 10.649 38.761 1.00 87.25 656 LYS A C 1
ATOM 5122 O O . LYS A 1 656 ? -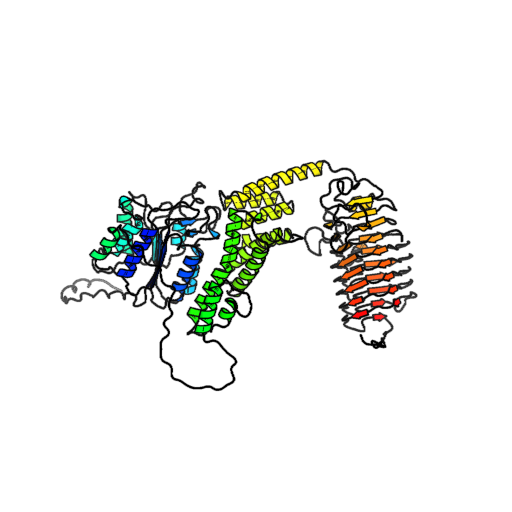5.006 11.228 38.231 1.00 87.25 656 LYS A O 1
ATOM 5127 N N . GLY A 1 657 ? -3.935 9.321 38.781 1.00 92.19 657 GLY A N 1
ATOM 5128 C CA . GLY A 1 657 ? -5.004 8.422 38.335 1.00 92.19 657 GLY A CA 1
ATOM 5129 C C . GLY A 1 657 ? -5.326 8.559 36.853 1.00 92.19 657 GLY A C 1
ATOM 5130 O O . GLY A 1 657 ? -6.473 8.834 36.507 1.00 92.19 657 GLY A O 1
ATOM 5131 N N . ALA A 1 658 ? -4.326 8.400 35.983 1.00 95.44 658 ALA A N 1
ATOM 5132 C CA . ALA A 1 658 ? -4.509 8.645 34.554 1.00 95.44 658 ALA A CA 1
ATOM 5133 C C . ALA A 1 658 ? -5.547 7.716 33.910 1.00 95.44 658 ALA A C 1
ATOM 5135 O O . ALA A 1 658 ? -6.444 8.180 33.208 1.00 95.44 658 ALA A O 1
ATOM 5136 N N . GLY A 1 659 ? -5.493 6.417 34.200 1.00 97.38 659 GLY A N 1
ATOM 5137 C CA . GLY A 1 659 ? -6.553 5.485 33.828 1.00 97.38 659 GLY A CA 1
ATOM 5138 C C . GLY A 1 659 ? -7.810 5.725 34.662 1.00 97.38 659 GLY A C 1
ATOM 5139 O O . GLY A 1 659 ? -8.887 5.991 34.129 1.00 97.38 659 GLY A O 1
ATOM 5140 N N . TRP A 1 660 ? -7.682 5.667 35.987 1.00 97.88 660 TRP A N 1
ATOM 5141 C CA . TRP A 1 660 ? -8.805 5.882 36.895 1.00 97.88 660 TRP A CA 1
ATOM 5142 C C . TRP A 1 660 ? -8.368 6.583 38.179 1.00 97.88 660 TRP A C 1
ATOM 5144 O O . TRP A 1 660 ? -7.483 6.109 38.890 1.00 97.88 660 TRP A O 1
ATOM 5154 N N . PHE A 1 661 ? -9.051 7.672 38.532 1.00 96.88 661 PHE A N 1
ATOM 5155 C CA . PHE A 1 661 ? -8.960 8.285 39.856 1.00 96.88 661 PHE A CA 1
ATOM 5156 C C . PHE A 1 661 ? -10.231 8.033 40.691 1.00 96.88 661 PHE A C 1
ATOM 5158 O O . PHE A 1 661 ? -11.316 8.532 40.384 1.00 96.88 661 PHE A O 1
ATOM 5165 N N . ASN A 1 662 ? -10.092 7.217 41.740 1.00 96.88 662 ASN A N 1
ATOM 5166 C CA . ASN A 1 662 ? -11.130 6.908 42.716 1.00 96.88 662 ASN A CA 1
ATOM 5167 C C . ASN A 1 662 ? -10.952 7.744 43.998 1.00 96.88 662 ASN A C 1
ATOM 5169 O O . ASN A 1 662 ? -10.078 7.475 44.826 1.00 96.88 662 ASN A O 1
ATOM 5173 N N . ASP A 1 663 ? -11.798 8.761 44.156 1.00 95.19 663 ASP A N 1
ATOM 5174 C CA . ASP A 1 663 ? -11.714 9.783 45.198 1.00 95.19 663 ASP A CA 1
ATOM 5175 C C . ASP A 1 663 ? -12.728 9.540 46.332 1.00 95.19 663 ASP A C 1
ATOM 5177 O O . ASP A 1 663 ? -13.940 9.693 46.164 1.00 95.19 663 ASP A O 1
ATOM 5181 N N . ALA A 1 664 ? -12.225 9.199 47.521 1.00 95.50 664 ALA A N 1
ATOM 5182 C CA . ALA A 1 664 ? -13.000 9.082 48.756 1.00 95.50 664 ALA A CA 1
ATOM 5183 C C . ALA A 1 664 ? -12.718 10.221 49.755 1.00 95.50 664 ALA A C 1
ATOM 5185 O O . ALA A 1 664 ? -12.899 10.043 50.961 1.00 95.50 664 ALA A O 1
ATOM 5186 N N . SER A 1 665 ? -12.244 11.384 49.296 1.00 93.06 665 SER A N 1
ATOM 5187 C CA . SER A 1 665 ? -12.026 12.543 50.169 1.00 93.06 665 SER A CA 1
ATOM 5188 C C . SER A 1 665 ? -13.312 12.967 50.888 1.00 93.06 665 SER A C 1
ATOM 5190 O O . SER A 1 665 ? -14.326 13.265 50.255 1.00 93.06 665 SER A O 1
ATOM 5192 N N . ASN A 1 666 ? -13.260 13.011 52.222 1.00 94.12 666 ASN A N 1
ATOM 5193 C CA . ASN A 1 666 ? -14.379 13.339 53.114 1.00 94.12 666 ASN A CA 1
ATOM 5194 C C . ASN A 1 666 ? -15.642 12.475 52.893 1.00 94.12 666 ASN A C 1
ATOM 5196 O O . ASN A 1 666 ? -16.759 12.934 53.130 1.00 94.12 666 ASN A O 1
ATOM 5200 N N . GLY A 1 667 ? -15.488 11.239 52.409 1.00 94.31 667 GLY A N 1
ATOM 5201 C CA . GLY A 1 667 ? -16.614 10.372 52.065 1.00 94.31 667 GLY A CA 1
ATOM 5202 C C . GLY A 1 667 ? -16.241 8.895 51.948 1.00 94.31 667 GLY A C 1
ATOM 5203 O O . GLY A 1 667 ? -15.290 8.431 52.579 1.00 94.31 667 GLY A O 1
ATOM 5204 N N . ASN A 1 668 ? -17.012 8.135 51.164 1.00 94.81 668 ASN A N 1
ATOM 5205 C CA . ASN A 1 668 ? -16.777 6.706 50.93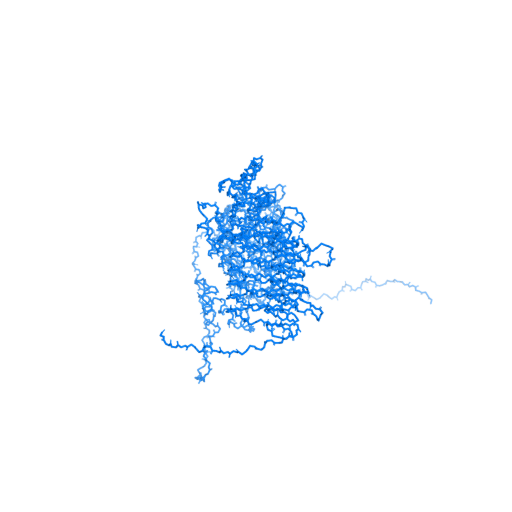5 1.00 94.81 668 ASN A CA 1
ATOM 5206 C C . ASN A 1 668 ? -16.858 6.365 49.446 1.00 94.81 668 ASN A C 1
ATOM 5208 O O . ASN A 1 668 ? -17.927 6.505 48.856 1.00 94.81 668 ASN A O 1
ATOM 5212 N N . SER A 1 669 ? -15.760 5.873 48.869 1.00 96.69 669 SER A N 1
ATOM 5213 C CA . SER A 1 669 ? -15.707 5.429 47.475 1.00 96.69 669 SER A CA 1
ATOM 5214 C C . SER A 1 669 ? -15.144 4.011 47.360 1.00 96.69 669 SER A C 1
ATOM 5216 O O . SER A 1 669 ? -13.936 3.782 47.398 1.00 96.69 669 SER A O 1
ATOM 5218 N N . SER A 1 670 ? -16.045 3.046 47.222 1.00 96.50 670 SER A N 1
ATOM 5219 C CA . SER A 1 670 ? -15.789 1.606 47.232 1.00 96.50 670 SER A CA 1
ATOM 5220 C C . SER A 1 670 ? -16.461 0.887 46.044 1.00 96.50 670 SER A C 1
ATOM 5222 O O . SER A 1 670 ? -17.293 0.006 46.269 1.00 96.50 670 SER A O 1
ATOM 5224 N N . PRO A 1 671 ? -16.161 1.254 44.779 1.00 97.75 671 PRO A N 1
ATOM 5225 C CA . PRO A 1 671 ? -16.735 0.608 43.598 1.00 97.75 671 PRO A CA 1
ATOM 5226 C C . PRO A 1 671 ? -16.250 -0.838 43.414 1.00 97.75 671 PRO A C 1
ATOM 5228 O O . PRO A 1 671 ? -15.219 -1.255 43.944 1.00 97.75 671 PRO A O 1
ATOM 5231 N N . ILE A 1 672 ? -16.983 -1.595 42.600 1.00 98.44 672 ILE A N 1
ATOM 5232 C CA . ILE A 1 672 ? -16.596 -2.923 42.128 1.00 98.44 672 ILE A CA 1
ATOM 5233 C C . ILE A 1 672 ? -16.091 -2.809 40.682 1.00 98.44 672 ILE A C 1
ATOM 5235 O O . ILE A 1 672 ? -16.831 -2.385 39.795 1.00 98.44 672 ILE A O 1
ATOM 5239 N N . ILE A 1 673 ? -14.850 -3.222 40.443 1.00 98.50 673 ILE A N 1
ATOM 5240 C CA . ILE A 1 673 ? -14.154 -3.179 39.153 1.00 98.50 673 ILE A CA 1
ATOM 5241 C C . ILE A 1 673 ? -13.848 -4.619 38.735 1.00 98.50 673 ILE A C 1
ATOM 5243 O O . ILE A 1 673 ? -13.140 -5.322 39.457 1.00 98.50 673 ILE A O 1
ATOM 5247 N N . ARG A 1 674 ? -14.379 -5.077 37.596 1.00 98.25 674 ARG A N 1
ATOM 5248 C CA . ARG A 1 674 ? -14.208 -6.467 37.137 1.00 98.25 674 ARG A CA 1
ATOM 5249 C C . ARG A 1 674 ? -13.768 -6.568 35.690 1.00 98.25 674 ARG A C 1
ATOM 5251 O O . ARG A 1 674 ? -14.237 -5.809 34.855 1.00 98.25 674 ARG A O 1
ATOM 5258 N N . ASN A 1 675 ? -12.931 -7.553 35.374 1.00 98.06 675 ASN A N 1
ATOM 5259 C CA . ASN A 1 675 ? -12.589 -7.900 33.987 1.00 98.06 675 ASN A CA 1
ATOM 5260 C C . ASN A 1 675 ? -12.108 -6.690 33.155 1.00 98.06 675 ASN A C 1
ATOM 5262 O O . ASN A 1 675 ? -12.364 -6.616 31.954 1.00 98.06 675 ASN A O 1
ATOM 5266 N N . CYS A 1 676 ? -11.460 -5.715 33.799 1.00 98.69 676 CYS A N 1
ATOM 5267 C CA . CYS A 1 676 ? -10.974 -4.506 33.145 1.00 98.69 676 CYS A CA 1
ATOM 5268 C C . CYS A 1 676 ? -9.475 -4.604 32.856 1.00 98.69 676 CYS A C 1
ATOM 5270 O O . CYS A 1 676 ? -8.720 -5.228 33.606 1.00 98.69 676 CYS A O 1
ATOM 5272 N N . ILE A 1 677 ? -9.033 -3.939 31.792 1.00 98.56 677 ILE A N 1
ATOM 5273 C CA . ILE A 1 677 ? -7.623 -3.839 31.419 1.00 98.56 677 ILE A CA 1
ATOM 5274 C C . ILE A 1 677 ? -7.213 -2.369 31.436 1.00 98.56 677 ILE A C 1
ATOM 5276 O O . ILE A 1 677 ? -7.709 -1.587 30.636 1.00 98.56 677 ILE A O 1
ATOM 5280 N N . PHE A 1 678 ? -6.291 -1.999 32.314 1.00 98.69 678 PHE A N 1
ATOM 5281 C CA . PHE A 1 678 ? -5.674 -0.677 32.363 1.00 98.69 678 PHE A CA 1
ATOM 5282 C C . PHE A 1 678 ? -4.342 -0.742 31.628 1.00 98.69 678 PHE A C 1
ATOM 5284 O O . PHE A 1 678 ? -3.434 -1.443 32.085 1.00 98.69 678 PHE A O 1
ATOM 5291 N N . MET A 1 679 ? -4.219 -0.052 30.494 1.00 97.50 679 MET A N 1
ATOM 5292 C CA . MET A 1 679 ? -2.992 -0.093 29.699 1.00 97.50 679 MET A CA 1
ATOM 5293 C C . MET A 1 679 ? -2.568 1.254 29.138 1.00 97.50 679 MET A C 1
ATOM 5295 O O . MET A 1 679 ? -3.417 2.076 28.806 1.00 97.50 679 MET A O 1
ATOM 5299 N N . TYR A 1 680 ? -1.256 1.449 28.985 1.00 95.19 680 TYR A N 1
ATOM 5300 C CA . TYR A 1 680 ? -0.675 2.640 28.355 1.00 95.19 680 TYR A CA 1
ATOM 5301 C C . TYR A 1 680 ? -1.200 3.958 28.942 1.00 95.19 680 TYR A C 1
ATOM 5303 O O . TYR A 1 680 ? -1.484 4.912 28.217 1.00 95.19 680 TYR A O 1
ATOM 5311 N N . ASN A 1 681 ? -1.373 4.001 30.263 1.00 96.88 681 ASN A N 1
ATOM 5312 C CA . ASN A 1 681 ? -1.684 5.233 30.976 1.00 96.88 681 ASN A CA 1
ATOM 5313 C C . ASN A 1 681 ? -0.401 5.806 31.569 1.00 96.88 681 ASN A C 1
ATOM 5315 O O . ASN A 1 681 ? 0.443 5.058 32.070 1.00 96.88 681 ASN A O 1
ATOM 5319 N N . ILE A 1 682 ? -0.269 7.130 31.515 1.00 94.44 682 ILE A N 1
ATOM 5320 C CA . ILE A 1 682 ? 0.909 7.849 31.996 1.00 94.44 682 ILE A CA 1
ATOM 5321 C C . ILE A 1 682 ? 0.459 8.860 33.049 1.00 94.44 682 ILE A C 1
ATOM 5323 O O . ILE A 1 682 ? -0.409 9.684 32.781 1.00 94.44 682 ILE A O 1
ATOM 5327 N N . ALA A 1 683 ? 1.035 8.830 34.245 1.00 93.88 683 ALA A N 1
ATOM 5328 C CA . ALA A 1 683 ? 0.752 9.813 35.292 1.00 93.88 683 ALA A CA 1
ATOM 5329 C C . ALA A 1 683 ? 2.018 10.197 36.054 1.00 93.88 683 ALA A C 1
ATOM 5331 O O . ALA A 1 683 ? 3.048 9.544 35.942 1.00 93.88 683 ALA A O 1
ATOM 5332 N N . ARG A 1 684 ? 1.930 11.221 36.899 1.00 91.44 684 ARG A N 1
ATOM 5333 C CA . ARG A 1 684 ? 2.938 11.456 37.933 1.00 91.44 684 ARG A CA 1
ATOM 5334 C C . ARG A 1 684 ? 2.775 10.493 39.114 1.00 91.44 684 ARG A C 1
ATOM 5336 O O . ARG A 1 684 ? 3.769 10.076 39.704 1.00 91.44 684 ARG A O 1
ATOM 5343 N N . GLU A 1 685 ? 1.532 10.151 39.465 1.00 91.75 685 GLU A N 1
ATOM 5344 C CA . GLU A 1 685 ? 1.204 9.207 40.538 1.00 91.75 685 GLU A CA 1
ATOM 5345 C C . GLU A 1 685 ? 0.013 8.299 40.155 1.00 91.75 685 GLU A C 1
ATOM 5347 O O . GLU A 1 685 ? -1.046 8.788 39.755 1.00 91.75 685 GLU A O 1
ATOM 5352 N N . GLY A 1 686 ? 0.141 6.979 40.328 1.00 93.75 686 GLY A N 1
ATOM 5353 C CA . GLY A 1 686 ? -0.945 6.011 40.118 1.00 93.75 686 GLY A CA 1
ATOM 5354 C C . GLY A 1 686 ? -1.462 5.980 38.681 1.00 93.75 686 GLY A C 1
ATOM 5355 O O . GLY A 1 686 ? -2.602 6.377 38.443 1.00 93.75 686 GLY A O 1
ATOM 5356 N N . ALA A 1 687 ? -0.649 5.550 37.713 1.00 96.12 687 ALA A N 1
ATOM 5357 C CA . ALA A 1 687 ? -1.003 5.738 36.306 1.00 96.12 687 ALA A CA 1
ATOM 5358 C C . ALA A 1 687 ? -2.184 4.873 35.844 1.00 96.12 687 ALA A C 1
ATOM 5360 O O . ALA A 1 687 ? -3.056 5.375 35.139 1.00 96.12 687 ALA A O 1
ATOM 5361 N N . GLY A 1 688 ? -2.289 3.621 36.291 1.00 97.38 688 GLY A N 1
ATOM 5362 C CA . GLY A 1 688 ? -3.464 2.784 36.023 1.00 97.38 688 GLY A CA 1
ATOM 5363 C C . GLY A 1 688 ? -4.668 3.145 36.901 1.00 97.38 688 GLY A C 1
ATOM 5364 O O . GLY A 1 688 ? -5.737 3.475 36.390 1.00 97.38 688 GLY A O 1
ATOM 5365 N N . LEU A 1 689 ? -4.500 3.090 38.225 1.00 98.25 689 LEU A N 1
ATOM 5366 C CA . LEU A 1 689 ? -5.549 3.368 39.211 1.00 98.25 689 LEU A CA 1
ATOM 5367 C C . LEU A 1 689 ? -4.983 4.084 40.445 1.00 98.25 689 LEU A C 1
ATOM 5369 O O . LEU A 1 689 ? -4.058 3.596 41.095 1.00 98.25 689 LEU A O 1
ATOM 5373 N N . TYR A 1 690 ? -5.607 5.197 40.820 1.00 97.38 690 TYR A N 1
ATOM 5374 C CA . TYR A 1 690 ? -5.318 5.932 42.049 1.00 97.38 690 TYR A CA 1
ATOM 5375 C C . TYR A 1 690 ? -6.498 5.834 43.018 1.00 97.38 690 TYR A C 1
ATOM 5377 O O . TYR A 1 690 ? -7.576 6.368 42.753 1.00 97.38 690 TYR A O 1
ATOM 5385 N N . ASN A 1 691 ? -6.288 5.187 44.163 1.00 97.44 691 ASN A N 1
ATOM 5386 C CA . ASN A 1 691 ? -7.253 5.087 45.253 1.00 97.44 691 ASN A CA 1
ATOM 5387 C C . ASN A 1 691 ? -6.891 6.082 46.353 1.00 97.44 691 ASN A C 1
ATOM 5389 O O . ASN A 1 691 ? -5.890 5.906 47.046 1.00 97.44 691 ASN A O 1
ATOM 5393 N N . PHE A 1 692 ? -7.720 7.108 46.535 1.00 95.19 692 PHE A N 1
ATOM 5394 C CA . PHE A 1 692 ? -7.459 8.184 47.487 1.00 95.19 692 PHE A CA 1
ATOM 5395 C C . PHE A 1 692 ? -8.468 8.192 48.628 1.00 95.19 692 PHE A C 1
ATOM 5397 O O . PHE A 1 692 ? -9.673 8.271 48.395 1.00 95.19 692 PHE A O 1
ATOM 5404 N N . ALA A 1 693 ? -7.978 8.183 49.864 1.00 94.62 693 ALA A N 1
ATOM 5405 C CA . ALA A 1 693 ? -8.776 8.357 51.066 1.00 94.62 693 ALA A CA 1
ATOM 5406 C C . ALA A 1 693 ? -8.145 9.421 51.969 1.00 94.62 693 ALA A C 1
ATOM 5408 O O . ALA A 1 693 ? -7.157 9.159 52.652 1.00 94.62 693 ALA A O 1
ATOM 5409 N N . SER A 1 694 ? -8.775 10.597 52.024 1.00 92.62 694 SER A N 1
ATOM 5410 C CA . SER A 1 694 ? -8.435 11.645 52.987 1.00 92.62 694 SER A CA 1
ATOM 5411 C C . SER A 1 694 ? -9.655 12.027 53.807 1.00 92.62 694 SER A C 1
ATOM 5413 O O . SER A 1 694 ? -10.669 12.424 53.237 1.00 92.62 694 SER A O 1
ATOM 5415 N N . ASN A 1 695 ? -9.594 11.828 55.128 1.00 93.75 695 ASN A N 1
ATOM 5416 C CA . ASN A 1 695 ? -10.746 11.920 56.036 1.00 93.75 695 ASN A CA 1
ATOM 5417 C C . ASN A 1 695 ? -11.955 11.078 55.574 1.00 93.75 695 ASN A C 1
ATOM 5419 O O . ASN A 1 695 ? -13.107 11.449 55.785 1.00 93.75 695 ASN A O 1
ATOM 5423 N N . GLY A 1 696 ? -11.697 9.958 54.896 1.00 95.12 696 GLY A N 1
ATOM 5424 C CA . GLY A 1 696 ? -12.719 9.112 54.285 1.00 95.12 696 GLY A CA 1
ATOM 5425 C C . GLY A 1 696 ? -12.271 7.660 54.144 1.00 95.12 696 GLY A C 1
ATOM 5426 O O . GLY A 1 696 ? -11.233 7.268 54.680 1.00 95.12 696 GLY A O 1
ATOM 5427 N N . THR A 1 697 ? -13.071 6.854 53.447 1.00 96.88 697 THR A N 1
ATOM 5428 C CA . THR A 1 697 ? -12.877 5.402 53.294 1.00 96.88 697 THR A CA 1
ATOM 5429 C C . THR A 1 697 ? -12.906 4.988 51.820 1.00 96.88 697 THR A C 1
ATOM 5431 O O . THR A 1 697 ? -13.888 5.219 51.122 1.00 96.88 697 THR A O 1
ATOM 5434 N N . CYS A 1 698 ? -11.835 4.363 51.340 1.00 97.06 698 CYS A N 1
ATOM 5435 C CA . CYS A 1 698 ? -11.683 3.870 49.975 1.00 97.06 698 CYS A CA 1
ATOM 5436 C C . CYS A 1 698 ? -11.421 2.358 50.007 1.00 97.06 698 CYS A C 1
ATOM 5438 O O . CYS A 1 698 ? -10.310 1.920 50.316 1.00 97.06 698 CYS A O 1
ATOM 5440 N N . GLU A 1 699 ? -12.448 1.550 49.732 1.00 97.25 699 GLU A N 1
ATOM 5441 C CA . GLU A 1 699 ? -12.374 0.079 49.778 1.00 97.25 699 GLU A CA 1
ATOM 5442 C C . GLU A 1 699 ? -12.926 -0.581 48.500 1.00 97.25 699 GLU A C 1
ATOM 5444 O O . GLU A 1 699 ? -13.844 -1.404 48.573 1.00 97.25 699 GLU A O 1
ATOM 5449 N N . PRO A 1 700 ? -12.410 -0.239 47.302 1.00 98.12 700 PRO A N 1
ATOM 5450 C CA . PRO A 1 700 ? -12.870 -0.868 46.068 1.00 98.12 700 PRO A CA 1
ATOM 5451 C C . PRO A 1 700 ? -12.550 -2.369 46.029 1.00 98.12 700 PRO A C 1
ATOM 5453 O O . PRO A 1 700 ? -11.546 -2.823 46.588 1.00 98.12 700 PRO A O 1
ATOM 5456 N N . SER A 1 701 ? -13.384 -3.130 45.315 1.00 98.44 701 SER A N 1
ATOM 5457 C CA . SER A 1 701 ? -13.109 -4.526 44.945 1.00 98.44 701 SER A CA 1
ATOM 5458 C C . SER A 1 701 ? -12.653 -4.577 43.492 1.00 98.44 701 SER A C 1
ATOM 5460 O O . SER A 1 701 ? -13.401 -4.165 42.611 1.00 98.44 701 SER A O 1
ATOM 5462 N N . ILE A 1 702 ? -11.443 -5.064 43.240 1.00 98.75 702 ILE A N 1
ATOM 5463 C CA . ILE A 1 702 ? -10.831 -5.202 41.919 1.00 98.75 702 ILE A CA 1
ATOM 5464 C C . ILE A 1 702 ? -10.630 -6.695 41.648 1.00 98.75 702 ILE A C 1
ATOM 5466 O O . ILE A 1 702 ? -9.848 -7.356 42.332 1.00 98.75 702 ILE A O 1
ATOM 5470 N N . GLU A 1 703 ? -11.338 -7.237 40.661 1.00 98.62 703 GLU A N 1
ATOM 5471 C CA . GLU A 1 703 ? -11.397 -8.680 40.399 1.00 98.62 703 GLU A CA 1
ATOM 5472 C C . GLU A 1 703 ? -11.107 -8.986 38.922 1.00 98.62 703 GLU A C 1
ATOM 5474 O O . GLU A 1 703 ? -11.726 -8.414 38.025 1.00 98.62 703 GLU A O 1
ATOM 5479 N N . ASN A 1 704 ? -10.193 -9.924 38.655 1.00 98.25 704 ASN A N 1
ATOM 5480 C CA . ASN A 1 704 ? -9.820 -10.357 37.299 1.00 98.25 704 ASN A CA 1
ATOM 5481 C C . ASN A 1 704 ? -9.362 -9.203 36.379 1.00 98.25 704 ASN A C 1
ATOM 5483 O O . ASN A 1 704 ? -9.611 -9.222 35.173 1.00 98.25 704 ASN A O 1
ATOM 5487 N N . CYS A 1 705 ? -8.726 -8.175 36.943 1.00 98.75 705 CYS A N 1
ATOM 5488 C CA . CYS A 1 705 ? -8.243 -7.025 36.181 1.00 98.75 705 CYS A CA 1
ATOM 5489 C C . CYS A 1 705 ? -6.769 -7.175 35.796 1.00 98.75 705 CYS A C 1
ATOM 5491 O O . CYS A 1 705 ? -5.992 -7.845 36.481 1.00 98.75 705 CYS A O 1
ATOM 5493 N N . LYS A 1 706 ? -6.371 -6.499 34.718 1.00 98.56 706 LYS A N 1
ATOM 5494 C CA . LYS A 1 706 ? -4.981 -6.440 34.256 1.00 98.56 706 LYS A CA 1
ATOM 5495 C C . LYS A 1 706 ? -4.488 -4.996 34.241 1.00 98.56 706 LYS A C 1
ATOM 5497 O O . LYS A 1 706 ? -5.198 -4.120 33.759 1.00 98.56 706 LYS A O 1
ATOM 5502 N N . PHE A 1 707 ? -3.277 -4.764 34.726 1.00 98.69 707 PHE A N 1
ATOM 5503 C CA . PHE A 1 707 ? -2.569 -3.488 34.660 1.00 98.69 707 PHE A CA 1
ATOM 5504 C C . PHE A 1 707 ? -1.287 -3.707 33.859 1.00 98.69 707 PHE A C 1
ATOM 5506 O O . PHE A 1 707 ? -0.371 -4.364 34.350 1.00 98.69 707 PHE A O 1
ATOM 5513 N N . ILE A 1 708 ? -1.259 -3.225 32.618 1.00 97.62 708 ILE A N 1
ATOM 5514 C CA . ILE A 1 708 ? -0.228 -3.559 31.630 1.00 97.62 708 ILE A CA 1
ATOM 5515 C C . ILE A 1 708 ? 0.431 -2.280 31.118 1.00 97.62 708 ILE A C 1
ATOM 5517 O O . ILE A 1 708 ? -0.268 -1.423 30.583 1.00 97.62 708 ILE A O 1
ATOM 5521 N N . ARG A 1 709 ? 1.759 -2.154 31.205 1.00 96.44 709 ARG A N 1
ATOM 5522 C CA . ARG A 1 709 ? 2.499 -1.029 30.589 1.00 96.44 709 ARG A CA 1
ATOM 5523 C C . ARG A 1 709 ? 1.978 0.352 30.990 1.00 96.44 709 ARG A C 1
ATOM 5525 O O . ARG A 1 709 ? 1.809 1.236 30.150 1.00 96.44 709 ARG A O 1
ATOM 5532 N N . ASN A 1 710 ? 1.668 0.531 32.269 1.00 97.62 710 ASN A N 1
ATOM 5533 C CA . ASN A 1 710 ? 1.367 1.849 32.821 1.00 97.62 710 ASN A CA 1
ATOM 5534 C C . ASN A 1 710 ? 2.654 2.470 33.376 1.00 97.62 710 ASN A C 1
ATOM 5536 O O . ASN A 1 710 ? 3.465 1.774 33.991 1.00 97.62 710 ASN A O 1
ATOM 5540 N N . LEU A 1 711 ? 2.832 3.772 33.153 1.00 95.50 711 LEU A N 1
ATOM 5541 C CA . LEU A 1 711 ? 4.043 4.508 33.507 1.00 95.50 711 LEU A CA 1
ATOM 5542 C C . LEU A 1 711 ? 3.713 5.628 34.493 1.00 95.50 711 LEU A C 1
ATOM 5544 O O . LEU A 1 711 ? 2.943 6.535 34.181 1.00 95.50 711 LEU A O 1
ATOM 5548 N N . SER A 1 712 ? 4.339 5.593 35.664 1.00 93.38 712 SER A N 1
ATOM 5549 C CA . SER A 1 712 ? 4.311 6.687 36.630 1.00 93.38 712 SER A CA 1
ATOM 5550 C C . SER A 1 712 ? 5.674 7.377 36.703 1.00 93.38 712 SER A C 1
ATOM 5552 O O . SER A 1 712 ? 6.699 6.706 36.772 1.00 93.38 712 SER A O 1
ATOM 5554 N N . GLU A 1 713 ? 5.725 8.709 36.721 1.00 88.31 713 GLU A N 1
ATOM 5555 C CA . GLU A 1 713 ? 6.998 9.434 36.894 1.00 88.31 713 GLU A CA 1
ATOM 5556 C C . GLU A 1 713 ? 7.581 9.260 38.303 1.00 88.31 713 GLU A C 1
ATOM 5558 O O . GLU A 1 713 ? 8.797 9.319 38.486 1.00 88.31 713 GLU A O 1
ATOM 5563 N N . VAL A 1 714 ? 6.718 9.057 39.308 1.00 87.06 714 VAL A N 1
ATOM 5564 C CA . VAL A 1 714 ? 7.122 9.004 40.717 1.00 87.06 714 VAL A CA 1
ATOM 5565 C C . VAL A 1 714 ? 6.627 7.714 41.365 1.00 87.06 714 VAL A C 1
ATOM 5567 O O . VAL A 1 714 ? 7.401 6.772 41.531 1.00 87.06 714 VAL A O 1
ATOM 5570 N N . ASP A 1 715 ? 5.339 7.633 41.686 1.00 90.25 715 ASP A N 1
ATOM 5571 C CA . ASP A 1 715 ? 4.813 6.597 42.577 1.00 90.25 715 ASP A CA 1
ATOM 5572 C C . ASP A 1 715 ? 3.685 5.807 41.910 1.00 90.25 715 ASP A C 1
ATOM 5574 O O . ASP A 1 715 ? 2.773 6.392 41.321 1.00 90.25 715 ASP A O 1
ATOM 5578 N N . GLY A 1 716 ? 3.701 4.480 42.032 1.00 89.25 716 GLY A N 1
ATOM 5579 C CA . GLY A 1 716 ? 2.576 3.633 41.632 1.00 89.25 716 GLY A CA 1
ATOM 5580 C C . GLY A 1 716 ? 2.399 3.549 40.118 1.00 89.25 716 GLY A C 1
ATOM 5581 O O . GLY A 1 716 ? 1.492 4.176 39.572 1.00 89.25 716 GLY A O 1
ATOM 5582 N N . GLY A 1 717 ? 3.246 2.772 39.437 1.00 90.00 717 GLY A N 1
ATOM 5583 C CA . GLY A 1 717 ? 3.194 2.604 37.975 1.00 90.00 717 GLY A CA 1
ATOM 5584 C C . GLY A 1 717 ? 1.826 2.105 37.519 1.00 90.00 717 GLY A C 1
ATOM 5585 O O . GLY A 1 717 ? 1.135 2.760 36.747 1.00 90.00 717 GLY A O 1
ATOM 5586 N N . ALA A 1 718 ? 1.365 1.000 38.099 1.00 97.06 718 ALA A N 1
ATOM 5587 C CA . ALA A 1 718 ? -0.002 0.525 37.925 1.00 97.06 718 ALA A CA 1
ATOM 5588 C C . ALA A 1 718 ? -0.969 1.120 38.957 1.00 97.06 718 ALA A C 1
ATOM 5590 O O . ALA A 1 718 ? -1.977 1.713 38.572 1.00 97.06 718 ALA A O 1
ATOM 5591 N N . VAL A 1 719 ? -0.696 0.959 40.255 1.00 98.38 719 VAL A N 1
ATOM 5592 C CA . VAL A 1 719 ? -1.638 1.340 41.322 1.00 98.38 719 VAL A CA 1
ATOM 5593 C C . VAL A 1 719 ? -0.980 2.206 42.388 1.00 98.38 719 VAL A C 1
ATOM 5595 O O . VAL A 1 719 ? 0.088 1.869 42.893 1.00 98.38 719 VAL A O 1
ATOM 5598 N N . PHE A 1 720 ? -1.675 3.263 42.809 1.00 97.06 720 PHE A N 1
ATOM 5599 C CA . PHE A 1 720 ? -1.365 4.011 44.029 1.00 97.06 720 PHE A CA 1
ATOM 5600 C C . PHE A 1 720 ? -2.540 3.904 45.008 1.00 97.06 720 PHE A C 1
ATOM 5602 O O . PHE A 1 720 ? -3.656 4.316 44.692 1.00 97.06 720 PHE A O 1
ATOM 5609 N N . ASN A 1 721 ? -2.282 3.416 46.225 1.00 97.06 721 ASN A N 1
ATOM 5610 C CA . ASN A 1 721 ? -3.218 3.477 47.349 1.00 97.06 721 ASN A CA 1
ATOM 5611 C C . ASN A 1 721 ? -2.760 4.494 48.407 1.00 97.06 721 ASN A C 1
ATOM 5613 O O . ASN A 1 721 ? -1.780 4.276 49.121 1.00 97.06 721 ASN A O 1
ATOM 5617 N N . ASP A 1 722 ? -3.475 5.613 48.505 1.00 94.25 722 ASP A N 1
ATOM 5618 C CA . ASP A 1 722 ? -3.158 6.722 49.402 1.00 94.25 722 ASP A CA 1
ATOM 5619 C C . ASP A 1 722 ? -4.214 6.842 50.510 1.00 94.25 722 ASP A C 1
ATOM 5621 O O . ASP A 1 722 ? -5.376 7.168 50.256 1.00 94.25 722 ASP A O 1
ATOM 5625 N N . GLY A 1 723 ? -3.801 6.554 51.743 1.00 92.50 723 GLY A N 1
ATOM 5626 C CA . GLY A 1 723 ? -4.617 6.601 52.954 1.00 92.50 723 GLY A CA 1
ATOM 5627 C C . GLY A 1 723 ? -4.283 7.769 53.882 1.00 92.50 723 GLY A C 1
ATOM 5628 O O . GLY A 1 723 ? -4.328 7.605 55.103 1.00 92.50 723 GLY A O 1
ATOM 5629 N N . ASN A 1 724 ? -3.888 8.929 53.359 1.00 86.88 724 ASN A N 1
ATOM 5630 C CA . ASN A 1 724 ? -3.508 10.091 54.168 1.00 86.88 724 ASN A CA 1
ATOM 5631 C C . ASN A 1 724 ? -4.681 10.687 54.973 1.00 86.88 724 ASN A C 1
ATOM 5633 O O . ASN A 1 724 ? -5.555 11.350 54.420 1.00 86.88 724 ASN A O 1
ATOM 5637 N N . ASN A 1 725 ? -4.670 10.506 56.302 1.00 90.44 725 ASN A N 1
ATOM 5638 C CA . ASN A 1 725 ? -5.776 10.834 57.225 1.00 90.44 725 ASN A CA 1
ATOM 5639 C C . ASN A 1 725 ? -7.078 10.042 56.960 1.00 90.44 725 ASN A C 1
ATOM 5641 O O . ASN A 1 725 ? -8.142 10.411 57.448 1.00 90.44 725 ASN A O 1
ATOM 5645 N N . GLY A 1 726 ? -7.029 8.969 56.169 1.00 93.88 726 GLY A N 1
ATOM 5646 C CA . GLY A 1 726 ? -8.196 8.157 55.810 1.00 93.88 726 GLY A CA 1
ATOM 5647 C C . GLY A 1 726 ? -7.927 6.659 55.905 1.00 93.88 726 GLY A C 1
ATOM 5648 O O . GLY A 1 726 ? -6.910 6.222 56.440 1.00 93.88 726 GLY A O 1
ATOM 5649 N N . ILE A 1 727 ? -8.852 5.853 55.388 1.00 96.00 727 ILE A N 1
ATOM 5650 C CA . ILE A 1 727 ? -8.726 4.395 55.305 1.00 96.00 727 ILE A CA 1
ATOM 5651 C C . ILE A 1 727 ? -8.775 3.988 53.834 1.00 96.00 727 ILE A C 1
ATOM 5653 O O . ILE A 1 727 ? -9.834 4.015 53.221 1.00 96.00 727 ILE A O 1
ATOM 5657 N N . CYS A 1 728 ? -7.641 3.584 53.274 1.00 96.69 728 CYS A N 1
ATOM 5658 C CA . CYS A 1 728 ? -7.524 3.015 51.937 1.00 96.69 728 CYS A CA 1
ATOM 5659 C C . CYS A 1 728 ? -7.222 1.511 52.061 1.00 96.69 728 CYS A C 1
ATOM 5661 O O . CYS A 1 728 ? -6.131 1.108 52.472 1.00 96.69 728 CYS A O 1
ATOM 5663 N N . ARG A 1 729 ? -8.217 0.665 51.777 1.00 96.94 729 ARG A N 1
ATOM 5664 C CA . ARG A 1 729 ? -8.144 -0.804 51.897 1.00 96.94 729 ARG A CA 1
ATOM 5665 C C . ARG A 1 729 ? -8.747 -1.498 50.670 1.00 96.94 729 ARG A C 1
ATOM 5667 O O . ARG A 1 729 ? -9.731 -2.234 50.797 1.00 96.94 729 ARG A O 1
ATOM 5674 N N . PRO A 1 730 ? -8.195 -1.265 49.471 1.00 97.94 730 PRO A N 1
ATOM 5675 C CA . PRO A 1 730 ? -8.672 -1.925 48.263 1.00 97.94 730 PRO A CA 1
ATOM 5676 C C . PRO A 1 730 ? -8.414 -3.436 48.327 1.00 97.94 730 PRO A C 1
ATOM 5678 O O . PRO A 1 730 ? -7.446 -3.899 48.940 1.00 97.94 730 PRO A O 1
ATOM 5681 N N . LYS A 1 731 ? -9.274 -4.211 47.668 1.00 98.50 731 LYS A N 1
ATOM 5682 C CA . LYS A 1 731 ? -9.148 -5.667 47.547 1.00 98.50 731 LYS A CA 1
ATOM 5683 C C . LYS A 1 731 ? -8.849 -6.025 46.099 1.00 98.50 731 LYS A C 1
ATOM 5685 O O . LYS A 1 731 ? -9.629 -5.679 45.225 1.00 98.50 731 LYS A O 1
ATOM 5690 N N . PHE A 1 732 ? -7.760 -6.743 45.857 1.00 98.62 732 PHE A N 1
ATOM 5691 C CA . PHE A 1 732 ? -7.368 -7.246 44.543 1.00 98.62 732 PHE A CA 1
ATOM 5692 C C . PHE A 1 732 ? -7.460 -8.771 44.542 1.00 98.62 732 PHE A C 1
ATOM 5694 O O . PHE A 1 732 ? -6.848 -9.418 45.388 1.00 98.62 732 PHE A O 1
ATOM 5701 N N . THR A 1 733 ? -8.225 -9.348 43.615 1.00 98.69 733 THR A N 1
ATOM 5702 C CA . THR A 1 733 ? -8.370 -10.805 43.470 1.00 98.69 733 THR A CA 1
ATOM 5703 C C . THR A 1 733 ? -8.125 -11.227 42.027 1.00 98.69 733 THR A C 1
ATOM 5705 O O . THR A 1 733 ? -8.796 -10.734 41.123 1.00 98.69 733 THR A O 1
ATOM 5708 N N . ASN A 1 734 ? -7.199 -12.169 41.815 1.00 98.31 734 ASN A N 1
ATOM 5709 C CA . ASN A 1 734 ? -6.832 -12.698 40.493 1.00 98.31 734 ASN A CA 1
ATOM 5710 C C . ASN A 1 734 ? -6.396 -11.603 39.497 1.00 98.31 734 ASN A C 1
ATOM 5712 O O . ASN A 1 734 ? -6.748 -11.649 38.318 1.00 98.31 734 ASN A O 1
ATOM 5716 N N . CYS A 1 735 ? -5.672 -10.588 39.972 1.00 98.69 735 CYS A N 1
ATOM 5717 C CA . CYS A 1 735 ? -5.219 -9.483 39.128 1.00 98.69 735 CYS A CA 1
ATOM 5718 C C . CYS A 1 735 ? -3.795 -9.705 38.607 1.00 98.69 735 CYS A C 1
ATOM 5720 O O . CYS A 1 735 ? -2.952 -10.274 39.303 1.00 98.69 735 CYS A O 1
ATOM 5722 N N . LEU A 1 736 ? -3.522 -9.200 37.405 1.00 98.19 736 LEU A N 1
ATOM 5723 C CA . LEU A 1 736 ? -2.199 -9.203 36.780 1.00 98.19 736 LEU A CA 1
ATOM 5724 C C . LEU A 1 736 ? -1.631 -7.781 36.735 1.00 98.19 736 LEU A C 1
ATOM 5726 O O . LEU A 1 736 ? -2.318 -6.859 36.302 1.00 98.19 736 LEU A O 1
ATOM 5730 N N . PHE A 1 737 ? -0.373 -7.628 37.132 1.00 98.44 737 PHE A N 1
ATOM 5731 C CA . PHE A 1 737 ? 0.417 -6.404 37.039 1.00 98.44 737 PHE A CA 1
ATOM 5732 C C . PHE A 1 737 ? 1.653 -6.707 36.195 1.00 98.44 737 PHE A C 1
ATOM 5734 O O . PHE A 1 737 ? 2.567 -7.382 36.666 1.00 98.44 737 PHE A O 1
ATOM 5741 N N . GLU A 1 738 ? 1.664 -6.254 34.949 1.00 97.19 738 GLU A N 1
ATOM 5742 C CA . GLU A 1 738 ? 2.657 -6.634 33.947 1.00 97.19 738 GLU A CA 1
ATOM 5743 C C . GLU A 1 738 ? 3.331 -5.410 33.316 1.00 97.19 738 GLU A C 1
ATOM 5745 O O . GLU A 1 738 ? 2.654 -4.482 32.875 1.00 97.19 738 GLU A O 1
ATOM 5750 N N . GLU A 1 739 ? 4.664 -5.419 33.261 1.00 94.06 739 GLU A N 1
ATOM 5751 C CA . GLU A 1 739 ? 5.468 -4.413 32.544 1.00 94.06 739 GLU A CA 1
ATOM 5752 C C . GLU A 1 739 ? 5.148 -2.955 32.934 1.00 94.06 739 GLU A C 1
ATOM 5754 O O . GLU A 1 739 ? 5.212 -2.055 32.103 1.00 94.06 739 GLU A O 1
ATOM 5759 N N . ASN A 1 740 ? 4.767 -2.694 34.188 1.00 97.12 740 ASN A N 1
ATOM 5760 C CA . ASN A 1 740 ? 4.536 -1.327 34.662 1.00 97.12 740 ASN A CA 1
ATOM 5761 C C . ASN A 1 740 ? 5.841 -0.693 35.153 1.00 97.12 740 ASN A C 1
ATOM 5763 O O . ASN A 1 740 ? 6.726 -1.391 35.656 1.00 97.12 740 ASN A O 1
ATOM 5767 N N . GLU A 1 741 ? 5.931 0.633 35.060 1.00 95.12 741 GLU A N 1
ATOM 5768 C CA . GLU A 1 741 ? 7.144 1.397 35.360 1.00 95.12 741 GLU A CA 1
ATOM 5769 C C . GLU A 1 741 ? 6.865 2.551 36.339 1.00 95.12 741 GLU A C 1
ATOM 5771 O O . GLU A 1 741 ? 5.857 3.248 36.213 1.00 95.12 741 GLU A O 1
ATOM 5776 N N . ALA A 1 742 ? 7.740 2.748 37.334 1.00 94.31 742 ALA A N 1
ATOM 5777 C CA . ALA A 1 742 ? 7.694 3.891 38.261 1.00 94.31 742 ALA A CA 1
ATOM 5778 C C . ALA A 1 742 ? 9.044 4.155 38.941 1.00 94.31 742 ALA A C 1
ATOM 5780 O O . ALA A 1 742 ? 9.934 3.311 38.898 1.00 94.31 742 ALA A O 1
ATOM 5781 N N . ALA A 1 743 ? 9.209 5.269 39.664 1.00 87.69 743 ALA A N 1
ATOM 5782 C CA . ALA A 1 743 ? 10.350 5.407 40.576 1.00 87.69 743 ALA A CA 1
ATOM 5783 C C . ALA A 1 743 ? 10.187 4.497 41.810 1.00 87.69 743 ALA A C 1
ATOM 5785 O O . ALA A 1 743 ? 11.120 3.773 42.179 1.00 87.69 743 ALA A O 1
ATOM 5786 N N . TYR A 1 744 ? 8.987 4.463 42.396 1.00 89.25 744 TYR A N 1
ATOM 5787 C CA . TYR A 1 744 ? 8.632 3.599 43.523 1.00 89.25 744 TYR A CA 1
ATOM 5788 C C . TYR A 1 744 ? 7.333 2.833 43.266 1.00 89.25 744 TYR A C 1
ATOM 5790 O O . TYR A 1 744 ? 6.339 3.406 42.821 1.00 89.25 744 TYR A O 1
ATOM 5798 N N . GLY A 1 745 ? 7.302 1.542 43.612 1.00 91.88 745 GLY A N 1
ATOM 5799 C CA . GLY A 1 745 ? 6.058 0.765 43.566 1.00 91.88 745 GLY A CA 1
ATOM 5800 C C . GLY A 1 745 ? 5.522 0.585 42.147 1.00 91.88 745 GLY A C 1
ATOM 5801 O O . GLY A 1 745 ? 4.396 0.989 41.871 1.00 91.88 745 GLY A O 1
ATOM 5802 N N . ALA A 1 746 ? 6.317 0.029 41.229 1.00 93.69 746 ALA A N 1
ATOM 5803 C CA . ALA A 1 746 ? 5.935 -0.039 39.815 1.00 93.69 746 ALA A CA 1
ATOM 5804 C C . ALA A 1 746 ? 4.646 -0.848 39.587 1.00 93.69 746 ALA A C 1
ATOM 5806 O O . ALA A 1 746 ? 3.747 -0.385 38.888 1.00 93.69 746 ALA A O 1
ATOM 5807 N N . GLY A 1 747 ? 4.482 -1.986 40.265 1.00 95.69 747 GLY A N 1
ATOM 5808 C CA . GLY A 1 747 ? 3.185 -2.662 40.360 1.00 95.69 747 GLY A CA 1
ATOM 5809 C C . GLY A 1 747 ? 2.204 -1.932 41.288 1.00 95.69 747 GLY A C 1
ATOM 5810 O O . GLY A 1 747 ? 1.072 -1.630 40.910 1.00 95.69 747 GLY A O 1
ATOM 5811 N N . MET A 1 748 ? 2.619 -1.642 42.521 1.00 97.06 748 MET A N 1
ATOM 5812 C CA . MET A 1 748 ? 1.766 -0.995 43.515 1.00 97.06 748 MET A CA 1
ATOM 5813 C C . MET A 1 748 ? 2.572 -0.153 44.501 1.00 97.06 748 MET A C 1
ATOM 5815 O O . MET A 1 748 ? 3.549 -0.622 45.084 1.00 97.06 748 MET A O 1
ATOM 5819 N N . PHE A 1 749 ? 2.101 1.063 44.757 1.00 95.56 749 PHE A N 1
ATOM 5820 C CA . PHE A 1 749 ? 2.613 1.944 45.799 1.00 95.56 749 PHE A CA 1
ATOM 5821 C C . PHE A 1 749 ? 1.533 2.213 46.848 1.00 95.56 749 PHE A C 1
ATOM 5823 O O . PHE A 1 749 ? 0.390 2.523 46.511 1.00 95.56 749 PHE A O 1
ATOM 5830 N N . ASN A 1 750 ? 1.891 2.103 48.124 1.00 94.75 750 ASN A N 1
ATOM 5831 C CA . ASN A 1 750 ? 0.995 2.331 49.254 1.00 94.75 750 ASN A CA 1
ATOM 5832 C C . ASN A 1 750 ? 1.582 3.412 50.162 1.00 94.75 750 ASN A C 1
ATOM 5834 O O . ASN A 1 750 ? 2.758 3.334 50.513 1.00 94.75 750 ASN A O 1
ATOM 5838 N N . ARG A 1 751 ? 0.772 4.389 50.587 1.00 92.50 751 ARG A N 1
ATOM 5839 C CA . ARG A 1 751 ? 1.204 5.464 51.498 1.00 92.50 751 ARG A CA 1
ATOM 5840 C C . ARG A 1 751 ? 0.158 5.776 52.554 1.00 92.50 751 ARG A C 1
ATOM 5842 O O . ARG A 1 751 ? -1.019 5.933 52.236 1.00 92.50 751 ARG A O 1
ATOM 5849 N N . ALA A 1 752 ? 0.606 5.936 53.799 1.00 89.94 752 ALA A N 1
ATOM 5850 C CA . ALA A 1 752 ? -0.234 6.425 54.887 1.00 89.94 752 ALA A CA 1
ATOM 5851 C C . ALA A 1 752 ? 0.574 7.219 55.925 1.00 89.94 752 ALA A C 1
ATOM 5853 O O . ALA A 1 752 ? 1.321 6.641 56.708 1.00 89.94 752 ALA A O 1
ATOM 5854 N N . GLU A 1 753 ? 0.380 8.538 55.979 1.00 84.19 753 GLU A N 1
ATOM 5855 C CA . GLU A 1 753 ? 1.052 9.397 56.968 1.00 84.19 753 GLU A CA 1
ATOM 5856 C C . GLU A 1 753 ? 0.355 9.389 58.346 1.00 84.19 753 GLU A C 1
ATOM 5858 O O . GLU A 1 753 ? 0.990 9.228 59.387 1.00 84.19 753 GLU A O 1
ATOM 5863 N N . TYR A 1 754 ? -0.977 9.483 58.361 1.00 87.19 754 TYR A N 1
ATOM 5864 C CA . TYR A 1 754 ? -1.795 9.528 59.590 1.00 87.19 754 TYR A CA 1
ATOM 5865 C C . TYR A 1 754 ? -3.033 8.617 59.542 1.00 87.19 754 TYR A C 1
ATOM 5867 O O . TYR A 1 754 ? -3.841 8.607 60.466 1.00 87.19 754 TYR A O 1
ATOM 5875 N N . GLY A 1 755 ? -3.208 7.870 58.450 1.00 91.06 755 GLY A N 1
ATOM 5876 C CA . GLY A 1 755 ? -4.345 6.974 58.241 1.00 91.06 755 GLY A CA 1
ATOM 5877 C C . GLY A 1 755 ? -3.909 5.533 57.994 1.00 91.06 755 GLY A C 1
ATOM 5878 O O . GLY A 1 755 ? -2.988 5.035 58.640 1.00 91.06 755 GLY A O 1
ATOM 5879 N N . LYS A 1 756 ? -4.580 4.835 57.077 1.00 93.06 756 LYS A N 1
ATOM 5880 C CA . LYS A 1 756 ? -4.310 3.432 56.741 1.00 93.06 756 LYS A CA 1
ATOM 5881 C C . LYS A 1 756 ? -4.242 3.232 55.232 1.00 93.06 756 LYS A C 1
ATOM 5883 O O . LYS A 1 756 ? -5.190 3.584 54.542 1.00 93.06 756 LYS A O 1
ATOM 5888 N N . ALA A 1 757 ? -3.186 2.591 54.749 1.00 94.75 757 ALA A N 1
ATOM 5889 C CA . ALA A 1 757 ? -3.067 2.049 53.399 1.00 94.75 757 ALA A CA 1
ATOM 5890 C C . ALA A 1 757 ? -2.749 0.555 53.516 1.00 94.75 757 ALA A C 1
ATOM 5892 O O . ALA A 1 757 ? -1.600 0.156 53.693 1.00 94.75 757 ALA A O 1
ATOM 5893 N N . VAL A 1 758 ? -3.801 -0.266 53.518 1.00 94.69 758 VAL A N 1
ATOM 5894 C CA . VAL A 1 758 ? -3.712 -1.707 53.806 1.00 94.69 758 VAL A CA 1
ATOM 5895 C C . VAL A 1 758 ? -4.430 -2.488 52.702 1.00 94.69 758 VAL A C 1
ATOM 5897 O O . VAL A 1 758 ? -5.551 -2.965 52.917 1.00 94.69 758 VAL A O 1
ATOM 5900 N N . PRO A 1 759 ? -3.853 -2.562 51.485 1.00 96.75 759 PRO A N 1
ATOM 5901 C CA . PRO A 1 759 ? -4.448 -3.324 50.394 1.00 96.75 759 PRO A CA 1
ATOM 5902 C C . PRO A 1 759 ? -4.438 -4.824 50.716 1.00 96.75 759 PRO A C 1
ATOM 5904 O O . PRO A 1 759 ? -3.504 -5.335 51.336 1.00 96.75 759 PRO A O 1
ATOM 5907 N N . ASN A 1 760 ? -5.469 -5.543 50.273 1.00 97.19 760 ASN A N 1
ATOM 5908 C CA . ASN A 1 760 ? -5.554 -6.999 50.382 1.00 97.19 760 ASN A CA 1
ATOM 5909 C C . ASN A 1 760 ? -5.450 -7.621 48.988 1.00 97.19 760 ASN A C 1
ATOM 5911 O O . ASN A 1 760 ? -6.330 -7.411 48.156 1.00 97.19 760 ASN A O 1
ATOM 5915 N N . LEU A 1 761 ? -4.376 -8.360 48.736 1.00 97.69 761 LEU A N 1
ATOM 5916 C CA . LEU A 1 761 ? -4.073 -8.993 47.463 1.00 97.69 761 LEU A CA 1
ATOM 5917 C C . LEU A 1 761 ? -4.211 -10.507 47.604 1.00 97.69 761 LEU A C 1
ATOM 5919 O O . LEU A 1 761 ? -3.540 -11.136 48.427 1.00 97.69 761 LEU A O 1
ATOM 5923 N N . ARG A 1 762 ? -5.053 -11.100 46.763 1.00 97.50 762 ARG A N 1
ATOM 5924 C CA . ARG A 1 762 ? -5.278 -12.539 46.702 1.00 97.50 762 ARG A CA 1
ATOM 5925 C C . ARG A 1 762 ? -5.054 -13.048 45.286 1.00 97.50 762 ARG A C 1
ATOM 5927 O O . ARG A 1 762 ? -5.721 -12.600 44.357 1.00 97.50 762 ARG A O 1
ATOM 5934 N N . ASN A 1 763 ? -4.167 -14.028 45.134 1.00 96.94 763 ASN A N 1
ATOM 5935 C CA . ASN A 1 763 ? -3.865 -14.667 43.849 1.00 96.94 763 ASN A CA 1
ATOM 5936 C C . ASN A 1 763 ? -3.444 -13.669 42.752 1.00 96.94 763 ASN A C 1
ATOM 5938 O O . ASN A 1 763 ? -3.795 -13.839 41.587 1.00 96.94 763 ASN A O 1
ATOM 5942 N N . CYS A 1 764 ? -2.742 -12.597 43.124 1.00 97.88 764 CYS A N 1
ATOM 5943 C CA . CYS A 1 764 ? -2.261 -11.602 42.169 1.00 97.88 764 CYS A CA 1
ATOM 5944 C C . CYS A 1 764 ? -0.882 -11.980 41.624 1.00 97.88 764 CYS A C 1
ATOM 5946 O O . CYS A 1 764 ? -0.067 -12.585 42.321 1.00 97.88 764 CYS A O 1
ATOM 5948 N N . VAL A 1 765 ? -0.606 -11.588 40.387 1.00 96.62 765 VAL A N 1
ATOM 5949 C CA . VAL A 1 765 ? 0.656 -11.876 39.704 1.00 96.62 765 VAL A CA 1
ATOM 5950 C C . VAL A 1 765 ? 1.316 -10.561 39.302 1.00 96.62 765 VAL A C 1
ATOM 5952 O O . VAL A 1 765 ? 0.677 -9.724 38.670 1.00 96.62 765 VAL A O 1
ATOM 5955 N N . PHE A 1 766 ? 2.583 -10.385 39.669 1.00 96.94 766 PHE A N 1
ATOM 5956 C CA . PHE A 1 766 ? 3.415 -9.235 39.325 1.00 96.94 766 PHE A CA 1
ATOM 5957 C C . PHE A 1 766 ? 4.565 -9.704 38.437 1.00 96.94 766 PHE A C 1
ATOM 5959 O O . PHE A 1 766 ? 5.464 -10.395 38.910 1.00 96.94 766 PHE A O 1
ATOM 5966 N N . VAL A 1 767 ? 4.538 -9.345 37.157 1.00 92.38 767 VAL A N 1
ATOM 5967 C CA . VAL A 1 767 ? 5.499 -9.820 36.156 1.00 92.38 767 VAL A CA 1
ATOM 5968 C C . VAL A 1 767 ? 6.203 -8.639 35.501 1.00 92.38 767 VAL A C 1
ATOM 5970 O O . VAL A 1 767 ? 5.556 -7.691 35.067 1.00 92.38 767 VAL A O 1
ATOM 5973 N N . ALA A 1 768 ? 7.531 -8.702 35.415 1.00 90.00 768 ALA A N 1
ATOM 5974 C CA . ALA A 1 768 ? 8.348 -7.765 34.639 1.00 90.00 768 ALA A CA 1
ATOM 5975 C C . ALA A 1 768 ? 8.126 -6.269 34.959 1.00 90.00 768 ALA A C 1
ATOM 5977 O O . ALA A 1 768 ? 8.354 -5.414 34.109 1.00 90.00 768 ALA A O 1
ATOM 5978 N N . ASN A 1 769 ? 7.700 -5.927 36.180 1.00 93.12 769 ASN A N 1
ATOM 5979 C CA . ASN A 1 769 ? 7.542 -4.528 36.581 1.00 93.12 769 ASN A CA 1
ATOM 5980 C C . ASN A 1 769 ? 8.912 -3.918 36.910 1.00 93.12 769 ASN A C 1
ATOM 5982 O O . ASN A 1 769 ? 9.776 -4.592 37.485 1.00 93.12 769 ASN A O 1
ATOM 5986 N N . VAL A 1 770 ? 9.116 -2.642 36.587 1.00 89.38 770 VAL A N 1
ATOM 5987 C CA . VAL A 1 770 ? 10.408 -1.959 36.739 1.00 89.38 770 VAL A CA 1
ATOM 5988 C C . VAL A 1 770 ? 10.266 -0.737 37.638 1.00 89.38 770 VAL A C 1
ATOM 5990 O O . VAL A 1 770 ? 9.585 0.224 37.296 1.00 89.38 770 VAL A O 1
ATOM 5993 N N . ALA A 1 771 ? 10.944 -0.753 38.789 1.00 89.25 771 ALA A N 1
ATOM 5994 C CA . ALA A 1 771 ? 11.061 0.423 39.647 1.00 89.25 771 ALA A CA 1
ATOM 5995 C C . ALA A 1 771 ? 12.458 1.052 39.540 1.00 89.25 771 ALA A C 1
ATOM 5997 O O . ALA A 1 771 ? 13.457 0.408 39.861 1.00 89.25 771 ALA A O 1
ATOM 5998 N N . TYR A 1 772 ? 12.560 2.328 39.168 1.00 82.75 772 TYR A N 1
ATOM 5999 C CA . TYR A 1 772 ? 13.858 3.001 39.046 1.00 82.75 772 TYR A CA 1
ATOM 6000 C C . TYR A 1 772 ? 14.562 3.198 40.390 1.00 82.75 772 TYR A C 1
ATOM 6002 O O . TYR A 1 772 ? 15.774 3.404 40.401 1.00 82.75 772 TYR A O 1
ATOM 6010 N N . ILE A 1 773 ? 13.841 3.123 41.516 1.00 80.88 773 ILE A N 1
ATOM 6011 C CA . ILE A 1 773 ? 14.405 3.235 42.865 1.00 80.88 773 ILE A CA 1
ATOM 6012 C C . ILE A 1 773 ? 14.113 1.977 43.691 1.00 80.88 773 ILE A C 1
ATOM 6014 O O . ILE A 1 773 ? 15.040 1.211 43.949 1.00 80.88 773 ILE A O 1
ATOM 6018 N N . ARG A 1 774 ? 12.868 1.737 44.137 1.00 84.00 774 ARG A N 1
ATOM 6019 C CA . ARG A 1 774 ? 12.540 0.641 45.084 1.00 84.00 774 ARG A CA 1
ATOM 6020 C C . ARG A 1 774 ? 11.150 0.033 44.867 1.00 84.00 774 ARG A C 1
ATOM 6022 O O . ARG A 1 774 ? 10.201 0.746 44.556 1.00 84.00 774 ARG A O 1
ATOM 6029 N N . GLY A 1 775 ? 11.020 -1.263 45.172 1.00 82.50 775 GLY A N 1
ATOM 6030 C CA . GLY A 1 775 ? 9.739 -1.980 45.244 1.00 82.50 775 GLY A CA 1
ATOM 6031 C C . GLY A 1 775 ? 9.088 -2.152 43.875 1.00 82.50 775 GLY A C 1
ATOM 6032 O O . GLY A 1 775 ? 8.064 -1.541 43.592 1.00 82.50 775 GLY A O 1
ATOM 6033 N N . SER A 1 776 ? 9.699 -2.955 43.006 1.00 85.56 776 SER A N 1
ATOM 6034 C CA . SER A 1 776 ? 9.201 -3.192 41.644 1.00 85.56 776 SER A CA 1
ATOM 6035 C C . SER A 1 776 ? 7.808 -3.827 41.613 1.00 85.56 776 SER A C 1
ATOM 6037 O O . SER A 1 776 ? 6.976 -3.439 40.799 1.00 85.56 776 SER A O 1
ATOM 6039 N N . GLY A 1 777 ? 7.508 -4.737 42.538 1.00 88.56 777 GLY A N 1
ATOM 6040 C CA . GLY A 1 777 ? 6.173 -5.291 42.736 1.00 88.56 777 GLY A CA 1
ATOM 6041 C C . GLY A 1 777 ? 5.319 -4.408 43.642 1.00 88.56 777 GLY A C 1
ATOM 6042 O O . GLY A 1 777 ? 4.341 -3.817 43.192 1.00 88.56 777 GLY A O 1
ATOM 6043 N N . VAL A 1 778 ? 5.694 -4.309 44.921 1.00 92.69 778 VAL A N 1
ATOM 6044 C CA . VAL A 1 778 ? 4.953 -3.542 45.937 1.00 92.69 778 VAL A CA 1
ATOM 6045 C C . VAL A 1 778 ? 5.908 -2.691 46.772 1.00 92.69 778 VAL A C 1
ATOM 6047 O O . VAL A 1 778 ? 6.888 -3.195 47.327 1.00 92.69 778 VAL A O 1
ATOM 6050 N N . TYR A 1 779 ? 5.589 -1.408 46.927 1.00 92.00 779 TYR A N 1
ATOM 6051 C CA . TYR A 1 779 ? 6.281 -0.502 47.839 1.00 92.00 779 TYR A CA 1
ATOM 6052 C C . TYR A 1 779 ? 5.326 0.046 48.906 1.00 92.00 779 TYR A C 1
ATOM 6054 O O . TYR A 1 779 ? 4.330 0.691 48.584 1.00 92.00 779 TYR A O 1
ATOM 6062 N N . ASN A 1 780 ? 5.652 -0.189 50.178 1.00 89.75 780 ASN A N 1
ATOM 6063 C CA . ASN A 1 780 ? 4.925 0.338 51.332 1.00 89.75 780 ASN A CA 1
ATOM 6064 C C . ASN A 1 780 ? 5.697 1.509 51.949 1.00 89.75 780 ASN A C 1
ATOM 6066 O O . ASN A 1 780 ? 6.760 1.339 52.564 1.00 89.75 780 ASN A O 1
ATOM 6070 N N . ASP A 1 781 ? 5.139 2.704 51.793 1.00 85.44 781 ASP A N 1
ATOM 6071 C CA . ASP A 1 781 ? 5.712 3.940 52.284 1.00 85.44 781 ASP A CA 1
ATOM 6072 C C . ASP A 1 781 ? 5.197 4.296 53.683 1.00 85.44 781 ASP A C 1
ATOM 6074 O O . ASP A 1 781 ? 4.094 4.820 53.858 1.00 85.44 781 ASP A O 1
ATOM 6078 N N . LEU A 1 782 ? 6.018 3.988 54.686 1.00 69.44 782 LEU A N 1
ATOM 6079 C CA . LEU A 1 782 ? 5.859 4.453 56.062 1.00 69.44 782 LEU A CA 1
ATOM 6080 C C . LEU A 1 782 ? 6.734 5.701 56.199 1.00 69.44 782 LEU A C 1
ATOM 6082 O O . LEU A 1 782 ? 7.950 5.590 56.050 1.00 69.44 782 LEU A O 1
ATOM 6086 N N . SER A 1 783 ? 6.171 6.889 56.435 1.00 61.47 783 SER A N 1
ATOM 6087 C CA . SER A 1 783 ? 7.009 8.077 56.667 1.00 61.47 783 SER A CA 1
ATOM 6088 C C . SER A 1 783 ? 7.680 7.980 58.048 1.00 61.47 783 SER A C 1
ATOM 6090 O O . SER A 1 783 ? 7.119 7.379 58.964 1.00 61.47 783 SER A O 1
ATOM 6092 N N . VAL A 1 784 ? 8.896 8.522 58.205 1.00 57.09 784 VAL A N 1
ATOM 6093 C CA . VAL A 1 784 ? 9.701 8.392 59.447 1.00 57.09 784 VAL A CA 1
ATOM 6094 C C . VAL A 1 784 ? 8.970 8.977 60.667 1.00 57.09 784 VAL A C 1
ATOM 6096 O O . VAL A 1 784 ? 9.155 8.493 61.779 1.00 57.09 784 VAL A O 1
ATOM 6099 N N . ASP A 1 785 ? 8.076 9.938 60.422 1.00 63.03 785 ASP A N 1
ATOM 6100 C CA . ASP A 1 785 ? 7.283 10.653 61.426 1.00 63.03 785 ASP A CA 1
ATOM 6101 C C . ASP A 1 785 ? 5.777 10.295 61.374 1.00 63.03 785 ASP A C 1
ATOM 6103 O O . ASP A 1 785 ? 4.951 10.936 62.032 1.00 63.03 785 ASP A O 1
ATOM 6107 N N . SER A 1 786 ? 5.390 9.277 60.588 1.00 64.62 786 SER A N 1
ATOM 6108 C CA . SER A 1 786 ? 3.985 8.865 60.416 1.00 64.62 786 SER A CA 1
ATOM 6109 C C . SER A 1 786 ? 3.423 8.142 61.642 1.00 64.62 786 SER A C 1
ATOM 6111 O O . SER A 1 786 ? 4.066 7.278 62.234 1.00 64.62 786 SER A O 1
ATOM 6113 N N . LYS A 1 787 ? 2.160 8.436 61.982 1.00 75.06 787 LYS A N 1
ATOM 6114 C CA . LYS A 1 787 ? 1.327 7.605 62.883 1.00 75.06 787 LYS A CA 1
ATOM 6115 C C . LYS A 1 787 ? 0.435 6.621 62.111 1.00 75.06 787 LYS A C 1
ATOM 6117 O O . LYS A 1 787 ? -0.387 5.932 62.715 1.00 75.06 787 LYS A O 1
ATOM 6122 N N . GLY A 1 788 ? 0.541 6.607 60.784 1.00 79.12 788 GLY A N 1
ATOM 6123 C CA . GLY A 1 788 ? -0.261 5.773 59.900 1.00 79.12 788 GLY A CA 1
ATOM 6124 C C . GLY A 1 788 ? 0.167 4.303 59.862 1.00 79.12 788 GLY A C 1
ATOM 6125 O O . GLY A 1 788 ? 1.240 3.920 60.323 1.00 79.12 788 GLY A O 1
ATOM 6126 N N . VAL A 1 789 ? -0.695 3.465 59.284 1.00 85.44 789 VAL A N 1
ATOM 6127 C CA . VAL A 1 789 ? -0.430 2.045 59.014 1.00 85.44 789 VAL A CA 1
ATOM 6128 C C . VAL A 1 789 ? -0.337 1.842 57.508 1.00 85.44 789 VAL A C 1
ATOM 6130 O O . VAL A 1 789 ? -1.317 2.060 56.798 1.00 85.44 789 VAL A O 1
ATOM 6133 N N . CYS A 1 790 ? 0.815 1.390 57.024 1.00 87.12 790 CYS A N 1
ATOM 6134 C CA . CYS A 1 790 ? 1.038 1.068 55.619 1.00 87.12 790 CYS A CA 1
ATOM 6135 C C . CYS A 1 790 ? 1.615 -0.345 55.511 1.00 87.12 790 CYS A C 1
ATOM 6137 O O . CYS A 1 790 ? 2.800 -0.549 55.776 1.00 87.12 790 CYS A O 1
ATOM 6139 N N . ASP A 1 791 ? 0.763 -1.320 55.191 1.00 85.19 791 ASP A N 1
ATOM 6140 C CA . ASP A 1 791 ? 1.185 -2.713 55.036 1.00 85.19 791 ASP A CA 1
ATOM 6141 C C . ASP A 1 791 ? 0.247 -3.483 54.101 1.00 85.19 791 ASP A C 1
ATOM 6143 O O . ASP A 1 791 ? -0.972 -3.461 54.264 1.00 85.19 791 ASP A O 1
ATOM 6147 N N . ALA A 1 792 ? 0.812 -4.170 53.114 1.00 89.50 792 ALA A N 1
ATOM 6148 C CA . ALA A 1 792 ? 0.045 -4.920 52.130 1.00 89.50 792 ALA A CA 1
ATOM 6149 C C . ALA A 1 792 ? -0.173 -6.355 52.615 1.00 89.50 792 ALA A C 1
ATOM 6151 O O . ALA A 1 792 ? 0.778 -7.084 52.889 1.00 89.50 792 ALA A O 1
ATOM 6152 N N . ILE A 1 793 ? -1.429 -6.796 52.664 1.00 92.19 793 ILE A N 1
ATOM 6153 C CA . ILE A 1 793 ? -1.774 -8.175 53.017 1.00 92.19 793 ILE A CA 1
ATOM 6154 C C . ILE A 1 793 ? -1.793 -8.996 51.731 1.00 92.19 793 ILE A C 1
ATOM 6156 O O . ILE A 1 793 ? -2.645 -8.770 50.877 1.00 92.19 793 ILE A O 1
ATOM 6160 N N . MET A 1 794 ? -0.876 -9.953 51.591 1.00 92.38 794 MET A N 1
ATOM 6161 C CA . MET A 1 794 ? -0.715 -10.749 50.369 1.00 92.38 794 MET A CA 1
ATOM 6162 C C . MET A 1 794 ? -0.925 -12.241 50.642 1.00 92.38 794 MET A C 1
ATOM 6164 O O . MET A 1 794 ? -0.291 -12.820 51.521 1.00 92.38 794 MET A O 1
ATOM 6168 N N . ASN A 1 795 ? -1.802 -12.880 49.867 1.00 91.38 795 ASN A N 1
ATOM 6169 C CA . ASN A 1 795 ? -2.075 -14.315 49.923 1.00 91.38 795 ASN A CA 1
ATOM 6170 C C . ASN A 1 795 ? -2.048 -14.910 48.506 1.00 91.38 795 ASN A C 1
ATOM 6172 O O . ASN A 1 795 ? -2.737 -14.420 47.615 1.00 91.38 795 ASN A O 1
ATOM 6176 N N . GLY A 1 796 ? -1.232 -15.942 48.278 1.00 90.56 796 GLY A N 1
ATOM 6177 C CA . GLY A 1 796 ? -1.138 -16.600 46.967 1.00 90.56 796 GLY A CA 1
ATOM 6178 C C . GLY A 1 796 ? -0.595 -15.711 45.839 1.00 90.56 796 GLY A C 1
ATOM 6179 O O . GLY A 1 796 ? -0.876 -15.978 44.676 1.00 90.56 796 GLY A O 1
ATOM 6180 N N . CYS A 1 797 ? 0.131 -14.635 46.161 1.00 93.06 797 CYS A N 1
ATOM 6181 C CA . CYS A 1 797 ? 0.682 -13.727 45.155 1.00 93.06 797 CYS A CA 1
ATOM 6182 C C . CYS A 1 797 ? 2.029 -14.229 44.618 1.00 93.06 797 CYS A C 1
ATOM 6184 O O . CYS A 1 797 ? 2.814 -14.805 45.372 1.00 93.06 797 CYS A O 1
ATOM 6186 N N . ARG A 1 798 ? 2.302 -13.986 43.332 1.00 91.00 798 ARG A N 1
ATOM 6187 C CA . ARG A 1 798 ? 3.573 -14.325 42.673 1.00 91.00 798 ARG A CA 1
ATOM 6188 C C . ARG A 1 798 ? 4.256 -13.078 42.128 1.00 91.00 798 ARG A C 1
ATOM 6190 O O . ARG A 1 798 ? 3.577 -12.182 41.630 1.00 91.00 798 ARG A O 1
ATOM 6197 N N . PHE A 1 799 ? 5.582 -13.064 42.202 1.00 90.81 799 PHE A N 1
ATOM 6198 C CA . PHE A 1 799 ? 6.441 -12.014 41.668 1.00 90.81 799 PHE A CA 1
ATOM 6199 C C . PHE A 1 799 ? 7.487 -12.672 40.770 1.00 90.81 799 PHE A C 1
ATOM 6201 O O . PHE A 1 799 ? 8.145 -13.628 41.180 1.00 90.81 799 PHE A O 1
ATOM 6208 N N . GLU A 1 800 ? 7.550 -12.238 39.517 1.00 86.62 800 GLU A N 1
ATOM 6209 C CA . GLU A 1 800 ? 8.354 -12.870 38.476 1.00 86.62 800 GLU A CA 1
ATOM 6210 C C . GLU A 1 800 ? 9.068 -11.782 37.665 1.00 86.62 800 GLU A C 1
ATOM 6212 O O . GLU A 1 800 ? 8.442 -10.871 37.120 1.00 86.62 800 GLU A O 1
ATOM 6217 N N . ASN A 1 801 ? 10.395 -11.873 37.559 1.00 80.31 801 ASN A N 1
ATOM 6218 C CA . ASN A 1 801 ? 11.219 -11.003 36.711 1.00 80.31 801 ASN A CA 1
ATOM 6219 C C . ASN A 1 801 ? 11.053 -9.486 36.948 1.00 80.31 801 ASN A C 1
ATOM 6221 O O . ASN A 1 801 ? 11.391 -8.700 36.061 1.00 80.31 801 ASN A O 1
ATOM 6225 N N . SER A 1 802 ? 10.564 -9.050 38.113 1.00 84.19 802 SER A N 1
ATOM 6226 C CA . SER A 1 802 ? 10.392 -7.626 38.411 1.00 84.19 802 SER A CA 1
ATOM 6227 C C . SER A 1 802 ? 11.696 -7.054 38.979 1.00 84.19 802 SER A C 1
ATOM 6229 O O . SER A 1 802 ? 12.357 -7.681 39.802 1.00 84.19 802 SER A O 1
ATOM 6231 N N . ARG A 1 803 ? 12.116 -5.856 38.553 1.00 79.38 803 ARG A N 1
ATOM 6232 C CA . ARG A 1 803 ? 13.467 -5.330 38.849 1.00 79.38 803 ARG A CA 1
ATOM 6233 C C . ARG A 1 803 ? 13.432 -3.943 39.472 1.00 79.38 803 ARG A C 1
ATOM 6235 O O . ARG A 1 803 ? 12.650 -3.095 39.053 1.00 79.38 803 ARG A O 1
ATOM 6242 N N . SER A 1 804 ? 14.318 -3.696 40.435 1.00 78.12 804 SER A N 1
ATOM 6243 C CA . SER A 1 804 ? 14.575 -2.354 40.965 1.00 78.12 804 SER A CA 1
ATOM 6244 C C . SER A 1 804 ? 16.061 -2.062 41.119 1.00 78.12 804 SER A C 1
ATOM 6246 O O . SER A 1 804 ? 16.837 -2.987 41.347 1.00 78.12 804 SER A O 1
ATOM 6248 N N . SER A 1 805 ? 16.456 -0.788 41.025 1.00 69.00 805 SER A N 1
ATOM 6249 C CA . SER A 1 805 ? 17.861 -0.381 41.201 1.00 69.00 805 SER A CA 1
ATOM 6250 C C . SER A 1 805 ? 18.375 -0.625 42.623 1.00 69.00 805 SER A C 1
ATOM 6252 O O . SER A 1 805 ? 19.553 -0.926 42.810 1.00 69.00 805 SER A O 1
ATOM 6254 N N . VAL A 1 806 ? 17.497 -0.532 43.631 1.00 57.56 806 VAL A N 1
ATOM 6255 C CA . VAL A 1 806 ? 17.825 -0.764 45.040 1.00 57.56 806 VAL A CA 1
ATOM 6256 C C . VAL A 1 806 ? 16.727 -1.601 45.711 1.00 57.56 806 VAL A C 1
ATOM 6258 O O . VAL A 1 806 ? 15.604 -1.139 45.886 1.00 57.56 806 VAL A O 1
ATOM 6261 N N . GLY A 1 807 ? 17.060 -2.803 46.193 1.00 58.97 807 GLY A N 1
ATOM 6262 C CA . GLY A 1 807 ? 16.175 -3.633 47.029 1.00 58.97 807 GLY A CA 1
ATOM 6263 C C . GLY A 1 807 ? 15.421 -4.752 46.296 1.00 58.97 807 GLY A C 1
ATOM 6264 O O . GLY A 1 807 ? 15.673 -5.024 45.127 1.00 58.97 807 GLY A O 1
ATOM 6265 N N . THR A 1 808 ? 14.536 -5.430 47.031 1.00 68.19 808 THR A N 1
ATOM 6266 C CA . THR A 1 808 ? 13.721 -6.571 46.579 1.00 68.19 808 THR A CA 1
ATOM 6267 C C . THR A 1 808 ? 12.392 -6.123 45.952 1.00 68.19 808 THR A C 1
ATOM 6269 O O . THR A 1 808 ? 11.976 -4.970 46.092 1.00 68.19 808 THR A O 1
ATOM 6272 N N . GLU A 1 809 ? 11.696 -7.049 45.283 1.00 76.12 809 GLU A N 1
ATOM 6273 C CA . GLU A 1 809 ? 10.410 -6.802 44.605 1.00 76.12 809 GLU A CA 1
ATOM 6274 C C . GLU A 1 809 ? 9.317 -6.263 45.547 1.00 76.12 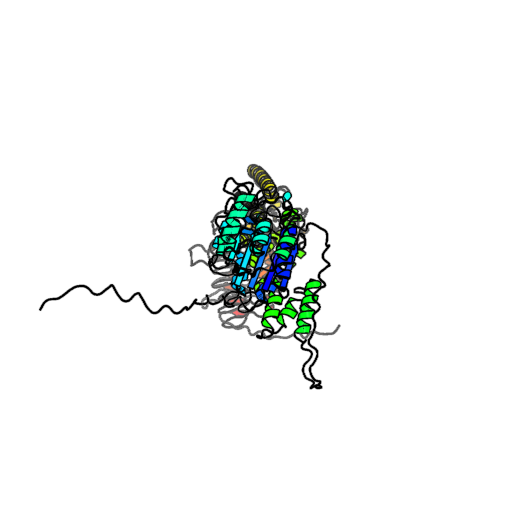809 GLU A C 1
ATOM 6276 O O . GLU A 1 809 ? 8.453 -5.495 45.121 1.00 76.12 809 GLU A O 1
ATOM 6281 N N . ILE A 1 810 ? 9.390 -6.607 46.838 1.00 76.88 810 ILE A N 1
ATOM 6282 C CA . ILE A 1 810 ? 8.531 -6.082 47.905 1.00 76.88 810 ILE A CA 1
ATOM 6283 C C . ILE A 1 810 ? 9.392 -5.315 48.907 1.00 76.88 810 ILE A C 1
ATOM 6285 O O . ILE A 1 810 ? 10.290 -5.887 49.529 1.00 76.88 810 ILE A O 1
ATOM 6289 N N . ARG A 1 811 ? 9.087 -4.034 49.136 1.00 74.31 811 ARG A N 1
ATOM 6290 C CA . ARG A 1 811 ? 9.865 -3.185 50.050 1.00 74.31 811 ARG A CA 1
ATOM 6291 C C . ARG A 1 811 ? 8.977 -2.345 50.956 1.00 74.31 811 ARG A C 1
ATOM 6293 O O . ARG A 1 811 ? 8.002 -1.756 50.513 1.00 74.31 811 ARG A O 1
ATOM 6300 N N . SER A 1 812 ? 9.368 -2.232 52.223 1.00 68.25 812 SER A N 1
ATOM 6301 C CA . SER A 1 812 ? 8.877 -1.189 53.133 1.00 68.25 812 SER A CA 1
ATOM 6302 C C . SER A 1 812 ? 10.015 -0.218 53.453 1.00 68.25 812 SER A C 1
ATOM 6304 O O . SER A 1 812 ? 11.161 -0.668 53.572 1.00 68.25 812 SER A O 1
ATOM 6306 N N . ARG A 1 813 ? 9.739 1.088 53.628 1.00 59.56 813 ARG A N 1
ATOM 6307 C CA . ARG A 1 813 ? 10.779 2.125 53.864 1.00 59.56 813 ARG A CA 1
ATOM 6308 C C . ARG A 1 813 ? 11.780 1.749 54.982 1.00 59.56 813 ARG A C 1
ATOM 6310 O O . ARG A 1 813 ? 12.959 2.070 54.854 1.00 59.56 813 ARG A O 1
ATOM 6317 N N . PHE A 1 814 ? 11.349 0.988 56.000 1.00 53.16 814 PHE A N 1
ATOM 6318 C CA . PHE A 1 814 ? 12.165 0.586 57.163 1.00 53.16 814 PHE A CA 1
ATOM 6319 C C . PHE A 1 814 ? 12.372 -0.930 57.374 1.00 53.16 814 PHE A C 1
ATOM 6321 O O . PHE A 1 814 ? 12.986 -1.313 58.367 1.00 53.16 814 PHE A O 1
ATOM 6328 N N . ARG A 1 815 ? 11.889 -1.820 56.489 1.00 48.44 815 ARG A N 1
ATOM 6329 C CA . ARG A 1 815 ? 12.085 -3.288 56.614 1.00 48.44 815 ARG A CA 1
ATOM 6330 C C . ARG A 1 815 ? 12.339 -3.951 55.261 1.00 48.44 815 ARG A C 1
ATOM 6332 O O . ARG A 1 815 ? 11.661 -3.641 54.280 1.00 48.44 815 ARG A O 1
ATOM 6339 N N . ASN A 1 816 ? 13.353 -4.816 55.190 1.00 43.00 816 ASN A N 1
ATOM 6340 C CA . ASN A 1 816 ? 13.511 -5.782 54.094 1.00 43.00 816 ASN A CA 1
ATOM 6341 C C . ASN A 1 816 ? 12.666 -7.008 54.459 1.00 43.00 816 ASN A C 1
ATOM 6343 O O . ASN A 1 816 ? 12.758 -7.477 55.592 1.00 43.00 816 ASN A O 1
ATOM 6347 N N . PHE A 1 817 ? 11.844 -7.503 53.536 1.00 44.19 817 PHE A N 1
ATOM 6348 C CA . PHE A 1 817 ? 11.272 -8.842 53.654 1.00 44.19 817 PHE A CA 1
ATOM 6349 C C . PHE A 1 817 ? 12.151 -9.788 52.837 1.00 44.19 817 PHE A C 1
ATOM 6351 O O . PHE A 1 817 ? 12.110 -9.751 51.609 1.00 44.19 817 PHE A O 1
ATOM 6358 N N . ASP A 1 818 ? 12.945 -10.612 53.517 1.00 37.50 818 ASP A N 1
ATOM 6359 C CA . ASP A 1 818 ? 13.583 -11.775 52.903 1.00 37.50 818 ASP A CA 1
ATOM 6360 C C . ASP A 1 818 ? 12.535 -12.891 52.835 1.00 37.50 818 ASP A C 1
ATOM 6362 O O . ASP A 1 818 ? 12.055 -13.364 53.869 1.00 37.50 818 ASP A O 1
ATOM 6366 N N . PHE A 1 819 ? 12.128 -13.305 51.633 1.00 38.78 819 PHE A N 1
ATOM 6367 C CA . PHE A 1 819 ? 11.252 -14.467 51.488 1.00 38.78 819 PHE A CA 1
ATOM 6368 C C . PHE A 1 819 ? 12.096 -15.745 51.468 1.00 38.78 819 PHE A C 1
ATOM 6370 O O . PHE A 1 819 ? 12.822 -16.022 50.517 1.00 38.78 819 PHE A O 1
ATOM 6377 N N . LEU A 1 820 ? 11.957 -16.550 52.522 1.00 31.70 820 LEU A N 1
ATOM 6378 C CA . LEU A 1 820 ? 12.287 -17.972 52.507 1.00 31.70 820 LEU A CA 1
ATOM 6379 C C . LEU A 1 820 ? 11.364 -18.674 51.498 1.00 31.70 820 LEU A C 1
ATOM 6381 O O . LEU A 1 820 ? 10.184 -18.894 51.778 1.00 31.70 820 LEU A O 1
ATOM 6385 N N . GLN A 1 821 ? 11.899 -19.054 50.337 1.00 32.72 821 GLN A N 1
ATOM 6386 C CA . GLN A 1 821 ? 11.299 -20.082 49.486 1.00 32.72 821 GLN A CA 1
ATOM 6387 C C . GLN A 1 821 ? 11.248 -21.400 50.275 1.00 32.72 821 GLN A C 1
ATOM 6389 O O . GLN A 1 821 ? 12.224 -22.141 50.346 1.00 32.72 821 GLN A O 1
ATOM 6394 N N . LYS A 1 822 ? 10.101 -21.722 50.878 1.00 30.12 822 LYS A N 1
ATOM 6395 C CA . LYS A 1 822 ? 9.741 -23.123 51.117 1.00 30.12 822 LYS A CA 1
ATOM 6396 C C . LYS A 1 822 ? 9.057 -23.624 49.854 1.00 30.12 822 LYS A C 1
ATOM 6398 O O . LYS A 1 822 ? 7.852 -23.455 49.688 1.00 30.12 822 LYS A O 1
ATOM 6403 N N . GLU A 1 823 ? 9.852 -24.205 48.962 1.00 31.22 823 GLU A N 1
ATOM 6404 C CA . GLU A 1 823 ? 9.352 -25.031 47.869 1.00 31.22 823 GLU A CA 1
ATOM 6405 C C . GLU A 1 823 ? 8.433 -26.123 48.434 1.00 31.22 823 GLU A C 1
ATOM 6407 O O . GLU A 1 823 ? 8.855 -27.001 49.192 1.00 31.22 823 GLU A O 1
ATOM 6412 N N . LEU A 1 824 ? 7.159 -26.081 48.052 1.00 32.81 824 LEU A N 1
ATOM 6413 C CA . LEU A 1 824 ? 6.334 -27.279 48.021 1.00 32.81 824 LEU A CA 1
ATOM 6414 C C . LEU A 1 824 ? 6.821 -28.102 46.828 1.00 32.81 824 LEU A C 1
ATOM 6416 O O . LEU A 1 824 ? 6.557 -27.754 45.679 1.00 32.81 824 LEU A O 1
ATOM 6420 N N . LYS A 1 825 ? 7.560 -29.178 47.115 1.00 28.23 825 LYS A N 1
ATOM 6421 C CA . LYS A 1 825 ? 7.860 -30.226 46.135 1.00 28.23 825 LYS A CA 1
ATOM 6422 C C . LYS A 1 825 ? 6.555 -30.671 45.454 1.00 28.23 825 LYS A C 1
ATOM 6424 O O . LYS A 1 825 ? 5.584 -30.932 46.170 1.00 28.23 825 LYS A O 1
ATOM 6429 N N . PRO A 1 826 ? 6.523 -30.835 44.121 1.00 35.53 826 PRO A N 1
ATOM 6430 C CA . PRO A 1 826 ? 5.420 -31.517 43.472 1.00 35.53 826 PRO A CA 1
ATOM 6431 C C . PRO A 1 826 ? 5.438 -32.983 43.908 1.00 35.53 826 PRO A C 1
ATOM 6433 O O . PRO A 1 826 ? 6.388 -33.725 43.654 1.00 35.53 826 PRO A O 1
ATOM 6436 N N . SER A 1 827 ? 4.394 -33.393 44.617 1.00 36.31 827 SER A N 1
ATOM 6437 C CA . SER A 1 827 ? 4.107 -34.793 44.885 1.00 36.31 827 SER A CA 1
ATOM 6438 C C . SER A 1 827 ? 3.454 -35.423 43.656 1.00 36.31 827 SER A C 1
ATOM 6440 O O . SER A 1 827 ? 2.314 -35.094 43.349 1.00 36.31 827 SER A O 1
ATOM 6442 N N . GLY A 1 828 ? 4.160 -36.368 43.036 1.00 33.06 828 GLY A N 1
ATOM 6443 C CA . GLY A 1 828 ? 3.567 -37.589 42.483 1.00 33.06 828 GLY A CA 1
ATOM 6444 C C . GLY A 1 828 ? 3.013 -37.542 41.057 1.00 33.06 828 GLY A C 1
ATOM 6445 O O . GLY A 1 828 ? 1.976 -36.944 40.807 1.00 33.06 828 GLY A O 1
ATOM 6446 N N . ASN A 1 829 ? 3.703 -38.277 40.179 1.00 37.12 829 ASN A N 1
ATOM 6447 C CA . ASN A 1 829 ? 3.211 -39.081 39.050 1.00 37.12 829 ASN A CA 1
ATOM 6448 C C . ASN A 1 829 ? 1.681 -39.125 38.842 1.00 37.12 829 ASN A C 1
ATOM 6450 O O . ASN A 1 829 ? 0.976 -39.634 39.713 1.00 37.12 829 ASN A O 1
ATOM 6454 N N . TYR A 1 830 ? 1.208 -38.715 37.660 1.00 35.34 830 TYR A N 1
ATOM 6455 C CA . TYR A 1 830 ? 0.755 -39.585 36.555 1.00 35.34 830 TYR A CA 1
ATOM 6456 C C . TYR A 1 830 ? 0.573 -38.760 35.279 1.00 35.34 830 TYR A C 1
ATOM 6458 O O . TYR A 1 830 ? 0.050 -37.628 35.389 1.00 35.34 830 TYR A O 1
#

Foldseek 3Di:
DDDDDDDDDDPDPDDDDDDDPPPPPDPPQQPAAEEEEFEFEQAAPAFHGDQQRLLLSVLVQVLCCLQHVRHHYDYAYHPSFKQLNSLLSLLLRLLPDAASYEYEYHGAAAKEWQPLDPVTWIWDQTSHAHQFARLQITHTPVLSLLSCCVRPPPRNYAYAYEDNYQHYGPNVPPDPDAGDPNQVVCCVSCQAHKYKYFADGRAHFDDDPVQSHTQLSLQLLLCLQPPLVPVPPQFRFSQSSQVSSQVRSCVVVVNRGGMDIHYDRGDGDGGHDHNVVSVVSRVDDDDDPDDDDDPDDDDDDDDDDDDDDDDDDDDDDDLVRLLVQLVVQLVVLQLPPPPCRHNVNSLVSHDCDPVCPSVSSSSLSSSLSSLCVLLSVQVVCCLPPNLPVDDLVSLVSSLVSLVVNLVSDDCPRPCNLVSQLSNLLSVLSSLVPDPHRDLVSSLVSLVSSCVSPVLPLSSLLSNLVSCLVVVVLVSSLVSLVSSCSSGPPRCSSVVSNVVSVVVNVVLVVLQVPQDDADQDLEFEEEQSARANRPALVRHHPDLQSNQVSHDQNHEYEYWADEHEQDQDLDLQGENEHEANYHYEYQHNRHDPDPVPGDLVPTAAEQEQDYDDLDLPSGRQEHYEYEQHDQNAEDERYEFESFHLADDDDPDPSSAEHRRYEFDFELHETAYEYYNYEFEHAEGQEQRQYEFDFANGAYEYEHELYEYEAAEHAAYHQHYEFEQENHHGEYEYELYEYYAGEHQYQRQYEYDYQEEEGEYEYELYEYEQAEHAADQSHYEFEDDPNGPYYTDYHYYNYYYYNGDYPDADNYDYPPDHDDDDPPDPDDDDDD

Secondary structure (DSSP, 8-state):
---------SS--SS---------PPP----SPEEEEEEE----SSS---SSHHHHHHHHHHHHHHH-TT-EEEEEEGGG--HHHHHHHHHHHHHH--TT-EEEEEEEEEEEE-TTSSS--EEEEPTT--TT-TTSSEEEHHHHHHHHHHHHTTTT-EEEEEEEEEE--TTTTSSSS-S-HHHHHHHHH-SSSEEEESS-TT----EETTTTEEHHHHHHHHIIIIIT-SS-SSEEEHHHHHHHHHHHHHHHTTTS---EEES-TTSEEEE---HHHHHHHHH---------PPP---PPP---------S----PPPHHHHHHHHHHHHHHT-SS-STTSSHHHHHHHS--STTTHHHHHHHHHHHHHHHHHHHHHHHHHHHHH-GGGS-HHHHHHHHHHHHHHHHTS-TTSTHHHHHHHHHHHHHHHHGGGSSS--HHHHHHHHHHHHHH-TT-HHHHHHHHHHHHHHT-HHHHHHHHHHHHHHSTT-HHHHHHHHHHHHHHHHHHHHHHT-PPPP--SEEEE-TT-BS-SSSSTT-BS-HHHHHHH--TT-EEEEESEEEES-SSS-TT--EE--TT-EEEEEE-S--SSGGG--TTTS-EEEE---SSSSTTTS-S-SEEEES--TT-EEESEEEE--EE--S--S-GGGTB-SSEEEE-TTSB---EEES-EEES-EEEE-SSEEEE-SSSEE--EEES-EEES-EEEEE-SSEEEE-TTSEE--EEES-EEES-EEEE-SSEEEE-SSSEE--EEES-EEES-EEEEE-SSEEEE--TT--SEE--EEES-EEES-EESSS-SEEETTEE--------------

Radius of gyration: 39.23 Å; chains: 1; bounding box: 99×95×118 Å

Sequence (830 aa):
MKTPTFLIGFILCLAMGVNTYAQKEIPKVAGGNVYAVIVGISDYRNINDLSFADRDAEAFSEYIDITFPKARLVTLTNEQANSDTLLNALYDVLIDSDQGDTIIFYFSGHGDCESALVNQPGFLLTHDTPPHNYLIASLRIDDLKSMIASYVEGKESEVILFIDACRAGKLAERNTRGPSNTASLLLNLFDKEVLFLSCTPNQLSQEKSELNHGVFTYCLLKGLSGHADANHDNFLEVEELRRYLLDEVSEKTGRQQTPVTNGDPLKVVLMCPEMEKGLALTEKGNNKRFHRPAPFEQHPPSNAPDFSPNVDNLLRLSPEEVLKKFHQCLEKGNLIAPADDCANHYFQQYPSDSLHRKNKEKMLARLINELLRKSGEILLKYIYEGHSSILPADCGKAIKELRVARSLIPPGHFLYRTIASKQLFLHGLAQHYVASPDWQSAIDSLKESVEIEPSASYAYNELGIAASKLNEFQKAELYFDTAMALAPGWEFPEINLKNTKMIAEEKSHRRKNKSIISCGRVIFVKKGGYGNGSSWEQATDNLQEALLCAKPGSEIWVAFGKYFTTKDSNRTKSFVIPGGMKVYGGFAGYESSKEQRDVLKNLTILSGEIGQPTKDDNAYTVIYTKNASNSTVVDGFVVMGGSAAGSASHNPLHHKGAGWFNDASNGNSSPIIRNCIFMYNIAREGAGLYNFASNGTCEPSIENCKFIRNLSEVDGGAVFNDGNNGICRPKFTNCLFEENEAAYGAGMFNRAEYGKAVPNLRNCVFVANVAYIRGSGVYNDLSVDSKGVCDAIMNGCRFENSRSSVGTEIRSRFRNFDFLQKELKPSGNY

pLDDT: mean 83.24, std 18.93, range [24.97, 98.75]